Protein 3FPC (pdb70)

B-factor: mean 15.2, std 15.26, range [2.58, 498.96]

Nearest PDB structures (foldseek):
  3fpc-assembly1_C  TM=1.001E+00  e=6.455E-79  Thermoanaerobacter brockii
  7utc-assembly1_D  TM=1.000E+00  e=2.636E-70  Thermoanaerobacter pseudethanolicus
  2oui-assembly1_A  TM=9.988E-01  e=3.693E-69  Entamoeba histolytica
  1y9a-assembly1_A  TM=9.983E-01  e=8.202E-69  Entamoeba histolytica
  6sch-assembly1_B  TM=9.997E-01  e=5.661E-65  Clostridium beijerinckii

InterPro domains:
  IPR002328 Alcohol dehydrogenase, zinc-type, conserved site [PS00059] (58-72)
  IPR011032 GroES-like superfamily [SSF50129] (1-182)
  IPR013149 Alcohol dehydrogenase-like, C-terminal [PF00107] (177-308)
  IPR013154 Alcohol dehydrogenase-like, N-terminal [PF08240] (24-130)
  IPR020843 Enoylreductase domain [SM00829] (7-350)
  IPR036291 NAD(P)-binding domain superfamily [SSF51735] (140-309)

Sequence (1408 aa):
MKGFAMLSIGKVGWIEKEKPAPGPFDAIVRPLAVAPCTTSDIHTVFEGAIGERHHNMILGHEAVGEVVEVGSEVKDFKPGDRVVVPAITPDDWRTSEVQRGYHQHSSGGMLAGWKKFSNVKDGVFGEFFHVNDADMNLAHLPKEIPLEAAVMIPDMMMTTGFFHGAELANIKLLGDTVCVIGIGPVGLMSVAGANHLGAGRIFAVGSRKHCCDIALEYGATDIINYKNGDIVEQILKATDGKGVDKVVIAGGDVHTFAQAVKMIKPGSDIGNVNYLGEGDNIDDIPRSEWGVGMGHKHIHGGLCPGGRLRMERRLIDLVFYKRVDPSKLVTHVFRGFDNIEKAFMLMKDKPKDLIKPVVILAMKGFAMLSIGKVGWIEKEKPAPGPFDAIVRPLAVAPCTTSDIHTVFEGAIGERHNMILGHEAVGEVVEVGSEVKDFKPGDRVVVPAITPDDWRTSEVQRGYHQHSSGGMLAGWKKFSNVKDGVFGEFFHVNDADMNLAHLPKEIPLEAAVMIPDMMMTTGFFHGAELANIKLLGDTVCVIGIGPVGLMSVAGANHHLGAGRIFAVGSRKHCCDIALEYGATDIINYKNGDIVEQILKATDGKGVDKVVIAGGDVHTFAQAVKMIKPGSDIGNVNYLGEGDNIDDIPRSSEWGVGMGHKHIHGGLCPGGRLRMERRRLIDLVFYKRVDPSKLVTHVFRGFDNIEKAFMLMKDKPKDLIKPVVIILAMKGFAMLSIGKVGWIEKEKPAPGPFDAIVRPLAVAPCTSDIHTVFEGAIGERHNMILGHEAVGEVVEVGSEVKDFKPGDRRVVVPAITPDDWRTSEVQRGYHQHSSGGMLAGWKFSNVKDGVFGEFFHVNDADMNLAHLPKEIPLEAAVMIPDMMMTTGFFHGAELANIKLLGDTVCVIGIGPVGLMSVAGANHHLGAGRIFAVGSRKHCCDIALEYGATDIINYKNGDIVEQILKATDGKGVDKVVIAGGDVHTFAQAVKMIKPGSDIGNVNYLGEGDNIDDIPRSEWGVGMGHKHIHGGLCPGGRLRMERRLIDLVFYKRVDPSKLVTHVFRGFDNIEKAFMLMKDDKPKDLIKPVVIILAMKGFAMLSIGKVGWIEKEKPAPGPFDAIVRPLAVAPCTSDIHTVFEGAIGERHNMILGHEAVVGEVVEVGSEVKDFKPGDRVVVPAITPDDWRTSEVQRGYHQHSSGGMLAGWKFSNVKDGVFGEFFHVNDADMNNLAHLPKEIPLEAAVMIPDMMMTTGFFHGAELANIKLLGDTVCVIGIGPVGLMSVAGANHLGAGRIFAVGSRKHCCDIALEYGATDIINYKNGDIVEQILKATDGKGVDKVVIAGGDVHTFAQAVKMIKPGSDIGNVNYLGEGDNIDDIPRSSEWGVGMGHKHIHGGLCPGGRLRMERRRLIDLVFYKRVDPSKLVTHVFRGFDNIEKAFMLMKDKPKDLIKPVVILA

Organism: Thermoanaerobacter brockii (NCBI:txid29323)

Radius of gyration: 31.63 Å; Cα contacts (8 Å, |Δi|>4): 4211; chains: 4; bounding box: 84×84×81 Å

Foldseek 3Di:
DWAWFQQKAPDIDIDDDDQDDDAQQKFKWFFQKFWADLVLVLCRHLVLPHIDHGAGAGQFGWTATQDHHNNHDPDDGGFTKGFAQFQADCPAPCNVVPHRCQHVHHNVSRCDRRPHHHRLGRMGMHGRCVWGIAGADPVDDGLQSSCLRAQLQLLLQLLVQQVAAAAFEEEEEDQFSNSLSVLLNNVVRHYRAYEYEDAQPLSVVSSVVSPHDHYAYCVVDDSLVVLCVVVVNAATATYGYEDDALAVQQSNLSRHQQQGGYGYADSHSDDDHRDHDCVSCVNVPRNHYYYYDDGDGIHVSSVVVSVCVVVVSDGSSSQEQEEEEASVCNVVSNVCSVVPDSRHRIHMYGYD/DWAWFQQKAPDIDIDDDDQDDDAQQKWKWFFQKFWADLVLVLCRHLVQQHIDHGAGAGQFGWTATQDHHNNHDPHDGGFTWGFAQFQAPCPAPCNVVPHRCQGVHHNVSRCDRRPHRHRLGRMDMHGRCVWTIAGADPPDDRLQSSCLRAQLLLLLQLLVQQVADAQFEEEEEDQFSNSLSVLLNNVVRHYRAYEYEDDQVLSVVSSVVSPHPHYQYCVVHNSLVVLCVVVVNQATATYGYADDALAVQCSVLSRHQQQGEYGYADSHSDDDHRDHDCVSNVNVPRNHYYYYDDGDGIHVSSVVVSCCVVVVSDRSSSQEQEEAEASVCNVVSNVCSVVPDSRHRIHMYGYD/DKAWFQQKAPDIDIDDDDQDDDAQQKFKWFFQKFWADLVLVLCRHLVQQHIDHGAGAGQFGWTFTQDHHNNHDPDDGGFIKGFAQFQFPCPAPCVVVPHRCQHVHHNVSRCDRRPHRHRRGRMGMHGRCVWGIAGADPPQDRLQSSCLRAQLLLLLQLLVQQVADAAFEEEEEDQFSNSLSVLLNVVVRHYRAYEYEDAQVLSVVSSVVSPHPYYAYCVVHDSLVVLCVVVVNQATATYGYADDALAVQCSNLSRHQQQGEYGYAYSHSDDDHRDHPCVSCVNVPRNHHYYYDDGDGIHVSSVVVSCCCVVPSDRSSSQAQEEEEDSVCPVVSNVCSVVVDSRHRIHMYGHD/DWAWFQQKAPDIDIDDDDQDDDAQQKWKWFFQKFWADLVLVLCRHLVQQHIDHGAGAGQFGWTFTQDHHNNHDPHDGGFIWGFAQFQAPCPAPCNVVPHRCQHVHHNVSRCDSRPHRHRLDRMGMHGRCNWGIAGADPPADRLQSSCLRAQLLLLLQLLVQQVAAAAFEEEEEDQFSNSLNVLLNNVVRHYDAYEYEDAQVLSQVSSVVSPHPHYAYCVVDDSLVVQCVVVVNQATATYGYADDALAVQCSRLSRHQQQGGYRYAYSHRDDDHRDHDCVSNVVVPRNHYYYYDDGDGIHVSSVVVSVCCVVVVDRSSSQEQAEAEASVCNVVSNVCSVVPDSRHRIHMYGHD

Secondary structure (DSSP, 8-state):
-EEEEEEETTEEEEEE-PPP---TT-EEEEEEEEE--HHHHHHHHS-TT---SSEE---EEEEEEEEE-TT--S--TT-EEEE-SB---SSSHHHHTT-GGGTTSTTTTB-BTTTB--SSBS-EEESSHHHH-EE--TTS-HHHHTTIIIIIHHHHHHHHHTT--TT--EEEE--SHHHHHHHHHHHTTT-SSEEEE---HHHHHHHHHHT--EEE-GGGS-HHHHHHHHTTT--EEEEEE-SS-TTHHHHHHHHEEEEEEEEE-----S-SEEEEETTTTGGGTB-EEEEEBPPP-HHHHHHHHHHHHHTTS--GGGGEEEEEESTTHHHHHHHHHHS--TT-SEEEEE--/-EEEEEEETTEEEEEE-PPP---TT-EEEEEEEEE--HHHHIIIII-TT---SSEE---EEEEEEEEE-TT--S--TT-EEEEPSB---SSSHHHHTT-GGGTTSTTTTB-BTTTB--SSBS-EEESSHHHH-EEPPTTS-HHHHTTIIIIIHHHHHHHHHTT--TT--EEEE--SHHHHHHHHHHHTTT-SSEEEE---HHHHHHHHHHT-SEEE-GGGS-HHHHHHHHTTT--EEEEEE-SS-TTHHHHHHHHEEEEEEEEE-----S-SEEEEETTTTGGGTB-EEEEEBPPP-HHHHHHHHHHHHHTTS--GGGGEEEEEESGGGHHHHHHHHHS--TT-SEEEEE--/-EEEEEEETTEEEEEE-PPP---TT-EEEEEEEEE--HHHHHHHHS-TT---SSEE---EEEEEEEEE-TT--S--TT-EEEEPSB---SSSHHHHTT-GGGTTSTTTTB-BTTTB--SSBS-EEESSHHHH-EE--TTS-HHHHTTIIIIIHHHHHHHHHTT--TT--EEEE--SHHHHHHHHHHHHTT-SSEEEE---HHHHHHHHHTT-SEEE-GGGS-HHHHHHHHTTT--EEEEEE-SS-TTHHHHHHHHEEEEEEEEE-----S-SEEEEETTTTGGGTB-EEEEEBPPP-HHHHHHHHHHHHHTTS--GGGGEEEEEESGGGHHHHHHHHHH--TT-SEEEEE--/-EEEEEEETTEEEEEE-PPP---TT-EEEEEEEEE--HHHHIIIII-TT---SSEEP--EEEEEEEEE-TT--S--TT-EEEE-SB---SSSHHHHTT-GGGTTSTTTTB-BTTTB--SSBSSEEESSHHHH-EE--TTS-HHHHTTIIIIIHHHHHHHHHTT--TT--EEEE--SHHHHHHHHHHHHTT-SSEEEE---HHHHHHHHHHT-SEEE-GGGS-HHHHHHHHTTT--EEEEEE-SS-TTHHHHHHHHEEEEEEEEE-----S-SEEEEETTTTGGGTB-EEEEEBPPP-HHHHHHHHHHHHHTTS--GGGGEEEEEESGGGHHHHHHHHHS--TT-SEEEEE--

Structure (mmCIF, N/CA/C/O backbone):
data_3FPC
#
_entry.id   3FPC
#
_cell.length_a   79.742
_cell.length_b   82.429
_cell.length_c   118.249
_cell.angle_alpha   90.000
_cell.angle_beta   99.890
_cell.angle_gamma   90.000
#
_symmetry.space_group_name_H-M   'P 1 21 1'
#
loop_
_entity.id
_entity.type
_entity.pdbx_description
1 polymer 'NADP-dependent alcohol dehydrogenase'
2 non-polymer 'ZINC ION'
3 non-polymer 'CACODYLATE ION'
4 non-polymer 'OXYGEN MOLECULE'
5 non-polymer 1,2-ETHANEDIOL
6 non-polymer 'NITRATE ION'
7 non-polymer IMIDAZOLE
8 non-polymer 'SODIUM ION'
9 water water
#
loop_
_atom_site.group_PDB
_atom_site.id
_atom_site.type_symbol
_atom_site.label_atom_id
_atom_site.label_alt_id
_atom_site.label_comp_id
_atom_site.label_asym_id
_atom_site.label_entity_id
_atom_site.label_seq_id
_atom_site.pdbx_PDB_ins_code
_atom_site.Cartn_x
_atom_site.Cartn_y
_atom_site.Cartn_z
_atom_site.occupancy
_atom_site.B_iso_or_equiv
_atom_site.auth_seq_id
_atom_site.auth_comp_id
_atom_site.auth_asym_id
_atom_site.auth_atom_id
_atom_site.pdbx_PDB_model_num
ATOM 1 N N . MET A 1 1 ? 13.151 -21.688 25.188 1.00 17.42 1 MET A N 1
ATOM 2 C CA . MET A 1 1 ? 12.831 -20.325 24.656 1.00 16.03 1 MET A CA 1
ATOM 3 C C . MET A 1 1 ? 13.258 -20.219 23.194 1.00 13.71 1 MET A C 1
ATOM 4 O O . MET A 1 1 ? 14.102 -21.002 22.726 1.00 17.83 1 MET A O 1
ATOM 9 N N . LYS A 1 2 ? 12.669 -19.269 22.477 1.00 11.87 2 LYS A N 1
ATOM 10 C CA . LYS A 1 2 ? 13.020 -19.031 21.081 1.00 13.01 2 LYS A CA 1
ATOM 11 C C . LYS A 1 2 ? 14.053 -17.894 20.956 1.00 12.87 2 LYS A C 1
ATOM 12 O O . LYS A 1 2 ? 14.047 -16.933 21.725 1.00 11.78 2 LYS A O 1
ATOM 18 N N . GLY A 1 3 ? 14.906 -18.034 19.953 1.00 12.34 3 GLY A N 1
ATOM 19 C CA . GLY A 1 3 ? 15.879 -17.003 19.599 1.00 11.77 3 GLY A CA 1
ATOM 20 C C . GLY A 1 3 ? 16.182 -17.005 18.106 1.00 11.54 3 GLY A C 1
ATOM 21 O O . GLY A 1 3 ? 16.031 -18.024 17.430 1.00 12.17 3 GLY A O 1
ATOM 22 N N . PHE A 1 4 ? 16.566 -15.853 17.574 1.00 10.31 4 PHE A N 1
ATOM 23 C CA . PHE A 1 4 ? 16.910 -15.734 16.171 1.00 8.32 4 PHE A CA 1
ATOM 24 C C . PHE A 1 4 ? 18.428 -15.830 16.054 1.00 9.03 4 PHE A C 1
ATOM 25 O O . PHE A 1 4 ? 19.136 -15.024 16.649 1.00 8.37 4 PHE A O 1
ATOM 33 N N . ALA A 1 5 ? 18.891 -16.843 15.317 1.00 10.65 5 ALA A N 1
ATOM 34 C CA . ALA A 1 5 ? 20.278 -17.292 15.365 1.00 10.83 5 ALA A CA 1
ATOM 35 C C . ALA A 1 5 ? 20.983 -17.411 14.014 1.00 9.38 5 ALA A C 1
ATOM 36 O O . ALA A 1 5 ? 20.359 -17.572 12.937 1.00 10.24 5 ALA A O 1
ATOM 38 N N . MET A 1 6 ? 22.302 -17.314 14.095 1.00 8.29 6 MET A N 1
ATOM 39 C CA . MET A 1 6 ? 23.191 -17.779 13.043 1.00 9.48 6 MET A CA 1
ATOM 40 C C . MET A 1 6 ? 23.243 -19.296 13.174 1.00 11.18 6 MET A C 1
ATOM 41 O O . MET A 1 6 ? 23.766 -19.832 14.153 1.00 11.27 6 MET A O 1
ATOM 46 N N . LEU A 1 7 ? 22.702 -19.992 12.185 1.00 12.02 7 LEU A N 1
ATOM 47 C CA . LEU A 1 7 ? 22.745 -21.449 12.209 1.00 11.13 7 LEU A CA 1
ATOM 48 C C . LEU A 1 7 ? 24.148 -21.918 11.835 1.00 12.85 7 LEU A C 1
ATOM 49 O O . LEU A 1 7 ? 24.680 -22.844 12.439 1.00 16.77 7 LEU A O 1
ATOM 54 N N . SER A 1 8 ? 24.722 -21.236 10.848 1.00 12.13 8 SER A N 1
ATOM 55 C CA . SER A 1 8 ? 26.084 -21.410 10.375 1.00 12.90 8 SER A CA 1
ATOM 56 C C . SER A 1 8 ? 26.361 -20.288 9.378 1.00 12.78 8 SER A C 1
ATOM 57 O O . SER A 1 8 ? 25.476 -19.491 9.106 1.00 12.42 8 SER A O 1
ATOM 60 N N . ILE A 1 9 ? 27.562 -20.220 8.804 1.00 13.57 9 ILE A N 1
ATOM 61 C CA . ILE A 1 9 ? 27.860 -19.147 7.836 1.00 14.41 9 ILE A CA 1
ATOM 62 C C . ILE A 1 9 ? 26.839 -19.162 6.689 1.00 14.21 9 ILE A C 1
ATOM 63 O O . ILE A 1 9 ? 26.620 -20.194 6.046 1.00 15.20 9 ILE A O 1
ATOM 68 N N . GLY A 1 10 ? 26.199 -18.017 6.467 1.00 12.85 10 GLY A N 1
ATOM 69 C CA . GLY A 1 10 ? 25.218 -17.839 5.394 1.00 12.78 10 GLY A CA 1
ATOM 70 C C . GLY A 1 10 ? 23.796 -18.233 5.700 1.00 12.01 10 GLY A C 1
ATOM 71 O O . GLY A 1 10 ? 22.934 -18.096 4.828 1.00 14.42 10 GLY A O 1
ATOM 72 N N . LYS A 1 11 ? 23.541 -18.720 6.911 1.00 11.30 11 LYS A N 1
ATOM 73 C CA . LYS A 1 11 ? 22.231 -19.269 7.291 1.00 11.80 11 LYS A CA 1
ATOM 74 C C . LYS A 1 11 ? 21.752 -18.718 8.647 1.00 10.91 11 LYS A C 1
ATOM 75 O O . LYS A 1 11 ? 22.446 -18.821 9.660 1.00 12.26 11 LYS A O 1
ATOM 81 N N . VAL A 1 12 ? 20.554 -18.151 8.631 1.00 11.20 12 VAL A N 1
ATOM 82 C CA . VAL A 1 12 ? 19.875 -17.673 9.846 1.00 10.90 12 VAL A CA 1
ATOM 83 C C . VAL A 1 12 ? 18.491 -18.329 10.007 1.00 11.09 12 VAL A C 1
ATOM 84 O O . VAL A 1 12 ? 17.866 -18.798 9.031 1.00 13.20 12 VAL A O 1
ATOM 88 N N . GLY A 1 13 ? 18.021 -18.378 11.236 1.00 11.30 13 GLY A N 1
ATOM 89 C CA . GLY A 1 13 ? 16.679 -18.831 11.500 1.00 11.54 13 GLY A CA 1
ATOM 90 C C . GLY A 1 13 ? 16.353 -18.886 12.964 1.00 10.53 13 GLY A C 1
ATOM 91 O O . GLY A 1 13 ? 17.223 -18.729 13.814 1.00 10.53 13 GLY A O 1
ATOM 92 N N . TRP A 1 14 ? 15.076 -19.077 13.244 1.00 10.81 14 TRP A N 1
ATOM 93 C CA . TRP A 1 14 ? 14.603 -19.267 14.601 1.00 11.44 14 TRP A CA 1
ATOM 94 C C . TRP A 1 14 ? 14.942 -20.649 15.142 1.00 12.59 14 TRP A C 1
ATOM 95 O O . TRP A 1 14 ? 14.731 -21.653 14.464 1.00 13.17 14 TRP A O 1
ATOM 106 N N . ILE A 1 15 ? 15.465 -20.687 16.364 1.00 12.08 15 ILE A N 1
ATOM 107 C CA . ILE A 1 15 ? 15.794 -21.924 17.057 1.00 13.46 15 ILE A CA 1
ATOM 108 C C . ILE A 1 15 ? 15.232 -21.909 18.457 1.00 13.67 15 ILE A C 1
ATOM 109 O O . ILE A 1 15 ? 14.830 -20.866 18.948 1.00 13.47 15 ILE A O 1
ATOM 114 N N . GLU A 1 16 ? 15.173 -23.094 19.073 1.00 14.61 16 GLU A N 1
ATOM 115 C CA . GLU A 1 16 ? 14.761 -23.276 20.458 1.00 16.97 16 GLU A CA 1
ATOM 116 C C . GLU A 1 16 ? 16.006 -23.551 21.288 1.00 18.43 16 GLU A C 1
ATOM 117 O O . GLU A 1 16 ? 16.837 -24.370 20.897 1.00 20.91 16 GLU A O 1
ATOM 123 N N . LYS A 1 17 ? 16.142 -22.841 22.408 1.00 19.37 17 LYS A N 1
ATOM 124 C CA . LYS A 1 17 ? 17.265 -23.002 23.333 1.00 20.88 17 LYS A CA 1
ATOM 125 C C . LYS A 1 17 ? 16.755 -23.018 24.746 1.00 19.75 17 LYS A C 1
ATOM 126 O O . LYS A 1 17 ? 15.689 -22.487 25.031 1.00 20.40 17 LYS A O 1
ATOM 132 N N . GLU A 1 18 ? 17.531 -23.619 25.638 1.00 17.86 18 GLU A N 1
ATOM 133 C CA . GLU A 1 18 ? 17.273 -23.495 27.058 1.00 20.05 18 GLU A CA 1
ATOM 134 C C . GLU A 1 18 ? 17.320 -22.027 27.496 1.00 17.39 18 GLU A C 1
ATOM 135 O O . GLU A 1 18 ? 18.212 -21.286 27.094 1.00 17.36 18 GLU A O 1
ATOM 141 N N . LYS A 1 19 ? 16.379 -21.624 28.340 1.00 16.09 19 LYS A N 1
ATOM 142 C CA . LYS A 1 19 ? 16.444 -20.308 28.976 1.00 14.87 19 LYS A CA 1
ATOM 143 C C . LYS A 1 19 ? 17.657 -20.284 29.916 1.00 14.01 19 LYS A C 1
ATOM 144 O O . LYS A 1 19 ? 17.805 -21.158 30.779 1.00 16.32 19 LYS A O 1
ATOM 150 N N . PRO A 1 20 ? 18.546 -19.293 29.767 1.00 13.76 20 PRO A N 1
ATOM 151 C CA . PRO A 1 20 ? 19.743 -19.316 30.603 1.00 14.96 20 PRO A CA 1
ATOM 152 C C . PRO A 1 20 ? 19.390 -19.026 32.059 1.00 13.70 20 PRO A C 1
ATOM 153 O O . PRO A 1 20 ? 18.346 -18.401 32.342 1.00 13.48 20 PRO A O 1
ATOM 157 N N . ALA A 1 21 ? 20.273 -19.468 32.953 1.00 14.47 21 ALA A N 1
ATOM 158 C CA . ALA A 1 21 ? 20.175 -19.222 34.389 1.00 14.20 21 ALA A CA 1
ATOM 159 C C . ALA A 1 21 ? 21.387 -18.386 34.820 1.00 13.28 21 ALA A C 1
ATOM 160 O O . ALA A 1 21 ? 22.451 -18.557 34.247 1.00 12.60 21 ALA A O 1
ATOM 162 N N . PRO A 1 22 ? 21.224 -17.491 35.813 1.00 11.86 22 PRO A N 1
ATOM 163 C CA . PRO A 1 22 ? 22.350 -16.631 36.217 1.00 11.62 22 PRO A CA 1
ATOM 164 C C . PRO A 1 22 ? 23.226 -17.278 37.298 1.00 12.58 22 PRO A C 1
ATOM 165 O O . PRO A 1 22 ? 22.709 -17.910 38.214 1.00 13.76 22 PRO A O 1
ATOM 169 N N . GLY A 1 23 ? 24.532 -17.079 37.217 1.00 10.92 23 GLY A N 1
ATOM 170 C CA . GLY A 1 23 ? 25.436 -17.298 38.339 1.00 10.64 23 GLY A CA 1
ATOM 171 C C . GLY A 1 23 ? 25.220 -16.218 39.379 1.00 10.46 23 GLY A C 1
ATOM 172 O O . GLY A 1 23 ? 24.443 -15.280 39.166 1.00 9.78 23 GLY A O 1
ATOM 173 N N . PRO A 1 24 ? 25.932 -16.299 40.506 1.00 10.08 24 PRO A N 1
ATOM 174 C CA . PRO A 1 24 ? 25.705 -15.344 41.603 1.00 9.40 24 PRO A CA 1
ATOM 175 C C . PRO A 1 24 ? 25.846 -13.861 41.242 1.00 8.63 24 PRO A C 1
ATOM 176 O O . PRO A 1 24 ? 25.217 -13.030 41.887 1.00 8.27 24 PRO A O 1
ATOM 180 N N . PHE A 1 25 ? 26.632 -13.541 40.218 1.00 7.83 25 PHE A N 1
ATOM 181 C CA . PHE A 1 25 ? 26.877 -12.141 39.836 1.00 7.69 25 PHE A CA 1
ATOM 182 C C . PHE A 1 25 ? 26.171 -11.701 38.554 1.00 7.27 25 PHE A C 1
ATOM 183 O O . PHE A 1 25 ? 26.334 -10.569 38.119 1.00 9.19 25 PHE A O 1
ATOM 191 N N . ASP A 1 26 ? 25.315 -12.562 38.019 1.00 7.90 26 ASP A N 1
ATOM 192 C CA . ASP A 1 26 ? 24.715 -12.328 36.720 1.00 7.22 26 ASP A CA 1
ATOM 193 C C . ASP A 1 26 ? 23.260 -11.914 36.799 1.00 6.28 26 ASP A C 1
ATOM 194 O O . ASP A 1 26 ? 22.641 -11.995 37.847 1.00 8.24 26 ASP A O 1
ATOM 199 N N . ALA A 1 27 ? 22.724 -11.486 35.661 1.00 6.44 27 ALA A N 1
ATOM 200 C CA . ALA A 1 27 ? 21.309 -11.175 35.504 1.00 6.99 27 ALA A CA 1
ATOM 201 C C . ALA A 1 27 ? 20.765 -11.852 34.266 1.00 8.57 27 ALA A C 1
ATOM 202 O O . ALA A 1 27 ? 21.463 -12.013 33.278 1.00 8.96 27 ALA A O 1
ATOM 204 N N . ILE A 1 28 ? 19.510 -12.269 34.358 1.00 8.15 28 ILE A N 1
ATOM 205 C CA . ILE A 1 28 ? 18.724 -12.634 33.186 1.00 7.96 28 ILE A CA 1
ATOM 206 C C . ILE A 1 28 ? 17.842 -11.455 32.852 1.00 8.56 28 ILE A C 1
ATOM 207 O O . ILE A 1 28 ? 17.227 -10.857 33.757 1.00 8.00 28 ILE A O 1
ATOM 212 N N . VAL A 1 29 ? 17.816 -11.101 31.564 1.00 8.15 29 VAL A N 1
ATOM 213 C CA . VAL A 1 29 ? 17.130 -9.906 31.080 1.00 7.10 29 VAL A CA 1
ATOM 214 C C . VAL A 1 29 ? 16.213 -10.290 29.932 1.00 8.32 29 VAL A C 1
ATOM 215 O O . VAL A 1 29 ? 16.572 -11.109 29.074 1.00 10.42 29 VAL A O 1
ATOM 219 N N . ARG A 1 30 ? 15.038 -9.686 29.899 1.00 8.81 30 ARG A N 1
ATOM 220 C CA . ARG A 1 30 ? 14.185 -9.825 28.722 1.00 9.75 30 ARG A CA 1
ATOM 221 C C . ARG A 1 30 ? 14.223 -8.527 27.923 1.00 7.73 30 ARG A C 1
ATOM 222 O O . ARG A 1 30 ? 14.123 -7.412 28.472 1.00 10.15 30 ARG A O 1
ATOM 230 N N . PRO A 1 31 ? 14.378 -8.656 26.615 1.00 7.24 31 PRO A N 1
ATOM 231 C CA . PRO A 1 31 ? 14.467 -7.449 25.800 1.00 8.69 31 PRO A CA 1
ATOM 232 C C . PRO A 1 31 ? 13.155 -6.684 25.736 1.00 9.00 31 PRO A C 1
ATOM 233 O O . PRO A 1 31 ? 12.083 -7.278 25.561 1.00 9.23 31 PRO A O 1
ATOM 237 N N . LEU A 1 32 ? 13.256 -5.366 25.865 1.00 8.08 32 LEU A N 1
ATOM 238 C CA . LEU A 1 32 ? 12.143 -4.444 25.604 1.00 8.22 32 LEU A CA 1
ATOM 239 C C . LEU A 1 32 ? 12.230 -3.776 24.235 1.00 7.45 32 LEU A C 1
ATOM 240 O O . LEU A 1 32 ? 11.211 -3.447 23.639 1.00 9.32 32 LEU A O 1
ATOM 245 N N . ALA A 1 33 ? 13.450 -3.526 23.765 1.00 6.59 33 ALA A N 1
ATOM 246 C CA . ALA A 1 33 ? 13.651 -2.964 22.450 1.00 6.83 33 ALA A CA 1
ATOM 247 C C . ALA A 1 33 ? 15.010 -3.439 22.015 1.00 7.84 33 ALA A C 1
ATOM 248 O O . ALA A 1 33 ? 15.919 -3.500 22.843 1.00 7.96 33 ALA A O 1
ATOM 250 N N . VAL A 1 34 ? 15.126 -3.802 20.738 1.00 6.33 34 VAL A N 1
ATOM 251 C CA . VAL A 1 34 ? 16.379 -4.291 20.171 1.00 6.32 34 VAL A CA 1
ATOM 252 C C . VAL A 1 34 ? 16.618 -3.677 18.802 1.00 4.96 34 VAL A C 1
ATOM 253 O O . VAL A 1 34 ? 15.687 -3.195 18.135 1.00 6.49 34 VAL A O 1
ATOM 257 N N . ALA A 1 35 ? 17.868 -3.748 18.368 1.00 6.82 35 ALA A N 1
ATOM 258 C CA . ALA A 1 35 ? 18.200 -3.343 17.023 1.00 6.10 35 ALA A CA 1
ATOM 259 C C . ALA A 1 35 ? 19.189 -4.308 16.429 1.00 7.42 35 ALA A C 1
ATOM 260 O O . ALA A 1 35 ? 19.986 -4.870 17.158 1.00 8.67 35 ALA A O 1
ATOM 262 N N . PRO A 1 36 ? 19.147 -4.500 15.099 1.00 7.94 36 PRO A N 1
ATOM 263 C CA . PRO A 1 36 ? 20.155 -5.264 14.358 1.00 7.46 36 PRO A CA 1
ATOM 264 C C . PRO A 1 36 ? 21.311 -4.386 13.922 1.00 6.80 36 PRO A C 1
ATOM 265 O O . PRO A 1 36 ? 21.142 -3.177 13.852 1.00 8.61 36 PRO A O 1
ATOM 269 N N . CYS A 1 37 ? 22.457 -5.016 13.627 1.00 7.14 37 CYS A N 1
ATOM 270 C CA . CYS A 1 37 ? 23.696 -4.342 13.343 1.00 6.17 37 CYS A CA 1
ATOM 271 C C . CYS A 1 37 ? 24.360 -4.919 12.111 1.00 6.47 37 CYS A C 1
ATOM 272 O O . CYS A 1 37 ? 24.349 -6.132 11.895 1.00 8.18 37 CYS A O 1
ATOM 275 N N . THR A 1 38 ? 24.971 -4.044 11.340 1.00 7.26 38 THR A N 1
ATOM 276 C CA A THR A 1 38 ? 25.815 -4.409 10.208 0.50 6.68 38 THR A CA 1
ATOM 277 C CA B THR A 1 38 ? 25.709 -4.523 10.194 0.50 6.95 38 THR A CA 1
ATOM 278 C C . THR A 1 38 ? 26.847 -5.466 10.594 1.00 6.72 38 THR A C 1
ATOM 279 O O . THR A 1 38 ? 27.244 -6.296 9.778 1.00 8.06 38 THR A O 1
ATOM 286 N N . SER A 1 39 ? 27.328 -5.393 11.836 1.00 6.52 39 SER A N 1
ATOM 287 C CA . SER A 1 39 ? 28.307 -6.359 12.284 1.00 6.83 39 SER A CA 1
ATOM 288 C C . SER A 1 39 ? 27.807 -7.787 12.177 1.00 6.28 39 SER A C 1
ATOM 289 O O . SER A 1 39 ? 28.566 -8.681 11.826 1.00 7.99 39 SER A O 1
ATOM 292 N N . ASP A 1 40 ? 26.546 -8.004 12.514 1.00 7.28 40 ASP A N 1
ATOM 293 C CA . ASP A 1 40 ? 26.006 -9.355 12.375 1.00 7.64 40 ASP A CA 1
ATOM 294 C C . ASP A 1 40 ? 25.915 -9.833 10.915 1.00 7.15 40 ASP A C 1
ATOM 295 O O . ASP A 1 40 ? 26.044 -11.023 10.624 1.00 8.79 40 ASP A O 1
ATOM 300 N N . ILE A 1 41 ? 25.764 -8.898 9.995 1.00 8.54 41 ILE A N 1
ATOM 301 C CA . ILE A 1 41 ? 25.784 -9.254 8.572 1.00 8.97 41 ILE A CA 1
ATOM 302 C C . ILE A 1 41 ? 27.215 -9.711 8.167 1.00 9.28 41 ILE A C 1
ATOM 303 O O . ILE A 1 41 ? 27.357 -10.725 7.493 1.00 9.85 41 ILE A O 1
ATOM 308 N N . HIS A 1 42 ? 28.259 -9.016 8.623 1.00 8.59 42 HIS A N 1
ATOM 309 C CA . HIS A 1 42 ? 29.639 -9.469 8.396 1.00 9.26 42 HIS A CA 1
ATOM 310 C C . HIS A 1 42 ? 29.870 -10.861 8.981 1.00 9.64 42 HIS A C 1
ATOM 311 O O . HIS A 1 42 ? 30.453 -11.726 8.331 1.00 10.38 42 HIS A O 1
ATOM 318 N N . THR A 1 43 ? 29.439 -11.071 10.230 1.00 7.01 43 THR A N 1
ATOM 319 C CA . THR A 1 43 ? 29.662 -12.349 10.932 1.00 7.33 43 THR A CA 1
ATOM 320 C C . THR A 1 43 ? 28.937 -13.480 10.217 1.00 7.54 43 THR A C 1
ATOM 321 O O . THR A 1 43 ? 29.530 -14.503 9.932 1.00 9.15 43 THR A O 1
ATOM 325 N N . VAL A 1 44 ? 27.659 -13.282 9.919 1.00 9.95 44 VAL A N 1
ATOM 326 C CA . VAL A 1 44 ? 26.858 -14.372 9.349 1.00 9.47 44 VAL A CA 1
ATOM 327 C C . VAL A 1 44 ? 27.222 -14.633 7.895 1.00 9.03 44 VAL A C 1
ATOM 328 O O . VAL A 1 44 ? 27.446 -15.785 7.493 1.00 10.37 44 VAL A O 1
ATOM 332 N N . PHE A 1 45 ? 27.232 -13.586 7.083 1.00 9.43 45 PHE A N 1
ATOM 333 C CA . PHE A 1 45 ? 27.304 -13.789 5.608 1.00 9.82 45 PHE A CA 1
ATOM 334 C C . PHE A 1 45 ? 28.703 -13.749 5.019 1.00 10.55 45 PHE A C 1
ATOM 335 O O . PHE A 1 45 ? 28.942 -14.339 3.956 1.00 13.93 45 PHE A O 1
ATOM 343 N N . GLU A 1 46 ? 29.623 -13.026 5.667 1.00 12.14 46 GLU A N 1
ATOM 344 C CA . GLU A 1 46 ? 31.010 -13.032 5.194 1.00 12.70 46 GLU A CA 1
ATOM 345 C C . GLU A 1 46 ? 31.900 -13.980 5.976 1.00 11.50 46 GLU A C 1
ATOM 346 O O . GLU A 1 46 ? 33.052 -14.204 5.611 1.00 15.89 46 GLU A O 1
ATOM 352 N N . GLY A 1 47 ? 31.395 -14.528 7.074 1.00 12.44 47 GLY A N 1
ATOM 353 C CA . GLY A 1 47 ? 32.172 -15.383 7.950 1.00 12.49 47 GLY A CA 1
ATOM 354 C C . GLY A 1 47 ? 33.399 -14.641 8.479 1.00 13.50 47 GLY A C 1
ATOM 355 O O . GLY A 1 47 ? 34.460 -15.244 8.659 1.00 15.98 47 GLY A O 1
ATOM 356 N N . ALA A 1 48 ? 33.227 -13.342 8.741 1.00 12.24 48 ALA A N 1
ATOM 357 C CA . ALA A 1 48 ? 34.336 -12.414 8.996 1.00 12.18 48 ALA A CA 1
ATOM 358 C C . ALA A 1 48 ? 35.130 -12.780 10.239 1.00 12.26 48 ALA A C 1
ATOM 359 O O . ALA A 1 48 ? 36.302 -12.384 10.352 1.00 14.69 48 ALA A O 1
ATOM 361 N N . ILE A 1 49 ? 34.484 -13.482 11.185 1.00 12.08 49 ILE A N 1
ATOM 362 C CA . ILE A 1 49 ? 35.113 -13.921 12.452 1.00 13.50 49 ILE A CA 1
ATOM 363 C C . ILE A 1 49 ? 34.974 -15.423 12.730 1.00 15.20 49 ILE A C 1
ATOM 364 O O . ILE A 1 49 ? 35.082 -15.872 13.877 1.00 16.19 49 ILE A O 1
ATOM 369 N N . GLY A 1 50 ? 34.731 -16.175 11.666 1.00 15.16 50 GLY A N 1
ATOM 370 C CA . GLY A 1 50 ? 34.766 -17.641 11.707 1.00 15.87 50 GLY A CA 1
ATOM 371 C C . GLY A 1 50 ? 33.378 -18.265 11.786 1.00 14.88 50 GLY A C 1
ATOM 372 O O . GLY A 1 50 ? 32.365 -17.585 11.960 1.00 14.53 50 GLY A O 1
ATOM 373 N N . GLU A 1 51 ? 33.345 -19.580 11.690 1.00 14.66 51 GLU A N 1
ATOM 374 C CA . GLU A 1 51 ? 32.109 -20.338 11.771 1.00 14.49 51 GLU A CA 1
ATOM 375 C C . GLU A 1 51 ? 31.475 -20.222 13.149 1.00 13.94 51 GLU A C 1
ATOM 376 O O . GLU A 1 51 ? 32.168 -20.051 14.154 1.00 14.49 51 GLU A O 1
ATOM 382 N N . ARG A 1 52 ? 30.146 -20.318 13.185 1.00 14.89 52 ARG A N 1
ATOM 383 C CA . ARG A 1 52 ? 29.392 -20.422 14.423 1.00 15.14 52 ARG A CA 1
ATOM 384 C C . ARG A 1 52 ? 28.288 -21.421 14.212 1.00 15.10 52 ARG A C 1
ATOM 385 O O . ARG A 1 52 ? 27.894 -21.671 13.069 1.00 17.61 52 ARG A O 1
ATOM 393 N N . HIS A 1 53 ? 27.768 -21.966 15.302 1.00 14.37 53 HIS A N 1
ATOM 394 C CA A HIS A 1 53 ? 26.686 -22.957 15.255 0.50 15.22 53 HIS A CA 1
ATOM 395 C CA B HIS A 1 53 ? 26.654 -22.900 15.196 0.50 15.90 53 HIS A CA 1
ATOM 396 C C . HIS A 1 53 ? 25.572 -22.603 16.232 1.00 13.84 53 HIS A C 1
ATOM 397 O O . HIS A 1 53 ? 25.795 -22.625 17.444 1.00 14.86 53 HIS A O 1
ATOM 410 N N . ASN A 1 54 ? 24.398 -22.262 15.711 1.00 12.16 54 ASN A N 1
ATOM 411 C CA . ASN A 1 54 ? 23.234 -21.971 16.530 1.00 12.35 54 ASN A CA 1
ATOM 412 C C . ASN A 1 54 ? 23.511 -20.879 17.573 1.00 12.30 54 ASN A C 1
ATOM 413 O O . ASN A 1 54 ? 23.175 -21.033 18.742 1.00 13.59 54 ASN A O 1
ATOM 418 N N . MET A 1 55 ? 24.115 -19.773 17.116 1.00 10.99 55 MET A N 1
ATOM 419 C CA . MET A 1 55 ? 24.418 -18.657 17.971 1.00 8.87 55 MET A CA 1
ATOM 420 C C . MET A 1 55 ? 23.332 -17.608 17.835 1.00 6.76 55 MET A C 1
ATOM 421 O O . MET A 1 55 ? 23.148 -17.053 16.774 1.00 8.08 55 MET A O 1
ATOM 426 N N . ILE A 1 56 ? 22.631 -17.317 18.931 1.00 7.45 56 ILE A N 1
ATOM 427 C CA . ILE A 1 56 ? 21.617 -16.259 18.913 1.00 7.64 56 ILE A CA 1
ATOM 428 C C . ILE A 1 56 ? 22.286 -14.918 18.604 1.00 7.46 56 ILE A C 1
ATOM 429 O O . ILE A 1 56 ? 23.364 -14.608 19.103 1.00 8.33 56 ILE A O 1
ATOM 434 N N . LEU A 1 57 ? 21.681 -14.176 17.676 1.00 6.88 57 LEU A N 1
ATOM 435 C CA . LEU A 1 57 ? 22.250 -12.934 17.173 1.00 6.75 57 LEU A CA 1
ATOM 436 C C . LEU A 1 57 ? 21.789 -11.737 18.003 1.00 7.35 57 LEU A C 1
ATOM 437 O O . LEU A 1 57 ? 20.967 -11.865 18.934 1.00 7.35 57 LEU A O 1
ATOM 442 N N . GLY A 1 58 ? 22.346 -10.573 17.670 1.00 6.74 58 GLY A N 1
ATOM 443 C CA . GLY A 1 58 ? 21.948 -9.301 18.281 1.00 7.96 58 GLY A CA 1
ATOM 444 C C . GLY A 1 58 ? 22.790 -8.935 19.483 1.00 5.39 58 GLY A C 1
ATOM 445 O O . GLY A 1 58 ? 23.127 -9.786 20.294 1.00 6.92 58 GLY A O 1
ATOM 446 N N . HIS A 1 59 ? 23.128 -7.657 19.596 1.00 6.01 59 HIS A N 1
ATOM 447 C CA . HIS A 1 59 ? 23.897 -7.179 20.763 1.00 6.44 59 HIS A CA 1
ATOM 448 C C . HIS A 1 59 ? 23.516 -5.748 21.164 1.00 6.89 59 HIS A C 1
ATOM 449 O O . HIS A 1 59 ? 24.272 -5.070 21.860 1.00 7.64 59 HIS A O 1
ATOM 456 N N . GLU A 1 60 ? 22.330 -5.304 20.738 1.00 5.60 60 GLU A N 1
ATOM 457 C CA . GLU A 1 60 ? 21.804 -3.962 21.067 1.00 4.61 60 GLU A CA 1
ATOM 458 C C . GLU A 1 60 ? 20.420 -4.118 21.651 1.00 6.94 60 GLU A C 1
ATOM 459 O O . GLU A 1 60 ? 19.462 -4.374 20.919 1.00 6.66 60 GLU A O 1
ATOM 465 N N . ALA A 1 61 ? 20.332 -3.950 22.976 1.00 7.03 61 ALA A N 1
ATOM 466 C CA . ALA A 1 61 ? 19.065 -4.076 23.697 1.00 7.68 61 ALA A CA 1
ATOM 467 C C . ALA A 1 61 ? 18.946 -3.113 24.860 1.00 6.71 61 ALA A C 1
ATOM 468 O O . ALA A 1 61 ? 19.916 -2.811 25.565 1.00 6.84 61 ALA A O 1
ATOM 470 N N . VAL A 1 62 ? 17.716 -2.655 25.059 1.00 6.41 62 VAL A N 1
ATOM 471 C CA . VAL A 1 62 ? 17.239 -2.172 26.320 1.00 8.08 62 VAL A CA 1
ATOM 472 C C . VAL A 1 62 ? 16.352 -3.271 26.880 1.00 6.28 62 VAL A C 1
ATOM 473 O O . VAL A 1 62 ? 15.598 -3.921 26.167 1.00 7.50 62 VAL A O 1
ATOM 477 N N . GLY A 1 63 ? 16.452 -3.477 28.168 1.00 8.11 63 GLY A N 1
ATOM 478 C CA . GLY A 1 63 ? 15.805 -4.626 28.788 1.00 9.58 63 GLY A CA 1
ATOM 479 C C . GLY A 1 63 ? 15.160 -4.406 30.131 1.00 7.55 63 GLY A C 1
ATOM 480 O O . GLY A 1 63 ? 15.329 -3.367 30.761 1.00 8.24 63 GLY A O 1
ATOM 481 N N . GLU A 1 64 ? 14.447 -5.431 30.560 1.00 8.91 64 GLU A N 1
ATOM 482 C CA . GLU A 1 64 ? 13.932 -5.512 31.886 1.00 8.73 64 GLU A CA 1
ATOM 483 C C . GLU A 1 64 ? 14.626 -6.674 32.592 1.00 7.81 64 GLU A C 1
ATOM 484 O O . GLU A 1 64 ? 14.573 -7.810 32.115 1.00 8.50 64 GLU A O 1
ATOM 490 N N . VAL A 1 65 ? 15.264 -6.383 33.724 1.00 8.13 65 VAL A N 1
ATOM 491 C CA . VAL A 1 65 ? 15.827 -7.440 34.553 1.00 9.58 65 VAL A CA 1
ATOM 492 C C . VAL A 1 65 ? 14.701 -8.332 35.060 1.00 10.28 65 VAL A C 1
ATOM 493 O O . VAL A 1 65 ? 13.719 -7.840 35.582 1.00 9.89 65 VAL A O 1
ATOM 497 N N . VAL A 1 66 ? 14.838 -9.640 34.873 1.00 8.53 66 VAL A N 1
ATOM 498 C CA . VAL A 1 66 ? 13.852 -10.595 35.401 1.00 8.59 66 VAL A CA 1
ATOM 499 C C . VAL A 1 66 ? 14.370 -11.540 36.491 1.00 9.06 66 VAL A C 1
ATOM 500 O O . VAL A 1 66 ? 13.566 -12.079 37.246 1.00 11.46 66 VAL A O 1
ATOM 504 N N . GLU A 1 67 ? 15.683 -11.706 36.599 1.00 7.18 67 GLU A N 1
ATOM 505 C CA . GLU A 1 67 ? 16.275 -12.529 37.633 1.00 9.45 67 GLU A CA 1
ATOM 506 C C . GLU A 1 67 ? 17.699 -12.072 37.873 1.00 9.30 67 GLU A C 1
ATOM 507 O O . GLU A 1 67 ? 18.378 -11.724 36.923 1.00 9.83 67 GLU A O 1
ATOM 513 N N . VAL A 1 68 ? 18.151 -12.099 39.134 1.00 8.23 68 VAL A N 1
ATOM 514 C CA . VAL A 1 68 ? 19.512 -11.759 39.499 1.00 7.71 68 VAL A CA 1
ATOM 515 C C . VAL A 1 68 ? 20.090 -12.833 40.402 1.00 8.45 68 VAL A C 1
ATOM 516 O O . VAL A 1 68 ? 19.363 -13.475 41.174 1.00 10.76 68 VAL A O 1
ATOM 520 N N . GLY A 1 69 ? 21.384 -13.070 40.286 1.00 8.41 69 GLY A N 1
ATOM 521 C CA . GLY A 1 69 ? 22.050 -13.943 41.224 1.00 9.19 69 GLY A CA 1
ATOM 522 C C . GLY A 1 69 ? 22.176 -13.344 42.606 1.00 9.37 69 GLY A C 1
ATOM 523 O O . GLY A 1 69 ? 21.977 -12.159 42.807 1.00 8.69 69 GLY A O 1
ATOM 524 N N . SER A 1 70 ? 22.591 -14.185 43.546 1.00 9.47 70 SER A N 1
ATOM 525 C CA . SER A 1 70 ? 22.602 -13.839 44.954 1.00 10.40 70 SER A CA 1
ATOM 526 C C . SER A 1 70 ? 23.566 -12.742 45.376 1.00 11.34 70 SER A C 1
ATOM 527 O O . SER A 1 70 ? 23.425 -12.184 46.466 1.00 12.27 70 SER A O 1
ATOM 530 N N . GLU A 1 71 ? 24.560 -12.448 44.528 1.00 10.30 71 GLU A N 1
ATOM 531 C CA . GLU A 1 71 ? 25.571 -11.439 44.838 1.00 10.75 71 GLU A CA 1
ATOM 532 C C . GLU A 1 71 ? 25.371 -10.127 44.082 1.00 9.17 71 GLU A C 1
ATOM 533 O O . GLU A 1 71 ? 26.161 -9.191 44.250 1.00 9.87 71 GLU A O 1
ATOM 539 N N . VAL A 1 72 ? 24.271 -10.018 43.330 1.00 8.98 72 VAL A N 1
ATOM 540 C CA . VAL A 1 72 ? 23.946 -8.769 42.629 1.00 8.29 72 VAL A CA 1
ATOM 541 C C . VAL A 1 72 ? 23.339 -7.756 43.608 1.00 9.60 72 VAL A C 1
ATOM 542 O O . VAL A 1 72 ? 22.335 -8.045 44.267 1.00 12.46 72 VAL A O 1
ATOM 546 N N . LYS A 1 73 ? 23.931 -6.572 43.679 1.00 10.01 73 LYS A N 1
ATOM 547 C CA . LYS A 1 73 ? 23.540 -5.553 44.646 1.00 9.70 73 LYS A CA 1
ATOM 548 C C . LYS A 1 73 ? 22.741 -4.385 44.087 1.00 10.31 73 LYS A C 1
ATOM 549 O O . LYS A 1 73 ? 21.958 -3.795 44.810 1.00 12.66 73 LYS A O 1
ATOM 555 N N . ASP A 1 74 ? 22.964 -4.013 42.824 1.00 9.56 74 ASP A N 1
ATOM 556 C CA . ASP A 1 74 ? 22.454 -2.748 42.327 1.00 9.67 74 ASP A CA 1
ATOM 557 C C . ASP A 1 74 ? 21.281 -2.869 41.356 1.00 10.40 74 ASP A C 1
ATOM 558 O O . ASP A 1 74 ? 20.715 -1.850 40.954 1.00 11.97 74 ASP A O 1
ATOM 563 N N . PHE A 1 75 ? 20.940 -4.097 40.987 1.00 9.65 75 PHE A N 1
ATOM 564 C CA . PHE A 1 75 ? 19.851 -4.385 40.041 1.00 9.01 75 PHE A CA 1
ATOM 565 C C . PHE A 1 75 ? 18.931 -5.437 40.634 1.00 10.18 75 PHE A C 1
ATOM 566 O O . PHE A 1 75 ? 19.388 -6.337 41.368 1.00 12.11 75 PHE A O 1
ATOM 574 N N . LYS A 1 76 ? 17.656 -5.320 40.295 1.00 10.51 76 LYS A N 1
ATOM 575 C CA . LYS A 1 76 ? 16.634 -6.238 40.802 1.00 11.26 76 LYS A CA 1
ATOM 576 C C . LYS A 1 76 ? 15.592 -6.489 39.713 1.00 9.65 76 LYS A C 1
ATOM 577 O O . LYS A 1 76 ? 15.453 -5.680 38.792 1.00 8.66 76 LYS A O 1
ATOM 583 N N . PRO A 1 77 ? 14.830 -7.582 39.822 1.00 10.20 77 PRO A N 1
ATOM 584 C CA . PRO A 1 77 ? 13.760 -7.823 38.861 1.00 10.59 77 PRO A CA 1
ATOM 585 C C . PRO A 1 77 ? 12.814 -6.625 38.723 1.00 9.67 77 PRO A C 1
ATOM 586 O O . PRO A 1 77 ? 12.403 -6.024 39.728 1.00 10.88 77 PRO A O 1
ATOM 590 N N . GLY A 1 78 ? 12.496 -6.285 37.480 1.00 9.76 78 GLY A N 1
ATOM 591 C CA . GLY A 1 78 ? 11.681 -5.117 37.171 1.00 10.50 78 GLY A CA 1
ATOM 592 C C . GLY A 1 78 ? 12.464 -3.901 36.694 1.00 11.36 78 GLY A C 1
ATOM 593 O O . GLY A 1 78 ? 11.893 -3.003 36.069 1.00 12.37 78 GLY A O 1
ATOM 594 N N . ASP A 1 79 ? 13.760 -3.857 36.974 1.00 10.15 79 ASP A N 1
ATOM 595 C CA . ASP A 1 79 ? 14.560 -2.686 36.610 1.00 9.48 79 ASP A CA 1
ATOM 596 C C . ASP A 1 79 ? 14.733 -2.652 35.100 1.00 8.71 79 ASP A C 1
ATOM 597 O O . ASP A 1 79 ? 15.102 -3.674 34.481 1.00 10.26 79 ASP A O 1
ATOM 602 N N . ARG A 1 80 ? 14.513 -1.464 34.512 1.00 9.51 80 ARG A N 1
ATOM 603 C CA . ARG A 1 80 ? 14.775 -1.197 33.096 1.00 8.29 80 ARG A CA 1
ATOM 604 C C . ARG A 1 80 ? 16.224 -0.761 32.941 1.00 7.02 80 ARG A C 1
ATOM 605 O O . ARG A 1 80 ? 16.700 0.143 33.645 1.00 7.97 80 ARG A O 1
ATOM 613 N N . VAL A 1 81 ? 16.923 -1.417 32.018 1.00 7.40 81 VAL A N 1
ATOM 614 C CA . VAL A 1 81 ? 18.360 -1.267 31.896 1.00 6.28 81 VAL A CA 1
ATOM 615 C C . VAL A 1 81 ? 18.793 -1.094 30.451 1.00 7.11 81 VAL A C 1
ATOM 616 O O . VAL A 1 81 ? 18.179 -1.647 29.523 1.00 8.24 81 VAL A O 1
ATOM 620 N N . VAL A 1 82 ? 19.871 -0.341 30.281 1.00 6.28 82 VAL A N 1
ATOM 621 C CA . VAL A 1 82 ? 20.610 -0.284 29.048 1.00 7.07 82 VAL A CA 1
ATOM 622 C C . VAL A 1 82 ? 21.724 -1.313 29.160 1.00 6.44 82 VAL A C 1
ATOM 623 O O . VAL A 1 82 ? 22.481 -1.302 30.131 1.00 7.98 82 VAL A O 1
ATOM 627 N N . VAL A 1 83 ? 21.780 -2.219 28.183 1.00 5.70 83 VAL A N 1
ATOM 628 C CA . VAL A 1 83 ? 22.755 -3.295 28.160 1.00 6.58 83 VAL A CA 1
ATOM 629 C C . VAL A 1 83 ? 23.836 -2.957 27.139 1.00 5.37 83 VAL A C 1
ATOM 630 O O . VAL A 1 83 ? 23.542 -2.848 25.949 1.00 6.93 83 VAL A O 1
ATOM 634 N N . PRO A 1 84 ? 25.087 -2.783 27.580 1.00 5.19 84 PRO A N 1
ATOM 635 C CA . PRO A 1 84 ? 26.118 -2.450 26.611 1.00 5.09 84 PRO A CA 1
ATOM 636 C C . PRO A 1 84 ? 26.365 -3.659 25.695 1.00 5.63 84 PRO A C 1
ATOM 637 O O . PRO A 1 84 ? 26.254 -4.795 26.111 1.00 6.45 84 PRO A O 1
ATOM 641 N N . ALA A 1 85 ? 26.736 -3.410 24.437 1.00 5.82 85 ALA A N 1
ATOM 642 C CA . ALA A 1 85 ? 27.143 -4.507 23.559 1.00 6.25 85 ALA A CA 1
ATOM 643 C C . ALA A 1 85 ? 28.381 -5.227 24.075 1.00 5.67 85 ALA A C 1
ATOM 644 O O . ALA A 1 85 ? 28.538 -6.416 23.821 1.00 6.12 85 ALA A O 1
ATOM 646 N N . ILE A 1 86 ? 29.276 -4.482 24.729 1.00 5.95 86 ILE A N 1
ATOM 647 C CA . ILE A 1 86 ? 30.496 -5.026 25.338 1.00 4.79 86 ILE A CA 1
ATOM 648 C C . ILE A 1 86 ? 30.236 -5.178 26.841 1.00 4.47 86 ILE A C 1
ATOM 649 O O . ILE A 1 86 ? 29.929 -4.192 27.546 1.00 5.52 86 ILE A O 1
ATOM 654 N N . THR A 1 87 ? 30.319 -6.441 27.301 1.00 5.27 87 THR A N 1
ATOM 655 C CA . THR A 1 87 ? 30.089 -6.825 28.673 1.00 4.69 87 THR A CA 1
ATOM 656 C C . THR A 1 87 ? 31.268 -7.680 29.151 1.00 6.29 87 THR A C 1
ATOM 657 O O . THR A 1 87 ? 31.211 -8.933 29.156 1.00 6.54 87 THR A O 1
ATOM 661 N N . PRO A 1 88 ? 32.371 -7.012 29.508 1.00 7.31 88 PRO A N 1
ATOM 662 C CA . PRO A 1 88 ? 33.563 -7.759 29.824 1.00 7.56 88 PRO A CA 1
ATOM 663 C C . PRO A 1 88 ? 33.511 -8.605 31.055 1.00 6.39 88 PRO A C 1
ATOM 664 O O . PRO A 1 88 ? 32.706 -8.376 31.951 1.00 6.89 88 PRO A O 1
ATOM 668 N N . ASP A 1 89 ? 34.444 -9.546 31.104 1.00 8.75 89 ASP A N 1
ATOM 669 C CA A ASP A 1 89 ? 34.832 -10.125 32.376 0.50 7.55 89 ASP A CA 1
ATOM 670 C CA B ASP A 1 89 ? 34.889 -10.151 32.355 0.50 6.38 89 ASP A CA 1
ATOM 671 C C . ASP A 1 89 ? 35.834 -9.129 32.992 1.00 6.89 89 ASP A C 1
ATOM 672 O O . ASP A 1 89 ? 36.899 -8.872 32.464 1.00 10.10 89 ASP A O 1
ATOM 681 N N . TRP A 1 90 ? 35.459 -8.554 34.112 1.00 6.65 90 TRP A N 1
ATOM 682 C CA . TRP A 1 90 ? 36.231 -7.496 34.700 1.00 6.65 90 TRP A CA 1
ATOM 683 C C . TRP A 1 90 ? 37.446 -7.940 35.466 1.00 7.12 90 TRP A C 1
ATOM 684 O O . TRP A 1 90 ? 38.313 -7.129 35.764 1.00 11.91 90 TRP A O 1
ATOM 695 N N . ARG A 1 91 ? 37.531 -9.227 35.785 1.00 5.63 91 ARG A N 1
ATOM 696 C CA . ARG A 1 91 ? 38.641 -9.750 36.566 1.00 4.55 91 ARG A CA 1
ATOM 697 C C . ARG A 1 91 ? 39.639 -10.500 35.690 1.00 5.89 91 ARG A C 1
ATOM 698 O O . ARG A 1 91 ? 39.794 -11.695 35.763 1.00 7.31 91 ARG A O 1
ATOM 706 N N . THR A 1 92 ? 40.323 -9.727 34.842 1.00 7.84 92 THR A N 1
ATOM 707 C CA . THR A 1 92 ? 41.347 -10.246 33.935 1.00 8.39 92 THR A CA 1
ATOM 708 C C . THR A 1 92 ? 42.552 -9.305 33.849 1.00 9.26 92 THR A C 1
ATOM 709 O O . THR A 1 92 ? 42.470 -8.128 34.234 1.00 8.47 92 THR A O 1
ATOM 713 N N . SER A 1 93 ? 43.651 -9.829 33.310 1.00 10.09 93 SER A N 1
ATOM 714 C CA . SER A 1 93 ? 44.876 -9.059 33.096 1.00 9.75 93 SER A CA 1
ATOM 715 C C . SER A 1 93 ? 44.647 -7.918 32.133 1.00 9.77 93 SER A C 1
ATOM 716 O O . SER A 1 93 ? 45.201 -6.837 32.306 1.00 11.60 93 SER A O 1
ATOM 719 N N . GLU A 1 94 ? 43.812 -8.131 31.118 1.00 9.78 94 GLU A N 1
ATOM 720 C CA . GLU A 1 94 ? 43.583 -7.048 30.142 1.00 9.81 94 GLU A CA 1
ATOM 721 C C . GLU A 1 94 ? 42.907 -5.851 30.780 1.00 10.17 94 GLU A C 1
ATOM 722 O O . GLU A 1 94 ? 43.204 -4.705 30.431 1.00 10.53 94 GLU A O 1
ATOM 728 N N . VAL A 1 95 ? 42.020 -6.089 31.738 1.00 9.61 95 VAL A N 1
ATOM 729 C CA . VAL A 1 95 ? 41.432 -4.994 32.494 1.00 10.53 95 VAL A CA 1
ATOM 730 C C . VAL A 1 95 ? 42.500 -4.268 33.323 1.00 10.08 95 VAL A C 1
ATOM 731 O O . VAL A 1 95 ? 42.509 -3.055 33.328 1.00 11.82 95 VAL A O 1
ATOM 735 N N . GLN A 1 96 ? 43.421 -4.992 33.971 1.00 9.33 96 GLN A N 1
ATOM 736 C CA . GLN A 1 96 ? 44.479 -4.333 34.743 1.00 8.94 96 GLN A CA 1
ATOM 737 C C . GLN A 1 96 ? 45.414 -3.486 33.868 1.00 12.76 96 GLN A C 1
ATOM 738 O O . GLN A 1 96 ? 46.077 -2.590 34.412 1.00 16.89 96 GLN A O 1
ATOM 744 N N . ARG A 1 97 ? 45.487 -3.787 32.558 1.00 12.05 97 ARG A N 1
ATOM 745 C CA . ARG A 1 97 ? 46.325 -3.081 31.529 1.00 14.65 97 ARG A CA 1
ATOM 746 C C . ARG A 1 97 ? 45.538 -1.968 30.813 1.00 13.16 97 ARG A C 1
ATOM 747 O O . ARG A 1 97 ? 46.080 -1.319 29.878 1.00 13.81 97 ARG A O 1
ATOM 755 N N . GLY A 1 98 ? 44.264 -1.789 31.146 1.00 10.02 98 GLY A N 1
ATOM 756 C CA . GLY A 1 98 ? 43.457 -0.712 30.554 1.00 11.24 98 GLY A CA 1
ATOM 757 C C . GLY A 1 98 ? 42.664 -1.000 29.297 1.00 10.35 98 GLY A C 1
ATOM 758 O O . GLY A 1 98 ? 42.236 -0.075 28.626 1.00 11.99 98 GLY A O 1
ATOM 759 N N . TYR A 1 99 ? 42.436 -2.269 28.998 1.00 9.28 99 TYR A N 1
ATOM 760 C CA . TYR A 1 99 ? 41.729 -2.668 27.774 1.00 7.40 99 TYR A CA 1
ATOM 761 C C . TYR A 1 99 ? 40.645 -3.686 28.045 1.00 7.07 99 TYR A C 1
ATOM 762 O O . TYR A 1 99 ? 40.737 -4.860 27.659 1.00 6.75 99 TYR A O 1
ATOM 771 N N . HIS A 1 100 ? 39.581 -3.236 28.682 1.00 7.11 100 HIS A N 1
ATOM 772 C CA . HIS A 1 100 ? 38.473 -4.158 29.002 1.00 7.52 100 HIS A CA 1
ATOM 773 C C . HIS A 1 100 ? 37.828 -4.785 27.767 1.00 6.12 100 HIS A C 1
ATOM 774 O O . HIS A 1 100 ? 37.258 -5.866 27.845 1.00 8.84 100 HIS A O 1
ATOM 781 N N . GLN A 1 101 ? 37.949 -4.128 26.611 1.00 6.74 101 GLN A N 1
ATOM 782 C CA . GLN A 1 101 ? 37.406 -4.656 25.355 1.00 7.67 101 GLN A CA 1
ATOM 783 C C . GLN A 1 101 ? 37.987 -5.998 24.974 1.00 6.66 101 GLN A C 1
ATOM 784 O O . GLN A 1 101 ? 37.350 -6.765 24.270 1.00 7.64 101 GLN A O 1
ATOM 790 N N . HIS A 1 102 ? 39.195 -6.253 25.459 1.00 7.40 102 HIS A N 1
ATOM 791 C CA . HIS A 1 102 ? 39.959 -7.440 25.108 1.00 6.70 102 HIS A CA 1
ATOM 792 C C . HIS A 1 102 ? 40.155 -8.328 26.318 1.00 6.90 102 HIS A C 1
ATOM 793 O O . HIS A 1 102 ? 41.086 -9.139 26.382 1.00 8.64 102 HIS A O 1
ATOM 800 N N . SER A 1 103 ? 39.219 -8.213 27.261 1.00 7.35 103 SER A N 1
ATOM 801 C CA A SER A 1 103 ? 39.275 -9.033 28.456 0.50 7.98 103 SER A CA 1
ATOM 802 C CA B SER A 1 103 ? 39.193 -9.037 28.475 0.50 8.59 103 SER A CA 1
ATOM 803 C C . SER A 1 103 ? 39.061 -10.519 28.141 1.00 8.29 103 SER A C 1
ATOM 804 O O . SER A 1 103 ? 38.009 -10.934 27.698 1.00 9.39 103 SER A O 1
ATOM 809 N N . GLY A 1 104 ? 40.111 -11.303 28.359 1.00 8.64 104 GLY A N 1
ATOM 810 C CA . GLY A 1 104 ? 40.125 -12.692 28.006 1.00 9.27 104 GLY A CA 1
ATOM 811 C C . GLY A 1 104 ? 40.557 -13.029 26.589 1.00 9.55 104 GLY A C 1
ATOM 812 O O . GLY A 1 104 ? 40.466 -14.188 26.158 1.00 13.88 104 GLY A O 1
ATOM 813 N N . GLY A 1 105 ? 40.994 -12.026 25.871 1.00 8.11 105 GLY A N 1
ATOM 814 C CA . GLY A 1 105 ? 41.431 -12.219 24.508 1.00 9.08 105 GLY A CA 1
ATOM 815 C C . GLY A 1 105 ? 40.938 -11.139 23.565 1.00 6.90 105 GLY A C 1
ATOM 816 O O . GLY A 1 105 ? 40.028 -10.369 23.904 1.00 8.11 105 GLY A O 1
ATOM 817 N N . MET A 1 106 ? 41.562 -11.058 22.390 1.00 8.13 106 MET A N 1
ATOM 818 C CA . MET A 1 106 ? 41.183 -10.023 21.429 1.00 6.89 106 MET A CA 1
ATOM 819 C C . MET A 1 106 ? 39.692 -10.116 21.087 1.00 6.35 106 MET A C 1
ATOM 820 O O . MET A 1 106 ? 39.172 -11.188 20.743 1.00 9.11 106 MET A O 1
ATOM 825 N N . LEU A 1 107 ? 39.026 -8.978 21.290 1.00 6.38 107 LEU A N 1
ATOM 826 C CA . LEU A 1 107 ? 37.584 -8.779 21.061 1.00 5.79 107 LEU A CA 1
ATOM 827 C C . LEU A 1 107 ? 36.687 -9.462 22.082 1.00 6.51 107 LEU A C 1
ATOM 828 O O . LEU A 1 107 ? 35.461 -9.371 21.976 1.00 7.65 107 LEU A O 1
ATOM 833 N N . ALA A 1 108 ? 37.252 -10.108 23.095 1.00 6.25 108 ALA A N 1
ATOM 834 C CA . ALA A 1 108 ? 36.468 -10.998 23.952 1.00 6.73 108 ALA A CA 1
ATOM 835 C C . ALA A 1 108 ? 35.552 -10.265 24.954 1.00 6.50 108 ALA A C 1
ATOM 836 O O . ALA A 1 108 ? 34.684 -10.880 25.600 1.00 8.18 108 ALA A O 1
ATOM 838 N N . GLY A 1 109 ? 35.724 -8.950 25.105 1.00 6.67 109 GLY A N 1
ATOM 839 C CA . GLY A 1 109 ? 34.750 -8.162 25.861 1.00 5.88 109 GLY A CA 1
ATOM 840 C C . GLY A 1 109 ? 33.414 -8.054 25.162 1.00 6.49 109 GLY A C 1
ATOM 841 O O . GLY A 1 109 ? 32.385 -7.785 25.791 1.00 7.17 109 GLY A O 1
ATOM 842 N N . TRP A 1 110 ? 33.442 -8.222 23.838 1.00 6.87 110 TRP A N 1
ATOM 843 C CA . TRP A 1 110 ? 32.245 -8.274 23.014 1.00 8.01 110 TRP A CA 1
ATOM 844 C C . TRP A 1 110 ? 31.786 -9.705 23.000 1.00 8.07 110 TRP A C 1
ATOM 845 O O . TRP A 1 110 ? 32.338 -10.533 22.298 1.00 7.80 110 TRP A O 1
ATOM 856 N N . LYS A 1 111 ? 30.802 -10.010 23.818 1.00 7.08 111 LYS A N 1
ATOM 857 C CA A LYS A 1 111 ? 30.329 -11.377 23.953 0.50 6.84 111 LYS A CA 1
ATOM 858 C CA B LYS A 1 111 ? 30.318 -11.381 23.971 0.50 7.01 111 LYS A CA 1
ATOM 859 C C . LYS A 1 111 ? 29.109 -11.644 23.081 1.00 7.16 111 LYS A C 1
ATOM 860 O O . LYS A 1 111 ? 29.143 -12.544 22.199 1.00 6.49 111 LYS A O 1
ATOM 871 N N . PHE A 1 112 ? 28.024 -10.874 23.300 1.00 6.56 112 PHE A N 1
ATOM 872 C CA . PHE A 1 112 ? 26.791 -11.079 22.542 1.00 6.58 112 PHE A CA 1
ATOM 873 C C . PHE A 1 112 ? 27.010 -11.084 21.023 1.00 7.53 112 PHE A C 1
ATOM 874 O O . PHE A 1 112 ? 27.473 -10.074 20.433 1.00 8.86 112 PHE A O 1
ATOM 882 N N . SER A 1 113 ? 26.641 -12.208 20.394 1.00 8.26 113 SER A N 1
ATOM 883 C CA . SER A 1 113 ? 26.741 -12.414 18.936 1.00 8.14 113 SER A CA 1
ATOM 884 C C . SER A 1 113 ? 28.168 -12.501 18.410 1.00 7.54 113 SER A C 1
ATOM 885 O O . SER A 1 113 ? 28.403 -12.442 17.221 1.00 8.31 113 SER A O 1
ATOM 888 N N . ASN A 1 114 ? 29.132 -12.637 19.322 1.00 9.29 114 ASN A N 1
ATOM 889 C CA . ASN A 1 114 ? 30.514 -13.017 18.978 1.00 8.67 114 ASN A CA 1
ATOM 890 C C . ASN A 1 114 ? 30.821 -14.404 19.552 1.00 10.03 114 ASN A C 1
ATOM 891 O O . ASN A 1 114 ? 30.997 -15.377 18.814 1.00 13.40 114 ASN A O 1
ATOM 896 N N . VAL A 1 115 ? 30.864 -14.493 20.876 1.00 10.28 115 VAL A N 1
ATOM 897 C CA . VAL A 1 115 ? 31.217 -15.730 21.588 1.00 12.85 115 VAL A CA 1
ATOM 898 C C . VAL A 1 115 ? 30.117 -16.135 22.608 1.00 12.53 115 VAL A C 1
ATOM 899 O O . VAL A 1 115 ? 30.340 -17.015 23.431 1.00 15.68 115 VAL A O 1
ATOM 903 N N . LYS A 1 116 ? 28.922 -15.553 22.490 1.00 10.02 116 LYS A N 1
ATOM 904 C CA . LYS A 1 116 ? 27.816 -15.803 23.427 1.00 8.23 116 LYS A CA 1
ATOM 905 C C . LYS A 1 116 ? 26.498 -15.520 22.713 1.00 8.53 116 LYS A C 1
ATOM 906 O O . LYS A 1 116 ? 26.415 -14.625 21.848 1.00 9.17 116 LYS A O 1
ATOM 912 N N . ASP A 1 117 ? 25.460 -16.259 23.080 1.00 8.61 117 ASP A N 1
ATOM 913 C CA . ASP A 1 117 ? 24.133 -15.987 22.579 1.00 7.74 117 ASP A CA 1
ATOM 914 C C . ASP A 1 117 ? 23.737 -14.552 22.873 1.00 8.77 117 ASP A C 1
ATOM 915 O O . ASP A 1 117 ? 23.897 -14.064 23.985 1.00 9.09 117 ASP A O 1
ATOM 920 N N . GLY A 1 118 ? 23.238 -13.895 21.835 1.00 8.56 118 GLY A N 1
ATOM 921 C CA . GLY A 1 118 ? 22.875 -12.503 21.866 1.00 8.06 118 GLY A CA 1
ATOM 922 C C . GLY A 1 118 ? 21.482 -12.189 22.373 1.00 8.94 118 GLY A C 1
ATOM 923 O O . GLY A 1 118 ? 20.829 -12.991 23.067 1.00 8.34 118 GLY A O 1
ATOM 924 N N . VAL A 1 119 ? 21.013 -11.000 22.013 1.00 6.44 119 VAL A N 1
ATOM 925 C CA . VAL A 1 119 ? 19.814 -10.416 22.641 1.00 6.25 119 VAL A CA 1
ATOM 926 C C . VAL A 1 119 ? 18.519 -10.699 21.899 1.00 8.00 119 VAL A C 1
ATOM 927 O O . VAL A 1 119 ? 17.453 -10.388 22.412 1.00 8.79 119 VAL A O 1
ATOM 931 N N . PHE A 1 120 ? 18.611 -11.322 20.736 1.00 7.18 120 PHE A N 1
ATOM 932 C CA . PHE A 1 120 ? 17.422 -11.650 19.956 1.00 7.58 120 PHE A CA 1
ATOM 933 C C . PHE A 1 120 ? 16.766 -12.963 20.444 1.00 8.73 120 PHE A C 1
ATOM 934 O O . PHE A 1 120 ? 16.533 -13.889 19.681 1.00 9.66 120 PHE A O 1
ATOM 942 N N . GLY A 1 121 ? 16.466 -13.010 21.730 1.00 9.98 121 GLY A N 1
ATOM 943 C CA . GLY A 1 121 ? 15.844 -14.171 22.332 1.00 10.56 121 GLY A CA 1
ATOM 944 C C . GLY A 1 121 ? 14.829 -13.706 23.321 1.00 9.87 121 GLY A C 1
ATOM 945 O O . GLY A 1 121 ? 14.832 -12.560 23.708 1.00 10.95 121 GLY A O 1
ATOM 946 N N . GLU A 1 122 ? 13.954 -14.612 23.756 1.00 10.02 122 GLU A N 1
ATOM 947 C CA . GLU A 1 122 ? 12.973 -14.246 24.759 1.00 11.01 122 GLU A CA 1
ATOM 948 C C . GLU A 1 122 ? 13.664 -13.716 26.027 1.00 9.63 122 GLU A C 1
ATOM 949 O O . GLU A 1 122 ? 13.121 -12.859 26.712 1.00 11.30 122 GLU A O 1
ATOM 955 N N . PHE A 1 123 ? 14.859 -14.252 26.310 1.00 8.74 123 PHE A N 1
ATOM 956 C CA . PHE A 1 123 ? 15.684 -13.844 27.441 1.00 7.94 123 PHE A CA 1
ATOM 957 C C . PHE A 1 123 ? 17.105 -13.876 26.987 1.00 8.76 123 PHE A C 1
ATOM 958 O O . PHE A 1 123 ? 17.443 -14.547 26.021 1.00 9.41 123 PHE A O 1
ATOM 966 N N . PHE A 1 124 ? 17.956 -13.165 27.719 1.00 8.89 124 PHE A N 1
ATOM 967 C CA . PHE A 1 124 ? 19.376 -13.321 27.536 1.00 8.10 124 PHE A CA 1
ATOM 968 C C . PHE A 1 124 ? 20.087 -13.145 28.863 1.00 7.42 124 PHE A C 1
ATOM 969 O O . PHE A 1 124 ? 19.503 -12.678 29.827 1.00 7.33 124 PHE A O 1
ATOM 977 N N . HIS A 1 125 ? 21.356 -13.519 28.863 1.00 7.59 125 HIS A N 1
ATOM 978 C CA . HIS A 1 125 ? 22.194 -13.510 30.052 1.00 6.75 125 HIS A CA 1
ATOM 979 C C . HIS A 1 125 ? 23.201 -12.386 30.023 1.00 8.08 125 HIS A C 1
ATOM 980 O O . HIS A 1 125 ? 23.882 -12.209 29.033 1.00 7.93 125 HIS A O 1
ATOM 987 N N . VAL A 1 126 ? 23.280 -11.628 31.109 1.00 7.91 126 VAL A N 1
ATOM 988 C CA . VAL A 1 126 ? 24.315 -10.620 31.274 1.00 5.16 126 VAL A CA 1
ATOM 989 C C . VAL A 1 126 ? 25.245 -11.031 32.404 1.00 5.91 126 VAL A C 1
ATOM 990 O O . VAL A 1 126 ? 24.802 -11.206 33.569 1.00 7.11 126 VAL A O 1
ATOM 994 N N . ASN A 1 127 ? 26.515 -11.192 32.061 1.00 6.81 127 ASN A N 1
ATOM 995 C CA . ASN A 1 127 ? 27.536 -11.526 33.048 1.00 5.95 127 ASN A CA 1
ATOM 996 C C . ASN A 1 127 ? 27.849 -10.265 33.837 1.00 7.96 127 ASN A C 1
ATOM 997 O O . ASN A 1 127 ? 27.980 -9.178 33.257 1.00 7.79 127 ASN A O 1
ATOM 1002 N N . ASP A 1 128 ? 27.984 -10.440 35.153 1.00 7.58 128 ASP A N 1
ATOM 1003 C CA . ASP A 1 128 ? 28.360 -9.352 36.074 1.00 6.22 128 ASP A CA 1
ATOM 1004 C C . ASP A 1 128 ? 27.454 -8.132 35.940 1.00 7.24 128 ASP A C 1
ATOM 1005 O O . ASP A 1 128 ? 27.856 -7.060 35.489 1.00 8.04 128 ASP A O 1
ATOM 1010 N N . ALA A 1 129 ? 26.220 -8.302 36.378 1.00 7.32 129 ALA A N 1
ATOM 1011 C CA . ALA A 1 129 ? 25.213 -7.265 36.308 1.00 7.78 129 ALA A CA 1
ATOM 1012 C C . ALA A 1 129 ? 25.685 -5.936 36.880 1.00 6.94 129 ALA A C 1
ATOM 1013 O O . ALA A 1 129 ? 25.480 -4.881 36.271 1.00 8.04 129 ALA A O 1
ATOM 1015 N N . ASP A 1 130 ? 26.294 -5.968 38.066 1.00 5.98 130 ASP A N 1
ATOM 1016 C CA . ASP A 1 130 ? 26.638 -4.706 38.724 1.00 7.29 130 ASP A CA 1
ATOM 1017 C C . ASP A 1 130 ? 27.693 -3.926 37.971 1.00 6.96 130 ASP A C 1
ATOM 1018 O O . ASP A 1 130 ? 27.741 -2.700 38.078 1.00 8.33 130 ASP A O 1
ATOM 1023 N N . MET A 1 131 ? 28.542 -4.619 37.221 1.00 6.41 131 MET A N 1
ATOM 1024 C CA . MET A 1 131 ? 29.568 -3.972 36.425 1.00 5.40 131 MET A CA 1
ATOM 1025 C C . MET A 1 131 ? 29.156 -3.667 35.002 1.00 5.87 131 MET A C 1
ATOM 1026 O O . MET A 1 131 ? 29.841 -2.857 34.343 1.00 6.87 131 MET A O 1
ATOM 1031 N N . ASN A 1 132 ? 28.106 -4.342 34.504 1.00 5.65 132 ASN A N 1
ATOM 1032 C CA . ASN A 1 132 ? 27.798 -4.346 33.061 1.00 6.57 132 ASN A CA 1
ATOM 1033 C C . ASN A 1 132 ? 26.385 -3.950 32.670 1.00 9.24 132 ASN A C 1
ATOM 1034 O O . ASN A 1 132 ? 25.983 -4.189 31.524 1.00 16.03 132 ASN A O 1
ATOM 1039 N N . LEU A 1 133 ? 25.575 -3.473 33.598 1.00 6.25 133 LEU A N 1
ATOM 1040 C CA . LEU A 1 133 ? 24.276 -2.881 33.284 1.00 6.70 133 LEU A CA 1
ATOM 1041 C C . LEU A 1 133 ? 24.237 -1.444 33.769 1.00 6.64 133 LEU A C 1
ATOM 1042 O O . LEU A 1 133 ? 24.922 -1.076 34.732 1.00 7.05 133 LEU A O 1
ATOM 1047 N N . ALA A 1 134 ? 23.394 -0.623 33.122 1.00 5.47 134 ALA A N 1
ATOM 1048 C CA . ALA A 1 134 ? 23.105 0.713 33.592 1.00 5.48 134 ALA A CA 1
ATOM 1049 C C . ALA A 1 134 ? 21.578 0.899 33.686 1.00 6.72 134 ALA A C 1
ATOM 1050 O O . ALA A 1 134 ? 20.832 0.461 32.847 1.00 8.61 134 ALA A O 1
ATOM 1052 N N . HIS A 1 135 ? 21.146 1.631 34.698 1.00 7.65 135 HIS A N 1
ATOM 1053 C CA . HIS A 1 135 ? 19.736 1.962 34.832 1.00 7.91 135 HIS A CA 1
ATOM 1054 C C . HIS A 1 135 ? 19.324 2.934 33.732 1.00 9.59 135 HIS A C 1
ATOM 1055 O O . HIS A 1 135 ? 20.024 3.885 33.445 1.00 8.44 135 HIS A O 1
ATOM 1062 N N . LEU A 1 136 ? 18.164 2.704 33.147 1.00 7.85 136 LEU A N 1
ATOM 1063 C CA . LEU A 1 136 ? 17.597 3.587 32.131 1.00 9.41 136 LEU A CA 1
ATOM 1064 C C . LEU A 1 136 ? 16.675 4.636 32.754 1.00 8.44 136 LEU A C 1
ATOM 1065 O O . LEU A 1 136 ? 15.636 4.278 33.328 1.00 9.05 136 LEU A O 1
ATOM 1070 N N . PRO A 1 137 ? 17.058 5.932 32.644 1.00 8.78 137 PRO A N 1
ATOM 1071 C CA . PRO A 1 137 ? 16.140 6.950 33.124 1.00 9.85 137 PRO A CA 1
ATOM 1072 C C . PRO A 1 137 ? 14.824 6.932 32.371 1.00 9.64 137 PRO A C 1
ATOM 1073 O O . PRO A 1 137 ? 14.826 6.720 31.164 1.00 9.20 137 PRO A O 1
ATOM 1077 N N . LYS A 1 138 ? 13.721 7.164 33.085 1.00 10.32 138 LYS A N 1
ATOM 1078 C CA . LYS A 1 138 ? 12.387 7.154 32.468 1.00 11.11 138 LYS A CA 1
ATOM 1079 C C . LYS A 1 138 ? 12.235 8.205 31.370 1.00 11.46 138 LYS A C 1
ATOM 1080 O O . LYS A 1 138 ? 11.401 8.061 30.476 1.00 13.88 138 LYS A O 1
ATOM 1086 N N . GLU A 1 139 ? 13.077 9.233 31.405 1.00 11.44 139 GLU A N 1
ATOM 1087 C CA . GLU A 1 139 ? 12.986 10.357 30.483 1.00 11.76 139 GLU A CA 1
ATOM 1088 C C . GLU A 1 139 ? 13.563 10.029 29.092 1.00 11.51 139 GLU A C 1
ATOM 1089 O O . GLU A 1 139 ? 13.384 10.796 28.130 1.00 14.05 139 GLU A O 1
ATOM 1095 N N . ILE A 1 140 ? 14.244 8.895 28.964 1.00 9.85 140 ILE A N 1
ATOM 1096 C CA . ILE A 1 140 ? 14.846 8.525 27.675 1.00 8.94 140 ILE A CA 1
ATOM 1097 C C . ILE A 1 140 ? 14.019 7.430 27.024 1.00 9.23 140 ILE A C 1
ATOM 1098 O O . ILE A 1 140 ? 13.872 6.346 27.593 1.00 11.08 140 ILE A O 1
ATOM 1103 N N . PRO A 1 141 ? 13.422 7.732 25.859 1.00 9.67 141 PRO A N 1
ATOM 1104 C CA . PRO A 1 141 ? 12.589 6.738 25.194 1.00 10.62 141 PRO A CA 1
ATOM 1105 C C . PRO A 1 141 ? 13.369 5.556 24.687 1.00 8.77 141 PRO A C 1
ATOM 1106 O O . PRO A 1 141 ? 14.572 5.643 24.423 1.00 9.20 141 PRO A O 1
ATOM 1110 N N . LEU A 1 142 ? 12.672 4.446 24.533 1.00 9.33 142 LEU A N 1
ATOM 1111 C CA . LEU A 1 142 ? 13.302 3.194 24.171 1.00 10.26 142 LEU A CA 1
ATOM 1112 C C . LEU A 1 142 ? 14.097 3.291 22.877 1.00 9.71 142 LEU A C 1
ATOM 1113 O O . LEU A 1 142 ? 15.184 2.727 22.779 1.00 10.15 142 LEU A O 1
ATOM 1118 N N . GLU A 1 143 ? 13.552 3.953 21.868 1.00 8.95 143 GLU A N 1
ATOM 1119 C CA . GLU A 1 143 ? 14.217 4.019 20.563 1.00 10.22 143 GLU A CA 1
ATOM 1120 C C . GLU A 1 143 ? 15.538 4.707 20.639 1.00 10.76 143 GLU A C 1
ATOM 1121 O O . GLU A 1 143 ? 16.495 4.283 19.980 1.00 12.61 143 GLU A O 1
ATOM 1127 N N . ALA A 1 144 ? 15.586 5.795 21.398 1.00 9.23 144 ALA A N 1
ATOM 1128 C CA . ALA A 1 144 ? 16.825 6.508 21.627 1.00 9.58 144 ALA A CA 1
ATOM 1129 C C . ALA A 1 144 ? 17.791 5.676 22.462 1.00 9.18 144 ALA A C 1
ATOM 1130 O O . ALA A 1 144 ? 18.982 5.590 22.168 1.00 8.86 144 ALA A O 1
ATOM 1132 N N . ALA A 1 145 ? 17.268 5.033 23.497 1.00 7.22 145 ALA A N 1
ATOM 1133 C CA . ALA A 1 145 ? 18.095 4.262 24.426 1.00 8.53 145 ALA A CA 1
ATOM 1134 C C . ALA A 1 145 ? 18.812 3.104 23.758 1.00 6.94 145 ALA A C 1
ATOM 1135 O O . ALA A 1 145 ? 19.958 2.781 24.082 1.00 9.18 145 ALA A O 1
ATOM 1137 N N . VAL A 1 146 ? 18.175 2.504 22.764 1.00 6.93 146 VAL A N 1
ATOM 1138 C CA . VAL A 1 146 ? 18.770 1.342 22.137 1.00 7.73 146 VAL A CA 1
ATOM 1139 C C . VAL A 1 146 ? 19.906 1.714 21.186 1.00 7.23 146 VAL A C 1
ATOM 1140 O O . VAL A 1 146 ? 20.635 0.848 20.719 1.00 7.11 146 VAL A O 1
ATOM 1144 N N . MET A 1 147 ? 20.092 3.005 20.938 1.00 6.40 147 MET A N 1
ATOM 1145 C CA . MET A 1 147 ? 21.273 3.480 20.185 1.00 6.14 147 MET A CA 1
ATOM 1146 C C . MET A 1 147 ? 22.524 3.621 21.068 1.00 5.87 147 MET A C 1
ATOM 1147 O O . MET A 1 147 ? 23.617 3.895 20.556 1.00 7.68 147 MET A O 1
ATOM 1152 N N . ILE A 1 148 ? 22.353 3.495 22.382 1.00 5.51 148 ILE A N 1
ATOM 1153 C CA . ILE A 1 148 ? 23.468 3.704 23.306 1.00 5.65 148 ILE A CA 1
ATOM 1154 C C . ILE A 1 148 ? 24.434 2.510 23.400 1.00 6.92 148 ILE A C 1
ATOM 1155 O O . ILE A 1 148 ? 25.637 2.723 23.451 1.00 6.74 148 ILE A O 1
ATOM 1160 N N . PRO A 1 149 ? 23.924 1.271 23.446 1.00 5.60 149 PRO A N 1
ATOM 1161 C CA . PRO A 1 149 ? 24.810 0.098 23.605 1.00 6.18 149 PRO A CA 1
ATOM 1162 C C . PRO A 1 149 ? 25.936 -0.099 22.625 1.00 5.66 149 PRO A C 1
ATOM 1163 O O . PRO A 1 149 ? 26.945 -0.694 22.984 1.00 6.33 149 PRO A O 1
ATOM 1167 N N . ASP A 1 150 ? 25.770 0.398 21.407 1.00 6.23 150 ASP A N 1
ATOM 1168 C CA . ASP A 1 150 ? 26.712 0.153 20.313 1.00 6.34 150 ASP A CA 1
ATOM 1169 C C . ASP A 1 150 ? 26.889 1.383 19.447 1.00 6.83 150 ASP A C 1
ATOM 1170 O O . ASP A 1 150 ? 28.008 1.827 19.243 1.00 7.59 150 ASP A O 1
ATOM 1175 N N . MET A 1 151 ? 25.807 1.935 18.900 1.00 6.06 151 MET A N 1
ATOM 1176 C CA . MET A 1 151 ? 26.006 3.029 17.916 1.00 6.13 151 MET A CA 1
ATOM 1177 C C . MET A 1 151 ? 26.720 4.241 18.501 1.00 5.64 151 MET A C 1
ATOM 1178 O O . MET A 1 151 ? 27.700 4.760 17.964 1.00 6.78 151 MET A O 1
ATOM 1183 N N . MET A 1 152 ? 26.251 4.693 19.653 1.00 5.89 152 MET A N 1
ATOM 1184 C CA A MET A 1 152 ? 26.853 5.857 20.259 0.50 6.70 152 MET A CA 1
ATOM 1185 C CA B MET A 1 152 ? 26.858 5.873 20.315 0.50 6.41 152 MET A CA 1
ATOM 1186 C C . MET A 1 152 ? 28.254 5.551 20.811 1.00 6.46 152 MET A C 1
ATOM 1187 O O . MET A 1 152 ? 29.198 6.316 20.591 1.00 6.63 152 MET A O 1
ATOM 1196 N N . THR A 1 153 ? 28.401 4.448 21.530 1.00 5.30 153 THR A N 1
ATOM 1197 C CA . THR A 1 153 ? 29.718 4.130 22.076 1.00 5.33 153 THR A CA 1
ATOM 1198 C C . THR A 1 153 ? 30.745 3.907 20.966 1.00 5.81 153 THR A C 1
ATOM 1199 O O . THR A 1 153 ? 31.886 4.377 21.097 1.00 6.32 153 THR A O 1
ATOM 1203 N N . THR A 1 154 ? 30.366 3.235 19.889 1.00 5.57 154 THR A N 1
ATOM 1204 C CA . THR A 1 154 ? 31.296 2.961 18.816 1.00 5.11 154 THR A CA 1
ATOM 1205 C C . THR A 1 154 ? 31.615 4.256 18.026 1.00 5.15 154 THR A C 1
ATOM 1206 O O . THR A 1 154 ? 32.769 4.583 17.776 1.00 6.40 154 THR A O 1
ATOM 1210 N N . GLY A 1 155 ? 30.574 5.003 17.638 1.00 6.27 155 GLY A N 1
ATOM 1211 C CA . GLY A 1 155 ? 30.847 6.245 16.885 1.00 6.76 155 GLY A CA 1
ATOM 1212 C C . GLY A 1 155 ? 31.702 7.207 17.679 1.00 7.02 155 GLY A C 1
ATOM 1213 O O . GLY A 1 155 ? 32.663 7.819 17.154 1.00 7.61 155 GLY A O 1
ATOM 1214 N N . PHE A 1 156 ? 31.383 7.388 18.961 1.00 5.62 156 PHE A N 1
ATOM 1215 C CA A PHE A 1 156 ? 32.198 8.254 19.819 0.50 5.81 156 PHE A CA 1
ATOM 1216 C CA B PHE A 1 156 ? 32.181 8.283 19.784 0.50 5.46 156 PHE A CA 1
ATOM 1217 C C . PHE A 1 156 ? 33.605 7.730 19.962 1.00 6.09 156 PHE A C 1
ATOM 1218 O O . PHE A 1 156 ? 34.564 8.504 20.018 1.00 7.35 156 PHE A O 1
ATOM 1233 N N . HIS A 1 157 ? 33.759 6.407 20.044 1.00 5.94 157 HIS A N 1
ATOM 1234 C CA . HIS A 1 157 ? 35.120 5.845 20.141 1.00 5.96 157 HIS A CA 1
ATOM 1235 C C . HIS A 1 157 ? 35.932 6.145 18.898 1.00 6.21 157 HIS A C 1
ATOM 1236 O O . HIS A 1 157 ? 37.134 6.289 18.977 1.00 6.74 157 HIS A O 1
ATOM 1243 N N . GLY A 1 158 ? 35.292 6.224 17.745 1.00 6.10 158 GLY A N 1
ATOM 1244 C CA . GLY A 1 158 ? 36.026 6.580 16.523 1.00 6.96 158 GLY A CA 1
ATOM 1245 C C . GLY A 1 158 ? 36.634 7.949 16.698 1.00 5.85 158 GLY A C 1
ATOM 1246 O O . GLY A 1 158 ? 37.785 8.190 16.349 1.00 7.51 158 GLY A O 1
ATOM 1247 N N . ALA A 1 159 ? 35.835 8.877 17.207 1.00 7.50 159 ALA A N 1
ATOM 1248 C CA . ALA A 1 159 ? 36.322 10.214 17.468 1.00 5.65 159 ALA A CA 1
ATOM 1249 C C . ALA A 1 159 ? 37.428 10.247 18.545 1.00 6.24 159 ALA A C 1
ATOM 1250 O O . ALA A 1 159 ? 38.398 10.994 18.430 1.00 8.55 159 ALA A O 1
ATOM 1252 N N . GLU A 1 160 ? 37.249 9.469 19.605 1.00 7.03 160 GLU A N 1
ATOM 1253 C CA . GLU A 1 160 ? 38.266 9.327 20.643 1.00 7.22 160 GLU A CA 1
ATOM 1254 C C . GLU A 1 160 ? 39.589 8.816 20.092 1.00 7.06 160 GLU A C 1
ATOM 1255 O O . GLU A 1 160 ? 40.668 9.375 20.366 1.00 8.15 160 GLU A O 1
ATOM 1261 N N . LEU A 1 161 ? 39.527 7.739 19.301 1.00 6.01 161 LEU A N 1
ATOM 1262 C CA . LEU A 1 161 ? 40.723 7.151 18.703 1.00 6.78 161 LEU A CA 1
ATOM 1263 C C . LEU A 1 161 ? 41.408 8.093 17.722 1.00 8.07 161 LEU A C 1
ATOM 1264 O O . LEU A 1 161 ? 42.619 8.019 17.541 1.00 8.60 161 LEU A O 1
ATOM 1269 N N . ALA A 1 162 ? 40.631 8.939 17.061 1.00 7.89 162 ALA A N 1
ATOM 1270 C CA . ALA A 1 162 ? 41.176 9.920 16.129 1.00 7.55 162 ALA A CA 1
ATOM 1271 C C . ALA A 1 162 ? 41.836 11.120 16.847 1.00 7.40 162 ALA A C 1
ATOM 1272 O O . ALA A 1 162 ? 42.349 12.031 16.203 1.00 8.52 162 ALA A O 1
ATOM 1274 N N . ASN A 1 163 ? 41.857 11.123 18.181 1.00 6.89 163 ASN A N 1
ATOM 1275 C CA . ASN A 1 163 ? 42.647 12.071 18.947 1.00 7.30 163 ASN A CA 1
ATOM 1276 C C . ASN A 1 163 ? 42.310 13.515 18.586 1.00 9.15 163 ASN A C 1
ATOM 1277 O O . ASN A 1 163 ? 43.181 14.344 18.407 1.00 9.50 163 ASN A O 1
ATOM 1282 N N . ILE A 1 164 ? 41.023 13.803 18.490 1.00 10.17 164 ILE A N 1
ATOM 1283 C CA . ILE A 1 164 ? 40.558 15.127 18.055 1.00 9.66 164 ILE A CA 1
ATOM 1284 C C . ILE A 1 164 ? 40.828 16.176 19.110 1.00 11.32 164 ILE A C 1
ATOM 1285 O O . ILE A 1 164 ? 40.608 15.921 20.310 1.00 12.91 164 ILE A O 1
ATOM 1290 N N . LYS A 1 165 ? 41.426 17.278 18.679 1.00 10.84 165 LYS A N 1
ATOM 1291 C CA . LYS A 1 165 ? 41.730 18.426 19.518 1.00 11.51 165 LYS A CA 1
ATOM 1292 C C . LYS A 1 165 ? 40.908 19.649 19.107 1.00 11.03 165 LYS A C 1
ATOM 1293 O O . LYS A 1 165 ? 40.359 19.700 18.025 1.00 9.49 165 LYS A O 1
ATOM 1299 N N A LEU A 1 166 ? 40.737 20.604 20.025 0.50 10.36 166 LEU A N 1
ATOM 1300 N N B LEU A 1 166 ? 40.929 20.667 19.956 0.50 10.54 166 LEU A N 1
ATOM 1301 C CA A LEU A 1 166 ? 39.857 21.729 19.751 0.50 7.94 166 LEU A CA 1
ATOM 1302 C CA B LEU A 1 166 ? 40.087 21.829 19.789 0.50 8.37 166 LEU A CA 1
ATOM 1303 C C A LEU A 1 166 ? 40.273 22.412 18.453 0.50 7.20 166 LEU A C 1
ATOM 1304 C C B LEU A 1 166 ? 40.310 22.574 18.462 0.50 7.79 166 LEU A C 1
ATOM 1305 O O A LEU A 1 166 ? 41.467 22.681 18.193 0.50 8.49 166 LEU A O 1
ATOM 1306 O O B LEU A 1 166 ? 41.416 23.115 18.211 0.50 8.51 166 LEU A O 1
ATOM 1315 N N . GLY A 1 167 ? 39.263 22.657 17.628 1.00 7.88 167 GLY A N 1
ATOM 1316 C CA . GLY A 1 167 ? 39.403 23.285 16.325 1.00 6.11 167 GLY A CA 1
ATOM 1317 C C . GLY A 1 167 ? 39.926 22.465 15.178 1.00 5.02 167 GLY A C 1
ATOM 1318 O O . GLY A 1 167 ? 40.039 22.965 14.064 1.00 6.87 167 GLY A O 1
ATOM 1319 N N . ASP A 1 168 ? 40.242 21.208 15.441 1.00 5.54 168 ASP A N 1
ATOM 1320 C CA . ASP A 1 168 ? 40.774 20.350 14.388 1.00 5.89 168 ASP A CA 1
ATOM 1321 C C . ASP A 1 168 ? 39.787 20.246 13.229 1.00 4.31 168 ASP A C 1
ATOM 1322 O O . ASP A 1 168 ? 38.553 20.197 13.435 1.00 5.43 168 ASP A O 1
ATOM 1327 N N . THR A 1 169 ? 40.349 20.170 12.014 1.00 4.99 169 THR A N 1
ATOM 1328 C CA . THR A 1 169 ? 39.590 19.811 10.834 1.00 4.90 169 THR A CA 1
ATOM 1329 C C . THR A 1 169 ? 39.576 18.287 10.741 1.00 5.20 169 THR A C 1
ATOM 1330 O O . THR A 1 169 ? 40.637 17.644 10.742 1.00 6.93 169 THR A O 1
ATOM 1334 N N . VAL A 1 170 ? 38.383 17.700 10.670 1.00 5.86 170 VAL A N 1
ATOM 1335 C CA . VAL A 1 170 ? 38.160 16.238 10.802 1.00 5.56 170 VAL A CA 1
ATOM 1336 C C . VAL A 1 170 ? 37.458 15.778 9.539 1.00 4.85 170 VAL A C 1
ATOM 1337 O O . VAL A 1 170 ? 36.590 16.504 9.020 1.00 6.81 170 VAL A O 1
ATOM 1341 N N . CYS A 1 171 ? 37.815 14.585 9.053 1.00 4.87 171 CYS A N 1
ATOM 1342 C CA . CYS A 1 171 ? 37.000 13.895 8.065 1.00 4.18 171 CYS A CA 1
ATOM 1343 C C . CYS A 1 171 ? 36.493 12.587 8.652 1.00 5.14 171 CYS A C 1
ATOM 1344 O O . CYS A 1 171 ? 37.269 11.838 9.202 1.00 6.81 171 CYS A O 1
ATOM 1347 N N . VAL A 1 172 ? 35.188 12.352 8.565 1.00 6.06 172 VAL A N 1
ATOM 1348 C CA . VAL A 1 172 ? 34.562 11.067 8.888 1.00 5.26 172 VAL A CA 1
ATOM 1349 C C . VAL A 1 172 ? 34.226 10.372 7.564 1.00 5.72 172 VAL A C 1
ATOM 1350 O O . VAL A 1 172 ? 33.477 10.890 6.726 1.00 6.47 172 VAL A O 1
ATOM 1354 N N . ILE A 1 173 ? 34.810 9.204 7.383 1.00 6.33 173 ILE A N 1
ATOM 1355 C CA . ILE A 1 173 ? 34.584 8.428 6.168 1.00 6.11 173 ILE A CA 1
ATOM 1356 C C . ILE A 1 173 ? 33.591 7.312 6.553 1.00 7.18 173 ILE A C 1
ATOM 1357 O O . ILE A 1 173 ? 33.921 6.419 7.327 1.00 8.10 173 ILE A O 1
ATOM 1362 N N . GLY A 1 174 ? 32.400 7.389 5.988 1.00 8.02 174 GLY A N 1
ATOM 1363 C CA . GLY A 1 174 ? 31.334 6.440 6.289 1.00 9.64 174 GLY A CA 1
ATOM 1364 C C . GLY A 1 174 ? 30.347 7.111 7.208 1.00 11.91 174 GLY A C 1
ATOM 1365 O O . GLY A 1 174 ? 30.720 7.503 8.334 1.00 14.59 174 GLY A O 1
ATOM 1366 N N . ILE A 1 175 ? 29.113 7.298 6.727 1.00 11.11 175 ILE A N 1
ATOM 1367 C CA . ILE A 1 175 ? 28.088 7.913 7.541 1.00 12.39 175 ILE A CA 1
ATOM 1368 C C . ILE A 1 175 ? 26.812 7.093 7.613 1.00 10.88 175 ILE A C 1
ATOM 1369 O O . ILE A 1 175 ? 25.722 7.596 7.481 1.00 11.91 175 ILE A O 1
ATOM 1374 N N . GLY A 1 176 ? 26.995 5.802 7.881 1.00 8.93 176 GLY A N 1
ATOM 1375 C CA . GLY A 1 176 ? 25.921 5.020 8.459 1.00 8.84 176 GLY A CA 1
ATOM 1376 C C . GLY A 1 176 ? 25.795 5.423 9.914 1.00 9.54 176 GLY A C 1
ATOM 1377 O O . GLY A 1 176 ? 26.365 6.449 10.333 1.00 9.33 176 GLY A O 1
ATOM 1378 N N . PRO A 1 177 ? 25.013 4.648 10.713 1.00 7.88 177 PRO A N 1
ATOM 1379 C CA . PRO A 1 177 ? 24.721 5.086 12.088 1.00 7.42 177 PRO A CA 1
ATOM 1380 C C . PRO A 1 177 ? 25.977 5.299 12.931 1.00 6.08 177 PRO A C 1
ATOM 1381 O O . PRO A 1 177 ? 26.036 6.252 13.717 1.00 7.91 177 PRO A O 1
ATOM 1385 N N . VAL A 1 178 ? 26.979 4.431 12.771 1.00 6.96 178 VAL A N 1
ATOM 1386 C CA . VAL A 1 178 ? 28.230 4.629 13.536 1.00 6.61 178 VAL A CA 1
ATOM 1387 C C . VAL A 1 178 ? 28.905 5.928 13.120 1.00 7.16 178 VAL A C 1
ATOM 1388 O O . VAL A 1 178 ? 29.290 6.737 13.970 1.00 7.53 178 VAL A O 1
ATOM 1392 N N . GLY A 1 179 ? 29.047 6.137 11.814 1.00 6.85 179 GLY A N 1
ATOM 1393 C CA . GLY A 1 179 ? 29.690 7.357 11.371 1.00 6.30 179 GLY A CA 1
ATOM 1394 C C . GLY A 1 179 ? 28.958 8.632 11.705 1.00 5.79 179 GLY A C 1
ATOM 1395 O O . GLY A 1 179 ? 29.578 9.676 11.921 1.00 7.22 179 GLY A O 1
ATOM 1396 N N . LEU A 1 180 ? 27.626 8.570 11.738 1.00 6.61 180 LEU A N 1
ATOM 1397 C CA . LEU A 1 180 ? 26.851 9.721 12.193 1.00 5.58 180 LEU A CA 1
ATOM 1398 C C . LEU A 1 180 ? 27.163 10.030 13.669 1.00 5.14 180 LEU A C 1
ATOM 1399 O O . LEU A 1 180 ? 27.269 11.205 14.054 1.00 7.16 180 LEU A O 1
ATOM 1404 N N . MET A 1 181 ? 27.289 8.975 14.480 1.00 5.92 181 MET A N 1
ATOM 1405 C CA . MET A 1 181 ? 27.719 9.155 15.847 1.00 6.59 181 MET A CA 1
ATOM 1406 C C . MET A 1 181 ? 29.195 9.609 15.936 1.00 5.92 181 MET A C 1
ATOM 1407 O O . MET A 1 181 ? 29.557 10.321 16.875 1.00 7.54 181 MET A O 1
ATOM 1412 N N . SER A 1 182 ? 30.043 9.254 14.970 1.00 6.16 182 SER A N 1
ATOM 1413 C CA . SER A 1 182 ? 31.402 9.814 14.926 1.00 5.75 182 SER A CA 1
ATOM 1414 C C . SER A 1 182 ? 31.403 11.318 14.555 1.00 5.97 182 SER A C 1
ATOM 1415 O O . SER A 1 182 ? 32.239 12.075 15.061 1.00 7.36 182 SER A O 1
ATOM 1418 N N . VAL A 1 183 ? 30.498 11.754 13.663 1.00 5.57 183 VAL A N 1
ATOM 1419 C CA . VAL A 1 183 ? 30.311 13.176 13.409 1.00 5.77 183 VAL A CA 1
ATOM 1420 C C . VAL A 1 183 ? 29.900 13.879 14.718 1.00 6.25 183 VAL A C 1
ATOM 1421 O O . VAL A 1 183 ? 30.531 14.901 15.111 1.00 7.44 183 VAL A O 1
ATOM 1425 N N . ALA A 1 184 ? 28.876 13.340 15.404 1.00 7.03 184 ALA A N 1
ATOM 1426 C CA . ALA A 1 184 ? 28.434 13.909 16.691 1.00 6.86 184 ALA A CA 1
ATOM 1427 C C . ALA A 1 184 ? 29.577 13.911 17.719 1.00 7.10 184 ALA A C 1
ATOM 1428 O O . ALA A 1 184 ? 29.787 14.905 18.443 1.00 8.69 184 ALA A O 1
ATOM 1430 N N . GLY A 1 185 ? 30.321 12.811 17.767 1.00 7.30 185 GLY A N 1
ATOM 1431 C CA . GLY A 1 185 ? 31.457 12.683 18.668 1.00 7.29 185 GLY A CA 1
ATOM 1432 C C . GLY A 1 185 ? 32.536 13.690 18.385 1.00 7.43 185 GLY A C 1
ATOM 1433 O O . GLY A 1 185 ? 33.039 14.299 19.308 1.00 8.19 185 GLY A O 1
ATOM 1434 N N . ALA A 1 186 ? 32.894 13.878 17.111 1.00 6.57 186 ALA A N 1
ATOM 1435 C CA . ALA A 1 186 ? 33.899 14.880 16.736 1.00 8.28 186 ALA A CA 1
ATOM 1436 C C . ALA A 1 186 ? 33.439 16.260 17.180 1.00 7.90 186 ALA A C 1
ATOM 1437 O O . ALA A 1 186 ? 34.238 17.063 17.683 1.00 9.20 186 ALA A O 1
ATOM 1439 N N . ASN A 1 187 ? 32.152 16.545 16.991 1.00 8.21 187 ASN A N 1
ATOM 1440 C CA . ASN A 1 187 ? 31.580 17.824 17.393 1.00 8.15 187 ASN A CA 1
ATOM 1441 C C . ASN A 1 187 ? 31.709 18.006 18.897 1.00 10.24 187 ASN A C 1
ATOM 1442 O O . ASN A 1 187 ? 32.054 19.102 19.356 1.00 15.71 187 ASN A O 1
ATOM 1447 N N . HIS A 1 188 ? 31.524 16.937 19.661 1.00 8.58 188 HIS A N 1
ATOM 1448 C CA . HIS A 1 188 ? 31.666 16.921 21.144 1.00 10.27 188 HIS A CA 1
ATOM 1449 C C . HIS A 1 188 ? 33.066 16.714 21.703 1.00 12.20 188 HIS A C 1
ATOM 1450 O O . HIS A 1 188 ? 33.261 16.545 22.921 1.00 16.07 188 HIS A O 1
ATOM 1457 N N . LEU A 1 189 ? 34.052 16.679 20.833 1.00 9.66 189 LEU A N 1
ATOM 1458 C CA . LEU A 1 189 ? 35.438 16.725 21.231 1.00 9.76 189 LEU A CA 1
ATOM 1459 C C . LEU A 1 189 ? 36.089 17.999 20.699 1.00 9.68 189 LEU A C 1
ATOM 1460 O O . LEU A 1 189 ? 37.298 18.145 20.714 1.00 12.83 189 LEU A O 1
ATOM 1465 N N . GLY A 1 190 ? 35.274 18.923 20.205 1.00 10.87 190 GLY A N 1
ATOM 1466 C CA . GLY A 1 190 ? 35.758 20.260 19.874 1.00 11.18 190 GLY A CA 1
ATOM 1467 C C . GLY A 1 190 ? 36.207 20.468 18.426 1.00 9.05 190 GLY A C 1
ATOM 1468 O O . GLY A 1 190 ? 36.871 21.461 18.144 1.00 8.46 190 GLY A O 1
ATOM 1469 N N . ALA A 1 191 ? 35.832 19.592 17.502 1.00 7.94 191 ALA A N 1
ATOM 1470 C CA . ALA A 1 191 ? 36.199 19.781 16.105 1.00 6.28 191 ALA A CA 1
ATOM 1471 C C . ALA A 1 191 ? 35.697 21.106 15.547 1.00 7.37 191 ALA A C 1
ATOM 1472 O O . ALA A 1 191 ? 34.620 21.607 15.907 1.00 8.66 191 ALA A O 1
ATOM 1474 N N . GLY A 1 192 ? 36.458 21.646 14.592 1.00 6.51 192 GLY A N 1
ATOM 1475 C CA . GLY A 1 192 ? 36.016 22.812 13.844 1.00 6.85 192 GLY A CA 1
ATOM 1476 C C . GLY A 1 192 ? 35.294 22.350 12.621 1.00 6.99 192 GLY A C 1
ATOM 1477 O O . GLY A 1 192 ? 34.157 21.903 12.705 1.00 10.72 192 GLY A O 1
ATOM 1478 N N . ARG A 1 193 ? 35.968 22.382 11.484 1.00 5.91 193 ARG A N 1
ATOM 1479 C CA . ARG A 1 193 ? 35.394 21.919 10.238 1.00 4.63 193 ARG A CA 1
ATOM 1480 C C . ARG A 1 193 ? 35.291 20.408 10.267 1.00 4.72 193 ARG A C 1
ATOM 1481 O O . ARG A 1 193 ? 36.240 19.737 10.680 1.00 6.14 193 ARG A O 1
ATOM 1489 N N . ILE A 1 194 ? 34.167 19.861 9.798 1.00 5.26 194 ILE A N 1
ATOM 1490 C CA . ILE A 1 194 ? 33.969 18.394 9.733 1.00 4.72 194 ILE A CA 1
ATOM 1491 C C . ILE A 1 194 ? 33.481 18.037 8.332 1.00 5.34 194 ILE A C 1
ATOM 1492 O O . ILE A 1 194 ? 32.384 18.432 7.915 1.00 5.75 194 ILE A O 1
ATOM 1497 N N . PHE A 1 195 ? 34.322 17.314 7.602 1.00 5.90 195 PHE A N 1
ATOM 1498 C CA . PHE A 1 195 ? 33.940 16.713 6.325 1.00 4.65 195 PHE A CA 1
ATOM 1499 C C . PHE A 1 195 ? 33.301 15.367 6.599 1.00 5.88 195 PHE A C 1
ATOM 1500 O O . PHE A 1 195 ? 33.786 14.610 7.466 1.00 8.72 195 PHE A O 1
ATOM 1508 N N . ALA A 1 196 ? 32.223 15.055 5.900 1.00 5.98 196 ALA A N 1
ATOM 1509 C CA . ALA A 1 196 ? 31.621 13.725 6.006 1.00 6.80 196 ALA A CA 1
ATOM 1510 C C . ALA A 1 196 ? 31.531 13.146 4.605 1.00 6.70 196 ALA A C 1
ATOM 1511 O O . ALA A 1 196 ? 30.995 13.807 3.704 1.00 8.77 196 ALA A O 1
ATOM 1513 N N . VAL A 1 197 ? 32.083 11.943 4.420 1.00 7.99 197 VAL A N 1
ATOM 1514 C CA . VAL A 1 197 ? 32.102 11.274 3.124 1.00 8.16 197 VAL A CA 1
ATOM 1515 C C . VAL A 1 197 ? 31.035 10.193 3.114 1.00 11.21 197 VAL A C 1
ATOM 1516 O O . VAL A 1 197 ? 31.077 9.272 3.928 1.00 12.08 197 VAL A O 1
ATOM 1520 N N . GLY A 1 198 ? 30.089 10.348 2.196 1.00 13.53 198 GLY A N 1
ATOM 1521 C CA . GLY A 1 198 ? 28.953 9.451 2.078 1.00 16.98 198 GLY A CA 1
ATOM 1522 C C . GLY A 1 198 ? 28.270 9.662 0.746 1.00 18.13 198 GLY A C 1
ATOM 1523 O O . GLY A 1 198 ? 28.638 10.558 -0.029 1.00 19.98 198 GLY A O 1
ATOM 1524 N N . SER A 1 199 ? 27.265 8.838 0.475 1.00 19.73 199 SER A N 1
ATOM 1525 C CA . SER A 1 199 ? 26.585 8.897 -0.815 1.00 20.48 199 SER A CA 1
ATOM 1526 C C . SER A 1 199 ? 25.062 8.934 -0.714 1.00 23.98 199 SER A C 1
ATOM 1527 O O . SER A 1 199 ? 24.407 9.471 -1.620 1.00 28.33 199 SER A O 1
ATOM 1530 N N . ARG A 1 200 ? 24.486 8.359 0.345 1.00 22.02 200 ARG A N 1
ATOM 1531 C CA . ARG A 1 200 ? 23.011 8.339 0.502 1.00 21.89 200 ARG A CA 1
ATOM 1532 C C . ARG A 1 200 ? 22.498 9.667 1.047 1.00 20.19 200 ARG A C 1
ATOM 1533 O O . ARG A 1 200 ? 22.980 10.152 2.060 1.00 18.22 200 ARG A O 1
ATOM 1541 N N . LYS A 1 201 ? 21.504 10.237 0.383 1.00 19.44 201 LYS A N 1
ATOM 1542 C CA . LYS A 1 201 ? 21.016 11.562 0.697 1.00 17.99 201 LYS A CA 1
ATOM 1543 C C . LYS A 1 201 ? 20.576 11.681 2.142 1.00 17.86 201 LYS A C 1
ATOM 1544 O O . LYS A 1 201 ? 20.914 12.651 2.809 1.00 15.80 201 LYS A O 1
ATOM 1550 N N . HIS A 1 202 ? 19.840 10.697 2.658 1.00 17.17 202 HIS A N 1
ATOM 1551 C CA . HIS A 1 202 ? 19.299 10.878 3.992 1.00 15.30 202 HIS A CA 1
ATOM 1552 C C . HIS A 1 202 ? 20.420 10.882 5.006 1.00 16.22 202 HIS A C 1
ATOM 1553 O O . HIS A 1 202 ? 20.369 11.639 5.987 1.00 14.08 202 HIS A O 1
ATOM 1560 N N . CYS A 1 203 ? 21.434 10.052 4.788 1.00 16.45 203 CYS A N 1
ATOM 1561 C CA . CYS A 1 203 ? 22.557 10.019 5.725 1.00 15.62 203 CYS A CA 1
ATOM 1562 C C . CYS A 1 203 ? 23.311 11.314 5.669 1.00 14.43 203 CYS A C 1
ATOM 1563 O O . CYS A 1 203 ? 23.720 11.820 6.694 1.00 13.60 203 CYS A O 1
ATOM 1566 N N . CYS A 1 204 ? 23.506 11.867 4.480 1.00 14.15 204 CYS A N 1
ATOM 1567 C CA . CYS A 1 204 ? 24.175 13.178 4.383 1.00 14.36 204 CYS A CA 1
ATOM 1568 C C . CYS A 1 204 ? 23.402 14.295 5.108 1.00 13.10 204 CYS A C 1
ATOM 1569 O O . CYS A 1 204 ? 23.994 15.125 5.813 1.00 11.70 204 CYS A O 1
ATOM 1572 N N . ASP A 1 205 ? 22.079 14.306 4.979 1.00 14.31 205 ASP A N 1
ATOM 1573 C CA . ASP A 1 205 ? 21.268 15.297 5.668 1.00 14.19 205 ASP A CA 1
ATOM 1574 C C . ASP A 1 205 ? 21.430 15.170 7.190 1.00 12.08 205 ASP A C 1
ATOM 1575 O O . ASP A 1 205 ? 21.535 16.162 7.905 1.00 12.58 205 ASP A O 1
ATOM 1580 N N . ILE A 1 206 ? 21.426 13.951 7.702 1.00 10.68 206 ILE A N 1
ATOM 1581 C CA . ILE A 1 206 ? 21.529 13.763 9.148 1.00 10.92 206 ILE A CA 1
ATOM 1582 C C . ILE A 1 206 ? 22.943 14.097 9.606 1.00 9.77 206 ILE A C 1
ATOM 1583 O O . ILE A 1 206 ? 23.133 14.600 10.704 1.00 9.21 206 ILE A O 1
ATOM 1588 N N . ALA A 1 207 ? 23.933 13.845 8.766 1.00 8.85 207 ALA A N 1
ATOM 1589 C CA . ALA A 1 207 ? 25.301 14.238 9.111 1.00 7.83 207 ALA A CA 1
ATOM 1590 C C . ALA A 1 207 ? 25.402 15.747 9.360 1.00 8.85 207 ALA A C 1
ATOM 1591 O O . ALA A 1 207 ? 26.030 16.176 10.303 1.00 7.20 207 ALA A O 1
ATOM 1593 N N . LEU A 1 208 ? 24.761 16.536 8.512 1.00 7.78 208 LEU A N 1
ATOM 1594 C CA . LEU A 1 208 ? 24.712 17.977 8.726 1.00 9.03 208 LEU A CA 1
ATOM 1595 C C . LEU A 1 208 ? 24.037 18.295 10.070 1.00 9.74 208 LEU A C 1
ATOM 1596 O O . LEU A 1 208 ? 24.526 19.153 10.857 1.00 11.55 208 LEU A O 1
ATOM 1601 N N . GLU A 1 209 ? 22.944 17.596 10.385 1.00 10.27 209 GLU A N 1
ATOM 1602 C CA . GLU A 1 209 ? 22.241 17.807 11.645 1.00 11.82 209 GLU A CA 1
ATOM 1603 C C . GLU A 1 209 ? 23.124 17.527 12.870 1.00 10.38 209 GLU A C 1
ATOM 1604 O O . GLU A 1 209 ? 22.996 18.209 13.911 1.00 13.09 209 GLU A O 1
ATOM 1610 N N . TYR A 1 210 ? 24.031 16.558 12.750 1.00 7.00 210 TYR A N 1
ATOM 1611 C CA . TYR A 1 210 ? 24.932 16.228 13.841 1.00 7.54 210 TYR A CA 1
ATOM 1612 C C . TYR A 1 210 ? 26.215 17.052 13.880 1.00 8.99 210 TYR A C 1
ATOM 1613 O O . TYR A 1 210 ? 27.021 16.886 14.803 1.00 11.10 210 TYR A O 1
ATOM 1622 N N . GLY A 1 211 ? 26.410 17.920 12.899 1.00 9.34 211 GLY A N 1
ATOM 1623 C CA . GLY A 1 211 ? 27.533 18.864 12.934 1.00 10.84 211 GLY A CA 1
ATOM 1624 C C . GLY A 1 211 ? 28.478 18.847 11.750 1.00 9.65 211 GLY A C 1
ATOM 1625 O O . GLY A 1 211 ? 29.434 19.646 11.737 1.00 10.01 211 GLY A O 1
ATOM 1626 N N . ALA A 1 212 ? 28.262 17.996 10.743 1.00 6.68 212 ALA A N 1
ATOM 1627 C CA . ALA A 1 212 ? 29.107 18.083 9.568 1.00 7.35 212 ALA A CA 1
ATOM 1628 C C . ALA A 1 212 ? 28.952 19.431 8.920 1.00 8.40 212 ALA A C 1
ATOM 1629 O O . ALA A 1 212 ? 27.863 19.9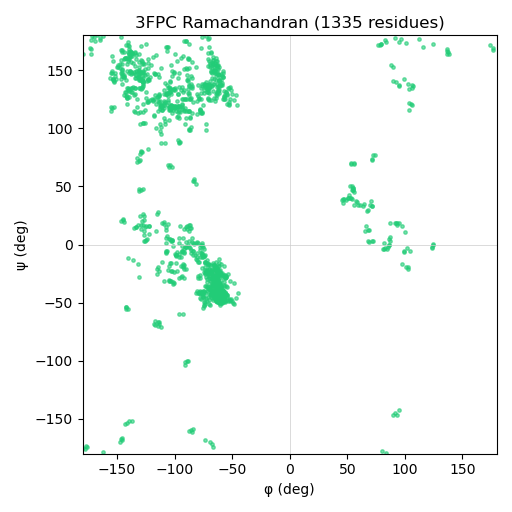62 8.850 1.00 9.36 212 ALA A O 1
ATOM 1631 N N . THR A 1 213 ? 30.056 19.977 8.436 1.00 6.02 213 THR A N 1
ATOM 1632 C CA . THR A 1 213 ? 30.034 21.247 7.741 1.00 6.38 213 THR A CA 1
ATOM 1633 C C . THR A 1 213 ? 30.128 21.118 6.239 1.00 6.34 213 THR A C 1
ATOM 1634 O O . THR A 1 213 ? 29.694 22.014 5.517 1.00 10.29 213 THR A O 1
ATOM 1638 N N . ASP A 1 214 ? 30.673 19.992 5.760 1.00 7.09 214 ASP A N 1
ATOM 1639 C CA . ASP A 1 214 ? 30.957 19.770 4.342 1.00 8.57 214 ASP A CA 1
ATOM 1640 C C . ASP A 1 214 ? 30.636 18.324 3.997 1.00 7.10 214 ASP A C 1
ATOM 1641 O O . ASP A 1 214 ? 31.200 17.400 4.599 1.00 11.43 214 ASP A O 1
ATOM 1646 N N . ILE A 1 215 ? 29.728 18.117 3.065 1.00 6.96 215 ILE A N 1
ATOM 1647 C CA . ILE A 1 215 ? 29.463 16.760 2.580 1.00 7.41 215 ILE A CA 1
ATOM 1648 C C . ILE A 1 215 ? 30.257 16.551 1.312 1.00 7.85 215 ILE A C 1
ATOM 1649 O O . ILE A 1 215 ? 30.183 17.349 0.384 1.00 10.77 215 ILE A O 1
ATOM 1654 N N . ILE A 1 216 ? 30.992 15.448 1.277 1.00 7.52 216 ILE A N 1
ATOM 1655 C CA . ILE A 1 216 ? 31.841 15.125 0.154 1.00 9.06 216 ILE A CA 1
ATOM 1656 C C . ILE A 1 216 ? 31.272 13.868 -0.480 1.00 10.86 216 ILE A C 1
ATOM 1657 O O . ILE A 1 216 ? 31.195 12.817 0.176 1.00 13.93 216 ILE A O 1
ATOM 1662 N N . ASN A 1 217 ? 30.798 14.033 -1.705 1.00 12.09 217 ASN A N 1
ATOM 1663 C CA . ASN A 1 217 ? 30.203 12.926 -2.496 1.00 13.65 217 ASN A CA 1
ATOM 1664 C C . ASN A 1 217 ? 31.065 12.616 -3.705 1.00 12.83 217 ASN A C 1
ATOM 1665 O O . ASN A 1 217 ? 31.648 13.492 -4.359 1.00 13.56 217 ASN A O 1
ATOM 1670 N N . TYR A 1 218 ? 31.115 11.329 -4.032 1.00 13.92 218 TYR A N 1
ATOM 1671 C CA . TYR A 1 218 ? 31.967 10.828 -5.108 1.00 12.48 218 TYR A CA 1
ATOM 1672 C C . TYR A 1 218 ? 31.661 11.381 -6.508 1.00 11.83 218 TYR A C 1
ATOM 1673 O O . TYR A 1 218 ? 32.546 11.387 -7.355 1.00 11.83 218 TYR A O 1
ATOM 1682 N N . LYS A 1 219 ? 30.447 11.870 -6.749 1.00 13.82 219 LYS A N 1
ATOM 1683 C CA . LYS A 1 219 ? 30.091 12.434 -8.065 1.00 15.95 219 LYS A CA 1
ATOM 1684 C C . LYS A 1 219 ? 30.937 13.656 -8.414 1.00 16.83 219 LYS A C 1
ATOM 1685 O O . LYS A 1 219 ? 31.124 13.971 -9.595 1.00 18.27 219 LYS A O 1
ATOM 1691 N N . ASN A 1 220 ? 31.483 14.336 -7.398 1.00 13.93 220 ASN A N 1
ATOM 1692 C CA . ASN A 1 220 ? 32.307 15.504 -7.655 1.00 16.20 220 ASN A CA 1
ATOM 1693 C C . ASN A 1 220 ? 33.805 15.233 -7.788 1.00 15.91 220 ASN A C 1
ATOM 1694 O O . ASN A 1 220 ? 34.629 16.157 -7.805 1.00 19.56 220 ASN A O 1
ATOM 1699 N N . GLY A 1 221 ? 34.167 13.954 -7.934 1.00 13.07 221 GLY A N 1
ATOM 1700 C CA . GLY A 1 221 ? 35.529 13.573 -8.199 1.00 12.27 221 GLY A CA 1
ATOM 1701 C C . GLY A 1 221 ? 36.139 12.824 -7.039 1.00 11.62 221 GLY A C 1
ATOM 1702 O O . GLY A 1 221 ? 35.476 12.604 -6.005 1.00 11.31 221 GLY A O 1
ATOM 1703 N N . ASP A 1 222 ? 37.384 12.386 -7.235 1.00 13.06 222 ASP A N 1
ATOM 1704 C CA . ASP A 1 222 ? 38.093 11.657 -6.209 1.00 10.01 222 ASP A CA 1
ATOM 1705 C C . ASP A 1 222 ? 37.931 12.381 -4.861 1.00 10.41 222 ASP A C 1
ATOM 1706 O O . ASP A 1 222 ? 38.172 13.578 -4.754 1.00 10.40 222 ASP A O 1
ATOM 1711 N N . ILE A 1 223 ? 37.517 11.661 -3.840 1.00 8.85 223 ILE A N 1
ATOM 1712 C CA . ILE A 1 223 ? 37.208 12.326 -2.563 1.00 9.15 223 ILE A CA 1
ATOM 1713 C C . ILE A 1 223 ? 38.463 12.869 -1.887 1.00 8.74 223 ILE A C 1
ATOM 1714 O O . ILE A 1 223 ? 38.399 13.933 -1.229 1.00 9.31 223 ILE A O 1
ATOM 1719 N N . VAL A 1 224 ? 39.611 12.213 -2.081 1.00 9.24 224 VAL A N 1
ATOM 1720 C CA . VAL A 1 224 ? 40.852 12.728 -1.513 1.00 8.69 224 VAL A CA 1
ATOM 1721 C C . VAL A 1 224 ? 41.186 14.061 -2.185 1.00 8.14 224 VAL A C 1
ATOM 1722 O O . VAL A 1 224 ? 41.511 15.045 -1.512 1.00 9.74 224 VAL A O 1
ATOM 1726 N N . GLU A 1 225 ? 41.085 14.112 -3.513 1.00 8.64 225 GLU A N 1
ATOM 1727 C CA . GLU A 1 225 ? 41.369 15.343 -4.228 1.00 8.98 225 GLU A CA 1
ATOM 1728 C C . GLU A 1 225 ? 40.418 16.464 -3.848 1.00 7.68 225 GLU A C 1
ATOM 1729 O O . GLU A 1 225 ? 40.827 17.631 -3.693 1.00 10.29 225 GLU A O 1
ATOM 1735 N N . GLN A 1 226 ? 39.148 16.140 -3.642 1.00 7.65 226 GLN A N 1
ATOM 1736 C CA . GLN A 1 226 ? 38.173 17.159 -3.211 1.00 8.45 226 GLN A CA 1
ATOM 1737 C C . GLN A 1 226 ? 38.570 17.741 -1.858 1.00 9.16 226 GLN A C 1
ATOM 1738 O O . GLN A 1 226 ? 38.490 18.933 -1.667 1.00 9.01 226 GLN A O 1
ATOM 1744 N N . ILE A 1 227 ? 38.987 16.885 -0.940 1.00 7.87 227 ILE A N 1
ATOM 1745 C CA . ILE A 1 227 ? 39.326 17.322 0.418 1.00 6.71 227 ILE A CA 1
ATOM 1746 C C . ILE A 1 227 ? 40.629 18.110 0.406 1.00 8.14 227 ILE A C 1
ATOM 1747 O O . ILE A 1 227 ? 40.742 19.127 1.086 1.00 9.31 227 ILE A O 1
ATOM 1752 N N . LEU A 1 228 ? 41.607 17.676 -0.386 1.00 8.12 228 LEU A N 1
ATOM 1753 C CA . LEU A 1 228 ? 42.808 18.469 -0.567 1.00 9.69 228 LEU A CA 1
ATOM 1754 C C . LEU A 1 228 ? 42.510 19.837 -1.151 1.00 10.29 228 LEU A C 1
ATOM 1755 O O . LEU A 1 228 ? 43.050 20.857 -0.664 1.00 12.24 228 LEU A O 1
ATOM 1760 N N . LYS A 1 229 ? 41.684 19.903 -2.189 1.00 9.08 229 LYS A N 1
ATOM 1761 C CA . LYS A 1 229 ? 41.338 21.212 -2.777 1.00 9.90 229 LYS A CA 1
ATOM 1762 C C . LYS A 1 229 ? 40.656 22.100 -1.720 1.00 10.40 229 LYS A C 1
ATOM 1763 O O . LYS A 1 229 ? 40.949 23.321 -1.585 1.00 12.35 229 LYS A O 1
ATOM 1769 N N . ALA A 1 230 ? 39.761 21.493 -0.944 1.00 10.48 230 ALA A N 1
ATOM 1770 C CA . ALA A 1 230 ? 38.966 22.229 0.064 1.00 9.23 230 ALA A CA 1
ATOM 1771 C C . ALA A 1 230 ? 39.805 22.753 1.218 1.00 10.93 230 ALA A C 1
ATOM 1772 O O . ALA A 1 230 ? 39.380 23.701 1.883 1.00 12.11 230 ALA A O 1
ATOM 1774 N N . THR A 1 231 ? 40.964 22.145 1.446 1.00 9.64 231 THR A N 1
ATOM 1775 C CA . THR A 1 231 ? 41.875 22.497 2.510 1.00 11.60 231 THR A CA 1
ATOM 1776 C C . THR A 1 231 ? 43.132 23.173 1.971 1.00 13.02 231 THR A C 1
ATOM 1777 O O . THR A 1 231 ? 44.141 23.187 2.646 1.00 14.60 231 THR A O 1
ATOM 1781 N N . ASP A 1 232 ? 43.059 23.690 0.745 1.00 14.19 232 ASP A N 1
ATOM 1782 C CA . ASP A 1 232 ? 44.187 24.383 0.101 1.00 15.84 232 ASP A CA 1
ATOM 1783 C C . ASP A 1 232 ? 45.489 23.572 0.133 1.00 13.19 232 ASP A C 1
ATOM 1784 O O . ASP A 1 232 ? 46.591 24.099 0.329 1.00 16.45 232 ASP A O 1
ATOM 1789 N N . GLY A 1 233 ? 45.335 22.275 -0.140 1.00 11.78 233 GLY A N 1
ATOM 1790 C CA . GLY A 1 233 ? 46.425 21.337 -0.225 1.00 10.07 233 GLY A CA 1
ATOM 1791 C C . GLY A 1 233 ? 46.939 20.814 1.092 1.00 12.03 233 GLY A C 1
ATOM 1792 O O . GLY A 1 233 ? 47.783 19.926 1.076 1.00 15.04 233 GLY A O 1
ATOM 1793 N N . LYS A 1 234 ? 46.402 21.316 2.214 1.00 12.17 234 LYS A N 1
ATOM 1794 C CA . LYS A 1 234 ? 46.922 20.992 3.540 1.00 13.96 234 LYS A CA 1
ATOM 1795 C C . LYS A 1 234 ? 46.494 19.599 4.056 1.00 13.11 234 LYS A C 1
ATOM 1796 O O . LYS A 1 234 ? 47.244 18.961 4.791 1.00 18.23 234 LYS A O 1
ATOM 1802 N N . GLY A 1 235 ? 45.333 19.116 3.631 1.00 9.36 235 GLY A N 1
ATOM 1803 C CA . GLY A 1 235 ? 44.766 17.911 4.222 1.00 8.96 235 GLY A CA 1
ATOM 1804 C C . GLY A 1 235 ? 44.007 18.227 5.506 1.00 7.83 235 GLY A C 1
ATOM 1805 O O . GLY A 1 235 ? 43.971 19.375 5.972 1.00 10.41 235 GLY A O 1
ATOM 1806 N N . VAL A 1 236 ? 43.385 17.197 6.072 1.00 5.55 236 VAL A N 1
ATOM 1807 C CA . VAL A 1 236 ? 42.694 17.323 7.348 1.00 5.18 236 VAL A CA 1
ATOM 1808 C C . VAL A 1 236 ? 43.638 16.947 8.492 1.00 5.05 236 VAL A C 1
ATOM 1809 O O . VAL A 1 236 ? 44.668 16.297 8.294 1.00 6.33 236 VAL A O 1
ATOM 1813 N N . ASP A 1 237 ? 43.274 17.354 9.696 1.00 4.92 237 ASP A N 1
ATOM 1814 C CA . ASP A 1 237 ? 44.077 17.079 10.875 1.00 4.49 237 ASP A CA 1
ATOM 1815 C C . ASP A 1 237 ? 43.887 15.617 11.356 1.00 4.68 237 ASP A C 1
ATOM 1816 O O . ASP A 1 237 ? 44.838 14.982 11.805 1.00 5.69 237 ASP A O 1
ATOM 1821 N N . LYS A 1 238 ? 42.643 15.122 11.314 1.00 4.72 238 LYS A N 1
ATOM 1822 C CA . LYS A 1 238 ? 42.248 13.849 11.926 1.00 4.75 238 LYS A CA 1
ATOM 1823 C C . LYS A 1 238 ? 41.195 13.205 11.063 1.00 3.90 238 LYS A C 1
ATOM 1824 O O . LYS A 1 238 ? 40.383 13.910 10.469 1.00 5.04 238 LYS A O 1
ATOM 1830 N N . VAL A 1 239 ? 41.210 11.876 10.989 1.00 4.78 239 VAL A N 1
ATOM 1831 C CA . VAL A 1 239 ? 40.241 11.111 10.211 1.00 5.53 239 VAL A CA 1
ATOM 1832 C C . VAL A 1 239 ? 39.635 10.023 11.106 1.00 5.87 239 VAL A C 1
ATOM 1833 O O . VAL A 1 239 ? 40.361 9.333 11.843 1.00 5.71 239 VAL A O 1
ATOM 1837 N N . VAL A 1 240 ? 38.318 9.884 11.036 1.00 4.52 240 VAL A N 1
ATOM 1838 C CA . VAL A 1 240 ? 37.614 8.763 11.580 1.00 5.18 240 VAL A CA 1
ATOM 1839 C C . VAL A 1 240 ? 37.152 7.868 10.429 1.00 5.03 240 VAL A C 1
ATOM 1840 O O . VAL A 1 240 ? 36.507 8.355 9.498 1.00 6.77 240 VAL A O 1
ATOM 1844 N N . ILE A 1 241 ? 37.450 6.559 10.517 1.00 4.75 241 ILE A N 1
ATOM 1845 C CA . ILE A 1 241 ? 36.932 5.603 9.561 1.00 6.06 241 ILE A CA 1
ATOM 1846 C C . ILE A 1 241 ? 35.792 4.851 10.261 1.00 6.03 241 ILE A C 1
ATOM 1847 O O . ILE A 1 241 ? 35.987 4.173 11.279 1.00 7.20 241 ILE A O 1
ATOM 1852 N N . ALA A 1 242 ? 34.579 5.003 9.721 1.00 7.42 242 ALA A N 1
ATOM 1853 C CA . ALA A 1 242 ? 33.369 4.415 10.291 1.00 7.82 242 ALA A CA 1
ATOM 1854 C C . ALA A 1 242 ? 32.616 3.577 9.250 1.00 8.85 242 ALA A C 1
ATOM 1855 O O . ALA A 1 242 ? 31.461 3.248 9.455 1.00 12.14 242 ALA A O 1
ATOM 1857 N N . GLY A 1 243 ? 33.265 3.243 8.149 1.00 7.52 243 GLY A N 1
ATOM 1858 C CA . GLY A 1 243 ? 32.657 2.509 7.064 1.00 8.96 243 GLY A CA 1
ATOM 1859 C C . GLY A 1 243 ? 33.681 2.252 5.984 1.00 9.04 243 GLY A C 1
ATOM 1860 O O . GLY A 1 243 ? 34.865 2.576 6.146 1.00 9.57 243 GLY A O 1
ATOM 1861 N N . GLY A 1 244 ? 33.225 1.665 4.888 1.00 9.88 244 GLY A N 1
ATOM 1862 C CA . GLY A 1 244 ? 34.097 1.386 3.787 1.00 9.18 244 GLY A CA 1
ATOM 1863 C C . GLY A 1 244 ? 34.625 -0.036 3.856 1.00 10.28 244 GLY A C 1
ATOM 1864 O O . GLY A 1 244 ? 33.935 -0.973 4.257 1.00 15.17 244 GLY A O 1
ATOM 1865 N N . ASP A 1 245 ? 35.881 -0.208 3.473 1.00 10.71 245 ASP A N 1
ATOM 1866 C CA . ASP A 1 245 ? 36.455 -1.534 3.354 1.00 8.98 245 ASP A CA 1
ATOM 1867 C C . ASP A 1 245 ? 37.939 -1.483 3.707 1.00 8.48 245 ASP A C 1
ATOM 1868 O O . ASP A 1 245 ? 38.410 -0.461 4.227 1.00 7.99 245 ASP A O 1
ATOM 1873 N N . VAL A 1 246 ? 38.666 -2.566 3.448 1.00 8.41 246 VAL A N 1
ATOM 1874 C CA . VAL A 1 246 ? 40.096 -2.590 3.779 1.00 7.76 246 VAL A CA 1
ATOM 1875 C C . VAL A 1 246 ? 40.911 -1.573 2.997 1.00 9.35 246 VAL A C 1
ATOM 1876 O O . VAL A 1 246 ? 42.056 -1.297 3.385 1.00 12.46 246 VAL A O 1
ATOM 1880 N N . HIS A 1 247 ? 40.344 -1.014 1.916 1.00 8.14 247 HIS A N 1
ATOM 1881 C CA . HIS A 1 247 ? 41.033 0.001 1.112 1.00 9.10 247 HIS A CA 1
ATOM 1882 C C . HIS A 1 247 ? 40.793 1.437 1.545 1.00 10.09 247 HIS A C 1
ATOM 1883 O O . HIS A 1 247 ? 41.407 2.372 1.035 1.00 10.80 247 HIS A O 1
ATOM 1890 N N . THR A 1 248 ? 39.956 1.614 2.563 1.00 9.42 248 THR A N 1
ATOM 1891 C CA . THR A 1 248 ? 39.631 2.968 3.036 1.00 7.91 248 THR A CA 1
ATOM 1892 C C . THR A 1 248 ? 40.809 3.610 3.762 1.00 7.83 248 THR A C 1
ATOM 1893 O O . THR A 1 248 ? 40.944 4.829 3.788 1.00 8.16 248 THR A O 1
ATOM 1897 N N . PHE A 1 249 ? 41.646 2.791 4.401 1.00 8.13 249 PHE A N 1
ATOM 1898 C CA . PHE A 1 249 ? 42.766 3.318 5.149 1.00 8.31 249 PHE A CA 1
ATOM 1899 C C . PHE A 1 249 ? 43.709 4.094 4.222 1.00 6.51 249 PHE A C 1
ATOM 1900 O O . PHE A 1 249 ? 44.262 5.139 4.596 1.00 7.68 249 PHE A O 1
ATOM 1908 N N . ALA A 1 250 ? 43.882 3.600 2.996 1.00 6.95 250 ALA A N 1
ATOM 1909 C CA . ALA A 1 250 ? 44.747 4.273 2.022 1.00 6.55 250 ALA A CA 1
ATOM 1910 C C . ALA A 1 250 ? 44.219 5.673 1.720 1.00 6.14 250 ALA A C 1
ATOM 1911 O O . ALA A 1 250 ? 44.965 6.641 1.607 1.00 6.69 250 ALA A O 1
ATOM 1913 N N . GLN A 1 251 ? 42.902 5.795 1.608 1.00 6.62 251 GLN A N 1
ATOM 1914 C CA . GLN A 1 251 ? 42.275 7.113 1.387 1.00 7.81 251 GLN A CA 1
ATOM 1915 C C . GLN A 1 251 ? 42.508 8.052 2.562 1.00 6.06 251 GLN A C 1
ATOM 1916 O O . GLN A 1 251 ? 42.853 9.216 2.402 1.00 7.25 251 GLN A O 1
ATOM 1922 N N . ALA A 1 252 ? 42.338 7.537 3.763 1.00 6.30 252 ALA A N 1
ATOM 1923 C CA . ALA A 1 252 ? 42.599 8.325 4.961 1.00 5.59 252 ALA A CA 1
ATOM 1924 C C . ALA A 1 252 ? 44.038 8.825 5.004 1.00 5.72 252 ALA A C 1
ATOM 1925 O O . ALA A 1 252 ? 44.288 9.986 5.304 1.00 6.31 252 ALA A O 1
ATOM 1927 N N . VAL A 1 253 ? 44.989 7.956 4.706 1.00 5.99 253 VAL A N 1
ATOM 1928 C CA . VAL A 1 253 ? 46.390 8.365 4.702 1.00 6.39 253 VAL A CA 1
ATOM 1929 C C . VAL A 1 253 ? 46.663 9.472 3.704 1.00 4.85 253 VAL A C 1
ATOM 1930 O O . VAL A 1 253 ? 47.433 10.406 3.969 1.00 6.31 253 VAL A O 1
ATOM 1934 N N . LYS A 1 254 ? 46.049 9.368 2.525 1.00 5.68 254 LYS A N 1
ATOM 1935 C CA . LYS A 1 254 ? 46.284 10.340 1.460 1.00 6.60 254 LYS A CA 1
ATOM 1936 C C . LYS A 1 254 ? 45.670 11.710 1.720 1.00 5.84 254 LYS A C 1
ATOM 1937 O O . LYS A 1 254 ? 46.145 12.690 1.143 1.00 9.17 254 LYS A O 1
ATOM 1943 N N . MET A 1 255 ? 44.621 11.784 2.547 1.00 6.26 255 MET A N 1
ATOM 1944 C CA . MET A 1 255 ? 43.956 13.059 2.835 1.00 6.53 255 MET A CA 1
ATOM 1945 C C . MET A 1 255 ? 44.422 13.736 4.122 1.00 5.29 255 MET A C 1
ATOM 1946 O O . MET A 1 255 ? 44.053 14.887 4.359 1.00 7.72 255 MET A O 1
ATOM 1951 N N . ILE A 1 256 ? 45.240 13.054 4.929 1.00 4.85 256 ILE A N 1
ATOM 1952 C CA . ILE A 1 256 ? 45.578 13.520 6.269 1.00 4.83 256 ILE A CA 1
ATOM 1953 C C . ILE A 1 256 ? 46.977 14.152 6.284 1.00 4.79 256 ILE A C 1
ATOM 1954 O O . ILE A 1 256 ? 47.873 13.770 5.507 1.00 5.87 256 ILE A O 1
ATOM 1959 N N . LYS A 1 257 ? 47.152 15.178 7.100 1.00 4.85 257 LYS A N 1
ATOM 1960 C CA . LYS A 1 257 ? 48.453 15.825 7.279 1.00 5.54 257 LYS A CA 1
ATOM 1961 C C . LYS A 1 257 ? 49.455 14.867 7.912 1.00 5.35 257 LYS A C 1
ATOM 1962 O O . LYS A 1 257 ? 49.064 13.982 8.641 1.00 6.01 257 LYS A O 1
ATOM 1968 N N . PRO A 1 258 ? 50.759 15.088 7.707 1.00 5.06 258 PRO A N 1
ATOM 1969 C CA . PRO A 1 258 ? 51.744 14.370 8.542 1.00 4.75 258 PRO A CA 1
ATOM 1970 C C . PRO A 1 258 ? 51.603 14.785 9.975 1.00 5.01 258 PRO A C 1
ATOM 1971 O O . PRO A 1 258 ? 51.269 15.944 10.271 1.00 6.76 258 PRO A O 1
ATOM 1975 N N . GLY A 1 259 ? 51.824 13.869 10.891 1.00 5.76 259 GLY A N 1
ATOM 1976 C CA . GLY A 1 259 ? 51.618 14.181 12.296 1.00 5.54 259 GLY A CA 1
ATOM 1977 C C . GLY A 1 259 ? 50.141 14.256 12.633 1.00 5.62 259 GLY A C 1
ATOM 1978 O O . GLY A 1 259 ? 49.580 15.340 12.743 1.00 6.94 259 GLY A O 1
ATOM 1979 N N . SER A 1 260 ? 49.510 13.105 12.754 1.00 4.77 260 SER A N 1
ATOM 1980 C CA . SER A 1 260 ? 48.057 13.037 12.745 1.00 5.45 260 SER A CA 1
ATOM 1981 C C . SER A 1 260 ? 47.592 11.686 13.204 1.00 5.99 260 SER A C 1
ATOM 1982 O O . SER A 1 260 ? 48.400 10.815 13.536 1.00 6.29 260 SER A O 1
ATOM 1985 N N . ASP A 1 261 ? 46.276 11.499 13.242 1.00 5.77 261 ASP A N 1
ATOM 1986 C CA . ASP A 1 261 ? 45.668 10.296 13.759 1.00 5.19 261 ASP A CA 1
ATOM 1987 C C . ASP A 1 261 ? 44.473 9.877 12.917 1.00 4.53 261 ASP A C 1
ATOM 1988 O O . ASP A 1 261 ? 43.620 10.695 12.587 1.00 6.22 261 ASP A O 1
ATOM 1993 N N . ILE A 1 262 ? 44.451 8.580 12.592 1.00 5.63 262 ILE A N 1
ATOM 1994 C CA . ILE A 1 262 ? 43.324 7.927 11.933 1.00 4.81 262 ILE A CA 1
ATOM 1995 C C . ILE A 1 262 ? 42.718 6.965 12.935 1.00 5.85 262 ILE A C 1
ATOM 1996 O O . ILE A 1 262 ? 43.381 6.057 13.414 1.00 7.96 262 ILE A O 1
ATOM 2001 N N . GLY A 1 263 ? 41.454 7.166 13.252 1.00 5.77 263 GLY A N 1
ATOM 2002 C CA . GLY A 1 263 ? 40.749 6.327 14.198 1.00 4.92 263 GLY A CA 1
ATOM 2003 C C . GLY A 1 263 ? 39.724 5.471 13.490 1.00 6.04 263 GLY A C 1
ATOM 2004 O O . GLY A 1 263 ? 38.711 6.003 13.030 1.00 8.47 263 GLY A O 1
ATOM 2005 N N . ASN A 1 264 ? 39.965 4.169 13.399 1.00 6.19 264 ASN A N 1
ATOM 2006 C CA . ASN A 1 264 ? 39.022 3.254 12.798 1.00 5.72 264 ASN A CA 1
ATOM 2007 C C . ASN A 1 264 ? 38.145 2.575 13.857 1.00 6.43 264 ASN A C 1
ATOM 2008 O O . ASN A 1 264 ? 38.629 2.044 14.846 1.00 5.88 264 ASN A O 1
ATOM 2013 N N . VAL A 1 265 ? 36.852 2.517 13.561 1.00 5.80 265 VAL A N 1
ATOM 2014 C CA . VAL A 1 265 ? 35.909 1.699 14.295 1.00 5.54 265 VAL A CA 1
ATOM 2015 C C . VAL A 1 265 ? 35.132 0.769 13.385 1.00 6.83 265 VAL A C 1
ATOM 2016 O O . VAL A 1 265 ? 34.278 0.033 13.866 1.00 8.90 265 VAL A O 1
ATOM 2020 N N . ASN A 1 266 ? 35.426 0.754 12.084 1.00 6.80 266 ASN A N 1
ATOM 2021 C CA . ASN A 1 266 ? 34.759 -0.184 11.168 1.00 6.69 266 ASN A CA 1
ATOM 2022 C C . ASN A 1 266 ? 35.212 -1.616 11.362 1.00 7.56 266 ASN A C 1
ATOM 2023 O O . ASN A 1 266 ? 36.406 -1.915 11.402 1.00 6.87 266 ASN A O 1
ATOM 2028 N N . TYR A 1 267 ? 34.244 -2.518 11.466 1.00 7.06 267 TYR A N 1
ATOM 2029 C CA . TYR A 1 267 ? 34.477 -3.959 11.449 1.00 6.26 267 TYR A CA 1
ATOM 2030 C C . TYR A 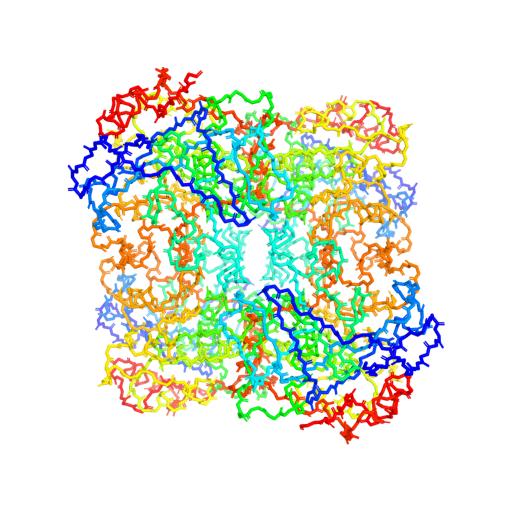1 267 ? 34.709 -4.365 9.999 1.00 7.39 267 TYR A C 1
ATOM 2031 O O . TYR A 1 267 ? 33.837 -4.276 9.168 1.00 8.95 267 TYR A O 1
ATOM 2040 N N . LEU A 1 268 ? 35.917 -4.852 9.735 1.00 7.65 268 LEU A N 1
ATOM 2041 C CA . LEU A 1 268 ? 36.368 -5.191 8.393 1.00 7.26 268 LEU A CA 1
ATOM 2042 C C . LEU A 1 268 ? 36.012 -6.640 8.153 1.00 8.38 268 LEU A C 1
ATOM 2043 O O . LEU A 1 268 ? 36.549 -7.517 8.783 1.00 9.25 268 LEU A O 1
ATOM 2048 N N . GLY A 1 269 ? 35.119 -6.872 7.198 1.00 10.17 269 GLY A N 1
ATOM 2049 C CA . GLY A 1 269 ? 34.498 -8.189 7.023 1.00 11.36 269 GLY A CA 1
ATOM 2050 C C . GLY A 1 269 ? 35.166 -9.091 6.024 1.00 11.85 269 GLY A C 1
ATOM 2051 O O . GLY A 1 269 ? 34.895 -10.278 6.008 1.00 13.52 269 GLY A O 1
ATOM 2052 N N . GLU A 1 270 ? 35.974 -8.526 5.150 1.00 10.12 270 GLU A N 1
ATOM 2053 C CA . GLU A 1 270 ? 36.604 -9.285 4.088 1.00 11.44 270 GLU A CA 1
ATOM 2054 C C . GLU A 1 270 ? 37.898 -8.655 3.644 1.00 9.23 270 GLU A C 1
ATOM 2055 O O . GLU A 1 270 ? 38.120 -7.457 3.812 1.00 11.20 270 GLU A O 1
ATOM 2061 N N . GLY A 1 271 ? 38.721 -9.490 3.037 1.00 10.15 271 GLY A N 1
ATOM 2062 C CA . GLY A 1 271 ? 40.029 -9.097 2.571 1.00 9.98 271 GLY A CA 1
ATOM 2063 C C . GLY A 1 271 ? 41.145 -9.559 3.481 1.00 10.41 271 GLY A C 1
ATOM 2064 O O . GLY A 1 271 ? 41.047 -9.409 4.685 1.00 13.44 271 GLY A O 1
ATOM 2065 N N . ASP A 1 272 ? 42.247 -10.047 2.926 1.00 10.55 272 ASP A N 1
ATOM 2066 C CA . ASP A 1 272 ? 43.318 -10.570 3.780 1.00 10.72 272 ASP A CA 1
ATOM 2067 C C . ASP A 1 272 ? 44.063 -9.445 4.506 1.00 8.91 272 ASP A C 1
ATOM 2068 O O . ASP A 1 272 ? 44.437 -9.611 5.664 1.00 8.25 272 ASP A O 1
ATOM 2073 N N . ASN A 1 273 ? 44.243 -8.315 3.817 1.00 8.66 273 ASN A N 1
ATOM 2074 C CA . ASN A 1 273 ? 45.117 -7.241 4.288 1.00 7.75 273 ASN A CA 1
ATOM 2075 C C . ASN A 1 273 ? 44.490 -5.855 4.158 1.00 6.97 273 ASN A C 1
ATOM 2076 O O . ASN A 1 273 ? 43.755 -5.597 3.205 1.00 8.36 273 ASN A O 1
ATOM 2081 N N . ILE A 1 274 ? 44.836 -4.977 5.098 1.00 7.27 274 ILE A N 1
ATOM 2082 C CA . ILE A 1 274 ? 44.635 -3.538 5.001 1.00 6.69 274 ILE A CA 1
ATOM 2083 C C . ILE A 1 274 ? 45.917 -2.965 4.450 1.00 7.78 274 ILE A C 1
ATOM 2084 O O . ILE A 1 274 ? 46.986 -3.122 5.057 1.00 10.54 274 ILE A O 1
ATOM 2089 N N . ASP A 1 275 ? 45.835 -2.304 3.300 1.00 6.71 275 ASP A N 1
ATOM 2090 C CA A ASP A 1 275 ? 47.005 -1.726 2.588 0.50 5.81 275 ASP A CA 1
ATOM 2091 C CA B ASP A 1 275 ? 47.061 -1.813 2.698 0.50 7.29 275 ASP A CA 1
ATOM 2092 C C . ASP A 1 275 ? 47.257 -0.304 3.017 1.00 7.20 275 ASP A C 1
ATOM 2093 O O . ASP A 1 275 ? 46.363 0.546 2.892 1.00 9.30 275 ASP A O 1
ATOM 2102 N N . ILE A 1 276 ? 48.464 -0.011 3.502 1.00 5.41 276 ILE A N 1
ATOM 2103 C CA . ILE A 1 276 ? 48.876 1.375 3.819 1.00 6.58 276 ILE A CA 1
ATOM 2104 C C . ILE A 1 276 ? 49.906 1.783 2.759 1.00 7.21 276 ILE A C 1
ATOM 2105 O O . ILE A 1 276 ? 50.929 1.114 2.615 1.00 7.40 276 ILE A O 1
ATOM 2110 N N . PRO A 1 277 ? 49.638 2.870 2.020 1.00 6.62 277 PRO A N 1
ATOM 2111 C CA . PRO A 1 277 ? 50.530 3.235 0.922 1.00 5.50 277 PRO A CA 1
ATOM 2112 C C . PRO A 1 277 ? 51.873 3.760 1.439 1.00 6.62 277 PRO A C 1
ATOM 2113 O O . PRO A 1 277 ? 51.923 4.709 2.209 1.00 7.41 277 PRO A O 1
ATOM 2117 N N . ARG A 1 278 ? 52.967 3.164 0.968 1.00 6.50 278 ARG A N 1
ATOM 2118 C CA . ARG A 1 278 ? 54.286 3.465 1.507 1.00 4.56 278 ARG A CA 1
ATOM 2119 C C . ARG A 1 278 ? 54.666 4.914 1.350 1.00 6.05 278 ARG A C 1
ATOM 2120 O O . ARG A 1 278 ? 55.052 5.543 2.337 1.00 6.10 278 ARG A O 1
ATOM 2128 N N . SER A 1 279 ? 54.567 5.468 0.149 1.00 6.42 279 SER A N 1
ATOM 2129 C CA . SER A 1 279 ? 55.013 6.856 -0.070 1.00 6.78 279 SER A CA 1
ATOM 2130 C C . SER A 1 279 ? 54.184 7.863 0.733 1.00 7.22 279 SER A C 1
ATOM 2131 O O . SER A 1 279 ? 54.745 8.719 1.420 1.00 7.05 279 SER A O 1
ATOM 2134 N N . GLU A 1 280 ? 52.861 7.732 0.693 1.00 6.35 280 GLU A N 1
ATOM 2135 C CA . GLU A 1 280 ? 51.986 8.688 1.379 1.00 6.35 280 GLU A CA 1
ATOM 2136 C C . GLU A 1 280 ? 51.977 8.520 2.894 1.00 6.11 280 GLU A C 1
ATOM 2137 O O . GLU A 1 280 ? 51.570 9.437 3.599 1.00 6.26 280 GLU A O 1
ATOM 2143 N N . TRP A 1 281 ? 52.464 7.374 3.383 1.00 5.75 281 TRP A N 1
ATOM 2144 C CA . TRP A 1 281 ? 52.708 7.184 4.796 1.00 4.88 281 TRP A CA 1
ATOM 2145 C C . TRP A 1 281 ? 54.093 7.649 5.182 1.00 5.84 281 TRP A C 1
ATOM 2146 O O . TRP A 1 281 ? 54.620 7.302 6.257 1.00 8.73 281 TRP A O 1
ATOM 2157 N N . GLY A 1 282 ? 54.711 8.440 4.325 1.00 4.52 282 GLY A N 1
ATOM 2158 C CA . GLY A 1 282 ? 56.018 9.033 4.672 1.00 5.32 282 GLY A CA 1
ATOM 2159 C C . GLY A 1 282 ? 57.129 8.019 4.686 1.00 4.57 282 GLY A C 1
ATOM 2160 O O . GLY A 1 282 ? 58.080 8.157 5.448 1.00 5.31 282 GLY A O 1
ATOM 2161 N N . VAL A 1 283 ? 57.017 7.029 3.810 1.00 5.23 283 VAL A N 1
ATOM 2162 C CA . VAL A 1 283 ? 57.990 5.924 3.721 1.00 4.15 283 VAL A CA 1
ATOM 2163 C C . VAL A 1 283 ? 58.319 5.353 5.115 1.00 4.68 283 VAL A C 1
ATOM 2164 O O . VAL A 1 283 ? 59.435 4.912 5.383 1.00 5.75 283 VAL A O 1
ATOM 2168 N N . GLY A 1 284 ? 57.276 5.266 5.952 1.00 4.07 284 GLY A N 1
ATOM 2169 C CA . GLY A 1 284 ? 57.375 4.712 7.295 1.00 4.99 284 GLY A CA 1
ATOM 2170 C C . GLY A 1 284 ? 57.483 5.744 8.415 1.00 4.84 284 GLY A C 1
ATOM 2171 O O . GLY A 1 284 ? 57.534 5.371 9.587 1.00 4.59 284 GLY A O 1
ATOM 2172 N N . MET A 1 285 ? 57.601 7.025 8.046 1.00 4.39 285 MET A N 1
ATOM 2173 C CA . MET A 1 285 ? 58.107 8.043 8.959 1.00 3.55 285 MET A CA 1
ATOM 2174 C C . MET A 1 285 ? 57.253 9.332 9.024 1.00 3.49 285 MET A C 1
ATOM 2175 O O . MET A 1 285 ? 57.700 10.341 9.557 1.00 4.49 285 MET A O 1
ATOM 2180 N N . GLY A 1 286 ? 56.017 9.271 8.540 1.00 3.94 286 GLY A N 1
ATOM 2181 C CA . GLY A 1 286 ? 55.176 10.495 8.449 1.00 4.00 286 GLY A CA 1
ATOM 2182 C C . GLY A 1 286 ? 54.366 10.837 9.684 1.00 3.97 286 GLY A C 1
ATOM 2183 O O . GLY A 1 286 ? 53.590 11.775 9.633 1.00 4.91 286 GLY A O 1
ATOM 2184 N N . HIS A 1 287 ? 54.502 10.074 10.774 1.00 4.26 287 HIS A N 1
ATOM 2185 C CA . HIS A 1 287 ? 53.721 10.241 11.975 1.00 3.46 287 HIS A CA 1
ATOM 2186 C C . HIS A 1 287 ? 52.202 10.299 11.688 1.00 3.52 287 HIS A C 1
ATOM 2187 O O . HIS A 1 287 ? 51.475 11.049 12.335 1.00 5.22 287 HIS A O 1
ATOM 2194 N N . LYS A 1 288 ? 51.749 9.457 10.766 1.00 5.20 288 LYS A N 1
ATOM 2195 C CA . LYS A 1 288 ? 50.331 9.269 10.521 1.00 4.52 288 LYS A CA 1
ATOM 2196 C C . LYS A 1 288 ? 49.884 8.034 11.323 1.00 4.61 288 LYS A C 1
ATOM 2197 O O . LYS A 1 288 ? 49.967 6.903 10.862 1.00 6.56 288 LYS A O 1
ATOM 2203 N N . HIS A 1 289 ? 49.493 8.275 12.565 1.00 4.91 289 HIS A N 1
ATOM 2204 C CA . HIS A 1 289 ? 49.231 7.193 13.522 1.00 5.68 289 HIS A CA 1
ATOM 2205 C C . HIS A 1 289 ? 47.922 6.520 13.138 1.00 5.46 289 HIS A C 1
ATOM 2206 O O . HIS A 1 289 ? 46.948 7.204 12.796 1.00 7.13 289 HIS A O 1
ATOM 2213 N N . ILE A 1 290 ? 47.898 5.197 13.213 1.00 4.13 290 ILE A N 1
ATOM 2214 C CA . ILE A 1 290 ? 46.756 4.390 12.791 1.00 5.83 290 ILE A CA 1
ATOM 2215 C C . ILE A 1 290 ? 46.223 3.615 13.988 1.00 6.07 290 ILE A C 1
ATOM 2216 O O . ILE A 1 290 ? 46.953 2.864 14.656 1.00 7.24 290 ILE A O 1
ATOM 2221 N N . HIS A 1 291 ? 44.938 3.805 14.241 1.00 5.73 291 HIS A N 1
ATOM 2222 C CA . HIS A 1 291 ? 44.287 3.203 15.377 1.00 6.24 291 HIS A CA 1
ATOM 2223 C C . HIS A 1 291 ? 43.038 2.462 14.880 1.00 8.21 291 HIS A C 1
ATOM 2224 O O . HIS A 1 291 ? 42.389 2.883 13.909 1.00 9.60 291 HIS A O 1
ATOM 2231 N N . GLY A 1 292 ? 42.724 1.369 15.528 1.00 6.54 292 GLY A N 1
ATOM 2232 C CA . GLY A 1 292 ? 41.498 0.666 15.224 1.00 6.34 292 GLY A CA 1
ATOM 2233 C C . GLY A 1 292 ? 41.052 -0.146 16.417 1.00 6.47 292 GLY A C 1
ATOM 2234 O O . GLY A 1 292 ? 41.778 -1.035 16.878 1.00 7.56 292 GLY A O 1
ATOM 2235 N N . GLY A 1 293 ? 39.880 0.178 16.938 1.00 6.06 293 GLY A N 1
ATOM 2236 C CA . GLY A 1 293 ? 39.447 -0.345 18.203 1.00 6.11 293 GLY A CA 1
ATOM 2237 C C . GLY A 1 293 ? 37.959 -0.649 18.353 1.00 5.49 293 GLY A C 1
ATOM 2238 O O . GLY A 1 293 ? 37.102 0.108 17.910 1.00 7.01 293 GLY A O 1
ATOM 2239 N N . LEU A 1 294 ? 37.695 -1.724 19.090 1.00 4.74 294 LEU A N 1
ATOM 2240 C CA . LEU A 1 294 ? 36.375 -2.097 19.552 1.00 5.32 294 LEU A CA 1
ATOM 2241 C C . LEU A 1 294 ? 35.831 -1.115 20.561 1.00 5.03 294 LEU A C 1
ATOM 2242 O O . LEU A 1 294 ? 36.551 -0.637 21.422 1.00 6.12 294 LEU A O 1
ATOM 2247 N N . CYS A 1 295 ? 34.531 -0.849 20.513 1.00 6.76 295 CYS A N 1
ATOM 2248 C CA . CYS A 1 295 ? 33.940 0.140 21.405 1.00 6.59 295 CYS A CA 1
ATOM 2249 C C . CYS A 1 295 ? 34.039 -0.231 22.889 1.00 5.18 295 CYS A C 1
ATOM 2250 O O . CYS A 1 295 ? 33.951 -1.401 23.257 1.00 7.98 295 CYS A O 1
ATOM 2253 N N . PRO A 1 296 ? 34.190 0.773 23.757 1.00 5.72 296 PRO A N 1
ATOM 2254 C CA . PRO A 1 296 ? 34.013 0.531 25.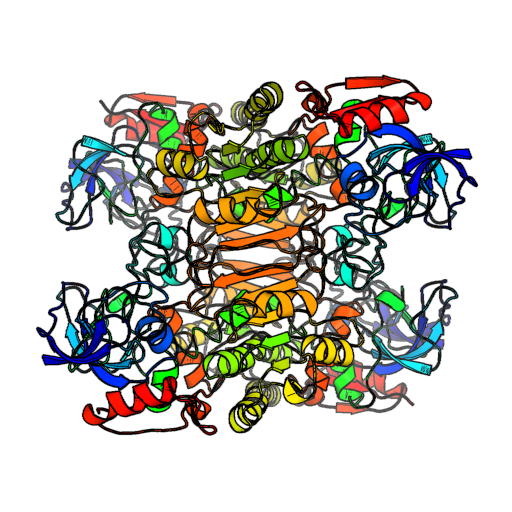169 1.00 5.49 296 PRO A CA 1
ATOM 2255 C C . PRO A 1 296 ? 32.612 0.070 25.539 1.00 7.09 296 PRO A C 1
ATOM 2256 O O . PRO A 1 296 ? 31.639 0.410 24.861 1.00 6.98 296 PRO A O 1
ATOM 2260 N N . GLY A 1 297 ? 32.543 -0.709 26.605 1.00 6.08 297 GLY A N 1
ATOM 2261 C CA . GLY A 1 297 ? 31.314 -1.102 27.198 1.00 5.97 297 GLY A CA 1
ATOM 2262 C C . GLY A 1 297 ? 31.360 -1.026 28.689 1.00 5.95 297 GLY A C 1
ATOM 2263 O O . GLY A 1 297 ? 32.114 -0.234 29.264 1.00 6.88 297 GLY A O 1
ATOM 2264 N N . GLY A 1 298 ? 30.562 -1.868 29.315 1.00 5.93 298 GLY A N 1
ATOM 2265 C CA . GLY A 1 298 ? 30.374 -1.823 30.758 1.00 7.21 298 GLY A CA 1
ATOM 2266 C C . GLY A 1 298 ? 29.465 -0.702 31.245 1.00 6.45 298 GLY A C 1
ATOM 2267 O O . GLY A 1 298 ? 29.062 0.199 30.484 1.00 6.06 298 GLY A O 1
ATOM 2268 N N . ARG A 1 299 ? 29.157 -0.766 32.534 1.00 5.37 299 ARG A N 1
ATOM 2269 C CA . ARG A 1 299 ? 28.255 0.175 33.167 1.00 5.64 299 ARG A CA 1
ATOM 2270 C C . ARG A 1 299 ? 28.667 1.625 33.040 1.00 5.18 299 ARG A C 1
ATOM 2271 O O . ARG A 1 299 ? 27.838 2.504 32.732 1.00 5.70 299 ARG A O 1
ATOM 2279 N N . LEU A 1 300 ? 29.923 1.911 33.341 1.00 6.10 300 LEU A N 1
ATOM 2280 C CA . LEU A 1 300 ? 30.319 3.314 33.427 1.00 6.61 300 LEU A CA 1
ATOM 2281 C C . LEU A 1 300 ? 30.218 3.978 32.054 1.00 5.84 300 LEU A C 1
ATOM 2282 O O . LEU A 1 300 ? 29.708 5.109 31.942 1.00 6.49 300 LEU A O 1
ATOM 2287 N N . ARG A 1 301 ? 30.689 3.311 31.008 1.00 6.45 301 ARG A N 1
ATOM 2288 C CA . ARG A 1 301 ? 30.567 3.877 29.656 1.00 5.26 301 ARG A CA 1
ATOM 2289 C C . ARG A 1 301 ? 29.075 4.151 29.350 1.00 6.18 301 ARG A C 1
ATOM 2290 O O . ARG A 1 301 ? 28.717 5.210 28.812 1.00 6.23 301 ARG A O 1
ATOM 2298 N N . MET A 1 302 ? 28.206 3.195 29.659 1.00 6.05 302 MET A N 1
ATOM 2299 C CA . MET A 1 302 ? 26.786 3.447 29.446 1.00 6.00 302 MET A CA 1
ATOM 2300 C C . MET A 1 302 ? 26.258 4.648 30.225 1.00 6.04 302 MET A C 1
ATOM 2301 O O . MET A 1 302 ? 25.492 5.420 29.680 1.00 6.67 302 MET A O 1
ATOM 2306 N N . GLU A 1 303 ? 26.632 4.773 31.500 1.00 5.10 303 GLU A N 1
ATOM 2307 C CA . GLU A 1 303 ? 26.172 5.871 32.346 1.00 5.69 303 GLU A CA 1
ATOM 2308 C C . GLU A 1 303 ? 26.628 7.200 31.767 1.00 6.40 303 GLU A C 1
ATOM 2309 O O . GLU A 1 303 ? 25.881 8.177 31.760 1.00 6.83 303 GLU A O 1
ATOM 2315 N N . ARG A 1 304 ? 27.859 7.246 31.293 1.00 6.89 304 ARG A N 1
ATOM 2316 C CA A ARG A 1 304 ? 28.388 8.460 30.654 0.50 5.70 304 ARG A CA 1
ATOM 2317 C CA B ARG A 1 304 ? 28.394 8.461 30.667 0.50 6.09 304 ARG A CA 1
ATOM 2318 C C . ARG A 1 304 ? 27.561 8.857 29.444 1.00 6.86 304 ARG A C 1
ATOM 2319 O O . ARG A 1 304 ? 27.203 10.018 29.273 1.00 6.63 304 ARG A O 1
ATOM 2334 N N . LEU A 1 305 ? 27.255 7.889 28.589 1.00 5.65 305 LEU A N 1
ATOM 2335 C CA . LEU A 1 305 ? 26.487 8.171 27.378 1.00 7.31 305 LEU A CA 1
ATOM 2336 C C . LEU A 1 305 ? 25.027 8.509 27.699 1.00 6.65 305 LEU A C 1
ATOM 2337 O O . LEU A 1 305 ? 24.412 9.358 27.061 1.00 6.81 305 LEU A O 1
ATOM 2342 N N . ILE A 1 306 ? 24.464 7.823 28.679 1.00 6.02 306 ILE A N 1
ATOM 2343 C CA . ILE A 1 306 ? 23.149 8.149 29.202 1.00 6.80 306 ILE A CA 1
ATOM 2344 C C . ILE A 1 306 ? 23.089 9.617 29.648 1.00 6.64 306 ILE A C 1
ATOM 2345 O O . ILE A 1 306 ? 22.135 10.335 29.335 1.00 7.63 306 ILE A O 1
ATOM 2350 N N . ASP A 1 307 ? 24.122 10.075 30.337 1.00 6.45 307 ASP A N 1
ATOM 2351 C CA . ASP A 1 307 ? 24.180 11.488 30.740 1.00 7.66 307 ASP A CA 1
ATOM 2352 C C . ASP A 1 307 ? 24.196 12.428 29.544 1.00 8.43 307 ASP A C 1
ATOM 2353 O O . ASP A 1 307 ? 23.558 13.471 29.562 1.00 8.67 307 ASP A O 1
ATOM 2358 N N . LEU A 1 308 ? 24.956 12.082 28.513 1.00 7.35 308 LEU A N 1
ATOM 2359 C CA . LEU A 1 308 ? 24.984 12.896 27.299 1.00 8.05 308 LEU A CA 1
ATOM 2360 C C . LEU A 1 308 ? 23.599 13.007 26.653 1.00 8.40 308 LEU A C 1
ATOM 2361 O O . LEU A 1 308 ? 23.225 14.081 26.140 1.00 10.41 308 LEU A O 1
ATOM 2366 N N . VAL A 1 309 ? 22.848 11.911 26.667 1.00 7.05 309 VAL A N 1
ATOM 2367 C CA . VAL A 1 309 ? 21.468 11.947 26.163 1.00 6.58 309 VAL A CA 1
ATOM 2368 C C . VAL A 1 309 ? 20.504 12.699 27.114 1.00 7.38 309 VAL A C 1
ATOM 2369 O O . VAL A 1 309 ? 19.710 13.553 26.700 1.00 9.02 309 VAL A O 1
ATOM 2373 N N . PHE A 1 310 ? 20.611 12.392 28.396 1.00 7.26 310 PHE A N 1
ATOM 2374 C CA . PHE A 1 310 ? 19.755 12.995 29.393 1.00 7.36 310 PHE A CA 1
ATOM 2375 C C . PHE A 1 310 ? 19.876 14.510 29.434 1.00 8.90 310 PHE A C 1
ATOM 2376 O O . PHE A 1 310 ? 18.868 15.199 29.556 1.00 10.28 310 PHE A O 1
ATOM 2384 N N . TYR A 1 311 ? 21.106 15.009 29.409 1.00 8.10 311 TYR A N 1
ATOM 2385 C CA . TYR A 1 311 ? 21.388 16.459 29.448 1.00 9.94 311 TYR A CA 1
ATOM 2386 C C . TYR A 1 311 ? 21.380 17.106 28.073 1.00 11.63 311 TYR A C 1
ATOM 2387 O O . TYR A 1 311 ? 21.871 18.244 27.890 1.00 13.69 311 TYR A O 1
ATOM 2396 N N . LYS A 1 312 ? 20.840 16.384 27.095 1.00 10.72 312 LYS A N 1
ATOM 2397 C CA . LYS A 1 312 ? 20.548 16.937 25.763 1.00 11.31 312 LYS A CA 1
ATOM 2398 C C . LYS A 1 312 ? 21.797 17.385 24.995 1.00 11.16 312 LYS A C 1
ATOM 2399 O O . LYS A 1 312 ? 21.733 18.285 24.163 1.00 15.23 312 LYS A O 1
ATOM 2405 N N . ARG A 1 313 ? 22.907 16.691 25.208 1.00 9.10 313 ARG A N 1
ATOM 2406 C CA . ARG A 1 313 ? 24.122 16.949 24.454 1.00 10.52 313 ARG A CA 1
ATOM 2407 C C . ARG A 1 313 ? 24.015 16.292 23.079 1.00 10.91 313 ARG A C 1
ATOM 2408 O O . ARG A 1 313 ? 24.436 16.875 22.074 1.00 12.01 313 ARG A O 1
ATOM 2416 N N . VAL A 1 314 ? 23.469 15.073 23.060 1.00 12.46 314 VAL A N 1
ATOM 2417 C CA . VAL A 1 314 ? 23.336 14.287 21.834 1.00 12.90 314 VAL A CA 1
ATOM 2418 C C . VAL A 1 314 ? 21.945 13.668 21.812 1.00 11.78 314 VAL A C 1
ATOM 2419 O O . VAL A 1 314 ? 21.485 13.144 22.804 1.00 14.44 314 VAL A O 1
ATOM 2423 N N . ASP A 1 315 ? 21.284 13.720 20.665 1.00 10.32 315 ASP A N 1
ATOM 2424 C CA . ASP A 1 315 ? 19.991 13.028 20.487 1.00 10.64 315 ASP A CA 1
ATOM 2425 C C . ASP A 1 315 ? 20.160 11.945 19.419 1.00 9.59 315 ASP A C 1
ATOM 2426 O O . ASP A 1 315 ? 20.161 12.243 18.223 1.00 10.96 315 ASP A O 1
ATOM 2431 N N . PRO A 1 316 ? 20.326 10.695 19.832 1.00 8.45 316 PRO A N 1
ATOM 2432 C CA . PRO A 1 316 ? 20.549 9.620 18.855 1.00 9.14 316 PRO A CA 1
ATOM 2433 C C . PRO A 1 316 ? 19.272 9.133 18.170 1.00 8.65 316 PRO A C 1
ATOM 2434 O O . PRO A 1 316 ? 19.335 8.227 17.347 1.00 9.30 316 PRO A O 1
ATOM 2438 N N . SER A 1 317 ? 18.124 9.733 18.493 1.00 10.42 317 SER A N 1
ATOM 2439 C CA . SER A 1 317 ? 16.841 9.281 17.918 1.00 10.87 317 SER A CA 1
ATOM 2440 C C . SER A 1 317 ? 16.800 9.429 16.393 1.00 10.77 317 SER A C 1
ATOM 2441 O O . SER A 1 317 ? 16.115 8.660 15.711 1.00 11.59 317 SER A O 1
ATOM 2444 N N . LYS A 1 318 ? 17.575 10.384 15.868 1.00 10.10 318 LYS A N 1
ATOM 2445 C CA . LYS A 1 318 ? 17.633 10.647 14.433 1.00 11.09 318 LYS A CA 1
ATOM 2446 C C . LYS A 1 318 ? 18.249 9.474 13.660 1.00 9.77 318 LYS A C 1
ATOM 2447 O O . LYS A 1 318 ? 18.059 9.356 12.448 1.00 12.05 318 LYS A O 1
ATOM 2453 N N . LEU A 1 319 ? 18.958 8.583 14.355 1.00 7.72 319 LEU A N 1
ATOM 2454 C CA . LEU A 1 319 ? 19.482 7.395 13.715 1.00 8.49 319 LEU A CA 1
ATOM 2455 C C . LEU A 1 319 ? 18.401 6.390 13.354 1.00 8.69 319 LEU A C 1
ATOM 2456 O O . LEU A 1 319 ? 18.598 5.532 12.513 1.00 9.06 319 LEU A O 1
ATOM 2461 N N . VAL A 1 320 ? 17.275 6.441 14.056 1.00 7.06 320 VAL A N 1
ATOM 2462 C CA . VAL A 1 320 ? 16.263 5.396 13.984 1.00 7.21 320 VAL A CA 1
ATOM 2463 C C . VAL A 1 320 ? 15.306 5.779 12.868 1.00 7.24 320 VAL A C 1
ATOM 2464 O O . VAL A 1 320 ? 14.521 6.737 12.993 1.00 10.06 320 VAL A O 1
ATOM 2468 N N . THR A 1 321 ? 15.385 5.040 11.771 1.00 7.57 321 THR A N 1
ATOM 2469 C CA . THR A 1 321 ? 14.594 5.350 10.588 1.00 7.69 321 THR A CA 1
ATOM 2470 C C . THR A 1 321 ? 13.389 4.441 10.382 1.00 6.36 321 THR A C 1
ATOM 2471 O O . THR A 1 321 ? 12.501 4.780 9.595 1.00 6.83 321 THR A O 1
ATOM 2475 N N . HIS A 1 322 ? 13.373 3.310 11.073 1.00 6.17 322 HIS A N 1
ATOM 2476 C CA . HIS A 1 322 ? 12.313 2.284 10.951 1.00 7.46 322 HIS A CA 1
ATOM 2477 C C . HIS A 1 322 ? 12.049 1.720 12.329 1.00 7.32 322 HIS A C 1
ATOM 2478 O O . HIS A 1 322 ? 12.972 1.369 13.053 1.00 7.71 322 HIS A O 1
ATOM 2485 N N . VAL A 1 323 ? 10.785 1.641 12.705 1.00 4.77 323 VAL A N 1
ATOM 2486 C CA . VAL A 1 323 ? 10.414 1.004 13.958 1.00 5.98 323 VAL A CA 1
ATOM 2487 C C . VAL A 1 323 ? 9.322 -0.011 13.664 1.00 4.04 323 VAL A C 1
ATOM 2488 O O . VAL A 1 323 ? 8.337 0.285 12.965 1.00 5.56 323 VAL A O 1
ATOM 2492 N N . PHE A 1 324 ? 9.492 -1.202 14.238 1.00 4.59 324 PHE A N 1
ATOM 2493 C CA . PHE A 1 324 ? 8.526 -2.278 14.157 1.00 6.51 324 PHE A CA 1
ATOM 2494 C C . PHE A 1 324 ? 8.248 -2.805 15.553 1.00 7.40 324 PHE A C 1
ATOM 2495 O O . PHE A 1 324 ? 8.916 -2.439 16.503 1.00 7.49 324 PHE A O 1
ATOM 2503 N N . ARG A 1 325 ? 7.238 -3.669 15.646 1.00 10.41 325 ARG A N 1
ATOM 2504 C CA . ARG A 1 325 ? 6.814 -4.270 16.897 1.00 12.25 325 ARG A CA 1
ATOM 2505 C C . ARG A 1 325 ? 6.859 -5.796 16.792 1.00 15.76 325 ARG A C 1
ATOM 2506 O O . ARG A 1 325 ? 6.537 -6.412 15.739 1.00 17.23 325 ARG A O 1
ATOM 2514 N N . GLY A 1 326 ? 7.266 -6.416 17.882 1.00 15.06 326 GLY A N 1
ATOM 2515 C CA . GLY A 1 326 ? 7.036 -7.834 18.047 1.00 15.34 326 GLY A CA 1
ATOM 2516 C C . GLY A 1 326 ? 8.236 -8.657 17.722 1.00 15.07 326 GLY A C 1
ATOM 2517 O O . GLY A 1 326 ? 9.011 -8.385 16.802 1.00 15.00 326 GLY A O 1
ATOM 2518 N N . PHE A 1 327 ? 8.383 -9.694 18.518 1.00 17.86 327 PHE A N 1
ATOM 2519 C CA . PHE A 1 327 ? 9.431 -10.651 18.373 1.00 18.95 327 PHE A CA 1
ATOM 2520 C C . PHE A 1 327 ? 9.616 -11.121 16.960 1.00 18.76 327 PHE A C 1
ATOM 2521 O O . PHE A 1 327 ? 10.719 -11.177 16.472 1.00 21.11 327 PHE A O 1
ATOM 2529 N N . ASP A 1 328 ? 8.524 -11.448 16.277 1.00 18.11 328 ASP A N 1
ATOM 2530 C CA . ASP A 1 328 ? 8.617 -11.955 14.922 1.00 19.76 328 ASP A CA 1
ATOM 2531 C C . ASP A 1 328 ? 9.395 -11.003 13.996 1.00 18.87 328 ASP A C 1
ATOM 2532 O O . ASP A 1 328 ? 10.162 -11.449 13.145 1.00 21.74 328 ASP A O 1
ATOM 2537 N N . ASN A 1 329 ? 9.241 -9.698 14.206 1.00 12.58 329 ASN A N 1
ATOM 2538 C CA . ASN A 1 329 ? 9.843 -8.690 13.334 1.00 12.05 329 ASN A CA 1
ATOM 2539 C C . ASN A 1 329 ? 11.327 -8.478 13.530 1.00 9.57 329 ASN A C 1
ATOM 2540 O O . ASN A 1 329 ? 11.950 -7.699 12.787 1.00 9.66 329 ASN A O 1
ATOM 2545 N N . ILE A 1 330 ? 11.922 -9.206 14.479 1.00 11.16 330 ILE A N 1
ATOM 2546 C CA . ILE A 1 330 ? 13.386 -9.220 14.580 1.00 9.59 330 ILE A CA 1
ATOM 2547 C C . ILE A 1 330 ? 13.947 -9.713 13.252 1.00 12.27 330 ILE A C 1
ATOM 2548 O O . ILE A 1 330 ? 14.942 -9.193 12.743 1.00 11.51 330 ILE A O 1
ATOM 2553 N N . GLU A 1 331 ? 13.321 -10.747 12.692 1.00 13.09 331 GLU A N 1
ATOM 2554 C CA . GLU A 1 331 ? 13.814 -11.282 11.432 1.00 13.82 331 GLU A CA 1
ATOM 2555 C C . GLU A 1 331 ? 13.724 -10.235 10.303 1.00 13.14 331 GLU A C 1
ATOM 2556 O O . GLU A 1 331 ? 14.697 -9.995 9.599 1.00 14.60 331 GLU A O 1
ATOM 2562 N N . LYS A 1 332 ? 12.565 -9.596 10.169 1.00 14.70 332 LYS A N 1
ATOM 2563 C CA . LYS A 1 332 ? 12.369 -8.499 9.212 1.00 15.40 332 LYS A CA 1
ATOM 2564 C C . LYS A 1 332 ? 13.429 -7.405 9.338 1.00 14.14 332 LYS A C 1
ATOM 2565 O O . LYS A 1 332 ? 14.044 -7.001 8.355 1.00 15.62 332 LYS A O 1
ATOM 2571 N N . ALA A 1 333 ? 13.668 -6.954 10.563 1.00 13.59 333 ALA A N 1
ATOM 2572 C CA . ALA A 1 333 ? 14.587 -5.862 10.823 1.00 11.53 333 ALA A CA 1
ATOM 2573 C C . ALA A 1 333 ? 16.019 -6.304 10.452 1.00 10.58 333 ALA A C 1
ATOM 2574 O O . ALA A 1 333 ? 16.808 -5.553 9.885 1.00 10.21 333 ALA A O 1
ATOM 2576 N N . PHE A 1 334 ? 16.364 -7.534 10.806 1.00 11.22 334 PHE A N 1
ATOM 2577 C CA . PHE A 1 334 ? 17.692 -8.057 10.501 1.00 12.34 334 PHE A CA 1
ATOM 2578 C C . PHE A 1 334 ? 17.902 -8.084 8.977 1.00 15.24 334 PHE A C 1
ATOM 2579 O O . PHE A 1 334 ? 18.940 -7.657 8.475 1.00 15.15 334 PHE A O 1
ATOM 2587 N N . MET A 1 335 ? 16.890 -8.549 8.253 1.00 18.51 335 MET A N 1
ATOM 2588 C CA . MET A 1 335 ? 16.976 -8.629 6.782 1.00 21.54 335 MET A CA 1
ATOM 2589 C C . MET A 1 335 ? 17.082 -7.255 6.109 1.00 24.33 335 MET A C 1
ATOM 2590 O O . MET A 1 335 ? 17.679 -7.122 5.035 1.00 24.33 335 MET A O 1
ATOM 2595 N N . LEU A 1 336 ? 16.549 -6.225 6.765 1.00 24.67 336 LEU A N 1
ATOM 2596 C CA . LEU A 1 336 ? 16.744 -4.838 6.338 1.00 24.68 336 LEU A CA 1
ATOM 2597 C C . LEU A 1 336 ? 18.212 -4.404 6.375 1.00 24.83 336 LEU A C 1
ATOM 2598 O O . LEU A 1 336 ? 18.658 -3.700 5.472 1.00 25.93 336 LEU A O 1
ATOM 2603 N N . MET A 1 337 ? 18.979 -4.811 7.387 1.00 22.45 337 MET A N 1
ATOM 2604 C CA . MET A 1 337 ? 20.415 -4.504 7.443 1.00 23.16 337 MET A CA 1
ATOM 2605 C C . MET A 1 337 ? 21.196 -5.181 6.325 1.00 23.54 337 MET A C 1
ATOM 2606 O O . MET A 1 337 ? 22.271 -4.708 5.948 1.00 24.74 337 MET A O 1
ATOM 2611 N N . LYS A 1 338 ? 20.693 -6.323 5.873 1.00 23.38 338 LYS A N 1
ATOM 2612 C CA . LYS A 1 338 ? 21.333 -7.067 4.804 1.00 25.76 338 LYS A CA 1
ATOM 2613 C C . LYS A 1 338 ? 21.096 -6.358 3.463 1.00 26.67 338 LYS A C 1
ATOM 2614 O O . LYS A 1 338 ? 22.036 -6.068 2.740 1.00 27.25 338 LYS A O 1
ATOM 2620 N N . ASP A 1 339 ? 19.849 -6.057 3.140 1.00 28.59 339 ASP A N 1
ATOM 2621 C CA . ASP A 1 339 ? 19.580 -5.273 1.919 1.00 31.68 339 ASP A CA 1
ATOM 2622 C C . ASP A 1 339 ? 19.058 -3.919 2.321 1.00 32.00 339 ASP A C 1
ATOM 2623 O O . ASP A 1 339 ? 17.850 -3.733 2.471 1.00 33.58 339 ASP A O 1
ATOM 2628 N N . LYS A 1 340 ? 19.989 -2.998 2.545 1.00 31.66 340 LYS A N 1
ATOM 2629 C CA . LYS A 1 340 ? 19.680 -1.691 3.068 1.00 33.27 340 LYS A CA 1
ATOM 2630 C C . LYS A 1 340 ? 19.079 -0.784 1.997 1.00 30.82 340 LYS A C 1
ATOM 2631 O O . LYS A 1 340 ? 19.771 -0.393 1.039 1.00 30.06 340 LYS A O 1
ATOM 2637 N N . PRO A 1 341 ? 17.800 -0.405 2.180 1.00 27.69 341 PRO A N 1
ATOM 2638 C CA . PRO A 1 341 ? 17.154 0.577 1.297 1.00 26.50 341 PRO A CA 1
ATOM 2639 C C . PRO A 1 341 ? 17.721 1.976 1.525 1.00 22.69 341 PRO A C 1
ATOM 2640 O O . PRO A 1 341 ? 18.375 2.192 2.541 1.00 19.32 341 PRO A O 1
ATOM 2644 N N . LYS A 1 342 ? 17.480 2.923 0.605 1.00 20.35 342 LYS A N 1
ATOM 2645 C CA . LYS A 1 342 ? 18.265 4.158 0.613 1.00 23.60 342 LYS A CA 1
ATOM 2646 C C . LYS A 1 342 ? 17.918 5.089 1.789 1.00 21.99 342 LYS A C 1
ATOM 2647 O O . LYS A 1 342 ? 18.721 5.968 2.135 1.00 22.62 342 LYS A O 1
ATOM 2653 N N . ASP A 1 343 ? 16.774 4.832 2.432 1.00 20.22 343 ASP A N 1
ATOM 2654 C CA . ASP A 1 343 ? 16.284 5.614 3.576 1.00 19.14 343 ASP A CA 1
ATOM 2655 C C . ASP A 1 343 ? 16.684 5.032 4.944 1.00 17.29 343 ASP A C 1
ATOM 2656 O O . ASP A 1 343 ? 16.429 5.667 5.974 1.00 18.29 343 ASP A O 1
ATOM 2661 N N . LEU A 1 344 ? 17.305 3.850 4.962 1.00 14.68 344 LEU A N 1
ATOM 2662 C CA . LEU A 1 344 ? 17.682 3.170 6.202 1.00 13.63 344 LEU A CA 1
ATOM 2663 C C . LEU A 1 344 ? 18.930 3.751 6.876 1.00 14.14 344 LEU A C 1
ATOM 2664 O O . LEU A 1 344 ? 19.985 3.887 6.251 1.00 16.09 344 LEU A O 1
ATOM 2669 N N . ILE A 1 345 ? 18.826 4.020 8.183 1.00 10.95 345 ILE A N 1
ATOM 2670 C CA . ILE A 1 345 ? 20.009 4.220 9.030 1.00 11.10 345 ILE A CA 1
ATOM 2671 C C . ILE A 1 345 ? 20.028 3.061 10.040 1.00 11.77 345 ILE A C 1
ATOM 2672 O O . ILE A 1 345 ? 20.826 2.104 9.913 1.00 15.37 345 ILE A O 1
ATOM 2677 N N . LYS A 1 346 ? 19.092 3.068 10.972 1.00 11.33 346 LYS A N 1
ATOM 2678 C CA . LYS A 1 346 ? 18.992 1.969 11.898 1.00 10.75 346 LYS A CA 1
ATOM 2679 C C . LYS A 1 346 ? 17.496 1.573 12.168 1.00 8.06 346 LYS A C 1
ATOM 2680 O O . LYS A 1 346 ? 16.678 2.446 12.416 1.00 10.48 346 LYS A O 1
ATOM 2686 N N . PRO A 1 347 ? 17.130 0.271 12.107 1.00 8.59 347 PRO A N 1
ATOM 2687 C CA . PRO A 1 347 ? 15.805 -0.164 12.571 1.00 8.42 347 PRO A CA 1
ATOM 2688 C C . PRO A 1 347 ? 15.791 -0.544 14.043 1.00 7.64 347 PRO A C 1
ATOM 2689 O O . PRO A 1 347 ? 16.809 -1.024 14.574 1.00 10.82 347 PRO A O 1
ATOM 2693 N N . VAL A 1 348 ? 14.622 -0.371 14.660 1.00 6.12 348 VAL A N 1
ATOM 2694 C CA . VAL A 1 348 ? 14.386 -0.749 16.046 1.00 5.86 348 VAL A CA 1
ATOM 2695 C C . VAL A 1 348 ? 13.155 -1.593 16.104 1.00 5.69 348 VAL A C 1
ATOM 2696 O O . VAL A 1 348 ? 12.176 -1.296 15.436 1.00 6.88 348 VAL A O 1
ATOM 2700 N N . VAL A 1 349 ? 13.232 -2.686 16.862 1.00 5.53 349 VAL A N 1
ATOM 2701 C CA . VAL A 1 349 ? 12.034 -3.488 17.150 1.00 4.90 349 VAL A CA 1
ATOM 2702 C C . VAL A 1 349 ? 11.645 -3.356 18.631 1.00 6.53 349 VAL A C 1
ATOM 2703 O O . VAL A 1 349 ? 12.433 -3.661 19.518 1.00 6.90 349 VAL A O 1
ATOM 2707 N N . ILE A 1 350 ? 10.435 -2.863 18.867 1.00 7.33 350 ILE A N 1
ATOM 2708 C CA . ILE A 1 350 ? 9.895 -2.731 20.208 1.00 7.54 350 ILE A CA 1
ATOM 2709 C C . ILE A 1 350 ? 9.126 -3.994 20.558 1.00 8.58 350 ILE A C 1
ATOM 2710 O O . ILE A 1 350 ? 8.201 -4.401 19.826 1.00 10.67 350 ILE A O 1
ATOM 2715 N N . LEU A 1 351 ? 9.505 -4.586 21.684 1.00 11.92 351 LEU A N 1
ATOM 2716 C CA . LEU A 1 351 ? 8.949 -5.853 22.127 1.00 16.57 351 LEU A CA 1
ATOM 2717 C C . LEU A 1 351 ? 7.986 -5.651 23.280 1.00 23.59 351 LEU A C 1
ATOM 2718 O O . LEU A 1 351 ? 7.175 -6.504 23.529 1.00 27.67 351 LEU A O 1
ATOM 2723 N N . ALA A 1 352 ? 8.101 -4.543 24.001 1.00 27.28 352 ALA A N 1
ATOM 2724 C CA . ALA A 1 352 ? 7.239 -4.315 25.137 1.00 33.20 352 ALA A CA 1
ATOM 2725 C C . ALA A 1 352 ? 6.905 -2.846 25.149 1.00 36.68 352 ALA A C 1
ATOM 2726 O O . ALA A 1 352 ? 5.863 -2.466 24.570 1.00 38.97 352 ALA A O 1
ATOM 2729 N N . MET B 1 1 ? 45.252 -16.292 66.620 1.00 15.30 1 MET B N 1
ATOM 2730 C CA . MET B 1 1 ? 46.643 -16.045 66.098 1.00 15.02 1 MET B CA 1
ATOM 2731 C C . MET B 1 1 ? 47.220 -14.739 66.660 1.00 12.66 1 MET B C 1
ATOM 2732 O O . MET B 1 1 ? 46.486 -13.835 67.045 1.00 12.84 1 MET B O 1
ATOM 2737 N N . LYS B 1 2 ? 48.541 -14.638 66.643 1.00 12.14 2 LYS B N 1
ATOM 2738 C CA . LYS B 1 2 ? 49.255 -13.438 67.078 1.00 12.34 2 LYS B CA 1
ATOM 2739 C C . LYS B 1 2 ? 49.463 -12.463 65.940 1.00 9.49 2 LYS B C 1
ATOM 2740 O O . LYS B 1 2 ? 49.758 -12.876 64.805 1.00 9.18 2 LYS B O 1
ATOM 2746 N N . GLY B 1 3 ? 49.336 -11.167 66.251 1.00 10.38 3 GLY B N 1
ATOM 2747 C CA . GLY B 1 3 ? 49.700 -10.105 65.319 1.00 9.62 3 GLY B CA 1
ATOM 2748 C C . GLY B 1 3 ? 50.234 -8.886 66.045 1.00 8.80 3 GLY B C 1
ATOM 2749 O O . GLY B 1 3 ? 49.888 -8.634 67.192 1.00 9.91 3 GLY B O 1
ATOM 2750 N N . PHE B 1 4 ? 51.095 -8.136 65.377 1.00 8.47 4 PHE B N 1
ATOM 2751 C CA . PHE B 1 4 ? 51.667 -6.920 65.920 1.00 7.81 4 PHE B CA 1
ATOM 2752 C C . PHE B 1 4 ? 50.852 -5.745 65.409 1.00 7.50 4 PHE B C 1
ATOM 2753 O O . PHE B 1 4 ? 50.755 -5.540 64.200 1.00 7.66 4 PHE B O 1
ATOM 2761 N N . ALA B 1 5 ? 50.251 -4.992 66.328 1.00 9.07 5 ALA B N 1
ATOM 2762 C CA . ALA B 1 5 ? 49.176 -4.086 65.979 1.00 8.50 5 ALA B CA 1
ATOM 2763 C C . ALA B 1 5 ? 49.312 -2.672 66.503 1.00 8.93 5 ALA B C 1
ATOM 2764 O O . ALA B 1 5 ? 50.002 -2.403 67.508 1.00 8.83 5 ALA B O 1
ATOM 2766 N N . MET B 1 6 ? 48.629 -1.772 65.808 1.00 8.86 6 MET B N 1
ATOM 2767 C CA . MET B 1 6 ? 48.282 -0.450 66.323 1.00 8.12 6 MET B CA 1
ATOM 2768 C C . MET B 1 6 ? 47.115 -0.647 67.293 1.00 8.96 6 MET B C 1
ATOM 2769 O O . MET B 1 6 ? 46.016 -1.069 66.911 1.00 9.06 6 MET B O 1
ATOM 2774 N N . LEU B 1 7 ? 47.386 -0.396 68.563 1.00 8.50 7 LEU B N 1
ATOM 2775 C CA . LEU B 1 7 ? 46.352 -0.476 69.586 1.00 9.67 7 LEU B CA 1
ATOM 2776 C C . LEU B 1 7 ? 45.425 0.722 69.536 1.00 11.65 7 LEU B C 1
ATOM 2777 O O . LEU B 1 7 ? 44.206 0.584 69.638 1.00 15.67 7 LEU B O 1
ATOM 2782 N N . SER B 1 8 ? 46.042 1.888 69.395 1.00 11.84 8 SER B N 1
ATOM 2783 C CA . SER B 1 8 ? 45.396 3.184 69.227 1.00 11.37 8 SER B CA 1
ATOM 2784 C C . SER B 1 8 ? 46.508 4.144 68.840 1.00 11.61 8 SER B C 1
ATOM 2785 O O . SER B 1 8 ? 47.684 3.766 68.814 1.00 10.53 8 SER B O 1
ATOM 2788 N N . ILE B 1 9 ? 46.159 5.391 68.535 1.00 12.27 9 ILE B N 1
ATOM 2789 C CA . ILE B 1 9 ? 47.182 6.380 68.217 1.00 12.14 9 ILE B CA 1
ATOM 2790 C C . ILE B 1 9 ? 48.242 6.395 69.319 1.00 12.59 9 ILE B C 1
ATOM 2791 O O . ILE B 1 9 ? 47.932 6.500 70.532 1.00 12.73 9 ILE B O 1
ATOM 2796 N N . GLY B 1 10 ? 49.494 6.220 68.895 1.00 12.28 10 GLY B N 1
ATOM 2797 C CA . GLY B 1 10 ? 50.644 6.269 69.797 1.00 13.37 10 GLY B CA 1
ATOM 2798 C C . GLY B 1 10 ? 51.017 4.983 70.497 1.00 12.39 10 GLY B C 1
ATOM 2799 O O . GLY B 1 10 ? 51.962 4.961 71.283 1.00 12.79 10 GLY B O 1
ATOM 2800 N N . LYS B 1 11 ? 50.279 3.903 70.247 1.00 10.56 11 LYS B N 1
ATOM 2801 C CA . LYS B 1 11 ? 50.459 2.668 71.016 1.00 11.19 11 LYS B CA 1
ATOM 2802 C C . LYS B 1 11 ? 50.479 1.468 70.097 1.00 9.37 11 LYS B C 1
ATOM 2803 O O . LYS B 1 11 ? 49.572 1.309 69.277 1.00 9.66 11 LYS B O 1
ATOM 2809 N N . VAL B 1 12 ? 51.516 0.636 70.246 1.00 10.08 12 VAL B N 1
ATOM 2810 C CA . VAL B 1 12 ? 51.644 -0.618 69.516 1.00 8.84 12 VAL B CA 1
ATOM 2811 C C . VAL B 1 12 ? 51.882 -1.781 70.479 1.00 10.38 12 VAL B C 1
ATOM 2812 O O . VAL B 1 12 ? 52.326 -1.594 71.624 1.00 12.26 12 VAL B O 1
ATOM 2816 N N . GLY B 1 13 ? 51.517 -2.974 70.024 1.00 9.32 13 GLY B N 1
ATOM 2817 C CA . GLY B 1 13 ? 51.721 -4.170 70.796 1.00 9.61 13 GLY B CA 1
ATOM 2818 C C . GLY B 1 13 ? 51.255 -5.422 70.096 1.00 9.35 13 GLY B C 1
ATOM 2819 O O . GLY B 1 13 ? 50.463 -5.376 69.143 1.00 8.12 13 GLY B O 1
ATOM 2820 N N . TRP B 1 14 ? 51.717 -6.551 70.612 1.00 9.83 14 TRP B N 1
ATOM 2821 C CA . TRP B 1 14 ? 51.240 -7.844 70.174 1.00 8.77 14 TRP B CA 1
ATOM 2822 C C . TRP B 1 14 ? 49.859 -8.113 70.763 1.00 9.87 14 TRP B C 1
ATOM 2823 O O . TRP B 1 14 ? 49.622 -7.880 71.964 1.00 10.93 14 TRP B O 1
ATOM 2834 N N . ILE B 1 15 ? 48.968 -8.636 69.918 1.00 9.97 15 ILE B N 1
ATOM 2835 C CA . ILE B 1 15 ? 47.605 -8.993 70.303 1.00 10.82 15 ILE B CA 1
ATOM 2836 C C . ILE B 1 15 ? 47.238 -10.340 69.683 1.00 10.62 15 ILE B C 1
ATOM 2837 O O . ILE B 1 15 ? 47.942 -10.823 68.795 1.00 11.65 15 ILE B O 1
ATOM 2842 N N . GLU B 1 16 ? 46.149 -10.939 70.196 1.00 11.10 16 GLU B N 1
ATOM 2843 C CA . GLU B 1 16 ? 45.578 -12.166 69.659 1.00 11.87 16 GLU B CA 1
ATOM 2844 C C . GLU B 1 16 ? 44.341 -11.803 68.854 1.00 13.48 16 GLU B C 1
ATOM 2845 O O . GLU B 1 16 ? 43.507 -11.025 69.311 1.00 15.19 16 GLU B O 1
ATOM 2851 N N . LYS B 1 17 ? 44.255 -12.308 67.622 1.00 13.62 17 LYS B N 1
ATOM 2852 C CA . LYS B 1 17 ? 43.092 -12.078 66.763 1.00 15.41 17 LYS B CA 1
ATOM 2853 C C . LYS B 1 17 ? 42.627 -13.372 66.121 1.00 15.59 17 LYS B C 1
ATOM 2854 O O . LYS B 1 17 ? 43.383 -14.337 66.037 1.00 15.24 17 LYS B O 1
ATOM 2860 N N . GLU B 1 18 ? 41.398 -13.347 65.614 1.00 15.63 18 GLU B N 1
ATOM 2861 C CA . GLU B 1 18 ? 40.814 -14.472 64.866 1.00 17.33 18 GLU B CA 1
ATOM 2862 C C . GLU B 1 18 ? 41.664 -14.692 63.621 1.00 15.22 18 GLU B C 1
ATOM 2863 O O . GLU B 1 18 ? 41.965 -13.736 62.944 1.00 15.03 18 GLU B O 1
ATOM 2869 N N . LYS B 1 19 ? 42.049 -15.935 63.349 1.00 13.76 19 LYS B N 1
ATOM 2870 C CA . LYS B 1 19 ? 42.652 -16.297 62.078 1.00 13.50 19 LYS B CA 1
ATOM 2871 C C . LYS B 1 19 ? 41.603 -16.090 60.991 1.00 13.37 19 LYS B C 1
ATOM 2872 O O . LYS B 1 19 ? 40.504 -16.627 61.061 1.00 12.98 19 LYS B O 1
ATOM 2878 N N . PRO B 1 20 ? 41.925 -15.279 59.979 1.00 11.37 20 PRO B N 1
ATOM 2879 C CA . PRO B 1 20 ? 40.927 -15.021 58.953 1.00 10.87 20 PRO B CA 1
ATOM 2880 C C . PRO B 1 20 ? 40.641 -16.249 58.081 1.00 10.05 20 PRO B C 1
ATOM 2881 O O . PRO B 1 20 ? 41.505 -17.135 57.931 1.00 11.18 20 PRO B O 1
ATOM 2885 N N . ALA B 1 21 ? 39.432 -16.288 57.514 1.00 11.47 21 ALA B N 1
ATOM 2886 C CA . ALA B 1 21 ? 39.028 -17.332 56.573 1.00 11.52 21 ALA B CA 1
ATOM 2887 C C . ALA B 1 21 ? 38.727 -16.692 55.245 1.00 11.06 21 ALA B C 1
ATOM 2888 O O . ALA B 1 21 ? 38.299 -15.531 55.213 1.00 12.55 21 ALA B O 1
ATOM 2890 N N . PRO B 1 22 ? 38.986 -17.421 54.138 1.00 10.21 22 PRO B N 1
ATOM 2891 C CA . PRO B 1 22 ? 38.788 -16.816 52.839 1.00 9.39 22 PRO B CA 1
ATOM 2892 C C . PRO B 1 22 ? 37.365 -16.976 52.304 1.00 11.05 22 PRO B C 1
ATOM 2893 O O . PRO B 1 22 ? 36.735 -18.020 52.488 1.00 12.04 22 PRO B O 1
ATOM 2897 N N . GLY B 1 23 ? 36.863 -15.930 51.662 1.00 9.68 23 GLY B N 1
ATOM 2898 C CA . GLY B 1 23 ? 35.703 -16.053 50.778 1.00 9.91 23 GLY B CA 1
ATOM 2899 C C . GLY B 1 23 ? 36.092 -16.821 49.528 1.00 7.95 23 GLY B C 1
ATOM 2900 O O . GLY B 1 23 ? 37.269 -17.170 49.337 1.00 8.01 23 GLY B O 1
ATOM 2901 N N . PRO B 1 24 ? 35.117 -17.057 48.634 1.00 8.18 24 PRO B N 1
ATOM 2902 C CA . PRO B 1 24 ? 35.371 -17.844 47.429 1.00 7.53 24 PRO B CA 1
ATOM 2903 C C . PRO B 1 24 ? 36.512 -17.357 46.536 1.00 7.52 24 PRO B C 1
ATOM 2904 O O . PRO B 1 24 ? 37.152 -18.179 45.853 1.00 7.81 24 PRO B O 1
ATOM 2908 N N . PHE B 1 25 ? 36.807 -16.058 46.571 1.00 7.18 25 PHE B N 1
ATOM 2909 C CA . PHE B 1 25 ? 37.834 -15.494 45.671 1.00 6.70 25 PHE B CA 1
ATOM 2910 C C . PHE B 1 25 ? 39.134 -15.106 46.383 1.00 5.80 25 PHE B C 1
ATOM 2911 O O . PHE B 1 25 ? 40.040 -14.563 45.757 1.00 8.15 25 PHE B O 1
ATOM 2919 N N . ASP B 1 26 ? 39.231 -15.425 47.666 1.00 6.12 26 ASP B N 1
ATOM 2920 C CA . ASP B 1 26 ? 40.313 -14.927 48.501 1.00 6.55 26 ASP B CA 1
ATOM 2921 C C . ASP B 1 26 ? 41.331 -16.003 48.833 1.00 6.61 26 ASP B C 1
ATOM 2922 O O . ASP B 1 26 ? 41.090 -17.196 48.600 1.00 7.74 26 ASP B O 1
ATOM 2927 N N . ALA B 1 27 ? 42.482 -15.562 49.356 1.00 5.86 27 ALA B N 1
ATOM 2928 C CA . ALA B 1 27 ? 43.492 -16.487 49.874 1.00 5.93 27 ALA B CA 1
ATOM 2929 C C . ALA B 1 27 ? 43.868 -16.085 51.290 1.00 6.09 27 ALA B C 1
ATOM 2930 O O . ALA B 1 27 ? 43.825 -14.912 51.643 1.00 7.23 27 ALA B O 1
ATOM 2932 N N . ILE B 1 28 ? 44.233 -17.087 52.078 1.00 6.00 28 ILE B N 1
ATOM 2933 C CA . ILE B 1 28 ? 44.940 -16.898 53.333 1.00 5.12 28 ILE B CA 1
ATOM 2934 C C . ILE B 1 28 ? 46.401 -17.192 53.068 1.00 6.66 28 ILE B C 1
ATOM 2935 O O . ILE B 1 28 ? 46.742 -18.175 52.460 1.00 6.90 28 ILE B O 1
ATOM 2940 N N . VAL B 1 29 ? 47.247 -16.302 53.566 1.00 6.14 29 VAL B N 1
ATOM 2941 C CA . VAL B 1 29 ? 48.668 -16.320 53.301 1.00 6.28 29 VAL B CA 1
ATOM 2942 C C . VAL B 1 29 ? 49.429 -16.228 54.640 1.00 6.52 29 VAL B C 1
ATOM 2943 O O . VAL B 1 29 ? 49.032 -15.508 55.542 1.00 8.33 29 VAL B O 1
ATOM 2947 N N . ARG B 1 30 ? 50.526 -16.960 54.750 1.00 7.11 30 ARG B N 1
ATOM 2948 C CA . ARG B 1 30 ? 51.424 -16.789 55.898 1.00 6.99 30 ARG B CA 1
ATOM 2949 C C . ARG B 1 30 ? 52.668 -16.064 55.421 1.00 7.39 30 ARG B C 1
ATOM 2950 O O . ARG B 1 30 ? 53.173 -16.342 54.336 1.00 8.60 30 ARG B O 1
ATOM 2958 N N . PRO B 1 31 ? 53.147 -15.095 56.211 1.00 6.64 31 PRO B N 1
ATOM 2959 C CA . PRO B 1 31 ? 54.305 -14.357 55.769 1.00 7.22 31 PRO B CA 1
ATOM 2960 C C . PRO B 1 31 ? 55.594 -15.196 55.788 1.00 6.54 31 PRO B C 1
ATOM 2961 O O . PRO B 1 31 ? 55.842 -15.950 56.720 1.00 8.41 31 PRO B O 1
ATOM 2965 N N . LEU B 1 32 ? 56.405 -15.040 54.744 1.00 6.47 32 LEU B N 1
ATOM 2966 C CA . LEU B 1 32 ? 57.765 -15.585 54.674 1.00 7.18 32 LEU B CA 1
ATOM 2967 C C . LEU B 1 32 ? 58.835 -14.517 54.879 1.00 5.40 32 LEU B C 1
ATOM 2968 O O . LEU B 1 32 ? 59.919 -14.812 55.361 1.00 7.61 32 LEU B O 1
ATOM 2973 N N . ALA B 1 33 ? 58.534 -13.293 54.464 1.00 5.51 33 ALA B N 1
ATOM 2974 C CA . ALA B 1 33 ? 59.399 -12.159 54.722 1.00 6.57 33 ALA B CA 1
ATOM 2975 C C . ALA B 1 33 ? 58.518 -10.934 54.760 1.00 7.04 33 ALA B C 1
ATOM 2976 O O . ALA B 1 33 ? 57.606 -10.800 53.945 1.00 7.08 33 ALA B O 1
ATOM 2978 N N . VAL B 1 34 ? 58.825 -10.024 55.681 1.00 6.01 34 VAL B N 1
ATOM 2979 C CA . VAL B 1 34 ? 58.082 -8.788 55.805 1.00 5.73 34 VAL B CA 1
ATOM 2980 C C . VAL B 1 34 ? 59.054 -7.631 56.064 1.00 5.21 34 VAL B C 1
ATOM 2981 O O . VAL B 1 34 ? 60.206 -7.834 56.437 1.00 6.67 34 VAL B O 1
ATOM 2985 N N . ALA B 1 35 ? 58.540 -6.412 55.923 1.00 6.82 35 ALA B N 1
ATOM 2986 C CA . ALA B 1 35 ? 59.283 -5.226 56.244 1.00 7.91 35 ALA B CA 1
ATOM 2987 C C . ALA B 1 35 ? 58.348 -4.173 56.795 1.00 8.62 35 ALA B C 1
ATOM 2988 O O . ALA B 1 35 ? 57.166 -4.118 56.405 1.00 8.39 35 ALA B O 1
ATOM 2990 N N . PRO B 1 36 ? 58.862 -3.340 57.700 1.00 7.82 36 PRO B N 1
ATOM 2991 C CA . PRO B 1 36 ? 58.108 -2.216 58.198 1.00 8.37 36 PRO B CA 1
ATOM 2992 C C . PRO B 1 36 ? 58.295 -0.984 57.333 1.00 9.46 36 PRO B C 1
ATOM 2993 O O . PRO B 1 36 ? 59.264 -0.892 56.614 1.00 9.02 36 PRO B O 1
ATOM 2997 N N . CYS B 1 37 ? 57.375 -0.032 57.432 1.00 7.95 37 CYS B N 1
ATOM 2998 C CA . CYS B 1 37 ? 57.361 1.142 56.570 1.00 8.14 37 CYS B CA 1
ATOM 2999 C C . CYS B 1 37 ? 57.138 2.405 57.376 1.00 7.42 37 CYS B C 1
ATOM 3000 O O . CYS B 1 37 ? 56.344 2.413 58.315 1.00 8.11 37 CYS B O 1
ATOM 3003 N N . THR B 1 38 ? 57.806 3.475 56.962 1.00 8.47 38 THR B N 1
ATOM 3004 C CA A THR B 1 38 ? 57.594 4.845 57.461 0.50 7.99 38 THR B CA 1
ATOM 3005 C CA B THR B 1 38 ? 57.580 4.776 57.573 0.50 8.54 38 THR B CA 1
ATOM 3006 C C . THR B 1 38 ? 56.121 5.202 57.530 1.00 7.50 38 THR B C 1
ATOM 3007 O O . THR B 1 38 ? 55.681 5.914 58.418 1.00 8.71 38 THR B O 1
ATOM 3014 N N . SER B 1 39 ? 55.350 4.710 56.561 1.00 7.80 39 SER B N 1
ATOM 3015 C CA . SER B 1 39 ? 53.917 5.049 56.553 1.00 8.33 39 SER B CA 1
ATOM 3016 C C . SER B 1 39 ? 53.215 4.616 57.842 1.00 8.05 39 SER B C 1
ATOM 3017 O O . SER B 1 39 ? 52.341 5.329 58.344 1.00 9.39 39 SER B O 1
ATOM 3020 N N . ASP B 1 40 ? 53.567 3.425 58.357 1.00 7.34 40 ASP B N 1
ATOM 3021 C CA . ASP B 1 40 ? 52.939 2.975 59.583 1.00 7.51 40 ASP B CA 1
ATOM 3022 C C . ASP B 1 40 ? 53.363 3.827 60.765 1.00 8.38 40 ASP B C 1
ATOM 3023 O O . ASP B 1 40 ? 52.620 3.952 61.703 1.00 8.34 40 ASP B O 1
ATOM 3028 N N . ILE B 1 41 ? 54.522 4.476 60.695 1.00 9.74 41 ILE B N 1
ATOM 3029 C CA . ILE B 1 41 ? 54.903 5.425 61.742 1.00 9.51 41 ILE B CA 1
ATOM 3030 C C . ILE B 1 41 ? 53.988 6.662 61.681 1.00 10.16 41 ILE B C 1
ATOM 3031 O O . ILE B 1 41 ? 53.532 7.166 62.716 1.00 11.60 41 ILE B O 1
ATOM 3036 N N . HIS B 1 42 ? 53.695 7.167 60.484 1.00 8.56 42 HIS B N 1
ATOM 3037 C CA . HIS B 1 42 ? 52.778 8.292 60.339 1.00 9.42 42 HIS B CA 1
ATOM 3038 C C . HIS B 1 42 ? 51.402 7.902 60.866 1.00 8.90 42 HIS B C 1
ATOM 3039 O O . HIS B 1 42 ? 50.768 8.665 61.584 1.00 9.50 42 HIS B O 1
ATOM 3046 N N . THR B 1 43 ? 50.921 6.718 60.500 1.00 7.92 43 THR B N 1
ATOM 3047 C CA . THR B 1 43 ? 49.589 6.273 60.903 1.00 6.52 43 THR B CA 1
ATOM 3048 C C . THR B 1 43 ? 49.487 6.104 62.413 1.00 7.88 43 THR B C 1
ATOM 3049 O O . THR B 1 43 ? 48.565 6.638 63.045 1.00 9.46 43 THR B O 1
ATOM 3053 N N . VAL B 1 44 ? 50.464 5.440 63.005 1.00 7.50 44 VAL B N 1
ATOM 3054 C CA . VAL B 1 44 ? 50.409 5.160 64.443 1.00 6.83 44 VAL B CA 1
ATOM 3055 C C . VAL B 1 44 ? 50.696 6.381 65.303 1.00 8.46 44 VAL B C 1
ATOM 3056 O O . VAL B 1 44 ? 49.964 6.655 66.244 1.00 11.67 44 VAL B O 1
ATOM 3060 N N . PHE B 1 45 ? 51.787 7.095 65.004 1.00 8.39 45 PHE B N 1
ATOM 3061 C CA . PHE B 1 45 ? 52.289 8.115 65.935 1.00 9.84 45 PHE B CA 1
ATOM 3062 C C . PHE B 1 45 ? 51.829 9.527 65.643 1.00 10.76 45 PHE B C 1
ATOM 3063 O O . PHE B 1 45 ? 51.688 10.337 66.567 1.00 14.13 45 PHE B O 1
ATOM 3071 N N . GLU B 1 46 ? 51.569 9.828 64.386 1.00 12.13 46 GLU B N 1
ATOM 3072 C CA . GLU B 1 46 ? 50.987 11.119 64.018 1.00 13.07 46 GLU B CA 1
ATOM 3073 C C . GLU B 1 46 ? 49.468 11.089 63.859 1.00 14.07 46 GLU B C 1
ATOM 3074 O O . GLU B 1 46 ? 48.846 12.140 63.756 1.00 15.30 46 GLU B O 1
ATOM 3080 N N . GLY B 1 47 ? 48.851 9.909 63.838 1.00 12.35 47 GLY B N 1
ATOM 3081 C CA . GLY B 1 47 ? 47.403 9.794 63.617 1.00 13.93 47 GLY B CA 1
ATOM 3082 C C . GLY B 1 47 ? 47.002 10.361 62.263 1.00 14.41 47 GLY B C 1
ATOM 3083 O O . GLY B 1 47 ? 45.901 10.924 62.114 1.00 15.05 47 GLY B O 1
ATOM 3084 N N . ALA B 1 48 ? 47.891 10.198 61.283 1.00 11.50 48 ALA B N 1
ATOM 3085 C CA . ALA B 1 48 ? 47.813 10.904 60.001 1.00 13.10 48 ALA B CA 1
ATOM 3086 C C . ALA B 1 48 ? 46.563 10.584 59.198 1.00 13.16 48 ALA B C 1
ATOM 3087 O O . ALA B 1 48 ? 46.172 11.405 58.341 1.00 16.46 48 ALA B O 1
ATOM 3089 N N . ILE B 1 49 ? 45.984 9.399 59.436 1.00 13.24 49 ILE B N 1
ATOM 3090 C CA . ILE B 1 49 ? 44.782 8.935 58.740 1.00 15.01 49 ILE B CA 1
ATOM 3091 C C . ILE B 1 49 ? 43.701 8.494 59.731 1.00 14.63 49 ILE B C 1
ATOM 3092 O O . ILE B 1 49 ? 42.845 7.676 59.412 1.00 16.20 49 ILE B O 1
ATOM 3097 N N . GLY B 1 50 ? 43.757 9.058 60.926 1.00 15.72 50 GLY B N 1
ATOM 3098 C CA . GLY B 1 50 ? 42.711 8.839 61.933 1.00 14.45 50 GLY B CA 1
ATOM 3099 C C . GLY B 1 50 ? 42.977 7.733 62.938 1.00 13.82 50 GLY B C 1
ATOM 3100 O O . GLY B 1 50 ? 43.957 6.991 62.830 1.00 12.52 50 GLY B O 1
ATOM 3101 N N . GLU B 1 51 ? 42.086 7.623 63.921 1.00 13.27 51 GLU B N 1
ATOM 3102 C CA . GLU B 1 51 ? 42.175 6.586 64.953 1.00 13.63 51 GLU B CA 1
ATOM 3103 C C . GLU B 1 51 ? 41.976 5.186 64.383 1.00 12.30 51 GLU B C 1
ATOM 3104 O O . GLU B 1 51 ? 41.280 5.002 63.369 1.00 14.26 51 GLU B O 1
ATOM 3110 N N . ARG B 1 52 ? 42.626 4.206 65.009 1.00 13.24 52 ARG B N 1
ATOM 3111 C CA . ARG B 1 52 ? 42.425 2.772 64.685 1.00 13.10 52 ARG B CA 1
ATOM 3112 C C . ARG B 1 52 ? 42.465 2.047 66.000 1.00 15.09 52 ARG B C 1
ATOM 3113 O O . ARG B 1 52 ? 43.074 2.547 66.955 1.00 17.98 52 ARG B O 1
ATOM 3121 N N . HIS B 1 53 ? 41.838 0.879 66.063 1.00 13.19 53 HIS B N 1
ATOM 3122 C CA . HIS B 1 53 ? 41.842 0.065 67.260 1.00 15.30 53 HIS B CA 1
ATOM 3123 C C . HIS B 1 53 ? 42.180 -1.371 66.895 1.00 10.99 53 HIS B C 1
ATOM 3124 O O . HIS B 1 53 ? 41.467 -1.981 66.130 1.00 12.33 53 HIS B O 1
ATOM 3131 N N . ASN B 1 54 ? 43.281 -1.881 67.434 1.00 10.50 54 ASN B N 1
ATOM 3132 C CA . ASN B 1 54 ? 43.733 -3.275 67.252 1.00 10.36 54 ASN B CA 1
ATOM 3133 C C . ASN B 1 54 ? 43.871 -3.664 65.776 1.00 11.35 54 ASN B C 1
ATOM 3134 O O . ASN B 1 54 ? 43.424 -4.720 65.366 1.00 11.98 54 ASN B O 1
ATOM 3139 N N . MET B 1 55 ? 44.515 -2.805 65.000 1.00 8.53 55 MET B N 1
ATOM 3140 C CA . MET B 1 55 ? 44.746 -3.042 63.588 1.00 7.52 55 MET B CA 1
ATOM 3141 C C . MET B 1 55 ? 46.145 -3.597 63.400 1.00 7.56 55 MET B C 1
ATOM 3142 O O . MET B 1 55 ? 47.135 -2.931 63.732 1.00 7.68 55 MET B O 1
ATOM 3147 N N . ILE B 1 56 ? 46.242 -4.817 62.885 1.00 7.48 56 ILE B N 1
ATOM 3148 C CA . ILE B 1 56 ? 47.561 -5.417 62.635 1.00 7.61 56 ILE B CA 1
ATOM 3149 C C . ILE B 1 56 ? 48.267 -4.558 61.600 1.00 6.72 56 ILE B C 1
ATOM 3150 O O . ILE B 1 56 ? 47.654 -4.103 60.622 1.00 7.93 56 ILE B O 1
ATOM 3155 N N . LEU B 1 57 ? 49.544 -4.289 61.868 1.00 7.01 57 LEU B N 1
ATOM 3156 C CA . LEU B 1 57 ? 50.338 -3.404 61.032 1.00 7.01 57 LEU B CA 1
ATOM 3157 C C . LEU B 1 57 ? 51.026 -4.190 59.924 1.00 6.47 57 LEU B C 1
ATOM 3158 O O . LEU B 1 57 ? 50.953 -5.408 59.850 1.00 7.15 57 LEU B O 1
ATOM 3163 N N . GLY B 1 58 ? 51.687 -3.443 59.054 1.00 6.56 58 GLY B N 1
ATOM 3164 C CA . GLY B 1 58 ? 52.503 -3.960 57.965 1.00 7.35 58 GLY B CA 1
ATOM 3165 C C . GLY B 1 58 ? 51.757 -4.180 56.671 1.00 6.89 58 GLY B C 1
ATOM 3166 O O . GLY B 1 58 ? 50.606 -4.606 56.661 1.00 7.68 58 GLY B O 1
ATOM 3167 N N . HIS B 1 59 ? 52.424 -3.859 55.569 1.00 6.68 59 HIS B N 1
ATOM 3168 C CA . HIS B 1 59 ? 51.837 -4.029 54.250 1.00 6.32 59 HIS B CA 1
ATOM 3169 C C . HIS B 1 59 ? 52.830 -4.431 53.191 1.00 6.54 59 HIS B C 1
ATOM 3170 O O . HIS B 1 59 ? 52.536 -4.278 52.002 1.00 8.08 59 HIS B O 1
ATOM 3177 N N . GLU B 1 60 ? 53.955 -5.008 53.634 1.00 5.20 60 GLU B N 1
ATOM 3178 C CA . GLU B 1 60 ? 55.017 -5.448 52.740 1.00 6.39 60 GLU B CA 1
ATOM 3179 C C . GLU B 1 60 ? 55.402 -6.869 53.076 1.00 6.25 60 GLU B C 1
ATOM 3180 O O . GLU B 1 60 ? 56.063 -7.087 54.080 1.00 7.53 60 GLU B O 1
ATOM 3186 N N . ALA B 1 61 ? 54.952 -7.817 52.248 1.00 6.37 61 ALA B N 1
ATOM 3187 C CA . ALA B 1 61 ? 55.168 -9.235 52.463 1.00 5.12 61 ALA B CA 1
ATOM 3188 C C . ALA B 1 61 ? 55.386 -10.028 51.203 1.00 6.76 61 ALA B C 1
ATOM 3189 O O . ALA B 1 61 ? 54.736 -9.813 50.159 1.00 8.24 61 ALA B O 1
ATOM 3191 N N . VAL B 1 62 ? 56.269 -11.019 51.349 1.00 6.59 62 VAL B N 1
ATOM 3192 C CA . VAL B 1 62 ? 56.261 -12.208 50.500 1.00 6.88 62 VAL B CA 1
ATOM 3193 C C . VAL B 1 62 ? 55.659 -13.301 51.375 1.00 5.21 62 VAL B C 1
ATOM 3194 O O . VAL B 1 62 ? 55.935 -13.352 52.570 1.00 7.27 62 VAL B O 1
ATOM 3198 N N . GLY B 1 63 ? 54.816 -14.149 50.801 1.00 6.83 63 GLY B N 1
ATOM 3199 C CA . GLY B 1 63 ? 54.142 -15.161 51.588 1.00 8.49 63 GLY B CA 1
ATOM 3200 C C . GLY B 1 63 ? 54.013 -16.500 50.930 1.00 6.52 63 GLY B C 1
ATOM 3201 O O . GLY B 1 63 ? 54.395 -16.676 49.774 1.00 7.33 63 GLY B O 1
ATOM 3202 N N . GLU B 1 64 ? 53.502 -17.451 51.707 1.00 6.56 64 GLU B N 1
ATOM 3203 C CA . GLU B 1 64 ? 53.134 -18.778 51.230 1.00 8.48 64 GLU B CA 1
ATOM 3204 C C . GLU B 1 64 ? 51.626 -18.849 51.344 1.00 7.18 64 GLU B C 1
ATOM 3205 O O . GLU B 1 64 ? 51.067 -18.636 52.419 1.00 7.65 64 GLU B O 1
ATOM 3211 N N . VAL B 1 65 ? 50.963 -19.128 50.223 1.00 7.23 65 VAL B N 1
ATOM 3212 C CA . VAL B 1 65 ? 49.529 -19.363 50.247 1.00 6.58 65 VAL B CA 1
ATOM 3213 C C . VAL B 1 65 ? 49.235 -20.605 51.093 1.00 7.37 65 VAL B C 1
ATOM 3214 O O . VAL B 1 65 ? 49.851 -21.652 50.898 1.00 8.81 65 VAL B O 1
ATOM 3218 N N . VAL B 1 66 ? 48.298 -20.493 52.038 1.00 7.86 66 VAL B N 1
ATOM 3219 C CA . VAL B 1 66 ? 47.924 -21.654 52.873 1.00 7.91 66 VAL B CA 1
ATOM 3220 C C . VAL B 1 66 ? 46.490 -22.140 52.683 1.00 8.43 66 VAL B C 1
ATOM 3221 O O . VAL B 1 66 ? 46.176 -23.304 52.967 1.00 10.40 66 VAL B O 1
ATOM 3225 N N . GLU B 1 67 ? 45.631 -21.274 52.171 1.00 7.89 67 GLU B N 1
ATOM 3226 C CA . GLU B 1 67 ? 44.252 -21.644 51.887 1.00 8.13 67 GLU B CA 1
ATOM 3227 C C . GLU B 1 67 ? 43.713 -20.762 50.781 1.00 8.27 67 GLU B C 1
ATOM 3228 O O . GLU B 1 67 ? 44.044 -19.582 50.740 1.00 8.70 67 GLU B O 1
ATOM 3234 N N . VAL B 1 68 ? 42.899 -21.326 49.894 1.00 7.80 68 VAL B N 1
ATOM 3235 C CA . VAL B 1 68 ? 42.217 -20.537 48.880 1.00 7.08 68 VAL B CA 1
ATOM 3236 C C . VAL B 1 68 ? 40.745 -20.872 48.837 1.00 7.60 68 VAL B C 1
ATOM 3237 O O . VAL B 1 68 ? 40.325 -22.002 49.167 1.00 8.75 68 VAL B O 1
ATOM 3241 N N . GLY B 1 69 ? 39.945 -19.880 48.484 1.00 6.93 69 GLY B N 1
ATOM 3242 C CA . GLY B 1 69 ? 38.534 -20.095 48.241 1.00 7.60 69 GLY B CA 1
ATOM 3243 C C . GLY B 1 69 ? 38.245 -20.911 47.013 1.00 9.35 69 GLY B C 1
ATOM 3244 O O . GLY B 1 69 ? 39.104 -21.091 46.153 1.00 8.13 69 GLY B O 1
ATOM 3245 N N . SER B 1 70 ? 37.004 -21.376 46.930 1.00 10.53 70 SER B N 1
ATOM 3246 C CA . SER B 1 70 ? 36.597 -22.316 45.895 1.00 10.31 70 SER B CA 1
ATOM 3247 C C . SER B 1 70 ? 36.650 -21.779 44.445 1.00 10.72 70 SER B C 1
ATOM 3248 O O . SER B 1 70 ? 36.657 -22.572 43.483 1.00 11.50 70 SER B O 1
ATOM 3251 N N . GLU B 1 71 ? 36.683 -20.452 44.290 1.00 9.69 71 GLU B N 1
ATOM 3252 C CA . GLU B 1 71 ? 36.735 -19.824 42.970 1.00 9.09 71 GLU B CA 1
ATOM 3253 C C . GLU B 1 71 ? 38.118 -19.313 42.557 1.00 8.37 71 GLU B C 1
ATOM 3254 O O . GLU B 1 71 ? 38.281 -18.763 41.459 1.00 9.65 71 GLU B O 1
ATOM 3260 N N . VAL B 1 72 ? 39.137 -19.556 43.387 1.00 8.80 72 VAL B N 1
ATOM 3261 C CA . VAL B 1 72 ? 40.501 -19.160 43.052 1.00 7.77 72 VAL B CA 1
ATOM 3262 C C . VAL B 1 72 ? 41.099 -20.170 42.076 1.00 7.62 72 VAL B C 1
ATOM 3263 O O . VAL B 1 72 ? 41.089 -21.391 42.345 1.00 10.26 72 VAL B O 1
ATOM 3267 N N . LYS B 1 73 ? 41.593 -19.680 40.938 1.00 8.96 73 LYS B N 1
ATOM 3268 C CA . LYS B 1 73 ? 42.077 -20.539 39.850 1.00 9.97 73 LYS B CA 1
ATOM 3269 C C . LYS B 1 73 ? 43.606 -20.664 39.721 1.00 7.86 73 LYS B C 1
ATOM 3270 O O . LYS B 1 73 ? 44.108 -21.712 39.293 1.00 11.42 73 LYS B O 1
ATOM 3276 N N . ASP B 1 74 ? 44.344 -19.609 40.074 1.00 7.80 74 ASP B N 1
ATOM 3277 C CA . ASP B 1 74 ? 45.737 -19.504 39.701 1.00 7.75 74 ASP B CA 1
ATOM 3278 C C . ASP B 1 74 ? 46.715 -19.702 40.855 1.00 8.23 74 ASP B C 1
ATOM 3279 O O . ASP B 1 74 ? 47.936 -19.761 40.637 1.00 9.71 74 ASP B O 1
ATOM 3284 N N . PHE B 1 75 ? 46.193 -19.800 42.068 1.00 7.90 75 PHE B N 1
ATOM 3285 C CA . PHE B 1 75 ? 47.006 -19.951 43.271 1.00 9.02 75 PHE B CA 1
ATOM 3286 C C . PHE B 1 75 ? 46.499 -21.121 44.073 1.00 9.66 75 PHE B C 1
ATOM 3287 O O . PHE B 1 75 ? 45.281 -21.356 44.154 1.00 11.33 75 PHE B O 1
ATOM 3295 N N . LYS B 1 76 ? 47.445 -21.856 44.663 1.00 9.35 76 LYS B N 1
ATOM 3296 C CA . LYS B 1 76 ? 47.150 -23.044 45.466 1.00 10.40 76 LYS B CA 1
ATOM 3297 C C . LYS B 1 76 ? 48.029 -23.047 46.716 1.00 9.17 76 LYS B C 1
ATOM 3298 O O . LYS B 1 76 ? 49.087 -22.396 46.735 1.00 8.66 76 LYS B O 1
ATOM 3304 N N . PRO B 1 77 ? 47.595 -23.754 47.768 1.00 8.86 77 PRO B N 1
ATOM 3305 C CA . PRO B 1 77 ? 48.387 -23.873 48.979 1.00 9.30 77 PRO B CA 1
ATOM 3306 C C . PRO B 1 77 ? 49.788 -24.340 48.650 1.00 10.32 77 PRO B C 1
ATOM 3307 O O . PRO B 1 77 ? 49.981 -25.240 47.810 1.00 10.46 77 PRO B O 1
ATOM 3311 N N . GLY B 1 78 ? 50.765 -23.683 49.272 1.00 9.58 78 GLY B N 1
ATOM 3312 C CA . GLY B 1 78 ? 52.170 -23.897 48.977 1.00 9.57 78 GLY B CA 1
ATOM 3313 C C . GLY B 1 78 ? 52.843 -22.915 48.029 1.00 9.31 78 GLY B C 1
ATOM 3314 O O . GLY B 1 78 ? 54.068 -22.846 47.992 1.00 10.61 78 GLY B O 1
ATOM 3315 N N . ASP B 1 79 ? 52.060 -22.153 47.269 1.00 7.65 79 ASP B N 1
ATOM 3316 C CA . ASP B 1 79 ? 52.641 -21.238 46.310 1.00 8.45 79 ASP B CA 1
ATOM 3317 C C . ASP B 1 79 ? 53.273 -20.075 47.054 1.00 7.03 79 ASP B C 1
ATOM 3318 O O . ASP B 1 79 ? 52.647 -19.479 47.964 1.00 7.38 79 ASP B O 1
ATOM 3323 N N . ARG B 1 80 ? 54.496 -19.725 46.647 1.00 7.78 80 ARG B N 1
ATOM 3324 C CA . ARG B 1 80 ? 55.190 -18.548 47.158 1.00 7.68 80 ARG B CA 1
ATOM 3325 C C . ARG B 1 80 ? 54.802 -17.345 46.296 1.00 6.83 80 ARG B C 1
ATOM 3326 O O . ARG B 1 80 ? 54.849 -17.397 45.053 1.00 7.53 80 ARG B O 1
ATOM 3334 N N . VAL B 1 81 ? 54.409 -16.260 46.954 1.00 6.57 81 VAL B N 1
ATOM 3335 C CA . VAL B 1 81 ? 53.793 -15.120 46.277 1.00 6.88 81 VAL B CA 1
ATOM 3336 C C . VAL B 1 81 ? 54.330 -13.791 46.785 1.00 6.08 81 VAL B C 1
ATOM 3337 O O . VAL B 1 81 ? 54.675 -13.641 47.963 1.00 6.53 81 VAL B O 1
ATOM 3341 N N . VAL B 1 82 ? 54.372 -12.825 45.869 1.00 5.66 82 VAL B N 1
ATOM 3342 C CA . VAL B 1 82 ? 54.610 -11.436 46.200 1.00 7.22 82 VAL B CA 1
ATOM 3343 C C . VAL B 1 82 ? 53.230 -10.826 46.384 1.00 7.29 82 VAL B C 1
ATOM 3344 O O . VAL B 1 82 ? 52.359 -10.962 45.509 1.00 7.43 82 VAL B O 1
ATOM 3348 N N . VAL B 1 83 ? 53.011 -10.210 47.546 1.00 5.40 83 VAL B N 1
ATOM 3349 C CA . VAL B 1 83 ? 51.728 -9.600 47.890 1.00 5.35 83 VAL B CA 1
ATOM 3350 C C . VAL B 1 83 ? 51.832 -8.091 47.754 1.00 5.81 83 VAL B C 1
ATOM 3351 O O . VAL B 1 83 ? 52.638 -7.488 48.450 1.00 6.18 83 VAL B O 1
ATOM 3355 N N . PRO B 1 84 ? 51.054 -7.485 46.830 1.00 5.70 84 PRO B N 1
ATOM 3356 C CA . PRO B 1 84 ? 51.171 -6.045 46.722 1.00 5.39 84 PRO B CA 1
ATOM 3357 C C . PRO B 1 84 ? 50.634 -5.344 47.950 1.00 5.48 84 PRO B C 1
ATOM 3358 O O . PRO B 1 84 ? 49.702 -5.837 48.564 1.00 6.57 84 PRO B O 1
ATOM 3362 N N . ALA B 1 85 ? 51.195 -4.187 48.282 1.00 6.83 85 ALA B N 1
ATOM 3363 C CA . ALA B 1 85 ? 50.660 -3.378 49.392 1.00 6.50 85 ALA B CA 1
ATOM 3364 C C . ALA B 1 85 ? 49.234 -2.898 49.094 1.00 5.22 85 ALA B C 1
ATOM 3365 O O . ALA B 1 85 ? 48.415 -2.755 49.999 1.00 6.37 85 ALA B O 1
ATOM 3367 N N . ILE B 1 86 ? 48.950 -2.667 47.815 1.00 5.53 86 ILE B N 1
ATOM 3368 C CA . ILE B 1 86 ? 47.646 -2.236 47.315 1.00 5.46 86 ILE B CA 1
ATOM 3369 C C . ILE B 1 86 ? 46.960 -3.461 46.696 1.00 5.98 86 ILE B C 1
ATOM 3370 O O . ILE B 1 86 ? 47.467 -4.072 45.758 1.00 6.80 86 ILE B O 1
ATOM 3375 N N . THR B 1 87 ? 45.821 -3.844 47.282 1.00 5.62 87 THR B N 1
ATOM 3376 C CA . THR B 1 87 ? 45.057 -5.013 46.852 1.00 6.61 87 THR B CA 1
ATOM 3377 C C . THR B 1 87 ? 43.601 -4.563 46.669 1.00 6.64 87 THR B C 1
ATOM 3378 O O . THR B 1 87 ? 42.749 -4.747 47.543 1.00 7.56 87 THR B O 1
ATOM 3382 N N . PRO B 1 88 ? 43.303 -3.936 45.538 1.00 7.06 88 PRO B N 1
ATOM 3383 C CA . PRO B 1 88 ? 41.979 -3.381 45.314 1.00 8.38 88 PRO B CA 1
ATOM 3384 C C . PRO B 1 88 ? 40.840 -4.381 45.202 1.00 8.67 88 PRO B C 1
ATOM 3385 O O . PRO B 1 88 ? 41.042 -5.534 44.895 1.00 8.19 88 PRO B O 1
ATOM 3389 N N . ASP B 1 89 ? 39.630 -3.875 45.434 1.00 7.84 89 ASP B N 1
ATOM 3390 C CA A ASP B 1 89 ? 38.429 -4.539 44.981 0.50 8.02 89 ASP B CA 1
ATOM 3391 C CA B ASP B 1 89 ? 38.385 -4.477 44.962 0.50 7.24 89 ASP B CA 1
ATOM 3392 C C . ASP B 1 89 ? 38.312 -4.139 43.480 1.00 7.77 89 ASP B C 1
ATOM 3393 O O . ASP B 1 89 ? 38.196 -2.974 43.107 1.00 9.30 89 ASP B O 1
ATOM 3402 N N . TRP B 1 90 ? 38.410 -5.123 42.619 1.00 7.09 90 TRP B N 1
ATOM 3403 C CA . TRP B 1 90 ? 38.511 -4.871 41.190 1.00 6.49 90 TRP B CA 1
ATOM 3404 C C . TRP B 1 90 ? 37.141 -4.574 40.538 1.00 7.50 90 TRP B C 1
ATOM 3405 O O . TRP B 1 90 ? 37.091 -4.091 39.419 1.00 13.17 90 TRP B O 1
ATOM 3416 N N . ARG B 1 91 ? 36.046 -4.843 41.235 1.00 6.52 91 ARG B N 1
ATOM 3417 C CA . ARG B 1 91 ? 34.714 -4.660 40.633 1.00 6.22 91 ARG B CA 1
ATOM 3418 C C . ARG B 1 91 ? 34.052 -3.413 41.205 1.00 6.98 91 ARG B C 1
ATOM 3419 O O . ARG B 1 91 ? 33.071 -3.483 41.916 1.00 8.00 91 ARG B O 1
ATOM 3427 N N . THR B 1 92 ? 34.623 -2.265 40.851 1.00 7.69 92 THR B N 1
ATOM 3428 C CA . THR B 1 92 ? 34.117 -0.946 41.239 1.00 10.25 92 THR B CA 1
ATOM 3429 C C . THR B 1 92 ? 34.168 0.067 40.091 1.00 10.04 92 THR B C 1
ATOM 3430 O O . THR B 1 92 ? 34.868 -0.126 39.094 1.00 10.17 92 THR B O 1
ATOM 3434 N N . SER B 1 93 ? 33.465 1.181 40.265 1.00 10.27 93 SER B N 1
ATOM 3435 C CA . SER B 1 93 ? 33.480 2.303 39.314 1.00 9.34 93 SER B CA 1
ATOM 3436 C C . SER B 1 93 ? 34.848 2.930 39.159 1.00 9.33 93 SER B C 1
ATOM 3437 O O . SER B 1 93 ? 35.260 3.263 38.040 1.00 10.45 93 SER B O 1
ATOM 3440 N N . GLU B 1 94 ? 35.642 2.978 40.241 1.00 11.82 94 GLU B N 1
ATOM 3441 C CA . GLU B 1 94 ? 36.961 3.600 40.151 1.00 9.56 94 GLU B CA 1
ATOM 3442 C C . GLU B 1 94 ? 37.872 2.788 39.243 1.00 9.90 94 GLU B C 1
ATOM 3443 O O . GLU B 1 94 ? 38.640 3.345 38.505 1.00 11.30 94 GLU B O 1
ATOM 3449 N N . VAL B 1 95 ? 37.733 1.465 39.262 1.00 8.68 95 VAL B N 1
ATOM 3450 C CA . VAL B 1 95 ? 38.465 0.628 38.363 1.00 10.33 95 VAL B CA 1
ATOM 3451 C C . VAL B 1 95 ? 38.036 0.829 36.929 1.00 9.14 95 VAL B C 1
ATOM 3452 O O . VAL B 1 95 ? 38.901 0.905 36.045 1.00 11.22 95 VAL B O 1
ATOM 3456 N N . GLN B 1 96 ? 36.728 0.972 36.681 1.00 8.76 96 GLN B N 1
ATOM 3457 C CA . GLN B 1 96 ? 36.265 1.198 35.305 1.00 9.48 96 GLN B CA 1
ATOM 3458 C C . GLN B 1 96 ? 36.791 2.534 34.736 1.00 10.31 96 GLN B C 1
ATOM 3459 O O . GLN B 1 96 ? 36.861 2.686 33.511 1.00 15.29 96 GLN B O 1
ATOM 3465 N N . ARG B 1 97 ? 37.156 3.486 35.588 1.00 10.82 97 ARG B N 1
ATOM 3466 C CA . ARG B 1 97 ? 37.712 4.761 35.117 1.00 12.21 97 ARG B CA 1
ATOM 3467 C C . ARG B 1 97 ? 39.217 4.924 35.356 1.00 12.16 97 ARG B C 1
ATOM 3468 O O . ARG B 1 97 ? 39.758 6.025 35.257 1.00 14.47 97 ARG B O 1
ATOM 3476 N N . GLY B 1 98 ? 39.873 3.830 35.652 1.00 10.28 98 GLY B N 1
ATOM 3477 C CA . GLY B 1 98 ? 41.343 3.771 35.580 1.00 12.13 98 GLY B CA 1
ATOM 3478 C C . GLY B 1 98 ? 42.122 4.085 36.836 1.00 12.50 98 GLY B C 1
ATOM 3479 O O . GLY B 1 98 ? 43.302 4.376 36.743 1.00 14.06 98 GLY B O 1
ATOM 3480 N N . TYR B 1 99 ? 41.476 4.033 37.991 1.00 10.52 99 TYR B N 1
ATOM 3481 C CA . TYR B 1 99 ? 42.139 4.357 39.276 1.00 8.93 99 TYR B CA 1
ATOM 3482 C C . TYR B 1 99 ? 41.889 3.282 40.319 1.00 8.42 99 TYR B C 1
ATOM 3483 O O . TYR B 1 99 ? 41.199 3.505 41.317 1.00 8.34 99 TYR B O 1
ATOM 3492 N N . HIS B 1 100 ? 42.523 2.127 40.140 1.00 8.11 100 HIS B N 1
ATOM 3493 C CA . HIS B 1 100 ? 42.304 1.023 41.094 1.00 7.77 100 HIS B CA 1
ATOM 3494 C C . HIS B 1 100 ? 42.741 1.369 42.527 1.00 7.63 100 HIS B C 1
ATOM 3495 O O . HIS B 1 100 ? 42.217 0.792 43.488 1.00 8.88 100 HIS B O 1
ATOM 3502 N N . GLN B 1 101 ? 43.682 2.313 42.664 1.00 7.14 101 GLN B N 1
ATOM 3503 C CA . GLN B 1 101 ? 44.177 2.724 43.976 1.00 7.20 101 GLN B CA 1
ATOM 3504 C C . GLN B 1 101 ? 43.067 3.272 44.854 1.00 6.43 101 GLN B C 1
ATOM 3505 O O . GLN B 1 101 ? 43.182 3.242 46.080 1.00 8.38 101 GLN B O 1
ATOM 3511 N N . HIS B 1 102 ? 42.026 3.794 44.217 1.00 6.66 102 HIS B N 1
ATOM 3512 C CA . HIS B 1 102 ? 40.910 4.441 44.920 1.00 6.38 102 HIS B CA 1
ATOM 3513 C C . HIS B 1 102 ? 39.616 3.684 44.753 1.00 7.15 102 HIS B C 1
ATOM 3514 O O . HIS B 1 102 ? 38.528 4.258 44.818 1.00 8.81 102 HIS B O 1
ATOM 3521 N N . SER B 1 103 ? 39.749 2.377 44.552 1.00 8.49 103 SER B N 1
ATOM 3522 C CA A SER B 1 103 ? 38.590 1.535 44.410 0.50 8.65 103 SER B CA 1
ATOM 3523 C CA B SER B 1 103 ? 38.626 1.443 44.437 0.50 9.52 103 SER B CA 1
ATOM 3524 C C . SER B 1 103 ? 37.831 1.445 45.719 1.00 8.14 103 SER B C 1
ATOM 3525 O O . SER B 1 103 ? 38.333 0.948 46.709 1.00 10.80 103 SER B O 1
ATOM 3530 N N . GLY B 1 104 ? 36.598 1.953 45.689 1.00 9.05 104 GLY B N 1
ATOM 3531 C CA . GLY B 1 104 ? 35.787 2.053 46.892 1.00 9.68 104 GLY B CA 1
ATOM 3532 C C . GLY B 1 104 ? 35.980 3.305 47.734 1.00 10.99 104 GLY B C 1
ATOM 3533 O O . GLY B 1 104 ? 35.411 3.415 48.825 1.00 13.49 104 GLY B O 1
ATOM 3534 N N . GLY B 1 105 ? 36.797 4.229 47.248 1.00 8.21 105 GLY B N 1
ATOM 3535 C CA . GLY B 1 105 ? 37.048 5.493 47.930 1.00 10.47 105 GLY B CA 1
ATOM 3536 C C . GLY B 1 105 ? 38.498 5.882 47.905 1.00 8.88 105 GLY B C 1
ATOM 3537 O O . GLY B 1 105 ? 39.356 5.063 47.605 1.00 7.45 105 GLY B O 1
ATOM 3538 N N . MET B 1 106 ? 38.784 7.137 48.227 1.00 7.92 106 MET B N 1
ATOM 3539 C CA . MET B 1 106 ? 40.159 7.614 48.204 1.00 6.90 106 MET B CA 1
ATOM 3540 C C . MET B 1 106 ? 41.041 6.759 49.134 1.00 7.97 106 MET B C 1
ATOM 3541 O O . MET B 1 106 ? 40.722 6.561 50.310 1.00 8.85 106 MET B O 1
ATOM 3546 N N . LEU B 1 107 ? 42.140 6.268 48.545 1.00 6.53 107 LEU B N 1
ATOM 3547 C CA . LEU B 1 107 ? 43.135 5.391 49.152 1.00 6.10 107 LEU B CA 1
ATOM 3548 C C . LEU B 1 107 ? 42.662 3.978 49.451 1.00 6.04 107 LEU B C 1
ATOM 3549 O O . LEU B 1 107 ? 43.428 3.197 50.011 1.00 7.57 107 LEU B O 1
ATOM 3554 N N . ALA B 1 108 ? 41.416 3.643 49.106 1.00 7.01 108 ALA B N 1
ATOM 3555 C CA . ALA B 1 108 ? 40.806 2.379 49.575 1.00 6.77 108 ALA B CA 1
ATOM 3556 C C . ALA B 1 108 ? 41.367 1.132 48.933 1.00 6.13 108 ALA B C 1
ATOM 3557 O O . ALA B 1 108 ? 41.093 0.021 49.427 1.00 8.66 108 ALA B O 1
ATOM 3559 N N . GLY B 1 109 ? 42.134 1.277 47.853 1.00 6.60 109 GLY B N 1
ATOM 3560 C CA . GLY B 1 109 ? 42.885 0.140 47.342 1.00 7.06 109 GLY B CA 1
ATOM 3561 C C . GLY B 1 109 ? 44.038 -0.298 48.211 1.00 6.71 109 GLY B C 1
ATOM 3562 O O . GLY B 1 109 ? 44.484 -1.441 48.124 1.00 8.16 109 GLY B O 1
ATOM 3563 N N . TRP B 1 110 ? 44.511 0.604 49.065 1.00 6.00 110 TRP B N 1
ATOM 3564 C CA . TRP B 1 110 ? 45.501 0.287 50.077 1.00 6.08 110 TRP B CA 1
ATOM 3565 C C . TRP B 1 110 ? 44.736 -0.205 51.291 1.00 6.09 110 TRP B C 1
ATOM 3566 O O . TRP B 1 110 ? 44.178 0.590 52.042 1.00 7.45 110 TRP B O 1
ATOM 3577 N N . LYS B 1 111 ? 44.655 -1.513 51.456 1.00 6.46 111 LYS B N 1
ATOM 3578 C CA A LYS B 1 111 ? 43.895 -2.081 52.551 0.50 6.66 111 LYS B CA 1
ATOM 3579 C CA B LYS B 1 111 ? 43.893 -2.102 52.547 0.50 6.42 111 LYS B CA 1
ATOM 3580 C C . LYS B 1 111 ? 44.763 -2.393 53.766 1.00 6.76 111 LYS B C 1
ATOM 3581 O O . LYS B 1 111 ? 44.504 -1.897 54.854 1.00 8.24 111 LYS B O 1
ATOM 3592 N N . PHE B 1 112 ? 45.782 -3.220 53.599 1.00 6.28 112 PHE B N 1
ATOM 3593 C CA . PHE B 1 112 ? 46.653 -3.597 54.706 1.00 5.77 112 PHE B CA 1
ATOM 3594 C C . PHE B 1 112 ? 47.213 -2.402 55.457 1.00 6.34 112 PHE B C 1
ATOM 3595 O O . PHE B 1 112 ? 47.930 -1.588 54.895 1.00 7.69 112 PHE B O 1
ATOM 3603 N N . SER B 1 113 ? 46.942 -2.365 56.752 1.00 6.45 113 SER B N 1
ATOM 3604 C CA . SER B 1 113 ? 47.404 -1.309 57.653 1.00 7.34 113 SER B CA 1
ATOM 3605 C C . SER B 1 113 ? 46.833 0.077 57.389 1.00 8.22 113 SER B C 1
ATOM 3606 O O . SER B 1 113 ? 47.289 1.058 57.969 1.00 9.26 113 SER B O 1
ATOM 3609 N N . ASN B 1 114 ? 45.812 0.141 56.532 1.00 7.72 114 ASN B N 1
ATOM 3610 C CA . ASN B 1 114 ? 44.970 1.313 56.376 1.00 7.91 114 ASN B CA 1
ATOM 3611 C C . ASN B 1 114 ? 43.566 0.957 56.871 1.00 8.13 114 ASN B C 1
ATOM 3612 O O . ASN B 1 114 ? 43.102 1.474 57.899 1.00 13.08 114 ASN B O 1
ATOM 3617 N N . VAL B 1 115 ? 42.865 0.089 56.149 1.00 10.62 115 VAL B N 1
ATOM 3618 C CA . VAL B 1 115 ? 41.475 -0.285 56.485 1.00 12.74 115 VAL B CA 1
ATOM 3619 C C . VAL B 1 115 ? 41.295 -1.795 56.711 1.00 13.12 115 VAL B C 1
ATOM 3620 O O . VAL B 1 115 ? 40.151 -2.300 56.756 1.00 15.08 115 VAL B O 1
ATOM 3624 N N . LYS B 1 116 ? 42.408 -2.513 56.907 1.00 9.05 116 LYS B N 1
ATOM 3625 C CA . LYS B 1 116 ? 42.381 -3.960 57.054 1.00 8.99 116 LYS B CA 1
ATOM 3626 C C . LYS B 1 116 ? 43.593 -4.396 57.869 1.00 7.83 116 LYS B C 1
ATOM 3627 O O . LYS B 1 116 ? 44.661 -3.773 57.755 1.00 9.20 116 LYS B O 1
ATOM 3633 N N . ASP B 1 117 ? 43.464 -5.482 58.627 1.00 7.45 117 ASP B N 1
ATOM 3634 C CA . ASP B 1 117 ? 44.609 -6.048 59.323 1.00 7.44 117 ASP B CA 1
ATOM 3635 C C . ASP B 1 117 ? 45.718 -6.393 58.293 1.00 7.82 117 ASP B C 1
ATOM 3636 O O . ASP B 1 117 ? 45.455 -6.979 57.261 1.00 7.26 117 ASP B O 1
ATOM 3641 N N . GLY B 1 118 ? 46.947 -5.966 58.605 1.00 7.39 118 GLY B N 1
ATOM 3642 C CA . GLY B 1 118 ? 48.118 -6.115 57.773 1.00 7.29 118 GLY B CA 1
ATOM 3643 C C . GLY B 1 118 ? 48.821 -7.432 57.911 1.00 7.61 118 GLY B C 1
ATOM 3644 O O . GLY B 1 118 ? 48.252 -8.438 58.366 1.00 8.37 118 GLY B O 1
ATOM 3645 N N . VAL B 1 119 ? 50.067 -7.430 57.468 1.00 6.98 119 VAL B N 1
ATOM 3646 C CA . VAL B 1 119 ? 50.810 -8.642 57.241 1.00 5.85 119 VAL B CA 1
ATOM 3647 C C . VAL B 1 119 ? 51.639 -9.118 58.438 1.00 7.61 119 VAL B C 1
ATOM 3648 O O . VAL B 1 119 ? 52.240 -10.185 58.374 1.00 7.66 119 VAL B O 1
ATOM 3652 N N . PHE B 1 120 ? 51.711 -8.333 59.504 1.00 6.92 120 PHE B N 1
ATOM 3653 C CA . PHE B 1 120 ? 52.513 -8.687 60.683 1.00 7.29 120 PHE B CA 1
ATOM 3654 C C . PHE B 1 120 ? 51.720 -9.599 61.612 1.00 8.82 120 PHE B C 1
ATOM 3655 O O . PHE B 1 120 ? 51.546 -9.310 62.792 1.00 7.68 120 PHE B O 1
ATOM 3663 N N . GLY B 1 121 ? 51.242 -10.695 61.052 1.00 9.85 121 GLY B N 1
ATOM 3664 C CA . GLY B 1 121 ? 50.490 -11.695 61.774 1.00 9.20 121 GLY B CA 1
ATOM 3665 C C . GLY B 1 121 ? 50.893 -13.066 61.344 1.00 6.71 121 GLY B C 1
ATOM 3666 O O . GLY B 1 121 ? 51.560 -13.230 60.324 1.00 8.65 121 GLY B O 1
ATOM 3667 N N . GLU B 1 122 ? 50.458 -14.080 62.091 1.00 8.20 122 GLU B N 1
ATOM 3668 C CA . GLU B 1 122 ? 50.791 -15.426 61.713 1.00 9.59 122 GLU B CA 1
ATOM 3669 C C . GLU B 1 122 ? 50.209 -15.758 60.318 1.00 8.07 122 GLU B C 1
ATOM 3670 O O . GLU B 1 122 ? 50.793 -16.525 59.563 1.00 8.30 122 GLU B O 1
ATOM 3676 N N . PHE B 1 123 ? 49.040 -15.169 60.033 1.00 7.75 123 PHE B N 1
ATOM 3677 C CA . PHE B 1 123 ? 48.359 -15.250 58.760 1.00 6.80 123 PHE B CA 1
ATOM 3678 C C . PHE B 1 123 ? 47.770 -13.908 58.447 1.00 6.74 123 PHE B C 1
ATOM 3679 O O . PHE B 1 123 ? 47.548 -13.096 59.323 1.00 7.99 123 PHE B O 1
ATOM 3687 N N . PHE B 1 124 ? 47.498 -13.707 57.177 1.00 5.90 124 PHE B N 1
ATOM 3688 C CA . PHE B 1 124 ? 46.734 -12.571 56.731 1.00 6.39 124 PHE B CA 1
ATOM 3689 C C . PHE B 1 124 ? 45.848 -12.963 55.543 1.00 7.25 124 PHE B C 1
ATOM 3690 O O . PHE B 1 124 ? 46.017 -14.025 54.927 1.00 7.30 124 PHE B O 1
ATOM 3698 N N . HIS B 1 125 ? 44.888 -12.086 55.256 1.00 6.96 125 HIS B N 1
ATOM 3699 C CA . HIS B 1 125 ? 43.877 -12.288 54.202 1.00 5.50 125 HIS B CA 1
ATOM 3700 C C . HIS B 1 125 ? 44.213 -11.428 52.970 1.00 5.79 125 HIS B C 1
ATOM 3701 O O . HIS B 1 125 ? 44.451 -10.233 53.099 1.00 7.86 125 HIS B O 1
ATOM 3708 N N . VAL B 1 126 ? 44.195 -12.056 51.797 1.00 6.47 126 VAL B N 1
ATOM 3709 C CA . VAL B 1 126 ? 44.301 -11.355 50.526 1.00 5.01 126 VAL B CA 1
ATOM 3710 C C . VAL B 1 126 ? 42.960 -11.495 49.790 1.00 6.06 126 VAL B C 1
ATOM 3711 O O . VAL B 1 126 ? 42.514 -12.579 49.465 1.00 7.05 126 VAL B O 1
ATOM 3715 N N . ASN B 1 127 ? 42.316 -10.363 49.572 1.00 5.97 127 ASN B N 1
ATOM 3716 C CA . ASN B 1 127 ? 41.078 -10.336 48.773 1.00 5.47 127 ASN B CA 1
ATOM 3717 C C . ASN B 1 127 ? 41.416 -10.528 47.295 1.00 6.91 127 ASN B C 1
ATOM 3718 O O . ASN B 1 127 ? 42.384 -9.951 46.782 1.00 7.57 127 ASN B O 1
ATOM 3723 N N . ASP B 1 128 ? 40.622 -11.360 46.625 1.00 7.04 128 ASP B N 1
ATOM 3724 C CA . ASP B 1 128 ? 40.775 -11.604 45.171 1.00 7.37 128 ASP B CA 1
ATOM 3725 C C . ASP B 1 128 ? 42.200 -12.018 44.795 1.00 6.69 128 ASP B C 1
ATOM 3726 O O . ASP B 1 128 ? 42.952 -11.315 44.119 1.00 7.47 128 ASP B O 1
ATOM 3731 N N . ALA B 1 129 ? 42.527 -13.218 45.224 1.00 7.08 129 ALA B N 1
ATOM 3732 C CA . ALA B 1 129 ? 43.824 -13.815 44.989 1.00 6.48 129 ALA B CA 1
ATOM 3733 C C . ALA B 1 129 ? 44.256 -13.727 43.535 1.00 6.50 129 ALA B C 1
ATOM 3734 O O . ALA B 1 129 ? 45.392 -13.360 43.257 1.00 6.85 129 ALA B O 1
ATOM 3736 N N . ASP B 1 130 ? 43.383 -14.131 42.618 1.00 6.05 130 ASP B N 1
ATOM 3737 C CA . ASP B 1 130 ? 43.793 -14.218 41.240 1.00 6.32 130 ASP B CA 1
ATOM 3738 C C . ASP B 1 130 ? 44.128 -12.838 40.659 1.00 6.52 130 ASP B C 1
ATOM 3739 O O . ASP B 1 130 ? 44.885 -12.748 39.702 1.00 7.79 130 ASP B O 1
ATOM 3744 N N . MET B 1 131 ? 43.515 -11.775 41.176 1.00 6.65 131 MET B N 1
ATOM 3745 C CA . MET B 1 131 ? 43.786 -10.412 40.692 1.00 5.15 131 MET B CA 1
ATOM 3746 C C . MET B 1 131 ? 44.884 -9.703 41.492 1.00 5.11 131 MET B C 1
ATOM 3747 O O . MET B 1 131 ? 45.407 -8.694 41.025 1.00 6.42 131 MET B O 1
ATOM 3752 N N . ASN B 1 132 ? 45.194 -10.195 42.709 1.00 5.61 132 ASN B N 1
ATOM 3753 C CA . ASN B 1 132 ? 46.031 -9.463 43.646 1.00 5.99 132 ASN B CA 1
ATOM 3754 C C . ASN B 1 132 ? 47.230 -10.168 44.223 1.00 8.31 132 ASN B C 1
ATOM 3755 O O . ASN B 1 132 ? 47.778 -9.692 45.219 1.00 12.45 132 ASN B O 1
ATOM 3760 N N . LEU B 1 133 ? 47.610 -11.325 43.688 1.00 6.75 133 LEU B N 1
ATOM 3761 C CA . LEU B 1 133 ? 48.831 -12.011 44.039 1.00 6.10 133 LEU B CA 1
ATOM 3762 C C . LEU B 1 133 ? 49.645 -12.227 42.773 1.00 5.74 133 LEU B C 1
ATOM 3763 O O . LEU B 1 133 ? 49.079 -12.332 41.693 1.00 7.60 133 LEU B O 1
ATOM 3768 N N . ALA B 1 134 ? 50.969 -12.293 42.923 1.00 6.20 134 ALA B N 1
ATOM 3769 C CA . ALA B 1 134 ? 51.884 -12.678 41.825 1.00 5.53 134 ALA B CA 1
ATOM 3770 C C . ALA B 1 134 ? 52.788 -13.807 42.329 1.00 5.68 134 ALA B C 1
ATOM 3771 O O . ALA B 1 134 ? 53.212 -13.818 43.491 1.00 7.41 134 ALA B O 1
ATOM 3773 N N . HIS B 1 135 ? 53.048 -14.787 41.474 1.00 5.63 135 HIS B N 1
ATOM 3774 C CA . HIS B 1 135 ? 53.996 -15.842 41.783 1.00 6.29 135 HIS B CA 1
ATOM 3775 C C . HIS B 1 135 ? 55.415 -15.281 41.901 1.00 7.11 135 HIS B C 1
ATOM 3776 O O . HIS B 1 135 ? 55.833 -14.467 41.080 1.00 8.28 135 HIS B O 1
ATOM 3783 N N . LEU B 1 136 ? 56.150 -15.763 42.898 1.00 7.30 136 LEU B N 1
ATOM 3784 C CA . LEU B 1 136 ? 57.541 -15.393 43.099 1.00 8.14 136 LEU B CA 1
ATOM 3785 C C . LEU B 1 136 ? 58.495 -16.378 42.439 1.00 8.43 136 LEU B C 1
ATOM 3786 O O . LEU B 1 136 ? 58.520 -17.546 42.812 1.00 8.73 136 LEU B O 1
ATOM 3791 N N . PRO B 1 137 ? 59.267 -15.918 41.447 1.00 8.63 137 PRO B N 1
ATOM 3792 C CA . PRO B 1 137 ? 60.274 -16.804 40.908 1.00 9.53 137 PRO B CA 1
ATOM 3793 C C . PRO B 1 137 ? 61.307 -17.210 41.964 1.00 10.64 137 PRO B C 1
ATOM 3794 O O . PRO B 1 137 ? 61.743 -16.367 42.756 1.00 9.47 137 PRO B O 1
ATOM 3798 N N . LYS B 1 138 ? 61.738 -18.470 41.920 1.00 11.25 138 LYS B N 1
ATOM 3799 C CA . LYS B 1 138 ? 62.677 -18.957 42.913 1.00 11.76 138 LYS B CA 1
ATOM 3800 C C . LYS B 1 138 ? 64.041 -18.253 42.891 1.00 12.65 138 LYS B C 1
ATOM 3801 O O . LYS B 1 138 ? 64.773 -18.246 43.906 1.00 14.46 138 LYS B O 1
ATOM 3807 N N . GLU B 1 139 ? 64.369 -17.638 41.754 1.00 11.51 139 GLU B N 1
ATOM 3808 C CA . GLU B 1 139 ? 65.640 -16.982 41.560 1.00 13.24 139 GLU B CA 1
ATOM 3809 C C . GLU B 1 139 ? 65.765 -15.640 42.243 1.00 13.53 139 GLU B C 1
ATOM 3810 O O . GLU B 1 139 ? 66.874 -15.085 42.286 1.00 14.65 139 GLU B O 1
ATOM 3816 N N . ILE B 1 140 ? 64.649 -15.103 42.757 1.00 10.98 140 ILE B N 1
ATOM 3817 C CA . ILE B 1 140 ? 64.678 -13.798 43.450 1.00 10.18 140 ILE B CA 1
ATOM 3818 C C . ILE B 1 140 ? 64.717 -14.052 44.949 1.00 12.17 140 ILE B C 1
ATOM 3819 O O . ILE B 1 140 ? 63.785 -14.672 45.489 1.00 12.88 140 ILE B O 1
ATOM 3824 N N . PRO B 1 141 ? 65.802 -13.603 45.622 1.00 12.03 141 PRO B N 1
ATOM 3825 C CA . PRO B 1 141 ? 65.866 -13.794 47.065 1.00 13.59 141 PRO B CA 1
ATOM 3826 C C . PRO B 1 141 ? 64.760 -13.038 47.812 1.00 11.38 141 PRO B C 1
ATOM 3827 O O . PRO B 1 141 ? 64.282 -12.012 47.327 1.00 11.31 141 PRO B O 1
ATOM 3831 N N . LEU B 1 142 ? 64.390 -13.545 48.982 1.00 12.26 142 LEU B N 1
ATOM 3832 C CA . LEU B 1 142 ? 63.307 -12.964 49.742 1.00 10.53 142 LEU B CA 1
ATOM 3833 C C . LEU B 1 142 ? 63.517 -11.521 50.098 1.00 11.10 142 LEU B C 1
ATOM 3834 O O . LEU B 1 142 ? 62.571 -10.719 50.009 1.00 12.38 142 LEU B O 1
ATOM 3839 N N . GLU B 1 143 ? 64.749 -11.163 50.455 1.00 12.37 143 GLU B N 1
ATOM 3840 C CA . GLU B 1 143 ? 65.072 -9.805 50.865 1.00 11.70 143 GLU B CA 1
ATOM 3841 C C . GLU B 1 143 ? 64.844 -8.825 49.755 1.00 12.92 143 GLU B C 1
ATOM 3842 O O . GLU B 1 143 ? 64.389 -7.721 49.993 1.00 15.42 143 GLU B O 1
ATOM 3848 N N . ALA B 1 144 ? 65.174 -9.206 48.519 1.00 9.77 144 ALA B N 1
ATOM 3849 C CA . ALA B 1 144 ? 64.897 -8.372 47.355 1.00 9.60 144 ALA B CA 1
ATOM 3850 C C . ALA B 1 144 ? 63.401 -8.328 47.048 1.00 8.99 144 ALA B C 1
ATOM 3851 O O . ALA B 1 144 ? 62.824 -7.267 46.751 1.00 9.64 144 ALA B O 1
ATOM 3853 N N . ALA B 1 145 ? 62.771 -9.494 47.082 1.00 7.96 145 ALA B N 1
ATOM 3854 C CA . ALA B 1 145 ? 61.370 -9.608 46.711 1.00 7.07 145 ALA B CA 1
ATOM 3855 C C . ALA B 1 145 ? 60.446 -8.749 47.609 1.00 6.70 145 ALA B C 1
ATOM 3856 O O . ALA B 1 145 ? 59.435 -8.212 47.147 1.00 7.76 145 ALA B O 1
ATOM 3858 N N . VAL B 1 146 ? 60.789 -8.610 48.880 1.00 7.78 146 VAL B N 1
ATOM 3859 C CA . VAL B 1 146 ? 59.916 -7.885 49.794 1.00 7.33 146 VAL B CA 1
ATOM 3860 C C . VAL B 1 146 ? 60.035 -6.360 49.590 1.00 6.15 146 VAL B C 1
ATOM 3861 O O . VAL B 1 146 ? 59.223 -5.615 50.143 1.00 7.72 146 VAL B O 1
ATOM 3865 N N . MET B 1 147 ? 60.982 -5.920 48.752 1.00 7.62 147 MET B N 1
ATOM 3866 C CA . MET B 1 147 ? 61.021 -4.525 48.299 1.00 6.07 147 MET B CA 1
ATOM 3867 C C . MET B 1 147 ? 60.061 -4.213 47.162 1.00 7.45 147 MET B C 1
ATOM 3868 O O . MET B 1 147 ? 59.889 -3.054 46.824 1.00 8.20 147 MET B O 1
ATOM 3873 N N . ILE B 1 148 ? 59.407 -5.223 46.595 1.00 6.71 148 ILE B N 1
ATOM 3874 C CA . ILE B 1 148 ? 58.546 -5.030 45.443 1.00 7.16 148 ILE B CA 1
ATOM 3875 C C . ILE B 1 148 ? 57.147 -4.511 45.812 1.00 7.41 148 ILE B C 1
ATOM 3876 O O . ILE B 1 148 ? 56.618 -3.641 45.109 1.00 8.90 148 ILE B O 1
ATOM 3881 N N . PRO B 1 149 ? 56.529 -5.043 46.887 1.00 6.90 149 PRO B N 1
ATOM 3882 C CA . PRO B 1 149 ? 55.150 -4.656 47.213 1.00 6.84 149 PRO B CA 1
ATOM 3883 C C . PRO B 1 149 ? 54.851 -3.185 47.390 1.00 6.09 149 PRO B C 1
ATOM 3884 O O . PRO B 1 149 ? 53.694 -2.769 47.197 1.00 7.24 149 PRO B O 1
ATOM 3888 N N . ASP B 1 150 ? 55.856 -2.415 47.814 1.00 6.60 150 ASP B N 1
ATOM 3889 C CA . ASP B 1 150 ? 55.657 -1.015 48.193 1.00 7.77 150 ASP B CA 1
ATOM 3890 C C . ASP B 1 150 ? 56.840 -0.151 47.764 1.00 6.63 150 ASP B C 1
ATOM 3891 O O . ASP B 1 150 ? 56.664 0.849 47.122 1.00 7.32 150 ASP B O 1
ATOM 3896 N N . MET B 1 151 ? 58.066 -0.509 48.134 1.00 6.26 151 MET B N 1
ATOM 3897 C CA . MET B 1 151 ? 59.184 0.409 47.856 1.00 7.20 151 MET B CA 1
ATOM 3898 C C . MET B 1 151 ? 59.377 0.649 46.344 1.00 6.70 151 MET B C 1
ATOM 3899 O O . MET B 1 151 ? 59.455 1.791 45.884 1.00 7.52 151 MET B O 1
ATOM 3904 N N . MET B 1 152 ? 59.430 -0.424 45.578 1.00 7.25 152 MET B N 1
ATOM 3905 C CA A MET B 1 152 ? 59.633 -0.290 44.162 0.50 7.69 152 MET B CA 1
ATOM 3906 C CA B MET B 1 152 ? 59.632 -0.301 44.134 0.50 7.13 152 MET B CA 1
ATOM 3907 C C . MET B 1 152 ? 58.413 0.298 43.484 1.00 6.51 152 MET B C 1
ATOM 3908 O O . MET B 1 152 ? 58.520 1.247 42.727 1.00 7.62 152 MET B O 1
ATOM 3917 N N . THR B 1 153 ? 57.217 -0.223 43.793 1.00 6.16 153 THR B N 1
ATOM 3918 C CA . THR B 1 153 ? 56.041 0.330 43.133 1.00 4.50 153 THR B CA 1
ATOM 3919 C C . THR B 1 153 ? 55.848 1.814 43.441 1.00 5.91 153 THR B C 1
ATOM 3920 O O . THR B 1 153 ? 55.492 2.582 42.547 1.00 6.24 153 THR B O 1
ATOM 3924 N N . THR B 1 154 ? 56.059 2.206 44.694 1.00 5.95 154 THR B N 1
ATOM 3925 C CA . THR B 1 154 ? 55.886 3.606 45.092 1.00 5.85 154 THR B CA 1
ATOM 3926 C C . THR B 1 154 ? 56.970 4.471 44.503 1.00 5.72 154 THR B C 1
ATOM 3927 O O . THR B 1 154 ? 56.682 5.518 43.905 1.00 6.75 154 THR B O 1
ATOM 3931 N N . GLY B 1 155 ? 58.228 4.085 44.684 1.00 6.22 155 GLY B N 1
ATOM 3932 C CA . GLY B 1 155 ? 59.308 4.929 44.138 1.00 5.46 155 GLY B CA 1
ATOM 3933 C C . GLY B 1 155 ? 59.202 5.078 42.629 1.00 5.21 155 GLY B C 1
ATOM 3934 O O . GLY B 1 155 ? 59.361 6.196 42.063 1.00 6.67 155 GLY B O 1
ATOM 3935 N N . PHE B 1 156 ? 58.890 3.985 41.946 1.00 6.43 156 PHE B N 1
ATOM 3936 C CA A PHE B 1 156 ? 58.704 4.066 40.499 0.50 5.87 156 PHE B CA 1
ATOM 3937 C CA B PHE B 1 156 ? 58.757 4.077 40.498 0.50 5.46 156 PHE B CA 1
ATOM 3938 C C . PHE B 1 156 ? 57.502 4.919 40.129 1.00 6.38 156 PHE B C 1
ATOM 3939 O O . PHE B 1 156 ? 57.527 5.633 39.123 1.00 6.96 156 PHE B O 1
ATOM 3954 N N . HIS B 1 157 ? 56.441 4.866 40.933 1.00 5.80 157 HIS B N 1
ATOM 3955 C CA . HIS B 1 157 ? 55.276 5.687 40.644 1.00 6.86 157 HIS B CA 1
ATOM 3956 C C . HIS B 1 157 ? 55.599 7.149 40.749 1.00 7.16 157 HIS B C 1
ATOM 3957 O O . HIS B 1 157 ? 55.025 7.948 40.007 1.00 7.64 157 HIS B O 1
ATOM 3964 N N . GLY B 1 158 ? 56.506 7.516 41.655 1.00 7.28 158 GLY B N 1
ATOM 3965 C CA . GLY B 1 158 ? 56.916 8.908 41.723 1.00 7.50 158 GLY B CA 1
ATOM 3966 C C . GLY B 1 158 ? 57.526 9.358 40.410 1.00 7.45 158 GLY B C 1
ATOM 3967 O O . GLY B 1 158 ? 57.203 10.466 39.918 1.00 7.74 158 GLY B O 1
ATOM 3968 N N . ALA B 1 159 ? 58.406 8.535 39.854 1.00 7.36 159 ALA B N 1
ATOM 3969 C CA . ALA B 1 159 ? 58.983 8.815 38.546 1.00 6.95 159 ALA B CA 1
ATOM 3970 C C . ALA B 1 159 ? 57.958 8.861 37.433 1.00 6.62 159 ALA B C 1
ATOM 3971 O O . ALA B 1 159 ? 58.072 9.702 36.534 1.00 8.89 159 ALA B O 1
ATOM 3973 N N . GLU B 1 160 ? 56.968 7.968 37.487 1.00 7.04 160 GLU B N 1
ATOM 3974 C CA . GLU B 1 160 ? 55.908 7.946 36.503 1.00 7.09 160 GLU B CA 1
ATOM 3975 C C . GLU B 1 160 ? 55.091 9.244 36.566 1.00 7.26 160 GLU B C 1
ATOM 3976 O O . GLU B 1 160 ? 54.787 9.857 35.537 1.00 8.31 160 GLU B O 1
ATOM 3982 N N . LEU B 1 161 ? 54.698 9.620 37.779 1.00 6.46 161 LEU B N 1
ATOM 3983 C CA . LEU B 1 161 ? 53.902 10.828 37.957 1.00 7.41 161 LEU B CA 1
ATOM 3984 C C . LEU B 1 161 ? 54.651 12.067 37.507 1.00 8.43 161 LEU B C 1
ATOM 3985 O O . LEU B 1 161 ? 54.036 13.073 37.122 1.00 9.35 161 LEU B O 1
ATOM 3990 N N . ALA B 1 162 ? 55.979 12.019 37.613 1.00 8.12 162 ALA B N 1
ATOM 3991 C CA . ALA B 1 162 ? 56.844 13.151 37.216 1.00 8.06 162 ALA B CA 1
ATOM 3992 C C . ALA B 1 162 ? 57.004 13.276 35.686 1.00 9.59 162 ALA B C 1
ATOM 3993 O O . ALA B 1 162 ? 57.632 14.218 35.201 1.00 9.01 162 ALA B O 1
ATOM 3995 N N . ASN B 1 163 ? 56.382 12.378 34.922 1.00 8.32 163 ASN B N 1
ATOM 3996 C CA . ASN B 1 163 ? 56.295 12.532 33.476 1.00 8.78 163 ASN B CA 1
ATOM 3997 C C . ASN B 1 163 ? 57.648 12.732 32.817 1.00 9.44 163 ASN B C 1
ATOM 3998 O O . ASN B 1 163 ? 57.847 13.632 32.010 1.00 10.16 163 ASN B O 1
ATOM 4003 N N . ILE B 1 164 ? 58.585 11.899 33.198 1.00 10.89 164 ILE B N 1
ATOM 4004 C CA . ILE B 1 164 ? 59.968 12.038 32.727 1.00 11.27 164 ILE B CA 1
ATOM 4005 C C . ILE B 1 164 ? 60.094 11.686 31.229 1.00 13.26 164 ILE B C 1
ATOM 4006 O O . ILE B 1 164 ? 59.489 10.722 30.745 1.00 15.41 164 ILE B O 1
ATOM 4011 N N . LYS B 1 165 ? 60.829 12.512 30.511 1.00 12.71 165 LYS B N 1
ATOM 4012 C CA . LYS B 1 165 ? 61.064 12.364 29.085 1.00 13.47 165 LYS B CA 1
ATOM 4013 C C . LYS B 1 165 ? 62.573 12.141 28.913 1.00 12.86 165 LYS B C 1
ATOM 4014 O O . LYS B 1 165 ? 63.369 12.514 29.763 1.00 12.45 165 LYS B O 1
ATOM 4020 N N A LEU B 1 166 ? 62.965 11.421 27.852 0.50 11.29 166 LEU B N 1
ATOM 4021 N N B LEU B 1 166 ? 62.933 11.642 27.752 0.50 12.23 166 LEU B N 1
ATOM 4022 C CA A LEU B 1 166 ? 64.384 11.058 27.643 0.50 8.48 166 LEU B CA 1
ATOM 4023 C CA B LEU B 1 166 ? 64.291 11.272 27.456 0.50 10.34 166 LEU B CA 1
ATOM 4024 C C A LEU B 1 166 ? 65.248 12.317 27.708 0.50 9.21 166 LEU B C 1
ATOM 4025 C C B LEU B 1 166 ? 65.301 12.412 27.636 0.50 9.97 166 LEU B C 1
ATOM 4026 O O A LEU B 1 166 ? 64.955 13.340 27.072 0.50 11.18 166 LEU B O 1
ATOM 4027 O O B LEU B 1 166 ? 65.195 13.457 26.951 0.50 10.22 166 LEU B O 1
ATOM 4036 N N . GLY B 1 167 ? 66.306 12.203 28.499 1.00 8.17 167 GLY B N 1
ATOM 4037 C CA . GLY B 1 167 ? 67.293 13.241 28.736 1.00 7.07 167 GLY B CA 1
ATOM 4038 C C . GLY B 1 167 ? 66.920 14.310 29.729 1.00 6.27 167 GLY B C 1
ATOM 4039 O O . GLY B 1 167 ? 67.718 15.224 29.986 1.00 7.86 167 GLY B O 1
ATOM 4040 N N . ASP B 1 168 ? 65.714 14.234 30.301 1.00 6.02 168 ASP B N 1
ATOM 4041 C CA . ASP B 1 168 ? 65.269 15.255 31.282 1.00 7.18 168 ASP B CA 1
ATOM 4042 C C . ASP B 1 168 ? 66.240 15.308 32.458 1.00 6.49 168 ASP B C 1
ATOM 4043 O O . ASP B 1 168 ? 66.763 14.287 32.903 1.00 7.85 168 ASP B O 1
ATOM 4048 N N . THR B 1 169 ? 66.434 16.523 32.973 1.00 5.85 169 THR B N 1
ATOM 4049 C CA . THR B 1 169 ? 67.104 16.714 34.242 1.00 6.01 169 THR B CA 1
ATOM 4050 C C . THR B 1 169 ? 66.056 16.612 35.330 1.00 5.46 169 THR B C 1
ATOM 4051 O O . THR B 1 169 ? 65.040 17.283 35.274 1.00 6.75 169 THR B O 1
ATOM 4055 N N . VAL B 1 170 ? 66.286 15.712 36.293 1.00 5.77 170 VAL B N 1
ATOM 4056 C CA . VAL B 1 170 ? 65.305 15.379 37.298 1.00 5.01 170 VAL B CA 1
ATOM 4057 C C . VAL B 1 170 ? 65.894 15.625 38.673 1.00 6.84 170 VAL B C 1
ATOM 4058 O O . VAL B 1 170 ? 67.076 15.373 38.896 1.00 7.91 170 VAL B O 1
ATOM 4062 N N . CYS B 1 171 ? 65.082 16.128 39.598 1.00 6.33 171 CYS B N 1
ATOM 4063 C CA . CYS B 1 171 ? 65.447 16.144 41.008 1.00 6.11 171 CYS B CA 1
ATOM 4064 C C . CYS B 1 171 ? 64.536 15.238 41.779 1.00 5.68 171 CYS B C 1
ATOM 4065 O O . CYS B 1 171 ? 63.333 15.371 41.657 1.00 6.99 171 CYS B O 1
ATOM 4068 N N . VAL B 1 172 ? 65.111 14.341 42.570 1.00 5.67 172 VAL B N 1
ATOM 4069 C CA . VAL B 1 172 ? 64.377 13.531 43.528 1.00 5.36 172 VAL B CA 1
ATOM 4070 C C . VAL B 1 172 ? 64.652 14.084 44.918 1.00 5.31 172 VAL B C 1
ATOM 4071 O O . VAL B 1 172 ? 65.809 14.146 45.362 1.00 6.61 172 VAL B O 1
ATOM 4075 N N . ILE B 1 173 ? 63.589 14.553 45.567 1.00 5.47 173 ILE B N 1
ATOM 4076 C CA . ILE B 1 173 ? 63.666 15.145 46.920 1.00 6.30 173 ILE B CA 1
ATOM 4077 C C . ILE B 1 173 ? 63.311 14.061 47.921 1.00 8.56 173 ILE B C 1
ATOM 4078 O O . ILE B 1 173 ? 62.153 13.641 48.028 1.00 8.90 173 ILE B O 1
ATOM 4083 N N . GLY B 1 174 ? 64.320 13.601 48.664 1.00 8.56 174 GLY B N 1
ATOM 4084 C CA . GLY B 1 174 ? 64.143 12.566 49.652 1.00 9.58 174 GLY B CA 1
ATOM 4085 C C . GLY B 1 174 ? 64.700 11.275 49.154 1.00 10.62 174 GLY B C 1
ATOM 4086 O O . GLY B 1 174 ? 64.303 10.819 48.067 1.00 13.43 174 GLY B O 1
ATOM 4087 N N . ILE B 1 175 ? 65.667 10.712 49.879 1.00 9.95 175 ILE B N 1
ATOM 4088 C CA . ILE B 1 175 ? 66.302 9.452 49.473 1.00 10.54 175 ILE B CA 1
ATOM 4089 C C . ILE B 1 175 ? 66.361 8.427 50.605 1.00 11.01 175 ILE B C 1
ATOM 4090 O O . ILE B 1 175 ? 67.350 7.732 50.798 1.00 11.27 175 ILE B O 1
ATOM 4095 N N . GLY B 1 176 ? 65.228 8.291 51.283 1.00 10.75 176 GLY B N 1
ATOM 4096 C CA . GLY B 1 176 ? 64.914 7.052 51.953 1.00 9.37 176 GLY B CA 1
ATOM 4097 C C . GLY B 1 176 ? 64.666 5.975 50.914 1.00 9.11 176 GLY B C 1
ATOM 4098 O O . GLY B 1 176 ? 64.890 6.187 49.719 1.00 8.74 176 GLY B O 1
ATOM 4099 N N . PRO B 1 177 ? 64.200 4.807 51.348 1.00 8.57 177 PRO B N 1
ATOM 4100 C CA . PRO B 1 177 ? 64.045 3.725 50.401 1.00 8.05 177 PRO B CA 1
ATOM 4101 C C . PRO B 1 177 ? 63.133 4.049 49.220 1.00 8.08 177 PRO B C 1
ATOM 4102 O O . PRO B 1 177 ? 63.425 3.659 48.117 1.00 8.96 177 PRO B O 1
ATOM 4106 N N . VAL B 1 178 ? 62.020 4.747 49.443 1.00 6.64 178 VAL B N 1
ATOM 4107 C CA . VAL B 1 178 ? 61.129 5.134 48.331 1.00 6.61 178 VAL B CA 1
ATOM 4108 C C . VAL B 1 178 ? 61.857 6.049 47.351 1.00 7.59 178 VAL B C 1
ATOM 4109 O O . VAL B 1 178 ? 61.852 5.805 46.137 1.00 7.78 178 VAL B O 1
ATOM 4113 N N . GLY B 1 179 ? 62.512 7.079 47.881 1.00 8.22 179 GLY B N 1
ATOM 4114 C CA . GLY B 1 179 ? 63.262 7.997 47.036 1.00 6.51 179 GLY B CA 1
ATOM 4115 C C . GLY B 1 179 ? 64.402 7.341 46.276 1.00 6.41 179 GLY B C 1
ATOM 4116 O O . GLY B 1 179 ? 64.737 7.738 45.151 1.00 7.78 179 GLY B O 1
ATOM 4117 N N . LEU B 1 180 ? 65.061 6.367 46.898 1.00 6.66 180 LEU B N 1
ATOM 4118 C CA . LEU B 1 180 ? 66.105 5.630 46.182 1.00 5.90 180 LEU B CA 1
ATOM 4119 C C . LEU B 1 180 ? 65.496 4.880 44.994 1.00 5.59 180 LEU B C 1
ATOM 4120 O O . LEU B 1 180 ? 66.110 4.794 43.927 1.00 7.64 180 LEU B O 1
ATOM 4125 N N . MET B 1 181 ? 64.319 4.279 45.188 1.00 6.68 181 MET B N 1
ATOM 4126 C CA . MET B 1 181 ? 63.591 3.706 44.063 1.00 5.85 181 MET B CA 1
ATOM 4127 C C . MET B 1 181 ? 63.114 4.743 43.066 1.00 5.59 181 MET B C 1
ATOM 4128 O O . MET B 1 181 ? 63.014 4.433 41.896 1.00 7.07 181 MET B O 1
ATOM 4133 N N . SER B 1 182 ? 62.820 5.977 43.505 1.00 7.44 182 SER B N 1
ATOM 4134 C CA . SER B 1 182 ? 62.532 7.038 42.539 1.00 5.93 182 SER B CA 1
ATOM 4135 C C . SER B 1 182 ? 63.746 7.431 41.726 1.00 6.33 182 SER B C 1
ATOM 4136 O O . SER B 1 182 ? 63.613 7.746 40.533 1.00 6.86 182 SER B O 1
ATOM 4139 N N . VAL B 1 183 ? 64.936 7.412 42.346 1.00 6.18 183 VAL B N 1
ATOM 4140 C CA . VAL B 1 183 ? 66.165 7.632 41.573 1.00 5.95 183 VAL B CA 1
ATOM 4141 C C . VAL B 1 183 ? 66.326 6.523 40.524 1.00 6.66 183 VAL B C 1
ATOM 4142 O O . VAL B 1 183 ? 66.548 6.789 39.339 1.00 7.17 183 VAL B O 1
ATOM 4146 N N . ALA B 1 184 ? 66.173 5.264 40.957 1.00 6.26 184 ALA B N 1
ATOM 4147 C CA . ALA B 1 184 ? 66.223 4.142 40.035 1.00 6.43 184 ALA B CA 1
ATOM 4148 C C . ALA B 1 184 ? 65.168 4.251 38.957 1.00 7.28 184 ALA B C 1
ATOM 4149 O O . ALA B 1 184 ? 65.436 3.999 37.774 1.00 8.80 184 ALA B O 1
ATOM 4151 N N . GLY B 1 185 ? 63.971 4.636 39.341 1.00 8.30 185 GLY B N 1
ATOM 4152 C CA . GLY B 1 185 ? 62.869 4.844 38.396 1.00 7.44 185 GLY B CA 1
ATOM 4153 C C . GLY B 1 185 ? 63.150 5.896 37.363 1.00 7.18 185 GLY B C 1
ATOM 4154 O O . GLY B 1 185 ? 62.907 5.702 36.174 1.00 8.45 185 GLY B O 1
ATOM 4155 N N . ALA B 1 186 ? 63.637 7.031 37.820 1.00 7.44 186 ALA B N 1
ATOM 4156 C CA . ALA B 1 186 ? 64.027 8.107 36.903 1.00 7.17 186 ALA B CA 1
ATOM 4157 C C . ALA B 1 186 ? 65.069 7.634 35.887 1.00 6.84 186 ALA B C 1
ATOM 4158 O O . ALA B 1 186 ? 64.994 7.953 34.698 1.00 9.24 186 ALA B O 1
ATOM 4160 N N . ASN B 1 187 ? 66.050 6.881 36.371 1.00 6.34 187 ASN B N 1
ATOM 4161 C CA . ASN B 1 187 ? 67.086 6.310 35.520 1.00 7.15 187 ASN B CA 1
ATOM 4162 C C . ASN B 1 187 ? 66.453 5.391 34.470 1.00 9.51 187 ASN B C 1
ATOM 4163 O O . ASN B 1 187 ? 66.791 5.473 33.290 1.00 12.18 187 ASN B O 1
ATOM 4168 N N A HIS B 1 188 ? 65.459 4.574 34.841 0.50 8.84 188 HIS B N 1
ATOM 4169 N N B HIS B 1 188 ? 65.550 4.561 34.931 0.50 9.16 188 HIS B N 1
ATOM 4170 C CA A HIS B 1 188 ? 64.698 3.662 33.896 0.50 8.64 188 HIS B CA 1
ATOM 4171 C CA B HIS B 1 188 ? 64.863 3.648 34.070 0.50 9.19 188 HIS B CA 1
ATOM 4172 C C A HIS B 1 188 ? 63.460 4.248 33.235 0.50 7.92 188 HIS B C 1
ATOM 4173 C C B HIS B 1 188 ? 63.907 4.283 33.084 0.50 8.08 188 HIS B C 1
ATOM 4174 O O A HIS B 1 188 ? 62.538 3.588 32.646 0.50 6.18 188 HIS B O 1
ATOM 4175 O O B HIS B 1 188 ? 63.712 3.621 32.056 0.50 6.25 188 HIS B O 1
ATOM 4188 N N . LEU B 1 189 ? 63.411 5.542 33.320 1.00 9.19 189 LEU B N 1
ATOM 4189 C CA . LEU B 1 189 ? 62.481 6.257 32.462 1.00 9.95 189 LEU B CA 1
ATOM 4190 C C . LEU B 1 189 ? 63.172 7.283 31.607 1.00 10.42 189 LEU B C 1
ATOM 4191 O O . LEU B 1 189 ? 62.532 8.104 30.982 1.00 14.94 189 LEU B O 1
ATOM 4196 N N . GLY B 1 190 ? 64.493 7.220 31.567 1.00 10.93 190 GLY B N 1
ATOM 4197 C CA . GLY B 1 190 ? 65.259 7.973 30.582 1.00 11.54 190 GLY B CA 1
ATOM 4198 C C . GLY B 1 190 ? 65.891 9.266 31.032 1.00 9.83 190 GLY B C 1
ATOM 4199 O O . GLY B 1 190 ? 66.362 10.020 30.178 1.00 9.34 190 GLY B O 1
ATOM 4200 N N . ALA B 1 191 ? 65.914 9.538 32.329 1.00 8.15 191 ALA B N 1
ATOM 4201 C CA . ALA B 1 191 ? 66.532 10.770 32.810 1.00 8.20 191 ALA B CA 1
ATOM 4202 C C . ALA B 1 191 ? 67.998 10.891 32.407 1.00 7.43 191 ALA B C 1
ATOM 4203 O O . ALA B 1 191 ? 68.749 9.906 32.323 1.00 10.43 191 ALA B O 1
ATOM 4205 N N . GLY B 1 192 ? 68.425 12.125 32.184 1.00 7.85 192 GLY B N 1
ATOM 4206 C CA . GLY B 1 192 ? 69.843 12.410 32.016 1.00 8.18 192 GLY B CA 1
ATOM 4207 C C . GLY B 1 192 ? 70.445 12.696 33.370 1.00 8.37 192 GLY B C 1
ATOM 4208 O O . GLY B 1 192 ? 70.695 11.789 34.148 1.00 12.81 192 GLY B O 1
ATOM 4209 N N . ARG B 1 193 ? 70.634 13.969 33.690 1.00 6.70 193 ARG B N 1
ATOM 4210 C CA . ARG B 1 193 ? 71.162 14.350 34.998 1.00 6.00 193 ARG B CA 1
ATOM 4211 C C . ARG B 1 193 ? 70.113 14.112 36.106 1.00 6.81 193 ARG B C 1
ATOM 4212 O O . ARG B 1 193 ? 68.938 14.433 35.921 1.00 7.09 193 ARG B O 1
ATOM 4220 N N . ILE B 1 194 ? 70.522 13.526 37.239 1.00 6.18 194 ILE B N 1
ATOM 4221 C CA . ILE B 1 194 ? 69.609 13.278 38.371 1.00 6.00 194 ILE B CA 1
ATOM 4222 C C . ILE B 1 194 ? 70.220 13.854 39.628 1.00 5.80 194 ILE B C 1
ATOM 4223 O O . ILE B 1 194 ? 71.270 13.388 40.121 1.00 7.02 194 ILE B O 1
ATOM 4228 N N . PHE B 1 195 ? 69.563 14.877 40.167 1.00 6.95 195 PHE B N 1
ATOM 4229 C CA . PHE B 1 195 ? 69.896 15.428 41.481 1.00 6.64 195 PHE B CA 1
ATOM 4230 C C . PHE B 1 195 ? 69.116 14.631 42.496 1.00 8.43 195 PHE B C 1
ATOM 4231 O O . PHE B 1 195 ? 67.936 14.327 42.293 1.00 9.99 195 PHE B O 1
ATOM 4239 N N . ALA B 1 196 ? 69.768 14.279 43.592 1.00 6.87 196 ALA B N 1
ATOM 4240 C CA . ALA B 1 196 ? 69.136 13.596 44.711 1.00 7.43 196 ALA B CA 1
ATOM 4241 C C . ALA B 1 196 ? 69.375 14.443 45.955 1.00 7.62 196 ALA B C 1
ATOM 4242 O O . ALA B 1 196 ? 70.517 14.726 46.311 1.00 7.58 196 ALA B O 1
ATOM 4244 N N . VAL B 1 197 ? 68.282 14.829 46.609 1.00 6.95 197 VAL B N 1
ATOM 4245 C CA . VAL B 1 197 ? 68.354 15.683 47.791 1.00 7.50 197 VAL B CA 1
ATOM 4246 C C . VAL B 1 197 ? 68.328 14.809 49.032 1.00 8.35 197 VAL B C 1
ATOM 4247 O O . VAL B 1 197 ? 67.335 14.131 49.307 1.00 10.16 197 VAL B O 1
ATOM 4251 N N . GLY B 1 198 ? 69.439 14.807 49.769 1.00 8.81 198 GLY B N 1
ATOM 4252 C CA . GLY B 1 198 ? 69.618 14.017 50.977 1.00 11.70 198 GLY B CA 1
ATOM 4253 C C . GLY B 1 198 ? 70.935 14.397 51.628 1.00 12.57 198 GLY B C 1
ATOM 4254 O O . GLY B 1 198 ? 71.769 15.097 51.043 1.00 11.90 198 GLY B O 1
ATOM 4255 N N . SER B 1 199 ? 71.126 13.924 52.848 1.00 14.63 199 SER B N 1
ATOM 4256 C CA . SER B 1 199 ? 72.284 14.311 53.654 1.00 15.73 199 SER B CA 1
ATOM 4257 C C . SER B 1 199 ? 72.897 13.184 54.468 1.00 18.03 199 SER B C 1
ATOM 4258 O O . SER B 1 199 ? 73.991 13.364 55.012 1.00 22.28 199 SER B O 1
ATOM 4261 N N . ARG B 1 200 ? 72.215 12.051 54.566 1.00 17.97 200 ARG B N 1
ATOM 4262 C CA . ARG B 1 200 ? 72.742 10.876 55.275 1.00 18.13 200 ARG B CA 1
ATOM 4263 C C . ARG B 1 200 ? 73.635 10.093 54.328 1.00 15.08 200 ARG B C 1
ATOM 4264 O O . ARG B 1 200 ? 73.190 9.666 53.258 1.00 16.15 200 ARG B O 1
ATOM 4272 N N . LYS B 1 201 ? 74.883 9.902 54.731 1.00 16.59 201 LYS B N 1
ATOM 4273 C CA . LYS B 1 201 ? 75.943 9.374 53.882 1.00 16.33 201 LYS B CA 1
ATOM 4274 C C . LYS B 1 201 ? 75.589 8.055 53.210 1.00 15.15 201 LYS B C 1
ATOM 4275 O O . LYS B 1 201 ? 75.769 7.919 51.992 1.00 16.36 201 LYS B O 1
ATOM 4281 N N . HIS B 1 202 ? 75.079 7.070 53.955 1.00 15.22 202 HIS B N 1
ATOM 4282 C CA . HIS B 1 202 ? 74.823 5.764 53.304 1.00 14.06 202 HIS B CA 1
ATOM 4283 C C . HIS B 1 202 ? 73.735 5.856 52.249 1.00 14.59 202 HIS B C 1
ATOM 4284 O O . HIS B 1 202 ? 73.844 5.256 51.184 1.00 13.68 202 HIS B O 1
ATOM 4291 N N . CYS B 1 203 ? 72.692 6.623 52.532 1.00 14.73 203 CYS B N 1
ATOM 4292 C CA . CYS B 1 203 ? 71.630 6.822 51.552 1.00 14.26 203 CYS B CA 1
ATOM 4293 C C . CYS B 1 203 ? 72.146 7.551 50.346 1.00 12.35 203 CYS B C 1
ATOM 4294 O O . CYS B 1 203 ? 71.777 7.233 49.227 1.00 12.89 203 CYS B O 1
ATOM 4297 N N . CYS B 1 204 ? 72.990 8.555 50.556 1.00 12.13 204 CYS B N 1
ATOM 4298 C CA . CYS B 1 204 ? 73.565 9.297 49.423 1.00 12.13 204 CYS B CA 1
ATOM 4299 C C . CYS B 1 204 ? 74.428 8.374 48.563 1.00 11.22 204 CYS B C 1
ATOM 4300 O O . CYS B 1 204 ? 74.397 8.439 47.328 1.00 13.21 204 CYS B O 1
ATOM 4303 N N . ASP B 1 205 ? 75.209 7.503 49.199 1.00 11.23 205 ASP B N 1
ATOM 4304 C CA . ASP B 1 205 ? 76.053 6.523 48.456 1.00 12.26 205 ASP B CA 1
ATOM 4305 C C . ASP B 1 205 ? 75.206 5.542 47.609 1.00 10.39 205 ASP B C 1
ATOM 4306 O O . ASP B 1 205 ? 75.540 5.223 46.470 1.00 13.44 205 ASP B O 1
ATOM 4311 N N . ILE B 1 206 ? 74.112 5.060 48.178 1.00 10.39 206 ILE B N 1
ATOM 4312 C CA . ILE B 1 206 ? 73.211 4.158 47.452 1.00 9.35 206 ILE B CA 1
ATOM 4313 C C . ILE B 1 206 ? 72.501 4.916 46.324 1.00 9.99 206 ILE B C 1
ATOM 4314 O O . ILE B 1 206 ? 72.297 4.368 45.238 1.00 9.92 206 ILE B O 1
ATOM 4319 N N . ALA B 1 207 ? 72.194 6.188 46.554 1.00 9.94 207 ALA B N 1
ATOM 4320 C CA . ALA B 1 207 ? 71.588 6.995 45.497 1.00 9.11 207 ALA B CA 1
ATOM 4321 C C . ALA B 1 207 ? 72.507 7.062 44.263 1.00 8.34 207 ALA B C 1
ATOM 4322 O O . ALA B 1 207 ? 72.058 6.970 43.131 1.00 7.31 207 ALA B O 1
ATOM 4324 N N . LEU B 1 208 ? 73.803 7.227 44.499 1.00 8.61 208 LEU B N 1
ATOM 4325 C CA . LEU B 1 208 ? 74.754 7.229 43.403 1.00 7.55 208 LEU B CA 1
ATOM 4326 C C . LEU B 1 208 ? 74.743 5.879 42.687 1.00 7.73 208 LEU B C 1
ATOM 4327 O O . LEU B 1 208 ? 74.786 5.812 41.457 1.00 11.46 208 LEU B O 1
ATOM 4332 N N . GLU B 1 209 ? 74.626 4.791 43.449 1.00 9.27 209 GLU B N 1
ATOM 4333 C CA . GLU B 1 209 ? 74.596 3.461 42.842 1.00 10.62 209 GLU B CA 1
ATOM 4334 C C . GLU B 1 209 ? 73.363 3.234 41.954 1.00 10.02 209 GLU B C 1
ATOM 4335 O O . GLU B 1 209 ? 73.432 2.476 40.982 1.00 13.64 209 GLU B O 1
ATOM 4341 N N . TYR B 1 210 ? 72.252 3.898 42.270 1.00 8.04 210 TYR B N 1
ATOM 4342 C CA . TYR B 1 210 ? 71.039 3.766 41.479 1.00 7.52 210 TYR B CA 1
ATOM 4343 C C . TYR B 1 210 ? 70.944 4.788 40.332 1.00 9.25 210 TYR B C 1
ATOM 4344 O O . TYR B 1 210 ? 69.995 4.769 39.548 1.00 11.33 210 TYR B O 1
ATOM 4353 N N . GLY B 1 211 ? 71.922 5.676 40.220 1.00 8.50 211 GLY B N 1
ATOM 4354 C CA . GLY B 1 211 ? 71.972 6.546 39.059 1.00 9.94 211 GLY B CA 1
ATOM 4355 C C . GLY B 1 211 ? 71.984 8.036 39.355 1.00 8.23 211 GLY B C 1
ATOM 4356 O O . GLY B 1 211 ? 72.108 8.802 38.411 1.00 9.04 211 GLY B O 1
ATOM 4357 N N . ALA B 1 212 ? 71.914 8.463 40.620 1.00 7.79 212 ALA B N 1
ATOM 4358 C CA . ALA B 1 212 ? 72.063 9.892 40.913 1.00 7.55 212 ALA B CA 1
ATOM 4359 C C . ALA B 1 212 ? 73.409 10.385 40.417 1.00 7.96 212 ALA B C 1
ATOM 4360 O O . ALA B 1 212 ? 74.425 9.684 40.548 1.00 9.54 212 ALA B O 1
ATOM 4362 N N . THR B 1 213 ? 73.423 11.580 39.826 1.00 7.48 213 THR B N 1
ATOM 4363 C CA . THR B 1 213 ? 74.673 12.176 39.357 1.00 7.30 213 THR B CA 1
ATOM 4364 C C . THR B 1 213 ? 75.183 13.269 40.296 1.00 7.19 213 THR B C 1
ATOM 4365 O O . THR B 1 213 ? 76.385 13.607 40.273 1.00 10.13 213 THR B O 1
ATOM 4369 N N . ASP B 1 214 ? 74.269 13.856 41.095 1.00 7.26 214 ASP B N 1
ATOM 4370 C CA . ASP B 1 214 ? 74.584 14.988 41.935 1.00 8.36 214 ASP B CA 1
ATOM 4371 C C . ASP B 1 214 ? 73.825 14.791 43.257 1.00 7.62 214 ASP B C 1
ATOM 4372 O O . ASP B 1 214 ? 72.602 14.625 43.242 1.00 11.63 214 ASP B O 1
ATOM 4377 N N . ILE B 1 215 ? 74.520 14.828 44.385 1.00 7.15 215 ILE B N 1
ATOM 4378 C CA . ILE B 1 215 ? 73.885 14.814 45.680 1.00 7.26 215 ILE B CA 1
ATOM 4379 C C . ILE B 1 215 ? 73.779 16.249 46.180 1.00 9.30 215 ILE B C 1
ATOM 4380 O O . ILE B 1 215 ? 74.785 16.981 46.170 1.00 11.99 215 ILE B O 1
ATOM 4385 N N . ILE B 1 216 ? 72.571 16.627 46.614 1.00 7.50 216 ILE B N 1
ATOM 4386 C CA . ILE B 1 216 ? 72.282 17.985 47.098 1.00 8.41 216 ILE B CA 1
ATOM 4387 C C . ILE B 1 216 ? 71.988 17.916 48.593 1.00 9.23 216 ILE B C 1
ATOM 4388 O O . ILE B 1 216 ? 70.936 17.417 49.013 1.00 8.72 216 ILE B O 1
ATOM 4393 N N . ASN B 1 217 ? 72.980 18.337 49.376 1.00 7.45 217 ASN B N 1
ATOM 4394 C CA . ASN B 1 217 ? 72.937 18.283 50.833 1.00 8.52 217 ASN B CA 1
ATOM 4395 C C . ASN B 1 217 ? 72.657 19.699 51.361 1.00 7.28 217 ASN B C 1
ATOM 4396 O O . ASN B 1 217 ? 73.409 20.618 51.069 1.00 7.55 217 ASN B O 1
ATOM 4401 N N . TYR B 1 218 ? 71.549 19.852 52.091 1.00 8.60 218 TYR B N 1
ATOM 4402 C CA . TYR B 1 218 ? 71.120 21.142 52.606 1.00 8.96 218 TYR B CA 1
ATOM 4403 C C . TYR B 1 218 ? 72.206 21.857 53.421 1.00 7.00 218 TYR B C 1
ATOM 4404 O O . TYR B 1 218 ? 72.209 23.080 53.542 1.00 7.46 218 TYR B O 1
ATOM 4413 N N . LYS B 1 219 ? 73.135 21.106 53.988 1.00 7.94 219 LYS B N 1
ATOM 4414 C CA . LYS B 1 219 ? 74.206 21.741 54.773 1.00 7.80 219 LYS B CA 1
ATOM 4415 C C . LYS B 1 219 ? 75.145 22.593 53.906 1.00 7.58 219 LYS B C 1
ATOM 4416 O O . LYS B 1 219 ? 75.880 23.432 54.440 1.00 9.38 219 LYS B O 1
ATOM 4422 N N . ASN B 1 220 ? 75.096 22.398 52.578 1.00 7.67 220 ASN B N 1
ATOM 4423 C CA . ASN B 1 220 ? 75.902 23.170 51.668 1.00 8.44 220 ASN B CA 1
ATOM 4424 C C . ASN B 1 220 ? 75.183 24.376 51.059 1.00 6.84 220 ASN B C 1
ATOM 4425 O O . ASN B 1 220 ? 75.740 25.067 50.198 1.00 9.47 220 ASN B O 1
ATOM 4430 N N . GLY B 1 221 ? 73.953 24.651 51.512 1.00 7.19 221 GLY B N 1
ATOM 4431 C CA . GLY B 1 221 ? 73.201 25.766 51.012 1.00 7.71 221 GLY B CA 1
ATOM 4432 C C . GLY B 1 221 ? 71.749 25.418 50.783 1.00 6.74 221 GLY B C 1
ATOM 4433 O O . GLY B 1 221 ? 71.391 24.248 50.736 1.00 7.94 221 GLY B O 1
ATOM 4434 N N . ASP B 1 222 ? 70.922 26.454 50.638 1.00 6.55 222 ASP B N 1
ATOM 4435 C CA . ASP B 1 222 ? 69.508 26.271 50.314 1.00 7.27 222 ASP B CA 1
ATOM 4436 C C . ASP B 1 222 ? 69.423 25.331 49.114 1.00 6.61 222 ASP B C 1
ATOM 4437 O O . ASP B 1 222 ? 70.105 25.563 48.106 1.00 7.66 222 ASP B O 1
ATOM 4442 N N . ILE B 1 223 ? 68.604 24.287 49.216 1.00 8.41 223 ILE B N 1
ATOM 4443 C CA . ILE B 1 223 ? 68.650 23.250 48.182 1.00 7.53 223 ILE B CA 1
ATOM 4444 C C . ILE B 1 223 ? 68.181 23.800 46.852 1.00 8.21 223 ILE B C 1
ATOM 4445 O O . ILE B 1 223 ? 68.683 23.386 45.819 1.00 8.89 223 ILE B O 1
ATOM 4450 N N . VAL B 1 224 ? 67.238 24.745 46.864 1.00 7.05 224 VAL B N 1
ATOM 4451 C CA . VAL B 1 224 ? 66.745 25.326 45.606 1.00 8.01 224 VAL B CA 1
ATOM 4452 C C . VAL B 1 224 ? 67.857 26.160 44.976 1.00 8.25 224 VAL B C 1
ATOM 4453 O O . VAL B 1 224 ? 68.112 26.088 43.788 1.00 8.89 224 VAL B O 1
ATOM 4457 N N . GLU B 1 225 ? 68.520 26.970 45.794 1.00 8.17 225 GLU B N 1
ATOM 4458 C CA . GLU B 1 225 ? 69.606 27.776 45.279 1.00 7.55 225 GLU B CA 1
ATOM 4459 C C . GLU B 1 225 ? 70.750 26.905 44.752 1.00 6.76 225 GLU B C 1
ATOM 4460 O O . GLU B 1 225 ? 71.385 27.248 43.755 1.00 7.95 225 GLU B O 1
ATOM 4466 N N . GLN B 1 226 ? 71.035 25.785 45.391 1.00 7.99 226 GLN B N 1
ATOM 4467 C CA . GLN B 1 226 ? 72.077 24.902 44.886 1.00 7.51 226 GLN B CA 1
ATOM 4468 C C . GLN B 1 226 ? 71.728 24.356 43.498 1.00 6.92 226 GLN B C 1
ATOM 4469 O O . GLN B 1 226 ? 72.593 24.277 42.600 1.00 8.42 226 GLN B O 1
ATOM 4475 N N . ILE B 1 227 ? 70.473 23.938 43.338 1.00 6.33 227 ILE B N 1
ATOM 4476 C CA . ILE B 1 227 ? 70.034 23.354 42.083 1.00 8.86 227 ILE B CA 1
ATOM 4477 C C . ILE B 1 227 ? 69.992 24.417 40.974 1.00 7.85 227 ILE B C 1
ATOM 4478 O O . ILE B 1 227 ? 70.378 24.137 39.815 1.00 9.29 227 ILE B O 1
ATOM 4483 N N . LEU B 1 228 ? 69.567 25.629 41.323 1.00 8.99 228 LEU B N 1
ATOM 4484 C CA . LEU B 1 228 ? 69.588 26.738 40.358 1.00 9.79 228 LEU B CA 1
ATOM 4485 C C . LEU B 1 228 ? 71.018 27.064 39.940 1.00 8.44 228 LEU B C 1
ATOM 4486 O O . LEU B 1 228 ? 71.306 27.273 38.741 1.00 11.69 228 LEU B O 1
ATOM 4491 N N . LYS B 1 229 ? 71.939 27.107 40.883 1.00 8.62 229 LYS B N 1
ATOM 4492 C CA . LYS B 1 229 ? 73.347 27.341 40.536 1.00 10.06 229 LYS B CA 1
ATOM 4493 C C . LYS B 1 229 ? 73.896 26.252 39.593 1.00 9.64 229 LYS B C 1
ATOM 4494 O O . LYS B 1 229 ? 74.589 26.538 38.599 1.00 10.91 229 LYS B O 1
ATOM 4500 N N . ALA B 1 230 ? 73.567 25.010 39.908 1.00 9.59 230 ALA B N 1
ATOM 4501 C CA . ALA B 1 230 ? 74.070 23.865 39.176 1.00 8.89 230 ALA B CA 1
ATOM 4502 C C . ALA B 1 230 ? 73.518 23.770 37.757 1.00 9.49 230 ALA B C 1
ATOM 4503 O O . ALA B 1 230 ? 74.142 23.110 36.881 1.00 11.53 230 ALA B O 1
ATOM 4505 N N . THR B 1 231 ? 72.361 24.404 37.533 1.00 10.69 231 THR B N 1
ATOM 4506 C CA . THR B 1 231 ? 71.680 24.396 36.245 1.00 10.79 231 THR B CA 1
ATOM 4507 C C . THR B 1 231 ? 71.747 25.753 35.547 1.00 12.49 231 THR B C 1
ATOM 4508 O O . THR B 1 231 ? 70.974 26.018 34.623 1.00 14.65 231 THR B O 1
ATOM 4512 N N . ASP B 1 232 ? 72.683 26.589 35.995 1.00 13.33 232 ASP B N 1
ATOM 4513 C CA . ASP B 1 232 ? 72.916 27.926 35.427 1.00 15.35 232 ASP B CA 1
ATOM 4514 C C . ASP B 1 232 ? 71.626 28.744 35.382 1.00 14.35 232 ASP B C 1
ATOM 4515 O O . ASP B 1 232 ? 71.322 29.431 34.392 1.00 16.02 232 ASP B O 1
ATOM 4520 N N . GLY B 1 233 ? 70.834 28.610 36.440 1.00 11.00 233 GLY B N 1
ATOM 4521 C CA . GLY B 1 233 ? 69.604 29.356 36.610 1.00 9.84 233 GLY B CA 1
ATOM 4522 C C . GLY B 1 233 ? 68.380 28.779 35.928 1.00 11.29 233 GLY B C 1
ATOM 4523 O O . GLY B 1 233 ? 67.279 29.293 36.119 1.00 15.00 233 GLY B O 1
ATOM 4524 N N . LYS B 1 234 ? 68.556 27.698 35.180 1.00 12.19 234 LYS B N 1
ATOM 4525 C CA . LYS B 1 234 ? 67.473 27.149 34.362 1.00 13.33 234 LYS B CA 1
ATOM 4526 C C . LYS B 1 234 ? 66.479 26.303 35.155 1.00 12.53 234 LYS B C 1
ATOM 4527 O O . LYS B 1 234 ? 65.293 26.213 34.797 1.00 16.63 234 LYS B O 1
ATOM 4533 N N . GLY B 1 235 ? 66.951 25.688 36.227 1.00 10.66 235 GLY B N 1
ATOM 4534 C CA . GLY B 1 235 ? 66.114 24.760 36.981 1.00 9.64 235 GLY B CA 1
ATOM 4535 C C . GLY B 1 235 ? 66.124 23.384 36.361 1.00 7.88 235 GLY B C 1
ATOM 4536 O O . GLY B 1 235 ? 66.805 23.131 35.353 1.00 10.72 235 GLY B O 1
ATOM 4537 N N . VAL B 1 236 ? 65.371 22.495 36.997 1.00 5.70 236 VAL B N 1
ATOM 4538 C CA . VAL B 1 236 ? 65.231 21.141 36.535 1.00 5.81 236 VAL B CA 1
ATOM 4539 C C . VAL B 1 236 ? 63.951 20.963 35.732 1.00 5.53 236 VAL B C 1
ATOM 4540 O O . VAL B 1 236 ? 63.044 21.759 35.801 1.00 6.14 236 VAL B O 1
ATOM 4544 N N . ASP B 1 237 ? 63.913 19.930 34.890 1.00 6.43 237 ASP B N 1
ATOM 4545 C CA . ASP B 1 237 ? 62.748 19.663 34.076 1.00 6.44 237 ASP B CA 1
ATOM 4546 C C . ASP B 1 237 ? 61.595 19.046 34.870 1.00 4.63 237 ASP B C 1
ATOM 4547 O O . ASP B 1 237 ? 60.437 19.362 34.592 1.00 7.08 237 ASP B O 1
ATOM 4552 N N . LYS B 1 238 ? 61.894 18.124 35.791 1.00 5.08 238 LYS B N 1
ATOM 4553 C CA . LYS B 1 238 ? 60.885 17.341 36.506 1.00 4.91 238 LYS B CA 1
ATOM 4554 C C . LYS B 1 238 ? 61.392 17.092 37.900 1.00 5.43 238 LYS B C 1
ATOM 4555 O O . LYS B 1 238 ? 62.606 16.989 38.126 1.00 5.82 238 LYS B O 1
ATOM 4561 N N . VAL B 1 239 ? 60.453 16.954 38.834 1.00 5.27 239 VAL B N 1
ATOM 4562 C CA . VAL B 1 239 ? 60.747 16.721 40.258 1.00 4.20 239 VAL B CA 1
ATOM 4563 C C . VAL B 1 239 ? 59.915 15.559 40.766 1.00 4.72 239 VAL B C 1
ATOM 4564 O O . VAL B 1 239 ? 58.711 15.495 40.474 1.00 6.10 239 VAL B O 1
ATOM 4568 N N . VAL B 1 240 ? 60.555 14.645 41.517 1.00 4.83 240 VAL B N 1
ATOM 4569 C CA . VAL B 1 240 ? 59.835 13.632 42.289 1.00 4.82 240 VAL B CA 1
ATOM 4570 C C . VAL B 1 240 ? 59.993 13.997 43.746 1.00 6.08 240 VAL B C 1
ATOM 4571 O O . VAL B 1 240 ? 61.103 14.267 44.212 1.00 6.73 240 VAL B O 1
ATOM 4575 N N . ILE B 1 241 ? 58.875 14.042 44.467 1.00 6.54 241 ILE B N 1
ATOM 4576 C CA . ILE B 1 241 ? 58.930 14.234 45.907 1.00 6.92 241 ILE B CA 1
ATOM 4577 C C . ILE B 1 241 ? 58.702 12.881 46.566 1.00 5.84 241 ILE B C 1
ATOM 4578 O O . ILE B 1 241 ? 57.620 12.268 46.407 1.00 7.85 241 ILE B O 1
ATOM 4583 N N . ALA B 1 242 ? 59.704 12.441 47.332 1.00 6.02 242 ALA B N 1
ATOM 4584 C CA . ALA B 1 242 ? 59.703 11.118 47.995 1.00 7.54 242 ALA B CA 1
ATOM 4585 C C . ALA B 1 242 ? 60.032 11.199 49.482 1.00 10.17 242 ALA B C 1
ATOM 4586 O O . ALA B 1 242 ? 60.329 10.181 50.139 1.00 13.45 242 ALA B O 1
ATOM 4588 N N . GLY B 1 243 ? 59.932 12.394 50.018 1.00 9.26 243 GLY B N 1
ATOM 4589 C CA . GLY B 1 243 ? 60.198 12.656 51.420 1.00 9.91 243 GLY B CA 1
ATOM 4590 C C . GLY B 1 243 ? 59.932 14.104 51.750 1.00 10.12 243 GLY B C 1
ATOM 4591 O O . GLY B 1 243 ? 59.419 14.852 50.904 1.00 10.46 243 GLY B O 1
ATOM 4592 N N . GLY B 1 244 ? 60.268 14.503 52.976 1.00 11.36 244 GLY B N 1
ATOM 4593 C CA . GLY B 1 244 ? 60.064 15.867 53.409 1.00 10.64 244 GLY B CA 1
ATOM 4594 C C . GLY B 1 244 ? 58.727 16.014 54.096 1.00 10.82 244 GLY B C 1
ATOM 4595 O O . GLY B 1 244 ? 58.267 15.123 54.798 1.00 11.65 244 GLY B O 1
ATOM 4596 N N . ASP B 1 245 ? 58.116 17.171 53.936 1.00 11.36 245 ASP B N 1
ATOM 4597 C CA . ASP B 1 245 ? 56.892 17.480 54.634 1.00 10.25 245 ASP B CA 1
ATOM 4598 C C . ASP B 1 245 ? 55.997 18.361 53.729 1.00 10.27 245 ASP B C 1
ATOM 4599 O O . ASP B 1 245 ? 56.250 18.437 52.520 1.00 9.45 245 ASP B O 1
ATOM 4604 N N . VAL B 1 246 ? 54.955 18.950 54.258 1.00 8.92 246 VAL B N 1
ATOM 4605 C CA . VAL B 1 246 ? 54.051 19.769 53.462 1.00 7.78 246 VAL B CA 1
ATOM 4606 C C . VAL B 1 246 ? 54.724 20.985 52.826 1.00 8.96 246 VAL B C 1
ATOM 4607 O O . VAL B 1 246 ? 54.181 21.556 51.939 1.00 12.68 246 VAL B O 1
ATOM 4611 N N . HIS B 1 247 ? 55.888 21.348 53.299 1.00 8.50 247 HIS B N 1
ATOM 4612 C CA . HIS B 1 247 ? 56.583 22.500 52.768 1.00 9.51 247 HIS B CA 1
ATOM 4613 C C . HIS B 1 247 ? 57.545 22.187 51.627 1.00 10.59 247 HIS B C 1
ATOM 4614 O O . HIS B 1 247 ? 58.135 23.073 51.018 1.00 9.64 247 HIS B O 1
ATOM 4621 N N . THR B 1 248 ? 57.690 20.905 51.323 1.00 8.19 248 THR B N 1
ATOM 4622 C CA . THR B 1 248 ? 58.591 20.489 50.263 1.00 7.67 248 THR B CA 1
ATOM 4623 C C . THR B 1 248 ? 58.064 20.849 48.881 1.00 8.24 248 THR B C 1
ATOM 4624 O O . THR B 1 248 ? 58.846 21.099 47.956 1.00 7.47 248 THR B O 1
ATOM 4628 N N . PHE B 1 249 ? 56.748 20.990 48.747 1.00 8.07 249 PHE B N 1
ATOM 4629 C CA . PHE B 1 249 ? 56.182 21.296 47.434 1.00 8.12 249 PHE B CA 1
ATOM 4630 C C . PHE B 1 249 ? 56.623 22.687 46.981 1.00 6.53 249 PHE B C 1
ATOM 4631 O O . PHE B 1 249 ? 56.887 22.910 45.792 1.00 7.39 249 PHE B O 1
ATOM 4639 N N . ALA B 1 250 ? 56.743 23.610 47.921 1.00 7.24 250 ALA B N 1
ATOM 4640 C CA . ALA B 1 250 ? 57.211 24.959 47.573 1.00 7.60 250 ALA B CA 1
ATOM 4641 C C . ALA B 1 250 ? 58.630 24.932 47.020 1.00 7.16 250 ALA B C 1
ATOM 4642 O O . ALA B 1 250 ? 58.961 25.657 46.080 1.00 7.66 250 ALA B O 1
ATOM 4644 N N . GLN B 1 251 ? 59.472 24.062 47.583 1.00 7.62 251 GLN B N 1
ATOM 4645 C CA . GLN B 1 251 ? 60.831 23.897 47.092 1.00 6.53 251 GLN B CA 1
ATOM 4646 C C . GLN B 1 251 ? 60.823 23.328 45.680 1.00 8.03 251 GLN B C 1
ATOM 4647 O O . GLN B 1 251 ? 61.542 23.799 44.807 1.00 7.86 251 GLN B O 1
ATOM 4653 N N . ALA B 1 252 ? 59.983 22.328 45.443 1.00 6.41 252 ALA B N 1
ATOM 4654 C CA . ALA B 1 252 ? 59.861 21.757 44.096 1.00 6.25 252 ALA B CA 1
ATOM 4655 C C . ALA B 1 252 ? 59.444 22.806 43.077 1.00 5.81 252 ALA B C 1
ATOM 4656 O O . ALA B 1 252 ? 59.981 22.867 41.979 1.00 7.28 252 ALA B O 1
ATOM 4658 N N . VAL B 1 253 ? 58.461 23.624 43.424 1.00 5.52 253 VAL B N 1
ATOM 4659 C CA . VAL B 1 253 ? 57.962 24.655 42.499 1.00 6.06 253 VAL B CA 1
ATOM 4660 C C . VAL B 1 253 ? 59.051 25.666 42.194 1.00 6.15 253 VAL B C 1
ATOM 4661 O O . VAL B 1 253 ? 59.217 26.104 41.042 1.00 6.58 253 VAL B O 1
ATOM 4665 N N . LYS B 1 254 ? 59.845 26.001 43.198 1.00 5.97 254 LYS B N 1
ATOM 4666 C CA . LYS B 1 254 ? 60.888 27.003 43.011 1.00 6.23 254 LYS B CA 1
ATOM 4667 C C . LYS B 1 254 ? 62.080 26.530 42.199 1.00 7.84 254 LYS B C 1
ATOM 4668 O O . LYS B 1 254 ? 62.795 27.374 41.650 1.00 8.78 254 LYS B O 1
ATOM 4674 N N . MET B 1 255 ? 62.333 25.224 42.176 1.00 6.35 255 MET B N 1
ATOM 4675 C CA . MET B 1 255 ? 63.476 24.687 41.421 1.00 6.31 255 MET B CA 1
ATOM 4676 C C . MET B 1 255 ? 63.155 24.223 40.000 1.00 5.38 255 MET B C 1
ATOM 4677 O O . MET B 1 255 ? 64.070 23.913 39.231 1.00 7.29 255 MET B O 1
ATOM 4682 N N . ILE B 1 256 ? 61.867 24.135 39.650 1.00 5.16 256 ILE B N 1
ATOM 4683 C CA . ILE B 1 256 ? 61.440 23.504 38.411 1.00 5.02 256 ILE B CA 1
ATOM 4684 C C . ILE B 1 256 ? 61.123 24.581 37.359 1.00 4.85 256 ILE B C 1
ATOM 4685 O O . ILE B 1 256 ? 60.666 25.701 37.670 1.00 6.90 256 ILE B O 1
ATOM 4690 N N . LYS B 1 257 ? 61.375 24.225 36.105 1.00 5.14 257 LYS B N 1
ATOM 4691 C CA . LYS B 1 257 ? 61.066 25.075 34.946 1.00 5.88 257 LYS B CA 1
ATOM 4692 C C . LYS B 1 257 ? 59.549 25.246 34.828 1.00 5.82 257 LYS B C 1
ATOM 4693 O O . LYS B 1 257 ? 58.777 24.354 35.196 1.00 5.40 257 LYS B O 1
ATOM 4699 N N . PRO B 1 258 ? 59.109 26.343 34.205 1.00 5.35 258 PRO B N 1
ATOM 4700 C CA . PRO B 1 258 ? 57.709 26.376 33.796 1.00 5.70 258 PRO B CA 1
ATOM 4701 C C . PRO B 1 258 ? 57.437 25.317 32.730 1.00 6.61 258 PRO B C 1
ATOM 4702 O O . PRO B 1 258 ? 58.321 24.989 31.947 1.00 7.75 258 PRO B O 1
ATOM 4706 N N . GLY B 1 259 ? 56.247 24.758 32.722 1.00 5.64 259 GLY B N 1
ATOM 4707 C CA . GLY B 1 259 ? 55.922 23.674 31.818 1.00 5.83 259 GLY B CA 1
ATOM 4708 C C . GLY B 1 259 ? 56.629 22.414 32.254 1.00 7.45 259 GLY B C 1
ATOM 4709 O O . GLY B 1 259 ? 57.642 22.018 31.684 1.00 7.68 259 GLY B O 1
ATOM 4710 N N . SER B 1 260 ? 56.088 21.800 33.285 1.00 5.55 260 SER B N 1
ATOM 4711 C CA . SER B 1 260 ? 56.806 20.734 34.006 1.00 5.44 260 SER B CA 1
ATOM 4712 C C . SER B 1 260 ? 55.856 19.954 34.874 1.00 5.08 260 SER B C 1
ATOM 4713 O O . SER B 1 260 ? 54.651 20.266 34.941 1.00 6.65 260 SER B O 1
ATOM 4716 N N . ASP B 1 261 ? 56.389 18.936 35.543 1.00 6.18 261 ASP B N 1
ATOM 4717 C CA . ASP B 1 261 ? 55.626 18.056 36.404 1.00 6.50 261 ASP B CA 1
ATOM 4718 C C . ASP B 1 261 ? 56.376 17.751 37.666 1.00 5.54 261 ASP B C 1
ATOM 4719 O O . ASP B 1 261 ? 57.586 17.477 37.657 1.00 5.99 261 ASP B O 1
ATOM 4724 N N . ILE B 1 262 ? 55.620 17.833 38.767 1.00 5.85 262 ILE B N 1
ATOM 4725 C CA . ILE B 1 262 ? 56.066 17.419 40.112 1.00 5.55 262 ILE B CA 1
ATOM 4726 C C . ILE B 1 262 ? 55.261 16.177 40.498 1.00 5.75 262 ILE B C 1
ATOM 4727 O O . ILE B 1 262 ? 54.044 16.259 40.599 1.00 7.42 262 ILE B O 1
ATOM 4732 N N . GLY B 1 263 ? 55.937 15.064 40.730 1.00 5.75 263 GLY B N 1
ATOM 4733 C CA . GLY B 1 263 ? 55.293 13.816 41.104 1.00 6.94 263 GLY B CA 1
ATOM 4734 C C . GLY B 1 263 ? 55.565 13.491 42.561 1.00 7.17 263 GLY B C 1
ATOM 4735 O O . GLY B 1 263 ? 56.667 13.113 42.913 1.00 7.95 263 GLY B O 1
ATOM 4736 N N . ASN B 1 264 ? 54.556 13.652 43.404 1.00 6.53 264 ASN B N 1
ATOM 4737 C CA . ASN B 1 264 ? 54.669 13.308 44.803 1.00 5.07 264 ASN B CA 1
ATOM 4738 C C . ASN B 1 264 ? 54.169 11.902 45.087 1.00 6.52 264 ASN B C 1
ATOM 4739 O O . ASN B 1 264 ? 53.100 11.495 44.625 1.00 6.99 264 ASN B O 1
ATOM 4744 N N . VAL B 1 265 ? 54.973 11.166 45.850 1.00 6.34 265 VAL B N 1
ATOM 4745 C CA . VAL B 1 265 ? 54.555 9.890 46.440 1.00 6.48 265 VAL B CA 1
ATOM 4746 C C . VAL B 1 265 ? 54.727 9.867 47.954 1.00 7.62 265 VAL B C 1
ATOM 4747 O O . VAL B 1 265 ? 54.433 8.858 48.606 1.00 10.48 265 VAL B O 1
ATOM 4751 N N . ASN B 1 266 ? 55.133 10.991 48.539 1.00 6.38 266 ASN B N 1
ATOM 4752 C CA . ASN B 1 266 ? 55.281 11.045 49.986 1.00 7.01 266 ASN B CA 1
ATOM 4753 C C . ASN B 1 266 ? 53.928 11.103 50.704 1.00 8.84 266 ASN B C 1
ATOM 4754 O O . ASN B 1 266 ? 53.064 11.900 50.350 1.00 7.97 266 ASN B O 1
ATOM 4759 N N . TYR B 1 267 ? 53.760 10.236 51.699 1.00 8.00 267 TYR B N 1
ATOM 4760 C CA . TYR B 1 267 ? 52.613 10.275 52.602 1.00 6.97 267 TYR B CA 1
ATOM 4761 C C . TYR B 1 267 ? 52.857 11.390 53.603 1.00 8.11 267 TYR B C 1
ATOM 4762 O O . TYR B 1 267 ? 53.789 11.323 54.439 1.00 9.09 267 TYR B O 1
ATOM 4771 N N . LEU B 1 268 ? 51.996 12.410 53.544 1.00 7.48 268 LEU B N 1
ATOM 4772 C CA . LEU B 1 268 ? 52.129 13.600 54.379 1.00 8.15 268 LEU B CA 1
ATOM 4773 C C . LEU B 1 268 ? 51.418 13.377 55.688 1.00 8.95 268 LEU B C 1
ATOM 4774 O O . LEU B 1 268 ? 50.220 13.225 55.693 1.00 10.48 268 LEU B O 1
ATOM 4779 N N . GLY B 1 269 ? 52.168 13.353 56.792 1.00 11.21 269 GLY B N 1
ATOM 4780 C CA . GLY B 1 269 ? 51.628 12.929 58.051 1.00 10.92 269 GLY B CA 1
ATOM 4781 C C . GLY B 1 269 ? 51.060 13.987 58.973 1.00 12.95 269 GLY B C 1
ATOM 4782 O O . GLY B 1 269 ? 50.342 13.657 59.940 1.00 13.76 269 GLY B O 1
ATOM 4783 N N . GLU B 1 270 ? 51.411 15.244 58.708 1.00 11.75 270 GLU B N 1
ATOM 4784 C CA . GLU B 1 270 ? 51.082 16.371 59.561 1.00 12.66 270 GLU B CA 1
ATOM 4785 C C . GLU B 1 270 ? 50.917 17.628 58.731 1.00 10.62 270 GLU B C 1
ATOM 4786 O O . GLU B 1 270 ? 51.530 17.775 57.671 1.00 12.42 270 GLU B O 1
ATOM 4792 N N . GLY B 1 271 ? 50.135 18.546 59.261 1.00 10.82 271 GLY B N 1
ATOM 4793 C CA . GLY B 1 271 ? 49.987 19.872 58.680 1.00 10.71 271 GLY B CA 1
ATOM 4794 C C . GLY B 1 271 ? 48.658 20.043 57.996 1.00 11.30 271 GLY B C 1
ATOM 4795 O O . GLY B 1 271 ? 48.225 19.157 57.273 1.00 13.58 271 GLY B O 1
ATOM 4796 N N . ASP B 1 272 ? 48.016 21.190 58.191 1.00 10.84 272 ASP B N 1
ATOM 4797 C CA . ASP B 1 272 ? 46.718 21.429 57.583 1.00 10.78 272 ASP B CA 1
ATOM 4798 C C . ASP B 1 272 ? 46.764 21.475 56.044 1.00 9.79 272 ASP B C 1
ATOM 4799 O O . ASP B 1 272 ? 45.916 20.894 55.354 1.00 9.40 272 ASP B O 1
ATOM 4804 N N . ASN B 1 273 ? 47.735 22.219 55.538 1.00 10.18 273 ASN B N 1
ATOM 4805 C CA . ASN B 1 273 ? 47.823 22.568 54.117 1.00 11.14 273 ASN B CA 1
ATOM 4806 C C . ASN B 1 273 ? 49.204 22.370 53.534 1.00 9.79 273 ASN B C 1
ATOM 4807 O O . ASN B 1 273 ? 50.229 22.496 54.235 1.00 10.44 273 ASN B O 1
ATOM 4812 N N . ILE B 1 274 ? 49.208 22.049 52.244 1.00 9.89 274 ILE B N 1
ATOM 4813 C CA . ILE B 1 274 ? 50.378 22.102 51.406 1.00 9.06 274 ILE B CA 1
ATOM 4814 C C . ILE B 1 274 ? 50.365 23.469 50.740 1.00 9.88 274 ILE B C 1
ATOM 4815 O O . ILE B 1 274 ? 49.414 23.806 50.007 1.00 11.29 274 ILE B O 1
ATOM 4820 N N . ASP B 1 275 ? 51.394 24.273 51.001 1.00 9.93 275 ASP B N 1
ATOM 4821 C CA A ASP B 1 275 ? 51.504 25.641 50.465 0.50 9.91 275 ASP B CA 1
ATOM 4822 C CA B ASP B 1 275 ? 51.409 25.612 50.426 0.50 10.53 275 ASP B CA 1
ATOM 4823 C C . ASP B 1 275 ? 52.191 25.657 49.115 1.00 10.84 275 ASP B C 1
ATOM 4824 O O . ASP B 1 275 ? 53.292 25.149 49.010 1.00 11.38 275 ASP B O 1
ATOM 4833 N N . ILE B 1 276 ? 51.541 26.204 48.093 1.00 8.21 276 ILE B N 1
ATOM 4834 C CA . ILE B 1 276 ? 52.126 26.356 46.774 1.00 7.84 276 ILE B CA 1
ATOM 4835 C C . ILE B 1 276 ? 52.369 27.858 46.595 1.00 8.67 276 ILE B C 1
ATOM 4836 O O . ILE B 1 276 ? 51.434 28.652 46.678 1.00 9.35 276 ILE B O 1
ATOM 4841 N N . PRO B 1 277 ? 53.620 28.278 46.382 1.00 8.04 277 PRO B N 1
ATOM 4842 C CA . PRO B 1 277 ? 53.911 29.722 46.336 1.00 7.41 277 PRO B CA 1
ATOM 4843 C C . PRO B 1 277 ? 53.331 30.371 45.097 1.00 7.77 277 PRO B C 1
ATOM 4844 O O . PRO B 1 277 ? 53.623 29.954 43.994 1.00 8.47 277 PRO B O 1
ATOM 4848 N N . ARG B 1 278 ? 52.512 31.394 45.276 1.00 8.06 278 ARG B N 1
ATOM 4849 C CA . ARG B 1 278 ? 51.762 31.969 44.162 1.00 7.21 278 ARG B CA 1
ATOM 4850 C C . ARG B 1 278 ? 52.644 32.533 43.072 1.00 6.88 278 ARG B C 1
ATOM 4851 O O . ARG B 1 278 ? 52.443 32.221 41.904 1.00 6.97 278 ARG B O 1
ATOM 4859 N N . SER B 1 279 ? 53.645 33.346 43.418 1.00 8.22 279 SER B N 1
ATOM 4860 C CA A SER B 1 279 ? 54.458 33.970 42.370 0.50 7.81 279 SER B CA 1
ATOM 4861 C CA B SER B 1 279 ? 54.539 33.967 42.439 0.50 9.04 279 SER B CA 1
ATOM 4862 C C . SER B 1 279 ? 55.282 32.940 41.582 1.00 7.33 279 SER B C 1
ATOM 4863 O O . SER B 1 279 ? 55.279 32.975 40.347 1.00 8.17 279 SER B O 1
ATOM 4868 N N . GLU B 1 280 ? 55.940 32.013 42.266 1.00 7.18 280 GLU B N 1
ATOM 4869 C CA . GLU B 1 280 ? 56.791 31.031 41.618 1.00 8.04 280 GLU B CA 1
ATOM 4870 C C . GLU B 1 280 ? 55.999 29.951 40.892 1.00 7.44 280 GLU B C 1
ATOM 4871 O O . GLU B 1 280 ? 56.529 29.254 40.040 1.00 7.50 280 GLU B O 1
ATOM 4877 N N . TRP B 1 281 ? 54.712 29.842 41.166 1.00 7.36 281 TRP B N 1
ATOM 4878 C CA . TRP B 1 281 ? 53.805 28.996 40.415 1.00 6.19 281 TRP B CA 1
ATOM 4879 C C . TRP B 1 281 ? 53.196 29.777 39.219 1.00 7.54 281 TRP B C 1
ATOM 4880 O O . TRP B 1 281 ? 52.208 29.364 38.609 1.00 9.01 281 TRP B O 1
ATOM 4891 N N . GLY B 1 282 ? 53.798 30.905 38.872 1.00 6.57 282 GLY B N 1
ATOM 4892 C CA . GLY B 1 282 ? 53.408 31.668 37.685 1.00 6.97 282 GLY B CA 1
ATOM 4893 C C . GLY B 1 282 ? 52.058 32.312 37.900 1.00 5.31 282 GLY B C 1
ATOM 4894 O O . GLY B 1 282 ? 51.291 32.462 36.956 1.00 5.53 282 GLY B O 1
ATOM 4895 N N . VAL B 1 283 ? 51.811 32.767 39.125 1.00 5.94 283 VAL B N 1
ATOM 4896 C CA . VAL B 1 283 ? 50.549 33.401 39.493 1.00 5.84 283 VAL B CA 1
ATOM 4897 C C . VAL B 1 283 ? 49.317 32.640 38.996 1.00 4.79 283 VAL B C 1
ATOM 4898 O O . VAL B 1 283 ? 48.290 33.211 38.633 1.00 6.03 283 VAL B O 1
ATOM 4902 N N . GLY B 1 284 ? 49.447 31.312 39.007 1.00 5.36 284 GLY B N 1
ATOM 4903 C CA . GLY B 1 284 ? 48.353 30.427 38.621 1.00 4.76 284 GLY B CA 1
ATOM 4904 C C . GLY B 1 284 ? 48.526 29.812 37.230 1.00 5.11 284 GLY B C 1
ATOM 4905 O O . GLY B 1 284 ? 47.718 28.983 36.821 1.00 5.69 284 GLY B O 1
ATOM 4906 N N . MET B 1 285 ? 49.563 30.236 36.504 1.00 4.97 285 MET B N 1
ATOM 4907 C CA . MET B 1 285 ? 49.627 30.060 35.053 1.00 5.17 285 MET B CA 1
ATOM 4908 C C . MET B 1 285 ? 50.944 29.534 34.516 1.00 3.98 285 MET B C 1
ATOM 4909 O O . MET B 1 285 ? 51.169 29.583 33.302 1.00 5.28 285 MET B O 1
ATOM 4914 N N . GLY B 1 286 ? 51.795 29.001 35.387 1.00 4.60 286 GLY B N 1
ATOM 4915 C CA . GLY B 1 286 ? 53.136 28.553 34.975 1.00 5.33 286 GLY B CA 1
ATOM 4916 C C . GLY B 1 286 ? 53.260 27.160 34.384 1.00 4.11 286 GLY B C 1
ATOM 4917 O O . GLY B 1 286 ? 54.355 26.730 34.128 1.00 5.42 286 GLY B O 1
ATOM 4918 N N . HIS B 1 287 ? 52.145 26.439 34.247 1.00 4.23 287 HIS B N 1
ATOM 4919 C CA . HIS B 1 287 ? 52.145 25.027 33.806 1.00 3.54 287 HIS B CA 1
ATOM 4920 C C . HIS B 1 287 ? 53.110 24.166 34.598 1.00 4.36 287 HIS B C 1
ATOM 4921 O O . HIS B 1 287 ? 53.750 23.286 34.050 1.00 5.27 287 HIS B O 1
ATOM 4928 N N . LYS B 1 288 ? 53.181 24.398 35.905 1.00 4.74 288 LYS B N 1
ATOM 4929 C CA . LYS B 1 288 ? 53.911 23.558 36.812 1.00 5.64 288 LYS B CA 1
ATOM 4930 C C . LYS B 1 288 ? 52.917 22.578 37.417 1.00 5.31 288 LYS B C 1
ATOM 4931 O O . LYS B 1 288 ? 52.281 22.818 38.430 1.00 6.74 288 LYS B O 1
ATOM 4937 N N . HIS B 1 289 ? 52.712 21.468 36.739 1.00 5.17 289 HIS B N 1
ATOM 4938 C CA . HIS B 1 289 ? 51.676 20.514 37.112 1.00 5.94 289 HIS B CA 1
ATOM 4939 C C . HIS B 1 289 ? 52.062 19.751 38.366 1.00 6.52 289 HIS B C 1
ATOM 4940 O O . HIS B 1 289 ? 53.215 19.353 38.526 1.00 7.33 289 HIS B O 1
ATOM 4947 N N . ILE B 1 290 ? 51.084 19.540 39.241 1.00 6.02 290 ILE B N 1
ATOM 4948 C CA . ILE B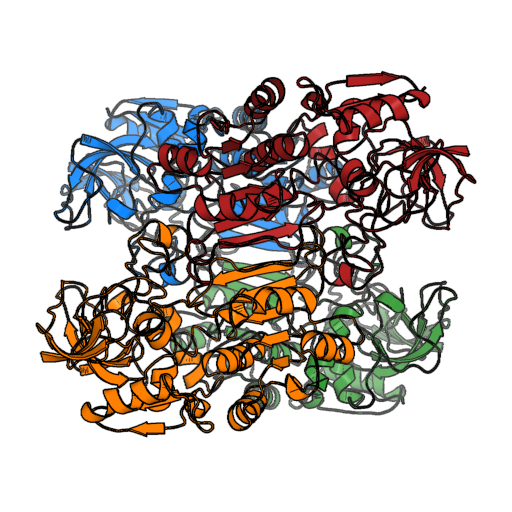 1 290 ? 51.307 18.944 40.549 1.00 5.37 290 ILE B CA 1
ATOM 4949 C C . ILE B 1 290 ? 50.505 17.655 40.662 1.00 6.05 290 ILE B C 1
ATOM 4950 O O . ILE B 1 290 ? 49.278 17.656 40.496 1.00 7.37 290 ILE B O 1
ATOM 4955 N N . HIS B 1 291 ? 51.205 16.568 40.980 1.00 6.72 291 HIS B N 1
ATOM 4956 C CA . HIS B 1 291 ? 50.592 15.263 41.071 1.00 7.42 291 HIS B CA 1
ATOM 4957 C C . HIS B 1 291 ? 50.959 14.668 42.438 1.00 6.80 291 HIS B C 1
ATOM 4958 O O . HIS B 1 291 ? 52.055 14.907 42.975 1.00 8.82 291 HIS B O 1
ATOM 4965 N N . GLY B 1 292 ? 50.071 13.868 42.993 1.00 7.19 292 GLY B N 1
ATOM 4966 C CA . GLY B 1 292 ? 50.375 13.152 44.213 1.00 7.02 292 GLY B CA 1
ATOM 4967 C C . GLY B 1 292 ? 49.518 11.906 44.271 1.00 6.28 292 GLY B C 1
ATOM 4968 O O . GLY B 1 292 ? 48.282 12.007 44.285 1.00 8.42 292 GLY B O 1
ATOM 4969 N N . GLY B 1 293 ? 50.146 10.741 44.270 1.00 6.59 293 GLY B N 1
ATOM 4970 C CA . GLY B 1 293 ? 49.396 9.508 44.088 1.00 6.72 293 GLY B CA 1
ATOM 4971 C C . GLY B 1 293 ? 49.937 8.311 44.844 1.00 6.62 293 GLY B C 1
ATOM 4972 O O . GLY B 1 293 ? 51.123 8.106 44.984 1.00 7.21 293 GLY B O 1
ATOM 4973 N N . LEU B 1 294 ? 48.979 7.513 45.327 1.00 5.94 294 LEU B N 1
ATOM 4974 C CA . LEU B 1 294 ? 49.182 6.210 45.930 1.00 5.31 294 LEU B CA 1
ATOM 4975 C C . LEU B 1 294 ? 49.742 5.236 44.905 1.00 6.31 294 LEU B C 1
ATOM 4976 O O . LEU B 1 294 ? 49.308 5.225 43.752 1.00 6.84 294 LEU B O 1
ATOM 4981 N N . CYS B 1 295 ? 50.663 4.373 45.325 1.00 5.54 295 CYS B N 1
ATOM 4982 C CA . CYS B 1 295 ? 51.267 3.421 44.406 1.00 5.68 295 CYS B CA 1
ATOM 4983 C C . CYS B 1 295 ? 50.284 2.456 43.780 1.00 5.73 295 CYS B C 1
ATOM 4984 O O . CYS B 1 295 ? 49.324 2.053 44.432 1.00 6.25 295 CYS B O 1
ATOM 4987 N N . PRO B 1 296 ? 50.532 2.075 42.511 1.00 5.51 296 PRO B N 1
ATOM 4988 C CA . PRO B 1 296 ? 49.792 0.940 41.965 1.00 6.11 296 PRO B CA 1
ATOM 4989 C C . PRO B 1 296 ? 50.038 -0.351 42.728 1.00 4.89 296 PRO B C 1
ATOM 4990 O O . PRO B 1 296 ? 51.109 -0.561 43.332 1.00 7.58 296 PRO B O 1
ATOM 4994 N N . GLY B 1 297 ? 49.029 -1.208 42.657 1.00 6.04 297 GLY B N 1
ATOM 4995 C CA . GLY B 1 297 ? 49.139 -2.569 43.149 1.00 6.89 297 GLY B CA 1
ATOM 4996 C C . GLY B 1 297 ? 48.462 -3.534 42.215 1.00 5.97 297 GLY B C 1
ATOM 4997 O O . GLY B 1 297 ? 48.389 -3.309 41.017 1.00 6.97 297 GLY B O 1
ATOM 4998 N N . GLY B 1 298 ? 48.004 -4.619 42.780 1.00 6.61 298 GLY B N 1
ATOM 4999 C CA . GLY B 1 298 ? 47.473 -5.720 42.033 1.00 6.73 298 GLY B CA 1
ATOM 5000 C C . GLY B 1 298 ? 48.547 -6.622 41.435 1.00 4.65 298 GLY B C 1
ATOM 5001 O O . GLY B 1 298 ? 49.753 -6.313 41.390 1.00 5.17 298 GLY B O 1
ATOM 5002 N N . ARG B 1 299 ? 48.083 -7.730 40.882 1.00 5.28 299 ARG B N 1
ATOM 5003 C CA . ARG B 1 299 ? 48.949 -8.720 40.270 1.00 4.81 299 ARG B CA 1
ATOM 5004 C C . ARG B 1 299 ? 49.808 -8.214 39.140 1.00 5.69 299 ARG B C 1
ATOM 5005 O O . ARG B 1 299 ? 50.999 -8.546 39.071 1.00 6.02 299 ARG B O 1
ATOM 5013 N N . LEU B 1 300 ? 49.221 -7.465 38.208 1.00 5.80 300 LEU B N 1
ATOM 5014 C CA . LEU B 1 300 ? 49.956 -7.100 37.019 1.00 6.23 300 LEU B CA 1
ATOM 5015 C C . LEU B 1 300 ? 51.116 -6.184 37.383 1.00 6.11 300 LEU B C 1
ATOM 5016 O O . LEU B 1 300 ? 52.232 -6.363 36.905 1.00 6.73 300 LEU B O 1
ATOM 5021 N N . ARG B 1 301 ? 50.872 -5.214 38.235 1.00 5.86 301 ARG B N 1
ATOM 5022 C CA . ARG B 1 301 ? 51.968 -4.333 38.681 1.00 6.42 301 ARG B CA 1
ATOM 5023 C C . ARG B 1 301 ? 53.101 -5.129 39.311 1.00 6.04 301 ARG B C 1
ATOM 5024 O O . ARG B 1 301 ? 54.289 -4.871 39.063 1.00 7.63 301 ARG B O 1
ATOM 5032 N N . MET B 1 302 ? 52.729 -6.099 40.161 1.00 5.28 302 MET B N 1
ATOM 5033 C CA . MET B 1 302 ? 53.741 -6.950 40.774 1.00 5.95 302 MET B CA 1
ATOM 5034 C C . MET B 1 302 ? 54.505 -7.739 39.715 1.00 6.34 302 MET B C 1
ATOM 5035 O O . MET B 1 302 ? 55.725 -7.851 39.787 1.00 6.54 302 MET B O 1
ATOM 5040 N N . GLU B 1 303 ? 53.818 -8.327 38.745 1.00 5.97 303 GLU B N 1
ATOM 5041 C CA . GLU B 1 303 ? 54.503 -9.082 37.689 1.00 6.39 303 GLU B CA 1
ATOM 5042 C C . GLU B 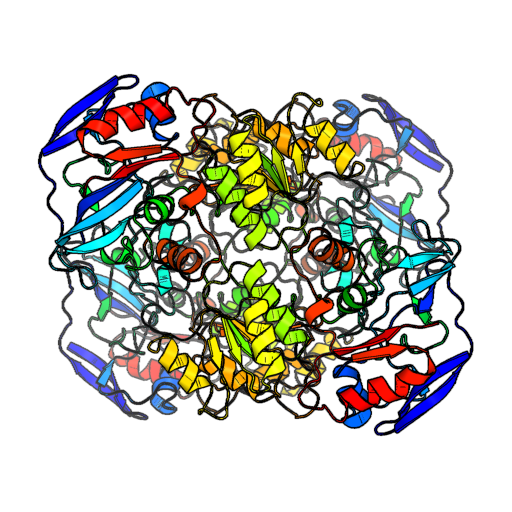1 303 ? 55.469 -8.225 36.888 1.00 5.32 303 GLU B C 1
ATOM 5043 O O . GLU B 1 303 ? 56.548 -8.680 36.550 1.00 7.18 303 GLU B O 1
ATOM 5049 N N . ARG B 1 304 ? 55.056 -7.001 36.580 1.00 7.39 304 ARG B N 1
ATOM 5050 C CA A ARG B 1 304 ? 55.915 -6.063 35.856 0.25 6.96 304 ARG B CA 1
ATOM 5051 C CA B ARG B 1 304 ? 55.906 -6.040 35.865 0.25 6.81 304 ARG B CA 1
ATOM 5052 C CA C ARG B 1 304 ? 55.930 -6.064 35.866 0.50 7.20 304 ARG B CA 1
ATOM 5053 C C . ARG B 1 304 ? 57.199 -5.779 36.639 1.00 7.83 304 ARG B C 1
ATOM 5054 O O . ARG B 1 304 ? 58.302 -5.789 36.085 1.00 8.10 304 ARG B O 1
ATOM 5076 N N . LEU B 1 305 ? 57.061 -5.535 37.929 1.00 6.85 305 LEU B N 1
ATOM 5077 C CA . LEU B 1 305 ? 58.231 -5.212 38.758 1.00 6.86 305 LEU B CA 1
ATOM 5078 C C . LEU B 1 305 ? 59.096 -6.445 39.036 1.00 7.00 305 LEU B C 1
ATOM 5079 O O . LEU B 1 305 ? 60.327 -6.362 39.060 1.00 7.30 305 LEU B O 1
ATOM 5084 N N . ILE B 1 306 ? 58.451 -7.595 39.196 1.00 6.28 306 ILE B N 1
ATOM 5085 C CA . ILE B 1 306 ? 59.162 -8.871 39.250 1.00 6.95 306 ILE B CA 1
ATOM 5086 C C . ILE B 1 306 ? 60.036 -9.020 38.027 1.00 7.14 306 ILE B C 1
ATOM 5087 O O . ILE B 1 306 ? 61.164 -9.475 38.134 1.00 7.34 306 ILE B O 1
ATOM 5092 N N . ASP B 1 307 ? 59.511 -8.674 36.846 1.00 7.35 307 ASP B N 1
ATOM 5093 C CA . ASP B 1 307 ? 60.324 -8.783 35.631 1.00 7.76 307 ASP B CA 1
ATOM 5094 C C . ASP B 1 307 ? 61.529 -7.861 35.683 1.00 7.14 307 ASP B C 1
ATOM 5095 O O . ASP B 1 307 ? 62.616 -8.231 35.246 1.00 8.69 307 ASP B O 1
ATOM 5100 N N . LEU B 1 308 ? 61.345 -6.659 36.181 1.00 6.75 308 LEU B N 1
ATOM 5101 C CA . LEU B 1 308 ? 62.471 -5.741 36.322 1.00 7.89 308 LEU B CA 1
ATOM 5102 C C . LEU B 1 308 ? 63.569 -6.345 37.209 1.00 8.03 308 LEU B C 1
ATOM 5103 O O . LEU B 1 308 ? 64.743 -6.108 36.989 1.00 10.09 308 LEU B O 1
ATOM 5108 N N . VAL B 1 309 ? 63.188 -7.024 38.273 1.00 7.13 309 VAL B N 1
ATOM 5109 C CA . VAL B 1 309 ? 64.177 -7.638 39.162 1.00 7.24 309 VAL B CA 1
ATOM 5110 C C . VAL B 1 309 ? 64.775 -8.882 38.508 1.00 7.48 309 VAL B C 1
ATOM 5111 O O . VAL B 1 309 ? 66.003 -9.061 38.510 1.00 9.54 309 VAL B O 1
ATOM 5115 N N . PHE B 1 310 ? 63.918 -9.730 37.929 1.00 7.13 310 PHE B N 1
ATOM 5116 C CA . PHE B 1 310 ? 64.362 -10.982 37.339 1.00 8.78 310 PHE B CA 1
ATOM 5117 C C . PHE B 1 310 ? 65.361 -10.766 36.207 1.00 8.80 310 PHE B C 1
ATOM 5118 O O . PHE B 1 310 ? 66.393 -11.492 36.102 1.00 11.01 310 PHE B O 1
ATOM 5126 N N . TYR B 1 311 ? 65.061 -9.794 35.343 1.00 9.43 311 TYR B N 1
ATOM 5127 C CA . TYR B 1 311 ? 65.919 -9.464 34.185 1.00 11.12 311 TYR B CA 1
ATOM 5128 C C . TYR B 1 311 ? 67.012 -8.460 34.530 1.00 12.77 311 TYR B C 1
ATOM 5129 O O . TYR B 1 311 ? 67.651 -7.893 33.646 1.00 14.62 311 TYR B O 1
ATOM 5138 N N . LYS B 1 312 ? 67.190 -8.215 35.831 1.00 10.75 312 LYS B N 1
ATOM 5139 C CA . LYS B 1 312 ? 68.359 -7.480 36.328 1.00 11.65 312 LYS B CA 1
ATOM 5140 C C . LYS B 1 312 ? 68.384 -6.001 35.913 1.00 10.93 312 LYS B C 1
ATOM 5141 O O . LYS B 1 312 ? 69.455 -5.383 35.830 1.00 14.73 312 LYS B O 1
ATOM 5147 N N . ARG B 1 313 ? 67.214 -5.413 35.723 1.00 9.24 313 ARG B N 1
ATOM 5148 C CA . ARG B 1 313 ? 67.103 -3.993 35.467 1.00 10.79 313 ARG B CA 1
ATOM 5149 C C . ARG B 1 313 ? 67.334 -3.199 36.745 1.00 11.53 313 ARG B C 1
ATOM 5150 O O . ARG B 1 313 ? 67.981 -2.153 36.705 1.00 11.69 313 ARG B O 1
ATOM 5158 N N . VAL B 1 314 ? 66.789 -3.691 37.866 1.00 11.38 314 VAL B N 1
ATOM 5159 C CA . VAL B 1 314 ? 66.871 -3.030 39.156 1.00 12.18 314 VAL B CA 1
ATOM 5160 C C . VAL B 1 314 ? 67.190 -4.105 40.212 1.00 12.37 314 VAL B C 1
ATOM 5161 O O . VAL B 1 314 ? 66.596 -5.220 40.230 1.00 14.19 314 VAL B O 1
ATOM 5165 N N . ASP B 1 315 ? 68.132 -3.781 41.080 1.00 10.98 315 ASP B N 1
ATOM 5166 C CA . ASP B 1 315 ? 68.467 -4.635 42.210 1.00 10.75 315 ASP B CA 1
ATOM 5167 C C . ASP B 1 315 ? 68.047 -3.939 43.493 1.00 8.72 315 ASP B C 1
ATOM 5168 O O . ASP B 1 315 ? 68.781 -3.102 44.014 1.00 9.94 315 ASP B O 1
ATOM 5173 N N . PRO B 1 316 ? 66.836 -4.251 44.002 1.00 8.87 316 PRO B N 1
ATOM 5174 C CA . PRO B 1 316 ? 66.365 -3.549 45.207 1.00 9.06 316 PRO B CA 1
ATOM 5175 C C . PRO B 1 316 ? 67.000 -4.020 46.529 1.00 10.44 316 PRO B C 1
ATOM 5176 O O . PRO B 1 316 ? 66.699 -3.478 47.588 1.00 10.86 316 PRO B O 1
ATOM 5180 N N . SER B 1 317 ? 67.887 -5.008 46.448 1.00 10.76 317 SER B N 1
ATOM 5181 C CA . SER B 1 317 ? 68.550 -5.525 47.633 1.00 10.78 317 SER B CA 1
ATOM 5182 C C . SER B 1 317 ? 69.425 -4.509 48.329 1.00 12.04 317 SER B C 1
ATOM 5183 O O . SER B 1 317 ? 69.681 -4.621 49.518 1.00 12.63 317 SER B O 1
ATOM 5186 N N . LYS B 1 318 ? 69.859 -3.492 47.597 1.00 11.43 318 LYS B N 1
ATOM 5187 C CA . LYS B 1 318 ? 70.691 -2.415 48.143 1.00 12.14 318 LYS B CA 1
ATOM 5188 C C . LYS B 1 318 ? 69.939 -1.605 49.195 1.00 9.92 318 LYS B C 1
ATOM 5189 O O . LYS B 1 318 ? 70.567 -0.896 50.000 1.00 12.55 318 LYS B O 1
ATOM 5195 N N . LEU B 1 319 ? 68.596 -1.670 49.182 1.00 8.60 319 LEU B N 1
ATOM 5196 C CA . LEU B 1 319 ? 67.801 -0.947 50.183 1.00 8.22 319 LEU B CA 1
ATOM 5197 C C . LEU B 1 319 ? 67.855 -1.613 51.542 1.00 9.84 319 LEU B C 1
ATOM 5198 O O . LEU B 1 319 ? 67.557 -1.002 52.543 1.00 11.21 319 LEU B O 1
ATOM 5203 N N . VAL B 1 320 ? 68.145 -2.897 51.548 1.00 9.42 320 VAL B N 1
ATOM 5204 C CA . VAL B 1 320 ? 68.018 -3.695 52.747 1.00 10.21 320 VAL B CA 1
ATOM 5205 C C . VAL B 1 320 ? 69.298 -3.618 53.569 1.00 10.79 320 VAL B C 1
ATOM 5206 O O . VAL B 1 320 ? 70.346 -4.163 53.209 1.00 15.61 320 VAL B O 1
ATOM 5210 N N . THR B 1 321 ? 69.196 -2.943 54.692 1.00 12.35 321 THR B N 1
ATOM 5211 C CA . THR B 1 321 ? 70.378 -2.727 55.545 1.00 12.38 321 THR B CA 1
ATOM 5212 C C . THR B 1 321 ? 70.427 -3.593 56.785 1.00 12.07 321 THR B C 1
ATOM 5213 O O . THR B 1 321 ? 71.476 -3.660 57.413 1.00 14.20 321 THR B O 1
ATOM 5217 N N . HIS B 1 322 ? 69.301 -4.201 57.156 1.00 10.53 322 HIS B N 1
ATOM 5218 C CA . HIS B 1 322 ? 69.226 -5.034 58.351 1.00 11.89 322 HIS B CA 1
ATOM 5219 C C . HIS B 1 322 ? 68.365 -6.223 57.993 1.00 10.88 322 HIS B C 1
ATOM 5220 O O . HIS B 1 322 ? 67.302 -6.028 57.391 1.00 10.87 322 HIS B O 1
ATOM 5227 N N . VAL B 1 323 ? 68.802 -7.424 58.363 1.00 10.03 323 VAL B N 1
ATOM 5228 C CA . VAL B 1 323 ? 68.009 -8.635 58.140 1.00 9.21 323 VAL B CA 1
ATOM 5229 C C . VAL B 1 323 ? 67.909 -9.369 59.486 1.00 9.10 323 VAL B C 1
ATOM 5230 O O . VAL B 1 323 ? 68.901 -9.740 60.091 1.00 11.84 323 VAL B O 1
ATOM 5234 N N . PHE B 1 324 ? 66.692 -9.554 59.916 1.00 7.64 324 PHE B N 1
ATOM 5235 C CA . PHE B 1 324 ? 66.381 -10.266 61.136 1.00 7.73 324 PHE B CA 1
ATOM 5236 C C . PHE B 1 324 ? 65.597 -11.522 60.791 1.00 7.34 324 PHE B C 1
ATOM 5237 O O . PHE B 1 324 ? 65.060 -11.640 59.692 1.00 7.44 324 PHE B O 1
ATOM 5245 N N . ARG B 1 325 ? 65.541 -12.450 61.738 1.00 6.46 325 ARG B N 1
ATOM 5246 C CA . ARG B 1 325 ? 64.751 -13.651 61.609 1.00 6.90 325 ARG B CA 1
ATOM 5247 C C . ARG B 1 325 ? 63.730 -13.782 62.715 1.00 6.00 325 ARG B C 1
ATOM 5248 O O . ARG B 1 325 ? 63.998 -13.436 63.870 1.00 8.19 325 ARG B O 1
ATOM 5256 N N . GLY B 1 326 ? 62.567 -14.314 62.359 1.00 6.61 326 GLY B N 1
ATOM 5257 C CA . GLY B 1 326 ? 61.558 -14.671 63.359 1.00 8.09 326 GLY B CA 1
ATOM 5258 C C . GLY B 1 326 ? 60.558 -13.581 63.712 1.00 8.39 326 GLY B C 1
ATOM 5259 O O . GLY B 1 326 ? 60.851 -12.411 63.641 1.00 8.65 326 GLY B O 1
ATOM 5260 N N . PHE B 1 327 ? 59.366 -13.996 64.141 1.00 11.81 327 PHE B N 1
ATOM 5261 C CA . PHE B 1 327 ? 58.296 -13.056 64.575 1.00 12.92 327 PHE B CA 1
ATOM 5262 C C . PHE B 1 327 ? 58.695 -12.113 65.699 1.00 14.50 327 PHE B C 1
ATOM 5263 O O . PHE B 1 327 ? 58.314 -10.941 65.701 1.00 15.84 327 PHE B O 1
ATOM 5271 N N . ASP B 1 328 ? 59.508 -12.605 66.619 1.00 14.79 328 ASP B N 1
ATOM 5272 C CA . ASP B 1 328 ? 59.997 -11.796 67.736 1.00 19.07 328 ASP B CA 1
ATOM 5273 C C . ASP B 1 328 ? 60.733 -10.534 67.300 1.00 19.46 328 ASP B C 1
ATOM 5274 O O . ASP B 1 328 ? 60.940 -9.638 68.123 1.00 25.23 328 ASP B O 1
ATOM 5279 N N . ASN B 1 329 ? 61.191 -10.476 66.055 1.00 11.79 329 ASN B N 1
ATOM 5280 C CA . ASN B 1 329 ? 61.951 -9.334 65.588 1.00 11.19 329 ASN B CA 1
ATOM 5281 C C . ASN B 1 329 ? 61.126 -8.368 64.751 1.00 10.85 329 ASN B C 1
ATOM 5282 O O . ASN B 1 329 ? 61.628 -7.338 64.325 1.00 9.97 329 ASN B O 1
ATOM 5287 N N . ILE B 1 330 ? 59.857 -8.676 64.530 1.00 12.16 330 ILE B N 1
ATOM 5288 C CA . ILE B 1 330 ? 58.992 -7.710 63.839 1.00 11.71 330 ILE B CA 1
ATOM 5289 C C . ILE B 1 330 ? 58.922 -6.387 64.623 1.00 11.06 330 ILE B C 1
ATOM 5290 O O . ILE B 1 330 ? 59.024 -5.284 64.076 1.00 10.53 330 ILE B O 1
ATOM 5295 N N . GLU B 1 331 ? 58.760 -6.512 65.932 1.00 12.19 331 GLU B N 1
ATOM 5296 C CA . GLU B 1 331 ? 58.678 -5.356 66.791 1.00 11.89 331 GLU B CA 1
ATOM 5297 C C . GLU B 1 331 ? 59.972 -4.564 66.771 1.00 11.81 331 GLU B C 1
ATOM 5298 O O . GLU B 1 331 ? 59.953 -3.340 66.617 1.00 13.36 331 GLU B O 1
ATOM 5304 N N . LYS B 1 332 ? 61.112 -5.267 66.867 1.00 11.61 332 LYS B N 1
ATOM 5305 C CA . LYS B 1 332 ? 62.418 -4.609 66.769 1.00 14.56 332 LYS B CA 1
ATOM 5306 C C . LYS B 1 332 ? 62.571 -3.849 65.463 1.00 13.03 332 LYS B C 1
ATOM 5307 O O . LYS B 1 332 ? 62.965 -2.682 65.440 1.00 13.53 332 LYS B O 1
ATOM 5313 N N . ALA B 1 333 ? 62.225 -4.499 64.356 1.00 11.37 333 ALA B N 1
ATOM 5314 C CA . ALA B 1 333 ? 62.384 -3.889 63.046 1.00 10.79 333 ALA B CA 1
ATOM 5315 C C . ALA B 1 333 ? 61.474 -2.641 62.917 1.00 10.16 333 ALA B C 1
ATOM 5316 O O . ALA B 1 333 ? 61.874 -1.594 62.397 1.00 11.96 333 ALA B O 1
ATOM 5318 N N . PHE B 1 334 ? 60.250 -2.765 63.411 1.00 10.63 334 PHE B N 1
ATOM 5319 C CA . PHE B 1 334 ? 59.306 -1.662 63.384 1.00 10.25 334 PHE B CA 1
ATOM 5320 C C . PHE B 1 334 ? 59.840 -0.435 64.160 1.00 13.41 334 PHE B C 1
ATOM 5321 O O . PHE B 1 334 ? 59.781 0.699 63.672 1.00 15.20 334 PHE B O 1
ATOM 5329 N N . MET B 1 335 ? 60.366 -0.670 65.354 1.00 14.88 335 MET B N 1
ATOM 5330 C CA . MET B 1 335 ? 60.873 0.434 66.171 1.00 19.81 335 MET B CA 1
ATOM 5331 C C . MET B 1 335 ? 62.112 1.101 65.552 1.00 21.15 335 MET B C 1
ATOM 5332 O O . MET B 1 335 ? 62.361 2.279 65.793 1.00 22.05 335 MET B O 1
ATOM 5337 N N . LEU B 1 336 ? 62.874 0.386 64.724 1.00 21.55 336 LEU B N 1
ATOM 5338 C CA . LEU B 1 336 ? 63.946 1.035 63.941 1.00 23.08 336 LEU B CA 1
ATOM 5339 C C . LEU B 1 336 ? 63.464 2.092 62.952 1.00 24.02 336 LEU B C 1
ATOM 5340 O O . LEU B 1 336 ? 64.201 3.019 62.627 1.00 24.58 336 LEU B O 1
ATOM 5345 N N . MET B 1 337 ? 62.255 1.946 62.424 1.00 23.69 337 MET B N 1
ATOM 5346 C CA . MET B 1 337 ? 61.698 2.956 61.536 1.00 24.75 337 MET B CA 1
ATOM 5347 C C . MET B 1 337 ? 61.224 4.167 62.311 1.00 27.32 337 MET B C 1
ATOM 5348 O O . MET B 1 337 ? 61.019 5.231 61.727 1.00 28.00 337 MET B O 1
ATOM 5353 N N . LYS B 1 338 ? 60.983 3.986 63.601 1.00 28.67 338 LYS B N 1
ATOM 5354 C CA . LYS B 1 338 ? 60.524 5.063 64.458 1.00 31.73 338 LYS B CA 1
ATOM 5355 C C . LYS B 1 338 ? 61.750 5.901 64.819 1.00 33.99 338 LYS B C 1
ATOM 5356 O O . LYS B 1 338 ? 61.702 7.128 64.782 1.00 34.33 338 LYS B O 1
ATOM 5362 N N . ASP B 1 339 ? 62.858 5.225 65.114 1.00 35.47 339 ASP B N 1
ATOM 5363 C CA . ASP B 1 339 ? 64.076 5.886 65.590 1.00 37.64 339 ASP B CA 1
ATOM 5364 C C . ASP B 1 339 ? 65.229 5.549 64.664 1.00 38.98 339 ASP B C 1
ATOM 5365 O O . ASP B 1 339 ? 66.027 4.663 64.962 1.00 40.66 339 ASP B O 1
ATOM 5370 N N . LYS B 1 340 ? 65.310 6.276 63.552 1.00 39.53 340 LYS B N 1
ATOM 5371 C CA . LYS B 1 340 ? 66.100 5.883 62.385 1.00 40.24 340 LYS B CA 1
ATOM 5372 C C . LYS B 1 340 ? 67.608 6.026 62.606 1.00 39.76 340 LYS B C 1
ATOM 5373 O O . LYS B 1 340 ? 68.143 7.122 62.443 1.00 40.43 340 LYS B O 1
ATOM 5379 N N . PRO B 1 341 ? 68.310 4.928 62.942 1.00 37.82 341 PRO B N 1
ATOM 5380 C CA . PRO B 1 341 ? 69.764 5.093 63.066 1.00 36.91 341 PRO B CA 1
ATOM 5381 C C . PRO B 1 341 ? 70.395 5.398 61.708 1.00 36.02 341 PRO B C 1
ATOM 5382 O O . PRO B 1 341 ? 69.796 5.110 60.670 1.00 33.25 341 PRO B O 1
ATOM 5386 N N . LYS B 1 342 ? 71.590 5.979 61.716 1.00 36.51 342 LYS B N 1
ATOM 5387 C CA . LYS B 1 342 ? 72.163 6.567 60.491 1.00 37.48 342 LYS B CA 1
ATOM 5388 C C . LYS B 1 342 ? 72.522 5.549 59.384 1.00 35.31 342 LYS B C 1
ATOM 5389 O O . LYS B 1 342 ? 72.605 5.911 58.202 1.00 36.35 342 LYS B O 1
ATOM 5395 N N . ASP B 1 343 ? 72.706 4.287 59.763 1.00 32.47 343 ASP B N 1
ATOM 5396 C CA . ASP B 1 343 ? 73.029 3.211 58.808 1.00 32.06 343 ASP B CA 1
ATOM 5397 C C . ASP B 1 343 ? 71.794 2.561 58.133 1.00 28.79 343 ASP B C 1
ATOM 5398 O O . ASP B 1 343 ? 71.941 1.744 57.234 1.00 30.85 343 ASP B O 1
ATOM 5403 N N . LEU B 1 344 ? 70.596 2.927 58.574 1.00 24.65 344 LEU B N 1
ATOM 5404 C CA . LEU B 1 344 ? 69.351 2.237 58.173 1.00 21.82 344 LEU B CA 1
ATOM 5405 C C . LEU B 1 344 ? 68.799 2.778 56.866 1.00 19.88 344 LEU B C 1
ATOM 5406 O O . LEU B 1 344 ? 68.718 3.988 56.663 1.00 19.77 344 LEU B O 1
ATOM 5411 N N . ILE B 1 345 ? 68.392 1.868 55.990 1.00 16.22 345 ILE B N 1
ATOM 5412 C CA . ILE B 1 345 ? 67.518 2.231 54.869 1.00 15.06 345 ILE B CA 1
ATOM 5413 C C . ILE B 1 345 ? 66.205 1.467 55.072 1.00 16.43 345 ILE B C 1
ATOM 5414 O O . ILE B 1 345 ? 65.168 2.057 55.448 1.00 17.67 345 ILE B O 1
ATOM 5419 N N . LYS B 1 346 ? 66.263 0.148 54.918 1.00 15.09 346 LYS B N 1
ATOM 5420 C CA . LYS B 1 346 ? 65.073 -0.684 55.156 1.00 13.97 346 LYS B CA 1
ATOM 5421 C C . LYS B 1 346 ? 65.432 -2.013 55.888 1.00 10.85 346 LYS B C 1
ATOM 5422 O O . LYS B 1 346 ? 66.314 -2.684 55.443 1.00 12.23 346 LYS B O 1
ATOM 5428 N N . PRO B 1 347 ? 64.773 -2.356 57.020 1.00 9.27 347 PRO B N 1
ATOM 5429 C CA . PRO B 1 347 ? 64.958 -3.695 57.590 1.00 9.72 347 PRO B CA 1
ATOM 5430 C C . PRO B 1 347 ? 63.985 -4.715 56.997 1.00 9.19 347 PRO B C 1
ATOM 5431 O O . PRO B 1 347 ? 62.885 -4.378 56.567 1.00 11.60 347 PRO B O 1
ATOM 5435 N N . VAL B 1 348 ? 64.411 -5.960 56.986 1.00 6.52 348 VAL B N 1
ATOM 5436 C CA . VAL B 1 348 ? 63.568 -7.082 56.575 1.00 6.51 348 VAL B CA 1
ATOM 5437 C C . VAL B 1 348 ? 63.621 -8.135 57.671 1.00 7.70 348 VAL B C 1
ATOM 5438 O O . VAL B 1 348 ? 64.659 -8.375 58.282 1.00 9.31 348 VAL B O 1
ATOM 5442 N N . VAL B 1 349 ? 62.477 -8.753 57.892 1.00 6.69 349 VAL B N 1
ATOM 5443 C CA . VAL B 1 349 ? 62.364 -9.897 58.807 1.00 7.19 349 VAL B CA 1
ATOM 5444 C C . VAL B 1 349 ? 61.954 -11.136 58.006 1.00 6.12 349 VAL B C 1
ATOM 5445 O O . VAL B 1 349 ? 60.895 -11.154 57.363 1.00 7.44 349 VAL B O 1
ATOM 5449 N N . ILE B 1 350 ? 62.800 -12.166 58.062 1.00 6.50 350 ILE B N 1
ATOM 5450 C CA A ILE B 1 350 ? 62.569 -13.424 57.376 0.50 6.89 350 ILE B CA 1
ATOM 5451 C CA B ILE B 1 350 ? 62.570 -13.424 57.369 0.50 7.10 350 ILE B CA 1
ATOM 5452 C C . ILE B 1 350 ? 61.976 -14.409 58.370 1.00 8.13 350 ILE B C 1
ATOM 5453 O O . ILE B 1 350 ? 62.523 -14.610 59.439 1.00 7.71 350 ILE B O 1
ATOM 5462 N N . LEU B 1 351 ? 60.854 -15.004 58.007 1.00 8.11 351 LEU B N 1
ATOM 5463 C CA . LEU B 1 351 ? 60.121 -15.867 58.919 1.00 10.44 351 LEU B CA 1
ATOM 5464 C C . LEU B 1 351 ? 60.364 -17.323 58.549 1.00 17.54 351 LEU B C 1
ATOM 5465 O O . LEU B 1 351 ? 60.777 -17.633 57.443 1.00 20.87 351 LEU B O 1
ATOM 5470 N N . ALA B 1 352 ? 60.228 -18.192 59.538 1.00 21.51 352 ALA B N 1
ATOM 5471 C CA . ALA B 1 352 ? 60.531 -19.622 59.383 1.00 24.68 352 ALA B CA 1
ATOM 5472 C C . ALA B 1 352 ? 59.644 -20.304 58.344 1.00 28.84 352 ALA B C 1
ATOM 5473 O O . ALA B 1 352 ? 60.123 -21.216 57.641 1.00 32.66 352 ALA B O 1
ATOM 5475 N N . MET C 1 1 ? 84.049 23.718 -3.841 1.00 12.93 1 MET C N 1
ATOM 5476 C CA . MET C 1 1 ? 84.407 22.653 -2.854 1.00 13.54 1 MET C CA 1
ATOM 5477 C C . MET C 1 1 ? 83.998 21.294 -3.415 1.00 11.81 1 MET C C 1
ATOM 5478 O O . MET C 1 1 ? 83.180 21.210 -4.324 1.00 13.83 1 MET C O 1
ATOM 5483 N N . LYS C 1 2 ? 84.551 20.244 -2.837 1.00 10.73 2 LYS C N 1
ATOM 5484 C CA . LYS C 1 2 ? 84.249 18.887 -3.213 1.00 11.30 2 LYS C CA 1
ATOM 5485 C C . LYS C 1 2 ? 83.204 18.299 -2.287 1.00 9.80 2 LYS C C 1
ATOM 5486 O O . LYS C 1 2 ? 83.202 18.568 -1.094 1.00 9.77 2 LYS C O 1
ATOM 5492 N N . GLY C 1 3 ? 82.321 17.487 -2.867 1.00 9.17 3 GLY C N 1
ATOM 5493 C CA . GLY C 1 3 ? 81.391 16.675 -2.087 1.00 9.39 3 GLY C CA 1
ATOM 5494 C C . GLY C 1 3 ? 81.058 15.351 -2.731 1.00 9.52 3 GLY C C 1
ATOM 5495 O O . GLY C 1 3 ? 81.147 15.215 -3.948 1.00 9.64 3 GLY C O 1
ATOM 5496 N N . PHE C 1 4 ? 80.666 14.368 -1.907 1.00 8.52 4 PHE C N 1
ATOM 5497 C CA . PHE C 1 4 ? 80.314 13.036 -2.397 1.00 7.20 4 PHE C CA 1
ATOM 5498 C C . PHE C 1 4 ? 78.809 12.986 -2.537 1.00 7.20 4 PHE C C 1
ATOM 5499 O O . PHE C 1 4 ? 78.090 13.170 -1.566 1.00 7.62 4 PHE C O 1
ATOM 5507 N N . ALA C 1 5 ? 78.338 12.760 -3.760 1.00 7.64 5 ALA C N 1
ATOM 5508 C CA . ALA C 1 5 ? 76.952 12.988 -4.131 1.00 6.76 5 ALA C CA 1
ATOM 5509 C C . ALA C 1 5 ? 76.244 11.829 -4.788 1.00 6.99 5 ALA C C 1
ATOM 5510 O O . ALA C 1 5 ? 76.866 10.944 -5.384 1.00 8.75 5 ALA C O 1
ATOM 5512 N N . MET C 1 6 ? 74.926 11.857 -4.666 1.00 6.94 6 MET C N 1
ATOM 5513 C CA . MET C 1 6 ? 74.047 11.119 -5.536 1.00 6.55 6 MET C CA 1
ATOM 5514 C C . MET C 1 6 ? 73.951 11.890 -6.839 1.00 7.88 6 MET C C 1
ATOM 5515 O O . MET C 1 6 ? 73.431 13.016 -6.880 1.00 9.38 6 MET C O 1
ATOM 5520 N N . LEU C 1 7 ? 74.460 11.287 -7.891 1.00 7.20 7 LEU C N 1
ATOM 5521 C CA . LEU C 1 7 ? 74.422 11.906 -9.207 1.00 9.32 7 LEU C CA 1
ATOM 5522 C C . LEU C 1 7 ? 73.025 11.770 -9.792 1.00 10.80 7 LEU C C 1
ATOM 5523 O O . LEU C 1 7 ? 72.509 12.727 -10.373 1.00 12.84 7 LEU C O 1
ATOM 5528 N N . SER C 1 8 ? 72.432 10.588 -9.598 1.00 10.59 8 SER C N 1
ATOM 5529 C CA . SER C 1 8 ? 71.066 10.238 -10.003 1.00 10.17 8 SER C CA 1
ATOM 5530 C C . SER C 1 8 ? 70.815 8.866 -9.394 1.00 10.55 8 SER C C 1
ATOM 5531 O O . SER C 1 8 ? 71.737 8.289 -8.782 1.00 8.96 8 SER C O 1
ATOM 5534 N N . ILE C 1 9 ? 69.601 8.328 -9.532 1.00 11.83 9 ILE C N 1
ATOM 5535 C CA . ILE C 1 9 ? 69.307 6.996 -8.979 1.00 10.55 9 ILE C CA 1
ATOM 5536 C C . ILE C 1 9 ? 70.329 5.965 -9.505 1.00 10.47 9 ILE C C 1
ATOM 5537 O O . ILE C 1 9 ? 70.595 5.882 -10.715 1.00 13.33 9 ILE C O 1
ATOM 5542 N N . GLY C 1 10 ? 70.922 5.233 -8.569 1.00 11.78 10 GLY C N 1
ATOM 5543 C CA . GLY C 1 10 ? 71.915 4.204 -8.844 1.00 11.74 10 GLY C CA 1
ATOM 5544 C C . GLY C 1 10 ? 73.345 4.666 -9.063 1.00 10.35 10 GLY C C 1
ATOM 5545 O O . GLY C 1 10 ? 74.230 3.834 -9.356 1.00 12.51 10 GLY C O 1
ATOM 5546 N N . LYS C 1 11 ? 73.601 5.969 -8.960 1.00 10.17 11 LYS C N 1
ATOM 5547 C CA . LYS C 1 11 ? 74.916 6.503 -9.321 1.00 11.30 11 LYS C CA 1
ATOM 5548 C C . LYS C 1 11 ? 75.426 7.495 -8.273 1.00 9.91 11 LYS C C 1
ATOM 5549 O O . LYS C 1 11 ? 74.710 8.421 -7.872 1.00 10.70 11 LYS C O 1
ATOM 5555 N N . VAL C 1 12 ? 76.660 7.290 -7.818 1.00 10.02 12 VAL C N 1
ATOM 5556 C CA . VAL C 1 12 ? 77.293 8.196 -6.866 1.00 10.08 12 VAL C CA 1
ATOM 5557 C C . VAL C 1 12 ? 78.673 8.589 -7.375 1.00 9.44 12 VAL C C 1
ATOM 5558 O O . VAL C 1 12 ? 79.294 7.894 -8.217 1.00 11.28 12 VAL C O 1
ATOM 5562 N N . GLY C 1 13 ? 79.173 9.712 -6.875 1.00 8.30 13 GLY C N 1
ATOM 5563 C CA . GLY C 1 13 ? 80.509 10.166 -7.240 1.00 8.47 13 GLY C CA 1
ATOM 5564 C C . GLY C 1 13 ? 80.832 11.502 -6.620 1.00 8.66 13 GLY C C 1
ATOM 5565 O O . GLY C 1 13 ? 79.963 12.184 -6.080 1.00 9.03 13 GLY C O 1
ATOM 5566 N N . TRP C 1 14 ? 82.099 11.859 -6.675 1.00 8.46 14 TRP C N 1
ATOM 5567 C CA . TRP C 1 14 ? 82.549 13.139 -6.189 1.00 8.81 14 TRP C CA 1
ATOM 5568 C C . TRP C 1 14 ? 82.258 14.193 -7.239 1.00 9.22 14 TRP C C 1
ATOM 5569 O O . TRP C 1 14 ? 82.461 13.963 -8.442 1.00 11.01 14 TRP C O 1
ATOM 5580 N N . ILE C 1 15 ? 81.768 15.329 -6.766 1.00 8.01 15 ILE C N 1
ATOM 5581 C CA . ILE C 1 15 ? 81.434 16.488 -7.600 1.00 8.90 15 ILE C CA 1
ATOM 5582 C C . ILE C 1 15 ? 81.975 17.770 -6.970 1.00 11.61 15 ILE C C 1
ATOM 5583 O O . ILE C 1 15 ? 82.379 17.774 -5.797 1.00 11.33 15 ILE C O 1
ATOM 5588 N N . GLU C 1 16 ? 81.994 18.842 -7.769 1.00 13.17 16 GLU C N 1
ATOM 5589 C CA . GLU C 1 16 ? 82.344 20.179 -7.302 1.00 15.99 16 GLU C CA 1
ATOM 5590 C C . GLU C 1 16 ? 81.059 20.952 -7.117 1.00 15.37 16 GLU C C 1
ATOM 5591 O O . GLU C 1 16 ? 80.163 20.875 -7.956 1.00 17.05 16 GLU C O 1
ATOM 5597 N N . LYS C 1 17 ? 80.947 21.642 -5.984 1.00 14.50 17 LYS C N 1
ATOM 5598 C CA . LYS C 1 17 ? 79.811 22.508 -5.681 1.00 15.82 17 LYS C CA 1
ATOM 5599 C C . LYS C 1 17 ? 80.355 23.817 -5.127 1.00 15.07 17 LYS C C 1
ATOM 5600 O O . LYS C 1 17 ? 81.395 23.842 -4.518 1.00 14.81 17 LYS C O 1
ATOM 5606 N N . GLU C 1 18 ? 79.605 24.892 -5.292 1.00 15.48 18 GLU C N 1
ATOM 5607 C CA . GLU C 1 18 ? 79.902 26.133 -4.597 1.00 16.17 18 GLU C CA 1
ATOM 5608 C C . GLU C 1 18 ? 79.885 25.939 -3.078 1.00 13.70 18 GLU C C 1
ATOM 5609 O O . GLU C 1 18 ? 78.995 25.275 -2.552 1.00 15.41 18 GLU C O 1
ATOM 5615 N N . LYS C 1 19 ? 80.855 26.528 -2.384 1.00 12.62 19 LYS C N 1
ATOM 5616 C CA . LYS C 1 19 ? 80.844 26.566 -0.922 1.00 10.86 19 LYS C CA 1
ATOM 5617 C C . LYS C 1 19 ? 79.633 27.381 -0.492 1.00 11.12 19 LYS C C 1
ATOM 5618 O O . LYS C 1 19 ? 79.437 28.518 -0.971 1.00 11.39 19 LYS C O 1
ATOM 5624 N N . PRO C 1 20 ? 78.786 26.809 0.371 1.00 11.82 20 PRO C N 1
ATOM 5625 C CA . PRO C 1 20 ? 77.590 27.552 0.767 1.00 11.64 20 PRO C CA 1
ATOM 5626 C C . PRO C 1 20 ? 77.918 28.767 1.637 1.00 11.42 20 PRO C C 1
ATOM 5627 O O . PRO C 1 20 ? 78.951 28.792 2.343 1.00 12.14 20 PRO C O 1
ATOM 5631 N N . ALA C 1 21 ? 77.033 29.758 1.570 1.00 13.11 21 ALA C N 1
ATOM 5632 C CA . ALA C 1 21 ? 77.115 30.972 2.398 1.00 13.96 21 ALA C CA 1
ATOM 5633 C C . ALA C 1 21 ? 75.928 31.008 3.347 1.00 12.31 21 ALA C C 1
ATOM 5634 O O . ALA C 1 21 ? 74.828 30.568 2.997 1.00 12.66 21 ALA C O 1
ATOM 5636 N N . PRO C 1 22 ? 76.131 31.548 4.549 1.00 9.39 22 PRO C N 1
ATOM 5637 C CA . PRO C 1 22 ? 75.027 31.557 5.502 1.00 10.23 22 PRO C CA 1
ATOM 5638 C C . PRO C 1 22 ? 74.154 32.799 5.392 1.00 9.52 22 PRO C C 1
ATOM 5639 O O . PRO C 1 22 ? 74.658 33.909 5.115 1.00 12.42 22 PRO C O 1
ATOM 5643 N N . GLY C 1 23 ? 72.859 32.615 5.628 1.00 9.52 23 GLY C N 1
ATOM 5644 C CA . GLY C 1 23 ? 71.971 33.729 5.935 1.00 10.17 23 GLY C CA 1
ATOM 5645 C C . GLY C 1 23 ? 72.236 34.246 7.329 1.00 9.14 23 GLY C C 1
ATOM 5646 O O . GLY C 1 23 ? 73.063 33.674 8.064 1.00 8.45 23 GLY C O 1
ATOM 5647 N N . PRO C 1 24 ? 71.492 35.285 7.742 1.00 8.82 24 PRO C N 1
ATOM 5648 C CA . PRO C 1 24 ? 71.705 35.877 9.049 1.00 7.69 24 PRO C CA 1
ATOM 5649 C C . PRO C 1 24 ? 71.603 34.899 10.233 1.00 6.99 24 PRO C C 1
ATOM 5650 O O . PRO C 1 24 ? 72.234 35.108 11.259 1.00 7.73 24 PRO C O 1
ATOM 5654 N N . PHE C 1 25 ? 70.800 33.841 10.092 1.00 6.31 25 PHE C N 1
ATOM 5655 C CA . PHE C 1 25 ? 70.557 32.886 11.195 1.00 8.31 25 PHE C CA 1
ATOM 5656 C C . PHE C 1 25 ? 71.302 31.578 11.063 1.00 7.07 25 PHE C C 1
ATOM 5657 O O . PHE C 1 25 ? 71.134 30.686 11.904 1.00 7.81 25 PHE C O 1
ATOM 5665 N N . ASP C 1 26 ? 72.127 31.464 10.031 1.00 7.89 26 ASP C N 1
ATOM 5666 C CA . ASP C 1 26 ? 72.696 30.172 9.678 1.00 7.20 26 ASP C CA 1
ATOM 5667 C C . ASP C 1 26 ? 74.174 30.079 10.051 1.00 6.22 26 ASP C C 1
ATOM 5668 O O . ASP C 1 26 ? 74.818 31.062 10.424 1.00 8.36 26 ASP C O 1
ATOM 5673 N N . ALA C 1 27 ? 74.693 28.865 9.955 1.00 6.21 27 ALA C N 1
ATOM 5674 C CA . ALA C 1 27 ? 76.126 28.586 10.137 1.00 6.58 27 ALA C CA 1
ATOM 5675 C C . ALA C 1 27 ? 76.618 27.744 8.985 1.00 7.38 27 ALA C C 1
ATOM 5676 O O . ALA C 1 27 ? 75.884 26.913 8.445 1.00 8.04 27 ALA C O 1
ATOM 5678 N N . ILE C 1 28 ? 77.884 27.951 8.653 1.00 6.30 28 ILE C N 1
ATOM 5679 C CA . ILE C 1 28 ? 78.639 27.058 7.793 1.00 5.47 28 ILE C CA 1
ATOM 5680 C C . ILE C 1 28 ? 79.549 26.266 8.702 1.00 6.61 28 ILE C C 1
ATOM 5681 O O . ILE C 1 28 ? 80.201 26.837 9.615 1.00 7.63 28 ILE C O 1
ATOM 5686 N N . VAL C 1 29 ? 79.577 24.956 8.457 1.00 6.52 29 VAL C N 1
ATOM 5687 C CA . VAL C 1 29 ? 80.276 24.039 9.335 1.00 6.10 29 VAL C CA 1
ATOM 5688 C C . VAL C 1 29 ? 81.187 23.155 8.510 1.00 6.25 29 VAL C C 1
ATOM 5689 O O . VAL C 1 29 ? 80.846 22.787 7.391 1.00 7.46 29 VAL C O 1
ATOM 5693 N N . ARG C 1 30 ? 82.376 22.855 9.026 1.00 7.54 30 ARG C N 1
ATOM 5694 C CA . ARG C 1 30 ? 83.201 21.861 8.376 1.00 8.51 30 ARG C CA 1
ATOM 5695 C C . ARG C 1 30 ? 83.162 20.574 9.175 1.00 8.18 30 ARG C C 1
ATOM 5696 O O . ARG C 1 30 ? 83.229 20.598 10.414 1.00 7.51 30 ARG C O 1
ATOM 5704 N N . PRO C 1 31 ? 83.004 19.440 8.488 1.00 7.71 31 PRO C N 1
ATOM 5705 C CA . PRO C 1 31 ? 82.887 18.196 9.232 1.00 7.49 31 PRO C CA 1
ATOM 5706 C C . PRO C 1 31 ? 84.206 17.794 9.900 1.00 7.61 31 PRO C C 1
ATOM 5707 O O . PRO C 1 31 ? 85.268 17.924 9.300 1.00 7.43 31 PRO C O 1
ATOM 5711 N N . LEU C 1 32 ? 84.136 17.334 11.145 1.00 7.04 32 LEU C N 1
ATOM 5712 C CA . LEU C 1 32 ? 85.241 16.706 11.876 1.00 5.63 32 LEU C CA 1
ATOM 5713 C C . LEU C 1 32 ? 85.144 15.184 11.912 1.00 6.15 32 LEU C C 1
ATOM 5714 O O . LEU C 1 32 ? 86.159 14.490 11.926 1.00 7.36 32 LEU C O 1
ATOM 5719 N N . ALA C 1 33 ? 83.919 14.671 11.930 1.00 5.08 33 ALA C N 1
ATOM 5720 C CA . ALA C 1 33 ? 83.681 13.238 11.813 1.00 6.65 33 ALA C CA 1
ATOM 5721 C C . ALA C 1 33 ? 82.322 13.060 11.166 1.00 5.87 33 ALA C C 1
ATOM 5722 O O . ALA C 1 33 ? 81.401 13.810 11.473 1.00 5.95 33 ALA C O 1
ATOM 5724 N N . VAL C 1 34 ? 82.193 12.064 10.301 1.00 5.86 34 VAL C N 1
ATOM 5725 C CA . VAL C 1 34 ? 80.921 11.771 9.650 1.00 5.63 34 VAL C CA 1
ATOM 5726 C C . VAL C 1 34 ? 80.680 10.258 9.612 1.00 5.73 34 VAL C C 1
ATOM 5727 O O . VAL C 1 34 ? 81.585 9.456 9.828 1.00 6.94 34 VAL C O 1
ATOM 5731 N N . ALA C 1 35 ? 79.440 9.870 9.342 1.00 6.05 35 ALA C N 1
ATOM 5732 C CA . ALA C 1 35 ? 79.111 8.464 9.173 1.00 6.06 35 ALA C CA 1
ATOM 5733 C C . ALA C 1 35 ? 78.097 8.353 8.060 1.00 7.24 35 ALA C C 1
ATOM 5734 O O . ALA C 1 35 ? 77.266 9.250 7.883 1.00 8.04 35 ALA C O 1
ATOM 5736 N N . PRO C 1 36 ? 78.125 7.244 7.330 1.00 7.19 36 PRO C N 1
ATOM 5737 C CA . PRO C 1 36 ? 77.115 6.921 6.360 1.00 6.92 36 PRO C CA 1
ATOM 5738 C C . PRO C 1 36 ? 75.942 6.164 6.985 1.00 7.68 36 PRO C C 1
ATOM 5739 O O . PRO C 1 36 ? 76.087 5.555 8.044 1.00 9.15 36 PRO C O 1
ATOM 5743 N N . CYS C 1 37 ? 74.816 6.199 6.281 1.00 6.54 37 CYS C N 1
ATOM 5744 C CA . CYS C 1 37 ? 73.585 5.629 6.770 1.00 6.54 37 CYS C CA 1
ATOM 5745 C C . CYS C 1 37 ? 72.913 4.762 5.728 1.00 7.34 37 CYS C C 1
ATOM 5746 O O . CYS C 1 37 ? 72.902 5.104 4.544 1.00 7.79 37 CYS C O 1
ATOM 5749 N N . THR C 1 38 ? 72.292 3.676 6.183 1.00 7.67 38 THR C N 1
ATOM 5750 C CA . THR C 1 38 ? 71.472 2.805 5.346 1.00 7.59 38 THR C CA 1
ATOM 5751 C C . THR C 1 38 ? 70.416 3.623 4.571 1.00 7.76 38 THR C C 1
ATOM 5752 O O . THR C 1 38 ? 70.024 3.282 3.453 1.00 7.54 38 THR C O 1
ATOM 5756 N N . SER C 1 39 ? 69.938 4.719 5.160 1.00 6.94 39 SER C N 1
ATOM 5757 C CA . SER C 1 39 ? 68.941 5.549 4.477 1.00 6.28 39 SER C CA 1
ATOM 5758 C C . SER C 1 39 ? 69.417 6.057 3.145 1.00 6.33 39 SER C C 1
ATOM 5759 O O . SER C 1 39 ? 68.632 6.134 2.183 1.00 7.74 39 SER C O 1
ATOM 5762 N N . ASP C 1 40 ? 70.687 6.456 3.068 1.00 6.77 40 ASP C N 1
ATOM 5763 C CA . ASP C 1 40 ? 71.224 6.923 1.786 1.00 6.73 40 ASP C CA 1
ATOM 5764 C C . ASP C 1 40 ? 71.314 5.814 0.741 1.00 6.46 40 ASP C C 1
ATOM 5765 O O . ASP C 1 40 ? 71.230 6.089 -0.455 1.00 7.28 40 ASP C O 1
ATOM 5770 N N . ILE C 1 41 ? 71.443 4.575 1.186 1.00 7.07 41 ILE C N 1
ATOM 5771 C CA . ILE C 1 41 ? 71.399 3.440 0.276 1.00 5.99 41 ILE C CA 1
ATOM 5772 C C . ILE C 1 41 ? 70.009 3.300 -0.294 1.00 5.66 41 ILE C C 1
ATOM 5773 O O . ILE C 1 41 ? 69.863 3.106 -1.509 1.00 8.07 41 ILE C O 1
ATOM 5778 N N . HIS C 1 42 ? 68.973 3.386 0.552 1.00 7.02 42 HIS C N 1
ATOM 5779 C CA . HIS C 1 42 ? 67.595 3.380 0.019 1.00 6.55 42 HIS C CA 1
ATOM 5780 C C . HIS C 1 42 ? 67.382 4.513 -1.008 1.00 6.91 42 HIS C C 1
ATOM 5781 O O . HIS C 1 42 ? 66.785 4.320 -2.079 1.00 8.70 42 HIS C O 1
ATOM 5788 N N . THR C 1 43 ? 67.793 5.729 -0.643 1.00 5.50 43 THR C N 1
ATOM 5789 C CA . THR C 1 43 ? 67.596 6.905 -1.498 1.00 6.41 43 THR C CA 1
ATOM 5790 C C . THR C 1 43 ? 68.323 6.777 -2.833 1.00 6.71 43 THR C C 1
ATOM 5791 O O . THR C 1 43 ? 67.725 6.952 -3.896 1.00 7.78 43 THR C O 1
ATOM 5795 N N . VAL C 1 44 ? 69.578 6.374 -2.785 1.00 6.81 44 VAL C N 1
ATOM 5796 C CA . VAL C 1 44 ? 70.374 6.292 -3.996 1.00 7.73 44 VAL C CA 1
ATOM 5797 C C . VAL C 1 44 ? 69.990 5.093 -4.854 1.00 7.86 44 VAL C C 1
ATOM 5798 O O . VAL C 1 44 ? 69.746 5.243 -6.066 1.00 9.85 44 VAL C O 1
ATOM 5802 N N . PHE C 1 45 ? 69.973 3.907 -4.261 1.00 8.15 45 PHE C N 1
ATOM 5803 C CA . PHE C 1 45 ? 69.884 2.669 -5.079 1.00 8.84 45 PHE C CA 1
ATOM 5804 C C . PHE C 1 45 ? 68.476 2.155 -5.330 1.00 11.24 45 PHE C C 1
ATOM 5805 O O . PHE C 1 45 ? 68.234 1.508 -6.336 1.00 14.04 45 PHE C O 1
ATOM 5813 N N . GLU C 1 46 ? 67.556 2.429 -4.402 1.00 10.37 46 GLU C N 1
ATOM 5814 C CA . GLU C 1 46 ? 66.173 2.009 -4.573 1.00 10.46 46 GLU C CA 1
ATOM 5815 C C . GLU C 1 46 ? 65.307 3.134 -5.091 1.00 11.87 46 GLU C C 1
ATOM 5816 O O . GLU C 1 46 ? 64.150 2.916 -5.436 1.00 13.76 46 GLU C O 1
ATOM 5822 N N . GLY C 1 47 ? 65.828 4.351 -5.140 1.00 10.78 47 GLY C N 1
ATOM 5823 C CA . GLY C 1 47 ? 65.012 5.507 -5.518 1.00 11.57 47 GLY C CA 1
ATOM 5824 C C . GLY C 1 47 ? 63.805 5.662 -4.614 1.00 11.97 47 GLY C C 1
ATOM 5825 O O . GLY C 1 47 ? 62.732 6.099 -5.057 1.00 13.04 47 GLY C O 1
ATOM 5826 N N . ALA C 1 48 ? 64.015 5.371 -3.334 1.00 9.76 48 ALA C N 1
ATOM 5827 C CA . ALA C 1 48 ? 62.927 5.258 -2.372 1.00 10.03 48 ALA C CA 1
ATOM 5828 C C . ALA C 1 48 ? 62.116 6.531 -2.183 1.00 10.94 48 ALA C C 1
ATOM 5829 O O . ALA C 1 48 ? 60.949 6.434 -1.766 1.00 12.57 48 ALA C O 1
ATOM 5831 N N . ILE C 1 49 ? 62.722 7.702 -2.435 1.00 9.65 49 ILE C N 1
ATOM 5832 C CA . ILE C 1 49 ? 62.067 9.013 -2.218 1.00 10.06 49 ILE C CA 1
ATOM 5833 C C . ILE C 1 49 ? 62.221 9.865 -3.478 1.00 12.09 49 ILE C C 1
ATOM 5834 O O . ILE C 1 49 ? 62.176 11.094 -3.437 1.00 13.38 49 ILE C O 1
ATOM 5839 N N . GLY C 1 50 ? 62.396 9.172 -4.592 1.00 11.82 50 GLY C N 1
ATOM 5840 C CA . GLY C 1 50 ? 62.467 9.803 -5.908 1.00 12.21 50 GLY C CA 1
ATOM 5841 C C . GLY C 1 50 ? 63.822 10.193 -6.425 1.00 11.49 50 GLY C C 1
ATOM 5842 O O . GLY C 1 50 ? 64.854 10.024 -5.771 1.00 11.73 50 GLY C O 1
ATOM 5843 N N . GLU C 1 51 ? 63.819 10.709 -7.643 1.00 12.29 51 GLU C N 1
ATOM 5844 C CA . GLU C 1 51 ? 65.038 11.112 -8.311 1.00 11.24 51 GLU C CA 1
ATOM 5845 C C . GLU C 1 51 ? 65.700 12.301 -7.617 1.00 11.20 51 GLU C C 1
ATOM 5846 O O . GLU C 1 51 ? 65.036 13.164 -7.002 1.00 11.79 51 GLU C O 1
ATOM 5852 N N . ARG C 1 52 ? 67.026 12.343 -7.714 1.00 11.94 52 ARG C N 1
ATOM 5853 C CA . ARG C 1 52 ? 67.804 13.515 -7.281 1.00 11.76 52 ARG C CA 1
ATOM 5854 C C . ARG C 1 52 ? 68.899 13.751 -8.308 1.00 13.59 52 ARG C C 1
ATOM 5855 O O . ARG C 1 52 ? 69.256 12.845 -9.060 1.00 15.14 52 ARG C O 1
ATOM 5863 N N . HIS C 1 53 ? 69.446 14.958 -8.312 1.00 11.52 53 HIS C N 1
ATOM 5864 C CA . HIS C 1 53 ? 70.510 15.332 -9.234 1.00 13.40 53 HIS C CA 1
ATOM 5865 C C . HIS C 1 53 ? 71.601 16.074 -8.474 1.00 10.91 53 HIS C C 1
ATOM 5866 O O . HIS C 1 53 ? 71.371 17.146 -7.943 1.00 11.76 53 HIS C O 1
ATOM 5873 N N . ASN C 1 54 ? 72.782 15.471 -8.398 1.00 9.94 54 ASN C N 1
ATOM 5874 C CA . ASN C 1 54 ? 73.953 16.072 -7.762 1.00 9.13 54 ASN C CA 1
ATOM 5875 C C . ASN C 1 54 ? 73.693 16.567 -6.341 1.00 8.65 54 ASN C C 1
ATOM 5876 O O . ASN C 1 54 ? 74.054 17.707 -5.978 1.00 10.55 54 ASN C O 1
ATOM 5881 N N . MET C 1 55 ? 73.108 15.688 -5.541 1.00 8.11 55 MET C N 1
ATOM 5882 C CA . MET C 1 55 ? 72.813 15.992 -4.148 1.00 7.67 55 MET C CA 1
ATOM 5883 C C . MET C 1 55 ? 73.908 15.371 -3.274 1.00 6.38 55 MET C C 1
ATOM 5884 O O . MET C 1 55 ? 74.086 14.150 -3.250 1.00 6.73 55 MET C O 1
ATOM 5889 N N . ILE C 1 56 ? 74.631 16.213 -2.548 1.00 7.38 56 ILE C N 1
ATOM 5890 C CA . ILE C 1 56 ? 75.649 15.718 -1.620 1.00 4.97 56 ILE C CA 1
ATOM 5891 C C . ILE C 1 56 ? 74.976 14.872 -0.553 1.00 6.17 56 ILE C C 1
ATOM 5892 O O . ILE C 1 56 ? 73.935 15.226 -0.025 1.00 7.43 56 ILE C O 1
ATOM 5897 N N . LEU C 1 57 ? 75.591 13.738 -0.255 1.00 5.73 57 LEU C N 1
ATOM 5898 C CA . LEU C 1 57 ? 75.025 12.758 0.650 1.00 6.27 57 LEU C CA 1
ATOM 5899 C C . LEU C 1 57 ? 75.494 12.981 2.082 1.00 6.80 57 LEU C C 1
ATOM 5900 O O . LEU C 1 57 ? 76.318 13.854 2.364 1.00 7.65 57 LEU C O 1
ATOM 5905 N N . GLY C 1 58 ? 74.945 12.200 2.993 1.00 7.55 58 GLY C N 1
ATOM 5906 C CA . GLY C 1 58 ? 75.368 12.229 4.382 1.00 5.33 58 GLY C CA 1
ATOM 5907 C C . GLY C 1 58 ? 74.515 13.129 5.255 1.00 5.22 58 GLY C C 1
ATOM 5908 O O . GLY C 1 58 ? 74.168 14.241 4.846 1.00 6.26 58 GLY C O 1
ATOM 5909 N N . HIS C 1 59 ? 74.176 12.645 6.443 1.00 5.57 59 HIS C N 1
ATOM 5910 C CA . HIS C 1 59 ? 73.431 13.479 7.376 1.00 5.58 59 HIS C CA 1
ATOM 5911 C C . HIS C 1 59 ? 73.814 13.277 8.826 1.00 7.09 59 HIS C C 1
ATOM 5912 O O . HIS C 1 59 ? 73.054 13.644 9.721 1.00 7.38 59 HIS C O 1
ATOM 5919 N N . GLU C 1 60 ? 75.003 12.706 9.054 1.00 5.42 60 GLU C N 1
ATOM 5920 C CA . GLU C 1 60 ? 75.523 12.439 10.390 1.00 4.20 60 GLU C CA 1
ATOM 5921 C C . GLU C 1 60 ? 76.911 13.029 10.526 1.00 4.69 60 GLU C C 1
ATOM 5922 O O . GLU C 1 60 ? 77.880 12.508 9.950 1.00 5.79 60 GLU C O 1
ATOM 5928 N N . ALA C 1 61 ? 76.998 14.155 11.243 1.00 6.12 61 ALA C N 1
ATOM 5929 C CA . ALA C 1 61 ? 78.238 14.864 11.415 1.00 5.09 61 ALA C CA 1
ATOM 5930 C C . ALA C 1 61 ? 78.392 15.502 12.791 1.00 5.77 61 ALA C C 1
ATOM 5931 O O . ALA C 1 61 ? 77.452 16.033 13.378 1.00 7.37 61 ALA C O 1
ATOM 5933 N N . VAL C 1 62 ? 79.647 15.502 13.233 1.00 5.98 62 VAL C N 1
ATOM 5934 C CA . VAL C 1 62 ? 80.152 16.422 14.241 1.00 5.39 62 VAL C CA 1
ATOM 5935 C C . VAL C 1 62 ? 81.034 17.364 13.484 1.00 5.24 62 VAL C C 1
ATOM 5936 O O . VAL C 1 62 ? 81.771 16.957 12.591 1.00 7.36 62 VAL C O 1
ATOM 5940 N N . GLY C 1 63 ? 80.973 18.650 13.800 1.00 6.43 63 GLY C N 1
ATOM 5941 C CA . GLY C 1 63 ? 81.655 19.653 13.007 1.00 9.26 63 GLY C CA 1
ATOM 5942 C C . GLY C 1 63 ? 82.270 20.792 13.795 1.00 7.61 63 GLY C C 1
ATOM 5943 O O . GLY C 1 63 ? 82.077 20.910 14.998 1.00 7.49 63 GLY C O 1
ATOM 5944 N N . GLU C 1 64 ? 83.038 21.600 13.079 1.00 7.58 64 GLU C N 1
ATOM 5945 C CA . GLU C 1 64 ? 83.544 22.854 13.566 1.00 6.64 64 GLU C CA 1
ATOM 5946 C C . GLU C 1 64 ? 82.820 23.978 12.831 1.00 6.20 64 GLU C C 1
ATOM 5947 O O . GLU C 1 64 ? 82.813 24.027 11.624 1.00 8.40 64 GLU C O 1
ATOM 5953 N N . VAL C 1 65 ? 82.177 24.867 13.588 1.00 7.14 65 VAL C N 1
ATOM 5954 C CA . VAL C 1 65 ? 81.594 26.072 13.004 1.00 6.09 65 VAL C CA 1
ATOM 5955 C C . VAL C 1 65 ? 82.728 26.902 12.377 1.00 6.80 65 VAL C C 1
ATOM 5956 O O . VAL C 1 65 ? 83.730 27.148 13.025 1.00 8.70 65 VAL C O 1
ATOM 5960 N N . VAL C 1 66 ? 82.559 27.320 11.126 1.00 6.93 66 VAL C N 1
ATOM 5961 C CA . VAL C 1 66 ? 83.544 28.158 10.484 1.00 8.44 66 VAL C CA 1
ATOM 5962 C C . VAL C 1 66 ? 83.042 29.578 10.170 1.00 7.79 66 VAL C C 1
ATOM 5963 O O . VAL C 1 66 ? 83.865 30.503 10.020 1.00 8.79 66 VAL C O 1
ATOM 5967 N N . GLU C 1 67 ? 81.722 29.744 10.066 1.00 7.50 67 GLU C N 1
ATOM 5968 C CA . GLU C 1 67 ? 81.120 31.046 9.776 1.00 7.79 67 GLU C CA 1
ATOM 5969 C C . GLU C 1 67 ? 79.725 31.080 10.347 1.00 7.25 67 GLU C C 1
ATOM 5970 O O . GLU C 1 67 ? 79.026 30.071 10.286 1.00 8.01 67 GLU C O 1
ATOM 5976 N N . VAL C 1 68 ? 79.315 32.225 10.874 1.00 7.68 68 VAL C N 1
ATOM 5977 C CA . VAL C 1 68 ? 77.935 32.383 11.340 1.00 7.38 68 VAL C CA 1
ATOM 5978 C C . VAL C 1 68 ? 77.354 33.662 10.772 1.00 8.24 68 VAL C C 1
ATOM 5979 O O . VAL C 1 68 ? 78.092 34.637 10.506 1.00 9.55 68 VAL C O 1
ATOM 5983 N N . GLY C 1 69 ? 76.034 33.686 10.613 1.00 7.61 69 GLY C N 1
ATOM 5984 C CA . GLY C 1 69 ? 75.369 34.878 10.140 1.00 7.28 69 GLY C CA 1
ATOM 5985 C C . GLY C 1 69 ? 75.261 35.898 11.249 1.00 8.41 69 GLY C C 1
ATOM 5986 O O . GLY C 1 69 ? 75.495 35.590 12.440 1.00 8.24 69 GLY C O 1
ATOM 5987 N N . SER C 1 70 ? 74.866 37.116 10.875 1.00 9.53 70 SER C N 1
ATOM 5988 C CA . SER C 1 70 ? 74.899 38.219 11.805 1.00 9.62 70 SER C CA 1
ATOM 5989 C C . SER C 1 70 ? 73.964 38.150 13.004 1.00 8.84 70 SER C C 1
ATOM 5990 O O . SER C 1 70 ? 74.134 38.920 13.949 1.00 12.37 70 SER C O 1
ATOM 5993 N N . GLU C 1 71 ? 72.940 37.294 12.933 1.00 7.70 71 GLU C N 1
ATOM 5994 C CA . GLU C 1 71 ? 71.940 37.134 14.005 1.00 9.56 71 GLU C CA 1
ATOM 5995 C C . GLU C 1 71 ? 72.133 35.890 14.877 1.00 9.91 71 GLU C C 1
ATOM 5996 O O . GLU C 1 71 ? 71.341 35.634 15.761 1.00 9.93 71 GLU C O 1
ATOM 6002 N N . VAL C 1 72 ? 73.191 35.134 14.622 1.00 8.10 72 VAL C N 1
ATOM 6003 C CA . VAL C 1 72 ? 73.523 33.978 15.435 1.00 6.53 72 VAL C CA 1
ATOM 6004 C C . VAL C 1 72 ? 74.160 34.440 16.741 1.00 7.77 72 VAL C C 1
ATOM 6005 O O . VAL C 1 72 ? 75.163 35.194 16.713 1.00 11.12 72 VAL C O 1
ATOM 6009 N N . LYS C 1 73 ? 73.593 33.994 17.868 1.00 8.83 73 LYS C N 1
ATOM 6010 C CA . LYS C 1 73 ? 74.016 34.424 19.211 1.00 10.88 73 LYS C CA 1
ATOM 6011 C C . LYS C 1 73 ? 74.838 33.410 20.007 1.00 10.00 73 LYS C C 1
ATOM 6012 O O . LYS C 1 73 ? 75.664 33.818 20.853 1.00 11.81 73 LYS C O 1
ATOM 6018 N N . ASP C 1 74 ? 74.596 32.109 19.803 1.00 7.70 74 ASP C N 1
ATOM 6019 C CA . ASP C 1 74 ? 75.106 31.085 20.719 1.00 8.27 74 ASP C CA 1
ATOM 6020 C C . ASP C 1 74 ? 76.272 30.268 20.175 1.00 8.82 74 ASP C C 1
ATOM 6021 O O . ASP C 1 74 ? 76.834 29.446 20.897 1.00 11.19 74 ASP C O 1
ATOM 6026 N N . PHE C 1 75 ? 76.625 30.488 18.910 1.00 8.06 75 PHE C N 1
ATOM 6027 C CA . PHE C 1 75 ? 77.700 29.749 18.232 1.00 9.40 75 PHE C CA 1
ATOM 6028 C C . PHE C 1 75 ? 78.607 30.733 17.513 1.00 8.55 75 PHE C C 1
ATOM 6029 O O . PHE C 1 75 ? 78.153 31.771 17.027 1.00 9.81 75 PHE C O 1
ATOM 6037 N N . LYS C 1 76 ? 79.882 30.370 17.417 1.00 9.35 76 LYS C N 1
ATOM 6038 C CA . LYS C 1 76 ? 80.898 31.217 16.819 1.00 9.88 76 LYS C CA 1
ATOM 6039 C C . LYS C 1 76 ? 81.910 30.326 16.123 1.00 9.90 76 LYS C C 1
ATOM 6040 O O . LYS C 1 76 ? 82.038 29.138 16.466 1.00 9.94 76 LYS C O 1
ATOM 6046 N N . PRO C 1 77 ? 82.661 30.887 15.167 1.00 10.37 77 PRO C N 1
ATOM 6047 C CA . PRO C 1 77 ? 83.699 30.113 14.515 1.00 10.17 77 PRO C CA 1
ATOM 6048 C C . PRO C 1 77 ? 84.655 29.488 15.554 1.00 10.43 77 PRO C C 1
ATOM 6049 O O . PRO C 1 77 ? 85.086 30.152 16.510 1.00 10.50 77 PRO C O 1
ATOM 6053 N N . GLY C 1 78 ? 84.952 28.218 15.341 1.00 8.87 78 GLY C N 1
ATOM 6054 C CA . GLY C 1 78 ? 85.757 27.419 16.222 1.00 8.51 78 GLY C CA 1
ATOM 6055 C C . GLY C 1 78 ? 85.010 26.473 17.100 1.00 9.57 78 GLY C C 1
ATOM 6056 O O . GLY C 1 78 ? 85.589 25.537 17.638 1.00 10.61 78 GLY C O 1
ATOM 6057 N N . ASP C 1 79 ? 83.726 26.720 17.278 1.00 9.71 79 ASP C N 1
ATOM 6058 C CA . ASP C 1 79 ? 82.952 25.890 18.167 1.00 8.54 79 ASP C CA 1
ATOM 6059 C C . ASP C 1 79 ? 82.763 24.495 17.566 1.00 9.22 79 ASP C C 1
ATOM 6060 O O . ASP C 1 79 ? 82.429 24.357 16.391 1.00 8.79 79 ASP C O 1
ATOM 6065 N N . ARG C 1 80 ? 82.967 23.466 18.409 1.00 7.53 80 ARG C N 1
ATOM 6066 C CA A ARG C 1 80 ? 82.685 22.101 18.017 0.50 7.00 80 ARG C CA 1
ATOM 6067 C CA B ARG C 1 80 ? 82.705 22.089 18.049 0.50 6.93 80 ARG C CA 1
ATOM 6068 C C . ARG C 1 80 ? 81.248 21.766 18.377 1.00 6.19 80 ARG C C 1
ATOM 6069 O O . ARG C 1 80 ? 80.795 22.014 19.512 1.00 7.37 80 ARG C O 1
ATOM 6084 N N . VAL C 1 81 ? 80.534 21.194 17.409 1.00 6.30 81 VAL C N 1
ATOM 6085 C CA . VAL C 1 81 ? 79.097 21.032 17.507 1.00 6.59 81 VAL C CA 1
ATOM 6086 C C . VAL C 1 81 ? 78.652 19.680 17.008 1.00 6.01 81 VAL C C 1
ATOM 6087 O O . VAL C 1 81 ? 79.237 19.095 16.102 1.00 6.89 81 VAL C O 1
ATOM 6091 N N . VAL C 1 82 ? 77.603 19.178 17.630 1.00 4.66 82 VAL C N 1
ATOM 6092 C CA . VAL C 1 82 ? 76.852 18.029 17.151 1.00 6.66 82 VAL C CA 1
ATOM 6093 C C . VAL C 1 82 ? 75.736 18.597 16.266 1.00 6.68 82 VAL C C 1
ATOM 6094 O O . VAL C 1 82 ? 74.985 19.479 16.709 1.00 7.23 82 VAL C O 1
ATOM 6098 N N . VAL C 1 83 ? 75.656 18.119 15.024 1.00 6.35 83 VAL C N 1
ATOM 6099 C CA . VAL C 1 83 ? 74.686 18.593 14.058 1.00 4.82 83 VAL C CA 1
ATOM 6100 C C . VAL C 1 83 ? 73.593 17.511 13.979 1.00 5.11 83 VAL C C 1
ATOM 6101 O O . VAL C 1 83 ? 73.872 16.391 13.569 1.00 6.76 83 VAL C O 1
ATOM 6105 N N . PRO C 1 84 ? 72.333 17.842 14.329 1.00 5.01 84 PRO C N 1
ATOM 6106 C CA . PRO C 1 84 ? 71.274 16.838 14.165 1.00 4.07 84 PRO C CA 1
ATOM 6107 C C . PRO C 1 84 ? 71.025 16.501 12.708 1.00 4.71 84 PRO C C 1
ATOM 6108 O O . PRO C 1 84 ? 71.154 17.373 11.851 1.00 6.42 84 PRO C O 1
ATOM 6112 N N . ALA C 1 85 ? 70.636 15.271 12.409 1.00 5.53 85 ALA C N 1
ATOM 6113 C CA . ALA C 1 85 ? 70.257 14.911 11.040 1.00 5.17 85 ALA C CA 1
ATOM 6114 C C . ALA C 1 85 ? 69.012 15.715 10.609 1.00 5.56 85 ALA C C 1
ATOM 6115 O O . ALA C 1 85 ? 68.843 16.026 9.443 1.00 6.02 85 ALA C O 1
ATOM 6117 N N . ILE C 1 86 ? 68.115 15.994 11.560 1.00 4.22 86 ILE C N 1
ATOM 6118 C CA . ILE C 1 86 ? 66.908 16.779 11.326 1.00 4.84 86 ILE C CA 1
ATOM 6119 C C . ILE C 1 86 ? 67.147 18.194 11.855 1.00 4.68 86 ILE C C 1
ATOM 6120 O O . ILE C 1 86 ? 67.439 18.395 13.059 1.00 5.00 86 ILE C O 1
ATOM 6125 N N . THR C 1 87 ? 67.063 19.160 10.934 1.00 4.38 87 THR C N 1
ATOM 6126 C CA . THR C 1 87 ? 67.320 20.571 11.194 1.00 4.61 87 THR C CA 1
ATOM 6127 C C . THR C 1 87 ? 66.119 21.391 10.665 1.00 5.29 87 THR C C 1
ATOM 6128 O O . THR C 1 87 ? 66.146 21.923 9.576 1.00 7.21 87 THR C O 1
ATOM 6132 N N . PRO C 1 88 ? 65.039 21.426 11.432 1.00 5.94 88 PRO C N 1
ATOM 6133 C CA . PRO C 1 88 ? 63.809 22.028 10.979 1.00 7.17 88 PRO C CA 1
ATOM 6134 C C . PRO C 1 88 ? 63.884 23.524 10.694 1.00 5.66 88 PRO C C 1
ATOM 6135 O O . PRO C 1 88 ? 64.704 24.231 11.287 1.00 5.91 88 PRO C O 1
ATOM 6139 N N . ASP C 1 89 ? 62.950 23.993 9.859 1.00 7.31 89 ASP C N 1
ATOM 6140 C CA A ASP C 1 89 ? 62.569 25.400 9.872 0.50 6.39 89 ASP C CA 1
ATOM 6141 C CA B ASP C 1 89 ? 62.504 25.382 9.851 0.50 5.92 89 ASP C CA 1
ATOM 6142 C C . ASP C 1 89 ? 61.576 25.521 11.050 1.00 6.72 89 ASP C C 1
ATOM 6143 O O . ASP C 1 89 ? 60.504 24.964 11.053 1.00 8.67 89 ASP C O 1
ATOM 6152 N N . TRP C 1 90 ? 61.969 26.268 12.077 1.00 6.47 90 TRP C N 1
ATOM 6153 C CA . TRP C 1 90 ? 61.227 26.278 13.318 1.00 5.94 90 TRP C CA 1
ATOM 6154 C C . TRP C 1 90 ? 59.998 27.174 13.243 1.00 6.20 90 TRP C C 1
ATOM 6155 O O . TRP C 1 90 ? 59.135 27.097 14.097 1.00 9.80 90 TRP C O 1
ATOM 6166 N N . ARG C 1 91 ? 59.917 28.027 12.246 1.00 5.89 91 ARG C N 1
ATOM 6167 C CA . ARG C 1 91 ? 58.829 28.969 12.115 1.00 5.73 91 ARG C CA 1
ATOM 6168 C C . ARG C 1 91 ? 57.809 28.505 11.072 1.00 5.27 91 ARG C C 1
ATOM 6169 O O . ARG C 1 91 ? 57.609 29.113 10.033 1.00 7.51 91 ARG C O 1
ATOM 6177 N N . THR C 1 92 ? 57.148 27.410 11.427 1.00 5.90 92 THR C N 1
ATOM 6178 C CA . THR C 1 92 ? 56.132 26.785 10.581 1.00 5.97 92 THR C CA 1
ATOM 6179 C C . THR C 1 92 ? 54.933 26.331 11.387 1.00 7.73 92 THR C C 1
ATOM 6180 O O . THR C 1 92 ? 55.019 26.128 12.604 1.00 8.33 92 THR C O 1
ATOM 6184 N N . SER C 1 93 ? 53.831 26.099 10.676 1.00 7.75 93 SER C N 1
ATOM 6185 C CA . SER C 1 93 ? 52.613 25.575 11.291 1.00 8.14 93 SER C CA 1
ATOM 6186 C C . SER C 1 93 ? 52.822 24.200 11.902 1.00 6.84 93 SER C C 1
ATOM 6187 O O . SER C 1 93 ? 52.278 23.902 12.965 1.00 8.80 93 SER C O 1
ATOM 6190 N N . GLU C 1 94 ? 53.658 23.365 11.271 1.00 8.13 94 GLU C N 1
ATOM 6191 C CA . GLU C 1 94 ? 53.884 22.030 11.817 1.00 7.79 94 GLU C CA 1
ATOM 6192 C C . GLU C 1 94 ? 54.564 22.072 13.179 1.00 8.19 94 GLU C C 1
ATOM 6193 O O . GLU C 1 94 ? 54.253 21.268 14.053 1.00 8.43 94 GLU C O 1
ATOM 6199 N N . VAL C 1 95 ? 55.465 23.030 13.373 1.00 8.09 95 VAL C N 1
ATOM 6200 C CA . VAL C 1 95 ? 56.054 23.250 14.688 1.00 8.44 95 VAL C CA 1
ATOM 6201 C C . VAL C 1 95 ? 54.985 23.649 15.711 1.00 7.94 95 VAL C C 1
ATOM 6202 O O . VAL C 1 95 ? 54.980 23.105 16.816 1.00 9.59 95 VAL C O 1
ATOM 6206 N N . GLN C 1 96 ? 54.047 24.537 15.335 1.00 6.12 96 GLN C N 1
ATOM 6207 C CA . GLN C 1 96 ? 52.980 24.939 16.253 1.00 6.93 96 GLN C CA 1
ATOM 6208 C C . GLN C 1 96 ? 52.079 23.771 16.639 1.00 10.39 96 GLN C C 1
ATOM 6209 O O . GLN C 1 96 ? 51.509 23.808 17.725 1.00 15.22 96 GLN C O 1
ATOM 6215 N N . ARG C 1 97 ? 51.975 22.779 15.749 1.00 9.53 97 ARG C N 1
ATOM 6216 C CA . ARG C 1 97 ? 51.164 21.543 15.920 1.00 10.81 97 ARG C CA 1
ATOM 6217 C C . ARG C 1 97 ? 51.971 20.422 16.615 1.00 10.37 97 ARG C C 1
ATOM 6218 O O . ARG C 1 97 ? 51.419 19.330 16.865 1.00 11.33 97 ARG C O 1
ATOM 6226 N N . GLY C 1 98 ? 53.234 20.671 16.948 1.00 9.40 98 GLY C N 1
ATOM 6227 C CA . GLY C 1 98 ? 54.047 19.713 17.675 1.00 10.02 98 GLY C CA 1
ATOM 6228 C C . GLY C 1 98 ? 54.808 18.664 16.907 1.00 8.18 98 GLY C C 1
ATOM 6229 O O . GLY C 1 98 ? 55.240 17.669 17.488 1.00 11.06 98 GLY C O 1
ATOM 6230 N N . TYR C 1 99 ? 55.006 18.900 15.611 1.00 7.39 99 TYR C N 1
ATOM 6231 C CA . TYR C 1 99 ? 55.713 17.985 14.710 1.00 6.83 99 TYR C CA 1
ATOM 6232 C C . TYR C 1 99 ? 56.783 18.698 13.899 1.00 5.85 99 TYR C C 1
ATOM 6233 O O . TYR C 1 99 ? 56.686 18.855 12.693 1.00 6.38 99 TYR C O 1
ATOM 6242 N N . HIS C 1 100 ? 57.867 19.057 14.567 1.00 6.82 100 HIS C N 1
ATOM 6243 C CA . HIS C 1 100 ? 58.960 19.728 13.889 1.00 6.82 100 HIS C CA 1
ATOM 6244 C C . HIS C 1 100 ? 59.598 18.924 12.773 1.00 6.46 100 HIS C C 1
ATOM 6245 O O . HIS C 1 100 ? 60.165 19.489 11.847 1.00 7.66 100 HIS C O 1
ATOM 6252 N N . GLN C 1 101 ? 59.494 17.601 12.867 1.00 7.40 101 GLN C N 1
ATOM 6253 C CA . GLN C 1 101 ? 60.047 16.719 11.831 1.00 7.08 101 GLN C CA 1
ATOM 6254 C C . GLN C 1 101 ? 59.460 16.972 10.443 1.00 6.90 101 GLN C C 1
ATOM 6255 O O . GLN C 1 101 ? 60.062 16.621 9.432 1.00 8.09 101 GLN C O 1
ATOM 6261 N N . HIS C 1 102 ? 58.259 17.528 10.423 1.00 6.36 102 HIS C N 1
ATOM 6262 C CA . HIS C 1 102 ? 57.486 17.729 9.198 1.00 5.61 102 HIS C CA 1
ATOM 6263 C C . HIS C 1 102 ? 57.299 19.211 8.930 1.00 5.57 102 HIS C C 1
ATOM 6264 O O . HIS C 1 102 ? 56.344 19.621 8.262 1.00 6.97 102 HIS C O 1
ATOM 6271 N N A SER C 1 103 ? 58.222 20.024 9.440 0.50 6.36 103 SER C N 1
ATOM 6272 N N B SER C 1 103 ? 58.264 20.017 9.420 0.50 5.82 103 SER C N 1
ATOM 6273 C CA A SER C 1 103 ? 58.130 21.453 9.234 0.50 7.26 103 SER C CA 1
ATOM 6274 C CA B SER C 1 103 ? 58.307 21.480 9.209 0.50 6.35 103 SER C CA 1
ATOM 6275 C C A SER C 1 103 ? 58.330 21.768 7.758 0.50 7.03 103 SER C C 1
ATOM 6276 C C B SER C 1 103 ? 58.375 21.797 7.718 0.50 6.43 103 SER C C 1
ATOM 6277 O O A SER C 1 103 ? 59.376 21.500 7.189 0.50 8.84 103 SER C O 1
ATOM 6278 O O B SER C 1 103 ? 59.392 21.563 7.085 0.50 8.39 103 SER C O 1
ATOM 6283 N N . GLY C 1 104 ? 57.297 22.359 7.163 1.00 8.26 104 GLY C N 1
ATOM 6284 C CA . GLY C 1 104 ? 57.248 22.671 5.745 1.00 9.66 104 GLY C CA 1
ATOM 6285 C C . GLY C 1 104 ? 56.821 21.530 4.851 1.00 10.38 104 GLY C C 1
ATOM 6286 O O . GLY C 1 104 ? 56.900 21.622 3.609 1.00 12.75 104 GLY C O 1
ATOM 6287 N N . GLY C 1 105 ? 56.407 20.426 5.475 1.00 7.64 105 GLY C N 1
ATOM 6288 C CA . GLY C 1 105 ? 55.880 19.288 4.732 1.00 9.17 105 GLY C CA 1
ATOM 6289 C C . GLY C 1 105 ? 56.415 17.963 5.258 1.00 6.44 105 GLY C C 1
ATOM 6290 O O . GLY C 1 105 ? 57.365 17.943 6.034 1.00 7.15 105 GLY C O 1
ATOM 6291 N N . MET C 1 106 ? 55.804 16.864 4.841 1.00 6.23 106 MET C N 1
ATOM 6292 C CA . MET C 1 106 ? 56.157 15.552 5.340 1.00 6.60 106 MET C CA 1
ATOM 6293 C C . MET C 1 106 ? 57.626 15.292 5.075 1.00 6.20 106 MET C C 1
ATOM 6294 O O . MET C 1 106 ? 58.122 15.429 3.937 1.00 6.91 106 MET C O 1
ATOM 6299 N N . LEU C 1 107 ? 58.327 14.966 6.149 1.00 6.36 107 LEU C N 1
ATOM 6300 C CA . LEU C 1 107 ? 59.757 14.668 6.208 1.00 6.64 107 LEU C CA 1
ATOM 6301 C C . LEU C 1 107 ? 60.669 15.882 6.024 1.00 5.07 107 LEU C C 1
ATOM 6302 O O . LEU C 1 107 ? 61.869 15.719 6.065 1.00 6.60 107 LEU C O 1
ATOM 6307 N N . ALA C 1 108 ? 60.089 17.070 5.886 1.00 5.63 108 ALA C N 1
ATOM 6308 C CA . ALA C 1 108 ? 60.876 18.198 5.455 1.00 5.73 108 ALA C CA 1
ATOM 6309 C C . ALA C 1 108 ? 61.815 18.772 6.525 1.00 6.28 108 ALA C C 1
ATOM 6310 O O . ALA C 1 108 ? 62.674 19.593 6.199 1.00 7.41 108 ALA C O 1
ATOM 6312 N N . GLY C 1 109 ? 61.687 18.337 7.768 1.00 5.86 109 GLY C N 1
ATOM 6313 C CA . GLY C 1 109 ? 62.665 18.654 8.778 1.00 4.98 109 GLY C CA 1
ATOM 6314 C C . GLY C 1 109 ? 63.969 17.925 8.585 1.00 5.96 109 GLY C C 1
ATOM 6315 O O . GLY C 1 109 ? 65.026 18.362 9.067 1.00 5.95 109 GLY C O 1
ATOM 6316 N N . TRP C 1 110 ? 63.894 16.798 7.894 1.00 6.22 110 TRP C N 1
ATOM 6317 C CA . TRP C 1 110 ? 65.095 16.101 7.483 1.00 6.26 110 TRP C CA 1
ATOM 6318 C C . TRP C 1 110 ? 65.557 16.705 6.171 1.00 6.27 110 TRP C C 1
ATOM 6319 O O . TRP C 1 110 ? 64.970 16.453 5.114 1.00 6.69 110 TRP C O 1
ATOM 6330 N N . LYS C 1 111 ? 66.561 17.566 6.242 1.00 5.49 111 LYS C N 1
ATOM 6331 C CA . LYS C 1 111 ? 67.029 18.307 5.043 1.00 5.58 111 LYS C CA 1
ATOM 6332 C C . LYS C 1 111 ? 68.198 17.616 4.418 1.00 5.27 111 LYS C C 1
ATOM 6333 O O . LYS C 1 111 ? 68.106 17.208 3.269 1.00 7.00 111 LYS C O 1
ATOM 6339 N N . PHE C 1 112 ? 69.268 17.464 5.175 1.00 5.82 112 PHE C N 1
ATOM 6340 C CA . PHE C 1 112 ? 70.517 16.849 4.667 1.00 5.79 112 PHE C CA 1
ATOM 6341 C C . PHE C 1 112 ? 70.271 15.484 4.020 1.00 5.56 112 PHE C C 1
ATOM 6342 O O . PHE C 1 112 ? 69.808 14.566 4.678 1.00 6.58 112 PHE C O 1
ATOM 6350 N N . SER C 1 113 ? 70.628 15.394 2.746 1.00 6.46 113 SER C N 1
ATOM 6351 C CA . SER C 1 113 ? 70.526 14.180 1.934 1.00 6.90 113 SER C CA 1
ATOM 6352 C C . SER C 1 113 ? 69.100 13.735 1.679 1.00 8.30 113 SER C C 1
ATOM 6353 O O . SER C 1 113 ? 68.875 12.625 1.192 1.00 7.59 113 SER C O 1
ATOM 6356 N N . ASN C 1 114 ? 68.141 14.635 1.915 1.00 7.77 114 ASN C N 1
ATOM 6357 C CA . ASN C 1 114 ? 66.764 14.476 1.466 1.00 7.59 114 ASN C CA 1
ATOM 6358 C C . ASN C 1 114 ? 66.468 15.643 0.492 1.00 8.25 114 ASN C C 1
ATOM 6359 O O . ASN C 1 114 ? 66.250 15.422 -0.704 1.00 12.70 114 ASN C O 1
ATOM 6364 N N . VAL C 1 115 ? 66.404 16.875 1.002 1.00 9.77 115 VAL C N 1
ATOM 6365 C C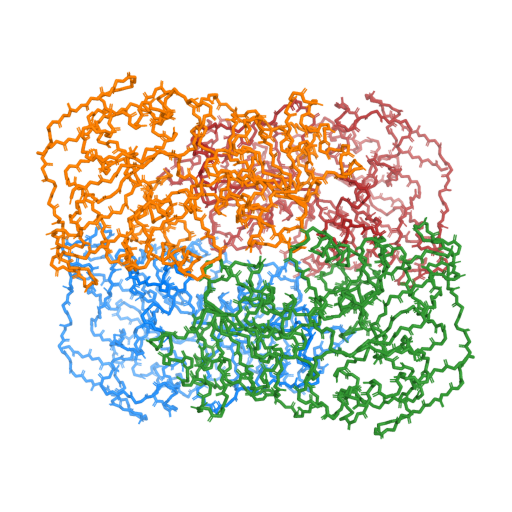A . VAL C 1 115 ? 66.079 18.059 0.186 1.00 11.17 115 VAL C CA 1
ATOM 6366 C C . VAL C 1 115 ? 67.157 19.148 0.204 1.00 11.65 115 VAL C C 1
ATOM 6367 O O . VAL C 1 115 ? 66.895 20.305 -0.175 1.00 13.79 115 VAL C O 1
ATOM 6371 N N . LYS C 1 116 ? 68.359 18.770 0.654 1.00 9.38 116 LYS C N 1
ATOM 6372 C CA . LYS C 1 116 ? 69.472 19.684 0.821 1.00 6.59 116 LYS C CA 1
ATOM 6373 C C . LYS C 1 116 ? 70.779 18.919 0.724 1.00 6.99 116 LYS C C 1
ATOM 6374 O O . LYS C 1 116 ? 70.847 17.775 1.179 1.00 7.91 116 LYS C O 1
ATOM 6380 N N . ASP C 1 117 ? 71.816 19.567 0.199 1.00 6.80 117 ASP C N 1
ATOM 6381 C CA . ASP C 1 117 ? 73.148 18.989 0.218 1.00 7.36 117 ASP C CA 1
ATOM 6382 C C . ASP C 1 117 ? 73.545 18.624 1.649 1.00 6.61 117 ASP C C 1
ATOM 6383 O O . ASP C 1 117 ? 73.412 19.423 2.570 1.00 8.48 117 ASP C O 1
ATOM 6388 N N . GLY C 1 118 ? 74.032 17.400 1.795 1.00 6.65 118 GLY C N 1
ATOM 6389 C CA . GLY C 1 118 ? 74.410 16.850 3.079 1.00 7.29 118 GLY C CA 1
ATOM 6390 C C . GLY C 1 118 ? 75.824 17.145 3.513 1.00 7.35 118 GLY C C 1
ATOM 6391 O O . GLY C 1 118 ? 76.467 18.087 3.068 1.00 7.63 118 GLY C O 1
ATOM 6392 N N . VAL C 1 119 ? 76.293 16.326 4.447 1.00 5.98 119 VAL C N 1
ATOM 6393 C CA . VAL C 1 119 ? 77.481 16.620 5.214 1.00 6.09 119 VAL C CA 1
ATOM 6394 C C . VAL C 1 119 ? 78.775 16.061 4.631 1.00 8.16 119 VAL C C 1
ATOM 6395 O O . VAL C 1 119 ? 79.848 16.397 5.151 1.00 8.20 119 VAL C O 1
ATOM 6399 N N . PHE C 1 120 ? 78.680 15.240 3.585 1.00 8.18 120 PHE C N 1
ATOM 6400 C CA . PHE C 1 120 ? 79.870 14.645 2.932 1.00 6.41 120 PHE C CA 1
ATOM 6401 C C . PHE C 1 120 ? 80.521 15.624 1.952 1.00 6.04 120 PHE C C 1
ATOM 6402 O O . PHE C 1 120 ? 80.744 15.327 0.743 1.00 8.46 120 PHE C O 1
ATOM 6410 N N . GLY C 1 121 ? 80.804 16.823 2.460 1.00 8.83 121 GLY C N 1
ATOM 6411 C CA . GLY C 1 121 ? 81.481 17.843 1.689 1.00 9.12 121 GLY C CA 1
ATOM 6412 C C . GLY C 1 121 ? 82.491 18.580 2.531 1.00 7.70 121 GLY C C 1
ATOM 6413 O O . GLY C 1 121 ? 82.512 18.440 3.763 1.00 9.18 121 GLY C O 1
ATOM 6414 N N . GLU C 1 122 ? 83.314 19.418 1.890 1.00 7.26 122 GLU C N 1
ATOM 6415 C CA . GLU C 1 122 ? 84.330 20.114 2.677 1.00 8.06 122 GLU C CA 1
ATOM 6416 C C . GLU C 1 122 ? 83.694 21.053 3.713 1.00 6.52 122 GLU C C 1
ATOM 6417 O O . GLU C 1 122 ? 84.273 21.304 4.745 1.00 8.08 122 GLU C O 1
ATOM 6423 N N . PHE C 1 123 ? 82.503 21.554 3.378 1.00 7.08 123 PHE C N 1
ATOM 6424 C CA . PHE C 1 123 ? 81.653 22.379 4.236 1.00 6.42 123 PHE C CA 1
ATOM 6425 C C . PHE C 1 123 ? 80.203 22.013 3.985 1.00 7.97 123 PHE C C 1
ATOM 6426 O O . PHE C 1 123 ? 79.873 21.466 2.923 1.00 8.55 123 PHE C O 1
ATOM 6434 N N . PHE C 1 124 ? 79.346 22.369 4.943 1.00 7.34 124 PHE C N 1
ATOM 6435 C CA . PHE C 1 124 ? 77.914 22.272 4.748 1.00 7.45 124 PHE C CA 1
ATOM 6436 C C . PHE C 1 124 ? 77.234 23.393 5.494 1.00 6.95 124 PHE C C 1
ATOM 6437 O O . PHE C 1 124 ? 77.854 24.064 6.299 1.00 7.95 124 PHE C O 1
ATOM 6445 N N . HIS C 1 125 ? 75.954 23.570 5.189 1.00 6.40 125 HIS C N 1
ATOM 6446 C CA . HIS C 1 125 ? 75.136 24.654 5.672 1.00 6.54 125 HIS C CA 1
ATOM 6447 C C . HIS C 1 125 ? 74.147 24.130 6.696 1.00 6.09 125 HIS C C 1
ATOM 6448 O O . HIS C 1 125 ? 73.480 23.145 6.439 1.00 6.59 125 HIS C O 1
ATOM 6455 N N . VAL C 1 126 ? 74.098 24.794 7.844 1.00 5.35 126 VAL C N 1
ATOM 6456 C CA . VAL C 1 126 ? 73.083 24.537 8.870 1.00 4.96 126 VAL C CA 1
ATOM 6457 C C . VAL C 1 126 ? 72.130 25.715 8.984 1.00 5.78 126 VAL C C 1
ATOM 6458 O O . VAL C 1 126 ? 72.572 26.827 9.295 1.00 6.77 126 VAL C O 1
ATOM 6462 N N . ASN C 1 127 ? 70.859 25.490 8.652 1.00 6.38 127 ASN C N 1
ATOM 6463 C CA . ASN C 1 127 ? 69.863 26.505 8.858 1.00 5.58 127 ASN C CA 1
ATOM 6464 C C . ASN C 1 127 ? 69.572 26.719 10.339 1.00 6.38 127 ASN C C 1
ATOM 6465 O O . ASN C 1 127 ? 69.444 25.761 11.082 1.00 7.07 127 ASN C O 1
ATOM 6470 N N . ASP C 1 128 ? 69.471 27.984 10.747 1.00 6.76 128 ASP C N 1
ATOM 6471 C CA . ASP C 1 128 ? 69.097 28.330 12.113 1.00 6.09 128 ASP C CA 1
ATOM 6472 C C . ASP C 1 128 ? 70.007 27.692 13.160 1.00 6.36 128 ASP C C 1
ATOM 6473 O O . ASP C 1 128 ? 69.598 26.836 13.955 1.00 7.13 128 ASP C O 1
ATOM 6478 N N . ALA C 1 129 ? 71.240 28.166 13.186 1.00 6.65 129 ALA C N 1
ATOM 6479 C CA . ALA C 1 129 ? 72.257 27.639 14.074 1.00 6.04 129 ALA C CA 1
ATOM 6480 C C . ALA C 1 129 ? 71.824 27.581 15.527 1.00 6.66 129 ALA C C 1
ATOM 6481 O O . ALA C 1 129 ? 72.039 26.576 16.198 1.00 6.25 129 ALA C O 1
ATOM 6483 N N . ASP C 1 130 ? 71.249 28.669 16.017 1.00 5.72 130 ASP C N 1
ATOM 6484 C CA . ASP C 1 130 ? 70.903 28.695 17.442 1.00 6.15 130 ASP C CA 1
ATOM 6485 C C . ASP C 1 130 ? 69.821 27.672 17.824 1.00 6.31 130 ASP C C 1
ATOM 6486 O O . ASP C 1 130 ? 69.767 27.276 18.977 1.00 7.71 130 ASP C O 1
ATOM 6491 N N . MET C 1 131 ? 68.947 27.318 16.878 1.00 5.12 131 MET C N 1
ATOM 6492 C CA . MET C 1 131 ? 67.933 26.322 17.110 1.00 4.83 131 MET C CA 1
ATOM 6493 C C . MET C 1 131 ? 68.333 24.896 16.739 1.00 5.31 131 MET C C 1
ATOM 6494 O O . MET C 1 131 ? 67.688 23.962 17.195 1.00 5.81 131 MET C O 1
ATOM 6499 N N . ASN C 1 132 ? 69.371 24.730 15.930 1.00 5.63 132 ASN C N 1
ATOM 6500 C CA . ASN C 1 132 ? 69.684 23.451 15.305 1.00 5.63 132 ASN C CA 1
ATOM 6501 C C . ASN C 1 132 ? 71.115 22.971 15.455 1.00 9.04 132 ASN C C 1
ATOM 6502 O O . ASN C 1 132 ? 71.525 22.062 14.726 1.00 13.68 132 ASN C O 1
ATOM 6507 N N . LEU C 1 133 ? 71.900 23.562 16.339 1.00 5.98 133 LEU C N 1
ATOM 6508 C CA . LEU C 1 133 ? 73.220 23.038 16.707 1.00 5.62 133 LEU C CA 1
ATOM 6509 C C . LEU C 1 133 ? 73.304 22.858 18.206 1.00 5.66 133 LEU C C 1
ATOM 6510 O O . LEU C 1 133 ? 72.581 23.537 18.960 1.00 6.81 133 LEU C O 1
ATOM 6515 N N . ALA C 1 134 ? 74.126 21.891 18.638 1.00 5.55 134 ALA C N 1
ATOM 6516 C CA . ALA C 1 134 ? 74.411 21.732 20.061 1.00 5.21 134 ALA C CA 1
ATOM 6517 C C . ALA C 1 134 ? 75.899 21.720 20.270 1.00 6.37 134 ALA C C 1
ATOM 6518 O O . ALA C 1 134 ? 76.634 21.167 19.463 1.00 7.00 134 ALA C O 1
ATOM 6520 N N . HIS C 1 135 ? 76.361 22.363 21.342 1.00 6.96 135 HIS C N 1
ATOM 6521 C CA . HIS C 1 135 ? 77.785 22.310 21.672 1.00 6.87 135 HIS C CA 1
ATOM 6522 C C . HIS C 1 135 ? 78.207 20.901 22.075 1.00 7.32 135 HIS C C 1
ATOM 6523 O O . HIS C 1 135 ? 77.503 20.244 22.846 1.00 8.07 135 HIS C O 1
ATOM 6530 N N . LEU C 1 136 ? 79.374 20.468 21.590 1.00 7.45 136 LEU C N 1
ATOM 6531 C CA . LEU C 1 136 ? 79.927 19.161 21.938 1.00 6.83 136 LEU C CA 1
ATOM 6532 C C . LEU C 1 136 ? 80.850 19.278 23.151 1.00 6.83 136 LEU C C 1
ATOM 6533 O O . LEU C 1 136 ? 81.895 19.943 23.060 1.00 8.82 136 LEU C O 1
ATOM 6538 N N . PRO C 1 137 ? 80.466 18.650 24.274 1.00 7.28 137 PRO C N 1
ATOM 6539 C CA . PRO C 1 137 ? 81.381 18.625 25.409 1.00 7.87 137 PRO C CA 1
ATOM 6540 C C . PRO C 1 137 ? 82.689 17.937 25.034 1.00 8.58 137 PRO C C 1
ATOM 6541 O O . PRO C 1 137 ? 82.692 16.907 24.359 1.00 9.94 137 PRO C O 1
ATOM 6545 N N . LYS C 1 138 ? 83.790 18.465 25.544 1.00 10.41 138 LYS C N 1
ATOM 6546 C CA . LYS C 1 138 ? 85.117 17.914 25.227 1.00 11.57 138 LYS C CA 1
ATOM 6547 C C . LYS C 1 138 ? 85.286 16.473 25.717 1.00 11.35 138 LYS C C 1
ATOM 6548 O O . LYS C 1 138 ? 86.112 15.729 25.188 1.00 14.24 138 LYS C O 1
ATOM 6554 N N . GLU C 1 139 ? 84.485 16.081 26.703 1.00 10.58 139 GLU C N 1
ATOM 6555 C CA . GLU C 1 139 ? 84.553 14.761 27.301 1.00 12.12 139 GLU C CA 1
ATOM 6556 C C . GLU C 1 139 ? 83.936 13.656 26.441 1.00 10.46 139 GLU C C 1
ATOM 6557 O O . GLU C 1 139 ? 84.100 12.481 26.751 1.00 13.49 139 GLU C O 1
ATOM 6563 N N . ILE C 1 140 ? 83.252 14.009 25.357 1.00 7.84 140 ILE C N 1
ATOM 6564 C CA . ILE C 1 140 ? 82.638 13.000 24.477 1.00 8.19 140 ILE C CA 1
ATOM 6565 C C . ILE C 1 140 ? 83.486 12.892 23.199 1.00 7.55 140 ILE C C 1
ATOM 6566 O O . ILE C 1 140 ? 83.641 13.870 22.472 1.00 9.88 140 ILE C O 1
ATOM 6571 N N . PRO C 1 141 ? 84.062 11.711 22.929 1.00 9.37 141 PRO C N 1
ATOM 6572 C CA . PRO C 1 141 ? 84.888 11.630 21.720 1.00 10.13 141 PRO C CA 1
ATOM 6573 C C . PRO C 1 141 ? 84.105 11.673 20.424 1.00 8.58 141 PRO C C 1
ATOM 6574 O O . PRO C 1 141 ? 82.889 11.403 20.400 1.00 9.29 141 PRO C O 1
ATOM 6578 N N . LEU C 1 142 ? 84.811 12.023 19.349 1.00 9.58 142 LEU C N 1
ATOM 6579 C CA . LEU C 1 142 ? 84.161 12.221 18.063 1.00 7.62 142 LEU C CA 1
ATOM 6580 C C . LEU C 1 142 ? 83.362 11.018 17.636 1.00 7.64 142 LEU C C 1
ATOM 6581 O O . LEU C 1 142 ? 82.254 11.177 17.125 1.00 8.69 142 LEU C O 1
ATOM 6586 N N . GLU C 1 143 ? 83.898 9.821 17.824 1.00 9.76 143 GLU C N 1
ATOM 6587 C CA . GLU C 1 143 ? 83.236 8.591 17.321 1.00 9.97 143 GLU C CA 1
ATOM 6588 C C . GLU C 1 143 ? 81.901 8.345 17.977 1.00 11.74 143 GLU C C 1
ATOM 6589 O O . GLU C 1 143 ? 80.935 7.983 17.310 1.00 13.82 143 GLU C O 1
ATOM 6595 N N . ALA C 1 144 ? 81.846 8.560 19.277 1.00 9.51 144 ALA C N 1
ATOM 6596 C CA . ALA C 1 144 ? 80.619 8.427 20.024 1.00 9.35 144 ALA C CA 1
ATOM 6597 C C . ALA C 1 144 ? 79.672 9.537 19.636 1.00 8.01 144 ALA C C 1
ATOM 6598 O O . ALA C 1 144 ? 78.461 9.300 19.470 1.00 8.57 144 ALA C O 1
ATOM 6600 N N . ALA C 1 145 ? 80.195 10.754 19.504 1.00 6.65 145 ALA C N 1
ATOM 6601 C CA . ALA C 1 145 ? 79.357 11.915 19.255 1.00 7.87 145 ALA C CA 1
ATOM 6602 C C . ALA C 1 145 ? 78.625 11.796 17.918 1.00 7.95 145 ALA C C 1
ATOM 6603 O O . ALA C 1 145 ? 77.492 12.258 17.794 1.00 8.07 145 ALA C O 1
ATOM 6605 N N . VAL C 1 146 ? 79.258 11.182 16.928 1.00 6.74 146 VAL C N 1
ATOM 6606 C CA . VAL C 1 146 ? 78.647 11.080 15.616 1.00 6.91 146 VAL C CA 1
ATOM 6607 C C . VAL C 1 146 ? 77.499 10.077 15.560 1.00 6.20 146 VAL C C 1
ATOM 6608 O O . VAL C 1 146 ? 76.761 10.033 14.582 1.00 6.65 146 VAL C O 1
ATOM 6612 N N . MET C 1 147 ? 77.329 9.300 16.629 1.00 5.15 147 MET C N 1
ATOM 6613 C CA . MET C 1 147 ? 76.154 8.444 16.772 1.00 5.32 147 MET C CA 1
ATOM 6614 C C . MET C 1 147 ? 74.903 9.181 17.271 1.00 5.39 147 MET C C 1
ATOM 6615 O O . MET C 1 147 ? 73.802 8.604 17.279 1.00 7.16 147 MET C O 1
ATOM 6620 N N . ILE C 1 148 ? 75.064 10.416 17.726 1.00 4.87 148 ILE C N 1
ATOM 6621 C CA . ILE C 1 148 ? 73.958 11.176 18.329 1.00 4.55 148 ILE C CA 1
ATOM 6622 C C . ILE C 1 148 ? 72.992 11.763 17.275 1.00 5.97 148 ILE C C 1
ATOM 6623 O O . ILE C 1 148 ? 71.793 11.703 17.466 1.00 7.25 148 ILE C O 1
ATOM 6628 N N . PRO C 1 149 ? 73.510 12.322 16.169 1.00 5.67 149 PRO C N 1
ATOM 6629 C CA . PRO C 1 149 ? 72.599 12.967 15.200 1.00 5.67 149 PRO C CA 1
ATOM 6630 C C . PRO C 1 149 ? 71.485 12.180 14.601 1.00 5.78 149 PRO C C 1
ATOM 6631 O O . PRO C 1 149 ? 70.458 12.773 14.217 1.00 6.41 149 PRO C O 1
ATOM 6635 N N . ASP C 1 150 ? 71.658 10.869 14.527 1.00 5.72 150 ASP C N 1
ATOM 6636 C CA . ASP C 1 150 ? 70.678 10.007 13.824 1.00 5.41 150 ASP C CA 1
ATOM 6637 C C . ASP C 1 150 ? 70.497 8.677 14.548 1.00 5.79 150 ASP C C 1
ATOM 6638 O O . ASP C 1 150 ? 69.385 8.300 14.875 1.00 6.45 150 ASP C O 1
ATOM 6643 N N . MET C 1 151 ? 71.578 7.949 14.818 1.00 5.82 151 MET C N 1
ATOM 6644 C CA . MET C 1 151 ? 71.366 6.597 15.352 1.00 5.36 151 MET C CA 1
ATOM 6645 C C . MET C 1 151 ? 70.659 6.650 16.726 1.00 5.66 151 MET C C 1
ATOM 6646 O O . MET C 1 151 ? 69.685 5.920 16.956 1.00 6.32 151 MET C O 1
ATOM 6651 N N A MET C 1 152 ? 71.163 7.470 17.635 0.50 6.15 152 MET C N 1
ATOM 6652 N N B MET C 1 152 ? 71.168 7.449 17.669 0.50 4.94 152 MET C N 1
ATOM 6653 C CA A MET C 1 152 ? 70.566 7.540 18.953 0.50 6.55 152 MET C CA 1
ATOM 6654 C CA B MET C 1 152 ? 70.538 7.517 19.000 0.50 4.31 152 MET C CA 1
ATOM 6655 C C A MET C 1 152 ? 69.161 8.117 18.877 0.50 5.44 152 MET C C 1
ATOM 6656 C C B MET C 1 152 ? 69.149 8.138 18.918 0.50 4.22 152 MET C C 1
ATOM 6657 O O A MET C 1 152 ? 68.211 7.541 19.417 0.50 6.85 152 MET C O 1
ATOM 6658 O O B MET C 1 152 ? 68.196 7.634 19.523 0.50 4.51 152 MET C O 1
ATOM 6667 N N . THR C 1 153 ? 69.003 9.263 18.219 1.00 5.14 153 THR C N 1
ATOM 6668 C CA . THR C 1 153 ? 67.704 9.904 18.174 1.00 3.89 153 THR C CA 1
ATOM 6669 C C . THR C 1 153 ? 66.660 9.010 17.499 1.00 4.74 153 THR C C 1
ATOM 6670 O O . THR C 1 153 ? 65.508 8.940 17.972 1.00 5.28 153 THR C O 1
ATOM 6674 N N . THR C 1 154 ? 67.041 8.329 16.417 1.00 5.07 154 THR C N 1
ATOM 6675 C CA . THR C 1 154 ? 66.106 7.438 15.722 1.00 5.08 154 THR C CA 1
ATOM 6676 C C . THR C 1 154 ? 65.765 6.210 16.536 1.00 4.64 154 THR C C 1
ATOM 6677 O O . THR C 1 154 ? 64.594 5.848 16.706 1.00 5.66 154 THR C O 1
ATOM 6681 N N . GLY C 1 155 ? 66.796 5.512 17.012 1.00 5.12 155 GLY C N 1
ATOM 6682 C CA . GLY C 1 155 ? 66.534 4.318 17.772 1.00 6.32 155 GLY C CA 1
ATOM 6683 C C . GLY C 1 155 ? 65.693 4.598 19.012 1.00 5.10 155 GLY C C 1
ATOM 6684 O O . GLY C 1 155 ? 64.745 3.871 19.336 1.00 6.29 155 GLY C O 1
ATOM 6685 N N . PHE C 1 156 ? 66.040 5.661 19.733 1.00 5.11 156 PHE C N 1
ATOM 6686 C CA A PHE C 1 156 ? 65.244 6.072 20.887 0.50 5.07 156 PHE C CA 1
ATOM 6687 C CA B PHE C 1 156 ? 65.272 6.024 20.907 0.50 4.79 156 PHE C CA 1
ATOM 6688 C C . PHE C 1 156 ? 63.834 6.450 20.509 1.00 5.47 156 PHE C C 1
ATOM 6689 O O . PHE C 1 156 ? 62.908 6.156 21.242 1.00 6.24 156 PHE C O 1
ATOM 6704 N N . HIS C 1 157 ? 63.654 7.067 19.349 1.00 5.12 157 HIS C N 1
ATOM 6705 C CA . HIS C 1 157 ? 62.322 7.413 18.905 1.00 5.90 157 HIS C CA 1
ATOM 6706 C C . HIS C 1 157 ? 61.464 6.196 18.640 1.00 5.76 157 HIS C C 1
ATOM 6707 O O . HIS C 1 157 ? 60.265 6.225 18.852 1.00 6.38 157 HIS C O 1
ATOM 6714 N N . GLY C 1 158 ? 62.074 5.111 18.217 1.00 5.99 158 GLY C N 1
ATOM 6715 C CA . GLY C 1 158 ? 61.316 3.875 18.027 1.00 5.71 158 GLY C CA 1
ATOM 6716 C C . GLY C 1 158 ? 60.732 3.423 19.349 1.00 6.37 158 GLY C C 1
ATOM 6717 O O . GLY C 1 158 ? 59.567 3.021 19.439 1.00 6.32 158 GLY C O 1
ATOM 6718 N N . ALA C 1 159 ? 61.564 3.468 20.378 1.00 5.77 159 ALA C N 1
ATOM 6719 C CA . ALA C 1 159 ? 61.117 3.091 21.722 1.00 5.93 159 ALA C CA 1
ATOM 6720 C C . ALA C 1 159 ? 60.051 4.062 22.241 1.00 6.18 159 ALA C C 1
ATOM 6721 O O . ALA C 1 159 ? 59.099 3.664 22.885 1.00 7.87 159 ALA C O 1
ATOM 6723 N N . GLU C 1 160 ? 60.211 5.352 21.965 1.00 5.37 160 GLU C N 1
ATOM 6724 C CA . GLU C 1 160 ? 59.210 6.346 22.334 1.00 6.09 160 GLU C CA 1
ATOM 6725 C C . GLU C 1 160 ? 57.874 6.106 21.650 1.00 6.63 160 GLU C C 1
ATOM 6726 O O . GLU C 1 160 ? 56.811 6.136 22.293 1.00 8.10 160 GLU C O 1
ATOM 6732 N N . LEU C 1 161 ? 57.915 5.840 20.355 1.00 5.79 161 LEU C N 1
ATOM 6733 C CA . LEU C 1 161 ? 56.697 5.593 19.569 1.00 6.85 161 LEU C CA 1
ATOM 6734 C C . LEU C 1 161 ? 56.005 4.300 20.002 1.00 7.51 161 LEU C C 1
ATOM 6735 O O . LEU C 1 161 ? 54.780 4.189 19.894 1.00 8.83 161 LEU C O 1
ATOM 6740 N N . ALA C 1 162 ? 56.784 3.355 20.525 1.00 7.39 162 ALA C N 1
ATOM 6741 C CA . ALA C 1 162 ? 56.266 2.086 21.044 1.00 6.64 162 ALA C CA 1
ATOM 6742 C C . ALA C 1 162 ? 55.562 2.224 22.395 1.00 6.83 162 ALA C C 1
ATOM 6743 O O . ALA C 1 162 ? 55.014 1.242 22.907 1.00 7.90 162 ALA C O 1
ATOM 6745 N N . ASN C 1 163 ? 55.555 3.424 22.990 1.00 6.91 163 ASN C N 1
ATOM 6746 C CA . ASN C 1 163 ? 54.746 3.682 24.171 1.00 8.40 163 ASN C CA 1
ATOM 6747 C C . ASN C 1 163 ? 55.035 2.682 25.288 1.00 7.88 163 ASN C C 1
ATOM 6748 O O . ASN C 1 163 ? 54.126 2.110 25.886 1.00 9.07 163 ASN C O 1
ATOM 6753 N N . ILE C 1 164 ? 56.316 2.492 25.553 1.00 8.44 164 ILE C N 1
ATOM 6754 C CA . ILE C 1 164 ? 56.745 1.497 26.527 1.00 8.26 164 ILE C CA 1
ATOM 6755 C C . ILE C 1 164 ? 56.403 1.942 27.936 1.00 11.48 164 ILE C C 1
ATOM 6756 O O . ILE C 1 164 ? 56.597 3.120 28.281 1.00 14.76 164 ILE C O 1
ATOM 6761 N N . LYS C 1 165 ? 55.867 1.010 28.729 1.00 11.96 165 LYS C N 1
ATOM 6762 C CA . LYS C 1 165 ? 55.498 1.246 30.129 1.00 13.44 165 LYS C CA 1
ATOM 6763 C C . LYS C 1 165 ? 56.400 0.332 30.986 1.00 12.03 165 LYS C C 1
ATOM 6764 O O . LYS C 1 165 ? 56.969 -0.644 30.510 1.00 10.16 165 LYS C O 1
ATOM 6770 N N A LEU C 1 166 ? 56.601 0.701 32.254 0.50 11.39 166 LEU C N 1
ATOM 6771 N N B LEU C 1 166 ? 56.454 0.645 32.257 0.50 11.25 166 LEU C N 1
ATOM 6772 C CA A LEU C 1 166 ? 57.522 -0.021 33.148 0.50 8.60 166 LEU C CA 1
ATOM 6773 C CA B LEU C 1 166 ? 57.294 -0.045 33.185 0.50 8.45 166 LEU C CA 1
ATOM 6774 C C A LEU C 1 166 ? 57.138 -1.498 33.251 0.50 7.89 166 LEU C C 1
ATOM 6775 C C B LEU C 1 166 ? 57.060 -1.556 33.186 0.50 7.80 166 LEU C C 1
ATOM 6776 O O A LEU C 1 166 ? 56.003 -1.868 33.600 0.50 8.79 166 LEU C O 1
ATOM 6777 O O B LEU C 1 166 ? 55.925 -2.019 33.401 0.50 8.58 166 LEU C O 1
ATOM 6786 N N . GLY C 1 167 ? 58.126 -2.325 32.943 1.00 6.75 167 GLY C N 1
ATOM 6787 C CA . GLY C 1 167 ? 58.043 -3.745 33.005 1.00 6.18 167 GLY C CA 1
ATOM 6788 C C . GLY C 1 167 ? 57.524 -4.413 31.744 1.00 5.66 167 GLY C C 1
ATOM 6789 O O . GLY C 1 167 ? 57.430 -5.639 31.688 1.00 8.06 167 GLY C O 1
ATOM 6790 N N . ASP C 1 168 ? 57.153 -3.629 30.741 1.00 6.17 168 ASP C N 1
ATOM 6791 C CA . ASP C 1 168 ? 56.639 -4.202 29.489 1.00 7.23 168 ASP C CA 1
ATOM 6792 C C . ASP C 1 168 ? 57.652 -5.145 28.858 1.00 5.91 168 ASP C C 1
ATOM 6793 O O . ASP C 1 168 ? 58.859 -4.907 28.873 1.00 5.87 168 ASP C O 1
ATOM 6798 N N . THR C 1 169 ? 57.139 -6.203 28.254 1.00 5.46 169 THR C N 1
ATOM 6799 C CA . THR C 1 169 ? 57.925 -7.067 27.390 1.00 4.95 169 THR C CA 1
ATOM 6800 C C . THR C 1 169 ? 57.900 -6.443 26.009 1.00 4.72 169 THR C C 1
ATOM 6801 O O . THR C 1 169 ? 56.839 -6.165 25.441 1.00 5.74 169 THR C O 1
ATOM 6805 N N . VAL C 1 170 ? 59.087 -6.216 25.451 1.00 5.49 170 VAL C N 1
ATOM 6806 C CA . VAL C 1 170 ? 59.278 -5.511 24.175 1.00 5.53 170 VAL C CA 1
ATOM 6807 C C . VAL C 1 170 ? 60.012 -6.397 23.202 1.00 6.85 170 VAL C C 1
ATOM 6808 O O . VAL C 1 170 ? 60.921 -7.130 23.593 1.00 7.57 170 VAL C O 1
ATOM 6812 N N . CYS C 1 171 ? 59.618 -6.330 21.927 1.00 5.40 171 CYS C N 1
ATOM 6813 C CA . CYS C 1 171 ? 60.393 -6.914 20.850 1.00 5.74 171 CYS C CA 1
ATOM 6814 C C . CYS C 1 171 ? 60.893 -5.796 19.944 1.00 5.52 171 CYS C C 1
ATOM 6815 O O . CYS C 1 171 ? 60.086 -4.993 19.482 1.00 6.71 171 CYS C O 1
ATOM 6818 N N . VAL C 1 172 ? 62.204 -5.757 19.697 1.00 4.94 172 VAL C N 1
ATOM 6819 C CA . VAL C 1 172 ? 62.828 -4.877 18.704 1.00 5.05 172 VAL C CA 1
ATOM 6820 C C . VAL C 1 172 ? 63.156 -5.737 17.489 1.00 5.16 172 VAL C C 1
ATOM 6821 O O . VAL C 1 172 ? 63.936 -6.693 17.591 1.00 5.44 172 VAL C O 1
ATOM 6825 N N . ILE C 1 173 ? 62.528 -5.416 16.365 1.00 5.80 173 ILE C N 1
ATOM 6826 C CA . ILE C 1 173 ? 62.753 -6.138 15.119 1.00 5.09 173 ILE C CA 1
ATOM 6827 C C . ILE C 1 173 ? 63.759 -5.376 14.285 1.00 5.92 173 ILE C C 1
ATOM 6828 O O . ILE C 1 173 ? 63.459 -4.269 13.783 1.00 7.92 173 ILE C O 1
ATOM 6833 N N . GLY C 1 174 ? 64.962 -5.954 14.137 1.00 7.93 174 GLY C N 1
ATOM 6834 C CA . GLY C 1 174 ? 66.068 -5.320 13.443 1.00 9.05 174 GLY C CA 1
ATOM 6835 C C . GLY C 1 174 ? 67.072 -4.787 14.448 1.00 11.65 174 GLY C C 1
ATOM 6836 O O . GLY C 1 174 ? 66.711 -3.993 15.342 1.00 12.66 174 GLY C O 1
ATOM 6837 N N . ILE C 1 175 ? 68.319 -5.239 14.359 1.00 9.47 175 ILE C N 1
ATOM 6838 C CA . ILE C 1 175 ? 69.360 -4.762 15.252 1.00 10.38 175 ILE C CA 1
ATOM 6839 C C . ILE C 1 175 ? 70.624 -4.356 14.492 1.00 10.33 175 ILE C C 1
ATOM 6840 O O . ILE C 1 175 ? 71.751 -4.668 14.880 1.00 10.18 175 ILE C O 1
ATOM 6845 N N . GLY C 1 176 ? 70.411 -3.581 13.438 1.00 9.30 176 GLY C N 1
ATOM 6846 C CA . GLY C 1 176 ? 71.469 -2.681 12.967 1.00 7.96 176 GLY C CA 1
ATOM 6847 C C . GLY C 1 176 ? 71.626 -1.584 14.013 1.00 7.19 176 GLY C C 1
ATOM 6848 O O . GLY C 1 176 ? 71.068 -1.670 15.124 1.00 8.15 176 GLY C O 1
ATOM 6849 N N . PRO C 1 177 ? 72.399 -0.532 13.699 1.00 7.22 177 PRO C N 1
ATOM 6850 C CA . PRO C 1 177 ? 72.701 0.493 14.674 1.00 7.64 177 PRO C CA 1
ATOM 6851 C C . PRO C 1 177 ? 71.437 1.145 15.203 1.00 6.03 177 PRO C C 1
ATOM 6852 O O . PRO C 1 177 ? 71.366 1.437 16.392 1.00 7.18 177 PRO C O 1
ATOM 6856 N N . VAL C 1 178 ? 70.426 1.398 14.356 1.00 5.97 178 VAL C N 1
ATOM 6857 C CA . VAL C 1 178 ? 69.197 2.023 14.884 1.00 5.73 178 VAL C CA 1
ATOM 6858 C C . VAL C 1 178 ? 68.510 1.087 15.886 1.00 5.72 178 VAL C C 1
ATOM 6859 O O . VAL C 1 178 ? 68.139 1.481 16.988 1.00 6.57 178 VAL C O 1
ATOM 6863 N N . GLY C 1 179 ? 68.367 -0.181 15.505 1.00 6.12 179 GLY C N 1
ATOM 6864 C CA . GLY C 1 179 ? 67.730 -1.146 16.388 1.00 6.75 179 GLY C CA 1
ATOM 6865 C C . GLY C 1 179 ? 68.454 -1.389 17.696 1.00 4.83 179 GLY C C 1
ATOM 6866 O O . GLY C 1 179 ? 67.859 -1.629 18.753 1.00 5.84 179 GLY C O 1
ATOM 6867 N N . LEU C 1 180 ? 69.785 -1.342 17.643 1.00 5.87 180 LEU C N 1
ATOM 6868 C CA . LEU C 1 180 ? 70.556 -1.442 18.868 1.00 5.16 180 LEU C CA 1
ATOM 6869 C C . LEU C 1 180 ? 70.234 -0.264 19.792 1.00 4.56 180 LEU C C 1
ATOM 6870 O O . LEU C 1 180 ? 70.166 -0.436 21.023 1.00 5.22 180 LEU C O 1
ATOM 6875 N N . MET C 1 181 ? 70.090 0.930 19.207 1.00 5.17 181 MET C N 1
ATOM 6876 C CA . MET C 1 181 ? 69.682 2.076 19.998 1.00 5.39 181 MET C CA 1
ATOM 6877 C C . MET C 1 181 ? 68.229 1.956 20.437 1.00 5.56 181 MET C C 1
ATOM 6878 O O . MET C 1 181 ? 67.886 2.480 21.495 1.00 6.11 181 MET C O 1
ATOM 6883 N N . SER C 1 182 ? 67.383 1.234 19.687 1.00 5.77 182 SER C N 1
ATOM 6884 C CA . SER C 1 182 ? 66.010 0.965 20.182 1.00 5.31 182 SER C CA 1
ATOM 6885 C C . SER C 1 182 ? 66.013 0.032 21.382 1.00 4.15 182 SER C C 1
ATOM 6886 O O . SER C 1 182 ? 65.187 0.135 22.279 1.00 5.86 182 SER C O 1
ATOM 6889 N N . VAL C 1 183 ? 66.915 -0.943 21.358 1.00 5.75 183 VAL C N 1
ATOM 6890 C CA . VAL C 1 183 ? 67.106 -1.802 22.520 1.00 5.01 183 VAL C CA 1
ATOM 6891 C C . VAL C 1 183 ? 67.532 -0.988 23.739 1.00 5.51 183 VAL C C 1
ATOM 6892 O O . VAL C 1 183 ? 66.957 -1.122 24.837 1.00 6.39 183 VAL C O 1
ATOM 6896 N N . ALA C 1 184 ? 68.558 -0.163 23.548 1.00 6.15 184 ALA C N 1
ATOM 6897 C CA . ALA C 1 184 ? 69.015 0.701 24.623 1.00 5.50 184 ALA C CA 1
ATOM 6898 C C . ALA C 1 184 ? 67.906 1.643 25.059 1.00 4.77 184 ALA C C 1
ATOM 6899 O O . ALA C 1 184 ? 67.680 1.840 26.251 1.00 7.27 184 ALA C O 1
ATOM 6901 N N . GLY C 1 185 ? 67.131 2.148 24.113 1.00 6.32 185 GLY C N 1
ATOM 6902 C CA . GLY C 1 185 ? 66.024 3.036 24.430 1.00 6.82 185 GLY C CA 1
ATOM 6903 C C . GLY C 1 185 ? 64.931 2.351 25.219 1.00 7.58 185 GLY C C 1
ATOM 6904 O O . GLY C 1 185 ? 64.422 2.895 26.170 1.00 7.41 185 GLY C O 1
ATOM 6905 N N . ALA C 1 186 ? 64.558 1.154 24.818 1.00 6.70 186 ALA C N 1
ATOM 6906 C CA . ALA C 1 186 ? 63.574 0.391 25.540 1.00 6.51 186 ALA C CA 1
ATOM 6907 C C . ALA C 1 186 ? 64.023 0.147 26.980 1.00 7.15 186 ALA C C 1
ATOM 6908 O O . ALA C 1 186 ? 63.227 0.208 27.939 1.00 7.68 186 ALA C O 1
ATOM 6910 N N . ASN C 1 187 ? 65.304 -0.155 27.135 1.00 7.25 187 ASN C N 1
ATOM 6911 C CA . ASN C 1 187 ? 65.892 -0.356 28.448 1.00 6.98 187 ASN C CA 1
ATOM 6912 C C . ASN C 1 187 ? 65.785 0.902 29.294 1.00 9.20 187 ASN C C 1
ATOM 6913 O O . ASN C 1 187 ? 65.463 0.834 30.476 1.00 14.44 187 ASN C O 1
ATOM 6918 N N A HIS C 1 188 ? 66.014 2.028 28.653 0.50 8.62 188 HIS C N 1
ATOM 6919 N N B HIS C 1 188 ? 65.922 2.078 28.680 0.50 7.20 188 HIS C N 1
ATOM 6920 C CA A HIS C 1 188 ? 65.953 3.300 29.316 0.50 8.66 188 HIS C CA 1
ATOM 6921 C CA B HIS C 1 188 ? 65.810 3.403 29.370 0.50 6.99 188 HIS C CA 1
ATOM 6922 C C A HIS C 1 188 ? 64.547 3.794 29.615 0.50 9.21 188 HIS C C 1
ATOM 6923 C C B HIS C 1 188 ? 64.437 4.069 29.287 0.50 7.55 188 HIS C C 1
ATOM 6924 O O A HIS C 1 188 ? 64.452 4.616 30.511 0.50 10.57 188 HIS C O 1
ATOM 6925 O O B HIS C 1 188 ? 64.198 5.285 29.492 0.50 6.99 188 HIS C O 1
ATOM 6938 N N . LEU C 1 189 ? 63.502 3.243 28.951 1.00 7.65 189 LEU C N 1
ATOM 6939 C CA . LEU C 1 189 ? 62.114 3.610 29.112 1.00 10.25 189 LEU C CA 1
ATOM 6940 C C . LEU C 1 189 ? 61.356 2.591 29.974 1.00 10.62 189 LEU C C 1
ATOM 6941 O O . LEU C 1 189 ? 60.139 2.623 30.051 1.00 15.05 189 LEU C O 1
ATOM 6946 N N . GLY C 1 190 ? 62.091 1.704 30.629 1.00 10.36 190 GLY C N 1
ATOM 6947 C CA . GLY C 1 190 ? 61.542 0.852 31.658 1.00 12.00 190 GLY C CA 1
ATOM 6948 C C . GLY C 1 190 ? 61.150 -0.549 31.249 1.00 9.07 190 GLY C C 1
ATOM 6949 O O . GLY C 1 190 ? 60.501 -1.250 32.036 1.00 9.17 190 GLY C O 1
ATOM 6950 N N . ALA C 1 191 ? 61.608 -1.014 30.099 1.00 7.49 191 ALA C N 1
ATOM 6951 C CA . ALA C 1 191 ? 61.209 -2.359 29.669 1.00 6.33 191 ALA C CA 1
ATOM 6952 C C . ALA C 1 191 ? 61.722 -3.410 30.649 1.00 8.76 191 ALA C C 1
ATOM 6953 O O . ALA C 1 191 ? 62.790 -3.248 31.261 1.00 9.53 191 ALA C O 1
ATOM 6955 N N . GLY C 1 192 ? 60.999 -4.520 30.722 1.00 6.99 192 GLY C N 1
ATOM 6956 C CA . GLY C 1 192 ? 61.444 -5.721 31.421 1.00 7.97 192 GLY C CA 1
ATOM 6957 C C . GLY C 1 192 ? 62.182 -6.607 30.432 1.00 7.65 192 GLY C C 1
ATOM 6958 O O . GLY C 1 192 ? 63.318 -6.326 30.076 1.00 11.00 192 GLY C O 1
ATOM 6959 N N . ARG C 1 193 ? 61.522 -7.662 29.979 1.00 5.22 193 ARG C N 1
ATOM 6960 C CA . ARG C 1 193 ? 62.108 -8.552 29.008 1.00 5.82 193 ARG C CA 1
ATOM 6961 C C . ARG C 1 193 ? 62.193 -7.844 27.667 1.00 5.68 193 ARG C C 1
ATOM 6962 O O . ARG C 1 193 ? 61.244 -7.163 27.278 1.00 7.39 193 ARG C O 1
ATOM 6970 N N . ILE C 1 194 ? 63.342 -7.969 27.001 1.00 5.54 194 ILE C N 1
ATOM 6971 C CA . ILE C 1 194 ? 63.539 -7.413 25.650 1.00 5.45 194 ILE C CA 1
ATOM 6972 C C . ILE C 1 194 ? 64.020 -8.481 24.687 1.00 5.81 194 ILE C C 1
ATOM 6973 O O . ILE C 1 194 ? 65.116 -9.014 24.827 1.00 6.21 194 ILE C O 1
ATOM 6978 N N . PHE C 1 195 ? 63.189 -8.782 23.686 1.00 4.81 195 PHE C N 1
ATOM 6979 C CA . PHE C 1 195 ? 63.585 -9.594 22.553 1.00 5.78 195 PHE C CA 1
ATOM 6980 C C . PHE C 1 195 ? 64.201 -8.742 21.473 1.00 7.57 195 PHE C C 1
ATOM 6981 O O . PHE C 1 195 ? 63.691 -7.670 21.188 1.00 8.38 195 PHE C O 1
ATOM 6989 N N . ALA C 1 196 ? 65.295 -9.215 20.893 1.00 6.33 196 ALA C N 1
ATOM 6990 C CA . ALA C 1 196 ? 65.908 -8.576 19.738 1.00 6.95 196 ALA C CA 1
ATOM 6991 C C . ALA C 1 196 ? 65.954 -9.588 18.590 1.00 7.10 196 ALA C C 1
ATOM 6992 O O . ALA C 1 196 ? 66.500 -10.663 18.746 1.00 7.55 196 ALA C O 1
ATOM 6994 N N . VAL C 1 197 ? 65.387 -9.215 17.456 1.00 6.52 197 VAL C N 1
ATOM 6995 C CA . VAL C 1 197 ? 65.327 -10.056 16.304 1.00 6.88 197 VAL C CA 1
ATOM 6996 C C . VAL C 1 197 ? 66.444 -9.649 15.357 1.00 9.01 197 VAL C C 1
ATOM 6997 O O . VAL C 1 197 ? 66.438 -8.540 14.793 1.00 10.61 197 VAL C O 1
ATOM 7001 N N . GLY C 1 198 ? 67.370 -10.582 15.171 1.00 10.48 198 GLY C N 1
ATOM 7002 C CA . GLY C 1 198 ? 68.554 -10.359 14.359 1.00 10.97 198 GLY C CA 1
ATOM 7003 C C . GLY C 1 198 ? 69.282 -11.668 14.228 1.00 14.80 198 GLY C C 1
ATOM 7004 O O . GLY C 1 198 ? 69.012 -12.627 14.978 1.00 15.54 198 GLY C O 1
ATOM 7005 N N . SER C 1 199 ? 70.191 -11.725 13.261 1.00 18.32 199 SER C N 1
ATOM 7006 C CA . SER C 1 199 ? 70.949 -12.959 13.031 1.00 19.65 199 SER C CA 1
ATOM 7007 C C . SER C 1 199 ? 72.454 -12.787 12.896 1.00 21.11 199 SER C C 1
ATOM 7008 O O . SER C 1 199 ? 73.157 -13.793 12.983 1.00 23.73 199 SER C O 1
ATOM 7011 N N . ARG C 1 200 ? 72.939 -11.564 12.654 1.00 21.60 200 ARG C N 1
ATOM 7012 C CA . ARG C 1 200 ? 74.387 -11.315 12.579 1.00 21.87 200 ARG C CA 1
ATOM 7013 C C . ARG C 1 200 ? 74.970 -11.327 13.976 1.00 20.03 200 ARG C C 1
ATOM 7014 O O . ARG C 1 200 ? 74.561 -10.559 14.842 1.00 18.61 200 ARG C O 1
ATOM 7022 N N . LYS C 1 201 ? 75.902 -12.242 14.202 1.00 19.34 201 LYS C N 1
ATOM 7023 C CA . LYS C 1 201 ? 76.432 -12.521 15.534 1.00 16.83 201 LYS C CA 1
ATOM 7024 C C . LYS C 1 201 ? 76.886 -11.288 16.311 1.00 16.22 201 LYS C C 1
ATOM 7025 O O . LYS C 1 201 ? 76.528 -11.118 17.488 1.00 16.74 201 LYS C O 1
ATOM 7031 N N . HIS C 1 202 ? 77.670 -10.419 15.677 1.00 15.43 202 HIS C N 1
ATOM 7032 C CA . HIS C 1 202 ? 78.205 -9.290 16.404 1.00 15.29 202 HIS C CA 1
ATOM 7033 C C . HIS C 1 202 ? 77.081 -8.351 16.819 1.00 14.55 202 HIS C C 1
ATOM 7034 O O . HIS C 1 202 ? 77.104 -7.845 17.937 1.00 13.60 202 HIS C O 1
ATOM 7041 N N . CYS C 1 203 ? 76.109 -8.107 15.941 1.00 15.04 203 CYS C N 1
ATOM 7042 C CA . CYS C 1 203 ? 74.940 -7.290 16.314 1.00 13.79 203 CYS C CA 1
ATOM 7043 C C . CYS C 1 203 ? 74.161 -7.913 17.464 1.00 13.70 203 CYS C C 1
ATOM 7044 O O . CYS C 1 203 ? 73.730 -7.213 18.372 1.00 13.17 203 CYS C O 1
ATOM 7047 N N . CYS C 1 204 ? 73.968 -9.223 17.428 1.00 14.69 204 CYS C N 1
ATOM 7048 C CA . CYS C 1 204 ? 73.292 -9.912 18.543 1.00 14.60 204 CYS C CA 1
ATOM 7049 C C . CYS C 1 204 ? 74.065 -9.783 19.866 1.00 13.68 204 CYS C C 1
ATOM 7050 O O . CYS C 1 204 ? 73.476 -9.539 20.923 1.00 11.78 204 CYS C O 1
ATOM 7053 N N . ASP C 1 205 ? 75.384 -9.940 19.824 1.00 14.49 205 ASP C N 1
ATOM 7054 C CA . ASP C 1 205 ? 76.203 -9.751 21.032 1.00 14.20 205 ASP C CA 1
ATOM 7055 C C . ASP C 1 205 ? 76.069 -8.334 21.600 1.00 11.59 205 ASP C C 1
ATOM 7056 O O . ASP C 1 205 ? 75.927 -8.149 22.810 1.00 14.31 205 ASP C O 1
ATOM 7061 N N . ILE C 1 206 ? 76.131 -7.327 20.735 1.00 10.10 206 ILE C N 1
ATOM 7062 C CA . ILE C 1 206 ? 75.986 -5.953 21.177 1.00 9.65 206 ILE C CA 1
ATOM 7063 C C . ILE C 1 206 ? 74.566 -5.714 21.670 1.00 9.89 206 ILE C C 1
ATOM 7064 O O . ILE C 1 206 ? 74.368 -4.942 22.625 1.00 9.17 206 ILE C O 1
ATOM 7069 N N . ALA C 1 207 ? 73.567 -6.363 21.062 1.00 9.30 207 ALA C N 1
ATOM 7070 C CA . ALA C 1 207 ? 72.206 -6.203 21.552 1.00 7.74 207 ALA C CA 1
ATOM 7071 C C . ALA C 1 207 ? 72.108 -6.626 23.018 1.00 7.08 207 ALA C C 1
ATOM 7072 O O . ALA C 1 207 ? 71.435 -5.965 23.815 1.00 7.22 207 ALA C O 1
ATOM 7074 N N . LEU C 1 208 ? 72.753 -7.743 23.378 1.00 8.47 208 LEU C N 1
ATOM 7075 C CA . LEU C 1 208 ? 72.778 -8.180 24.785 1.00 8.33 208 LEU C CA 1
ATOM 7076 C C . LEU C 1 208 ? 73.433 -7.141 25.685 1.00 9.64 208 LEU C C 1
ATOM 7077 O O . LEU C 1 208 ? 72.942 -6.828 26.777 1.00 11.41 208 LEU C O 1
ATOM 7082 N N . GLU C 1 209 ? 74.520 -6.555 25.203 1.00 9.69 209 GLU C N 1
ATOM 7083 C CA . GLU C 1 209 ? 75.202 -5.517 25.970 1.00 11.64 209 GLU C CA 1
ATOM 7084 C C . GLU C 1 209 ? 74.329 -4.287 26.223 1.00 9.15 209 GLU C C 1
ATOM 7085 O O . GLU C 1 209 ? 74.461 -3.603 27.253 1.00 13.18 209 GLU C O 1
ATOM 7091 N N . TYR C 1 210 ? 73.434 -3.980 25.291 1.00 6.94 210 TYR C N 1
ATOM 7092 C CA . TYR C 1 210 ? 72.546 -2.833 25.452 1.00 7.62 210 TYR C CA 1
ATOM 7093 C C . TYR C 1 210 ? 71.237 -3.145 26.204 1.00 8.44 210 TYR C C 1
ATOM 7094 O O . TYR C 1 210 ? 70.415 -2.250 26.444 1.00 11.58 210 TYR C O 1
ATOM 7103 N N . GLY C 1 211 ? 71.048 -4.399 26.573 1.00 7.61 211 GLY C N 1
ATOM 7104 C CA . GLY C 1 211 ? 69.926 -4.776 27.410 1.00 9.15 211 GLY C CA 1
ATOM 7105 C C . GLY C 1 211 ? 68.987 -5.842 26.882 1.00 7.67 211 GLY C C 1
ATOM 7106 O O . GLY C 1 211 ? 68.096 -6.238 27.619 1.00 9.47 211 GLY C O 1
ATOM 7107 N N . ALA C 1 212 ? 69.185 -6.344 25.666 1.00 7.72 212 ALA C N 1
ATOM 7108 C CA . ALA C 1 212 ? 68.345 -7.441 25.179 1.00 7.48 212 ALA C CA 1
ATOM 7109 C C . ALA C 1 212 ? 68.539 -8.634 26.112 1.00 7.62 212 ALA C C 1
ATOM 7110 O O . ALA C 1 212 ? 69.660 -8.889 26.560 1.00 10.83 212 ALA C O 1
ATOM 7112 N N . THR C 1 213 ? 67.449 -9.320 26.442 1.00 6.39 213 THR C N 1
ATOM 7113 C CA . THR C 1 213 ? 67.472 -10.543 27.225 1.00 5.69 213 THR C CA 1
ATOM 7114 C C . THR C 1 213 ? 67.408 -11.808 26.383 1.00 8.61 213 THR C C 1
ATOM 7115 O O . THR C 1 213 ? 67.788 -12.881 26.858 1.00 9.57 213 THR C O 1
ATOM 7119 N N . ASP C 1 214 ? 66.874 -11.691 25.164 1.00 7.89 214 ASP C N 1
ATOM 7120 C CA . ASP C 1 214 ? 66.608 -12.810 24.274 1.00 8.68 214 ASP C CA 1
ATOM 7121 C C . ASP C 1 214 ? 66.889 -12.402 22.836 1.00 7.33 214 ASP C C 1
ATOM 7122 O O . ASP C 1 214 ? 66.445 -11.354 22.376 1.00 11.45 214 ASP C O 1
ATOM 7127 N N . ILE C 1 215 ? 67.643 -13.230 22.131 1.00 8.22 215 ILE C N 1
ATOM 7128 C CA . ILE C 1 215 ? 67.914 -13.047 20.721 1.00 8.48 215 ILE C CA 1
ATOM 7129 C C . ILE C 1 215 ? 67.075 -14.018 19.948 1.00 7.50 215 ILE C C 1
ATOM 7130 O O . ILE C 1 215 ? 67.016 -15.212 20.294 1.00 12.62 215 ILE C O 1
ATOM 7135 N N . ILE C 1 216 ? 66.403 -13.498 18.929 1.00 9.01 216 ILE C N 1
ATOM 7136 C CA . ILE C 1 216 ? 65.525 -14.305 18.087 1.00 8.83 216 ILE C CA 1
ATOM 7137 C C . ILE C 1 216 ? 66.060 -14.282 16.666 1.00 8.69 216 ILE C C 1
ATOM 7138 O O . ILE C 1 216 ? 66.068 -13.247 15.974 1.00 10.87 216 ILE C O 1
ATOM 7143 N N . ASN C 1 217 ? 66.557 -15.430 16.240 1.00 10.08 217 ASN C N 1
ATOM 7144 C CA . ASN C 1 217 ? 67.235 -15.573 14.945 1.00 12.99 217 ASN C CA 1
ATOM 7145 C C . ASN C 1 217 ? 66.312 -16.359 14.015 1.00 12.63 217 ASN C C 1
ATOM 7146 O O . ASN C 1 217 ? 65.892 -17.475 14.363 1.00 11.98 217 ASN C O 1
ATOM 7151 N N . TYR C 1 218 ? 65.970 -15.759 12.873 1.00 13.96 218 TYR C N 1
ATOM 7152 C CA . TYR C 1 218 ? 65.022 -16.362 11.917 1.00 14.61 218 TYR C CA 1
ATOM 7153 C C . TYR C 1 218 ? 65.491 -17.723 11.382 1.00 17.10 218 TYR C C 1
ATOM 7154 O O . TYR C 1 218 ? 64.687 -18.501 10.858 1.00 16.58 218 TYR C O 1
ATOM 7163 N N . LYS C 1 219 ? 66.772 -18.031 11.536 1.00 17.76 219 LYS C N 1
ATOM 7164 C CA . LYS C 1 219 ? 67.285 -19.316 11.052 1.00 18.88 219 LYS C CA 1
ATOM 7165 C C . LYS C 1 219 ? 66.768 -20.475 11.909 1.00 20.51 219 LYS C C 1
ATOM 7166 O O . LYS C 1 219 ? 66.828 -21.636 11.500 1.00 21.88 219 LYS C O 1
ATOM 7172 N N . ASN C 1 220 ? 66.275 -20.161 13.107 1.00 17.74 220 ASN C N 1
ATOM 7173 C CA . ASN C 1 220 ? 65.704 -21.142 14.006 1.00 18.39 220 ASN C CA 1
ATOM 7174 C C . ASN C 1 220 ? 64.196 -21.291 13.843 1.00 19.04 220 ASN C C 1
ATOM 7175 O O . ASN C 1 220 ? 63.553 -21.991 14.622 1.00 24.03 220 ASN C O 1
ATOM 7180 N N . GLY C 1 221 ? 63.652 -20.611 12.866 1.00 17.72 221 GLY C N 1
ATOM 7181 C CA . GLY C 1 221 ? 62.241 -20.690 12.606 1.00 16.55 221 GLY C CA 1
ATOM 7182 C C . GLY C 1 221 ? 61.482 -19.362 12.594 1.00 14.18 221 GLY C C 1
ATOM 7183 O O . GLY C 1 221 ? 62.009 -18.350 12.891 1.00 14.95 221 GLY C O 1
ATOM 7184 N N . ASP C 1 222 ? 60.235 -19.433 12.203 1.00 13.97 222 ASP C N 1
ATOM 7185 C CA . ASP C 1 222 ? 59.348 -18.283 12.105 1.00 12.40 222 ASP C CA 1
ATOM 7186 C C . ASP C 1 222 ? 59.473 -17.427 13.379 1.00 11.65 222 ASP C C 1
ATOM 7187 O O . ASP C 1 222 ? 59.209 -17.884 14.437 1.00 11.74 222 ASP C O 1
ATOM 7192 N N . ILE C 1 223 ? 59.863 -16.174 13.216 1.00 9.88 223 ILE C N 1
ATOM 7193 C CA . ILE C 1 223 ? 60.182 -15.394 14.395 1.00 8.99 223 ILE C CA 1
ATOM 7194 C C . ILE C 1 223 ? 58.949 -15.117 15.224 1.00 8.54 223 ILE C C 1
ATOM 7195 O O . ILE C 1 223 ? 59.049 -15.021 16.410 1.00 10.29 223 ILE C O 1
ATOM 7200 N N . VAL C 1 224 ? 57.803 -15.041 14.594 1.00 8.19 224 VAL C N 1
ATOM 7201 C CA . VAL C 1 224 ? 56.554 -14.851 15.308 1.00 8.30 224 VAL C CA 1
ATOM 7202 C C . VAL C 1 224 ? 56.282 -16.043 16.225 1.00 8.49 224 VAL C C 1
ATOM 7203 O O . VAL C 1 224 ? 55.937 -15.885 17.400 1.00 9.38 224 VAL C O 1
ATOM 7207 N N . GLU C 1 225 ? 56.407 -17.252 15.689 1.00 8.97 225 GLU C N 1
ATOM 7208 C CA . GLU C 1 225 ? 56.200 -18.434 16.514 1.00 9.35 225 GLU C CA 1
ATOM 7209 C C . GLU C 1 225 ? 57.250 -18.564 17.635 1.00 8.36 225 GLU C C 1
ATOM 7210 O O . GLU C 1 225 ? 56.923 -18.998 18.754 1.00 9.17 225 GLU C O 1
ATOM 7216 N N . GLN C 1 226 ? 58.491 -18.145 17.365 1.00 8.61 226 GLN C N 1
ATOM 7217 C CA . GLN C 1 226 ? 59.511 -18.138 18.402 1.00 8.56 226 GLN C CA 1
ATOM 7218 C C . GLN C 1 226 ? 59.116 -17.223 19.557 1.00 8.13 226 GLN C C 1
ATOM 7219 O O . GLN C 1 226 ? 59.273 -17.583 20.754 1.00 9.82 226 GLN C O 1
ATOM 7225 N N . ILE C 1 227 ? 58.592 -16.053 19.213 1.00 8.17 227 ILE C N 1
ATOM 7226 C CA . ILE C 1 227 ? 58.138 -15.098 20.227 1.00 8.86 227 ILE C CA 1
ATOM 7227 C C . ILE C 1 227 ? 56.908 -15.577 20.974 1.00 9.07 227 ILE C C 1
ATOM 7228 O O . ILE C 1 227 ? 56.845 -15.461 22.205 1.00 9.86 227 ILE C O 1
ATOM 7233 N N . LEU C 1 228 ? 55.960 -16.190 20.264 1.00 8.21 228 LEU C N 1
ATOM 7234 C CA . LEU C 1 228 ? 54.766 -16.741 20.920 1.00 8.56 228 LEU C CA 1
ATOM 7235 C C . LEU C 1 228 ? 55.158 -17.878 21.868 1.00 9.30 228 LEU C C 1
ATOM 7236 O O . LEU C 1 228 ? 54.655 -17.955 22.996 1.00 11.21 228 LEU C O 1
ATOM 7241 N N . LYS C 1 229 ? 56.075 -18.741 21.444 1.00 11.52 229 LYS C N 1
ATOM 7242 C CA . LYS C 1 229 ? 56.585 -19.805 22.336 1.00 12.22 229 LYS C CA 1
ATOM 7243 C C . LYS C 1 229 ? 57.220 -19.245 23.595 1.00 13.38 229 LYS C C 1
ATOM 7244 O O . LYS C 1 229 ? 56.988 -19.753 24.690 1.00 14.17 229 LYS C O 1
ATOM 7250 N N . ALA C 1 230 ? 58.012 -18.186 23.439 1.00 12.64 230 ALA C N 1
ATOM 7251 C CA . ALA C 1 230 ? 58.760 -17.618 24.563 1.00 11.23 230 ALA C CA 1
ATOM 7252 C C . ALA C 1 230 ? 57.862 -16.869 25.555 1.00 12.71 230 ALA C C 1
ATOM 7253 O O . ALA C 1 230 ? 58.248 -16.717 26.730 1.00 17.27 230 ALA C O 1
ATOM 7255 N N . THR C 1 231 ? 56.697 -16.399 25.096 1.00 12.51 231 THR C N 1
ATOM 7256 C CA . THR C 1 231 ? 55.747 -15.596 25.868 1.00 14.19 231 THR C CA 1
ATOM 7257 C C . THR C 1 231 ? 54.512 -16.394 26.300 1.00 14.10 231 THR C C 1
ATOM 7258 O O . THR C 1 231 ? 53.454 -15.831 26.612 1.00 16.82 231 THR C O 1
ATOM 7262 N N . ASP C 1 232 ? 54.648 -17.710 26.244 1.00 17.52 232 ASP C N 1
ATOM 7263 C CA . ASP C 1 232 ? 53.599 -18.633 26.649 1.00 19.06 232 ASP C CA 1
ATOM 7264 C C . ASP C 1 232 ? 52.302 -18.365 25.893 1.00 17.52 232 ASP C C 1
ATOM 7265 O O . ASP C 1 232 ? 51.210 -18.532 26.406 1.00 20.63 232 ASP C O 1
ATOM 7270 N N . GLY C 1 233 ? 52.440 -17.951 24.635 1.00 13.85 233 GLY C N 1
ATOM 7271 C CA . GLY C 1 233 ? 51.325 -17.660 23.784 1.00 12.82 233 GLY C CA 1
ATOM 7272 C C . GLY C 1 233 ? 50.739 -16.282 23.968 1.00 13.67 233 GLY C C 1
ATOM 7273 O O . GLY C 1 233 ? 49.832 -15.919 23.243 1.00 16.23 233 GLY C O 1
ATOM 7274 N N . LYS C 1 234 ? 51.270 -15.524 24.928 1.00 14.80 234 LYS C N 1
ATOM 7275 C CA . LYS C 1 234 ? 50.704 -14.193 25.283 1.00 17.88 234 LYS C CA 1
ATOM 7276 C C . LYS C 1 234 ? 51.071 -13.089 24.308 1.00 15.73 234 LYS C C 1
ATOM 7277 O O . LYS C 1 234 ? 50.323 -12.130 24.156 1.00 18.99 234 LYS C O 1
ATOM 7283 N N . GLY C 1 235 ? 52.194 -13.230 23.610 1.00 12.74 235 GLY C N 1
ATOM 7284 C CA . GLY C 1 235 ? 52.676 -12.142 22.791 1.00 10.36 235 GLY C CA 1
ATOM 7285 C C . GLY C 1 235 ? 53.472 -11.157 23.639 1.00 7.86 235 GLY C C 1
ATOM 7286 O O . GLY C 1 235 ? 53.571 -11.291 24.854 1.00 11.03 235 GLY C O 1
ATOM 7287 N N . VAL C 1 236 ? 54.060 -10.184 22.967 1.00 5.57 236 VAL C N 1
ATOM 7288 C CA . VAL C 1 236 ? 54.763 -9.118 23.635 1.00 4.75 236 VAL C CA 1
ATOM 7289 C C . VAL C 1 236 ? 53.810 -7.937 23.825 1.00 5.15 236 VAL C C 1
ATOM 7290 O O . VAL C 1 236 ? 52.770 -7.815 23.155 1.00 6.39 236 VAL C O 1
ATOM 7294 N N . ASP C 1 237 ? 54.164 -7.064 24.759 1.00 4.80 237 ASP C N 1
ATOM 7295 C CA . ASP C 1 237 ? 53.385 -5.862 25.021 1.00 5.21 237 ASP C CA 1
ATOM 7296 C C . ASP C 1 237 ? 53.546 -4.794 23.966 1.00 4.76 237 ASP C C 1
ATOM 7297 O O . ASP C 1 237 ? 52.589 -4.093 23.629 1.00 5.64 237 ASP C O 1
ATOM 7302 N N . LYS C 1 238 ? 54.776 -4.621 23.492 1.00 4.97 238 LYS C N 1
ATOM 7303 C CA . LYS C 1 238 ? 55.120 -3.509 22.597 1.00 4.87 238 LYS C CA 1
ATOM 7304 C C . LYS C 1 238 ? 56.188 -3.959 21.612 1.00 4.04 238 LYS C C 1
ATOM 7305 O O . LYS C 1 238 ? 57.021 -4.801 21.945 1.00 5.36 238 LYS C O 1
ATOM 7311 N N . VAL C 1 239 ? 56.144 -3.402 20.402 1.00 3.66 239 VAL C N 1
ATOM 7312 C CA . VAL C 1 239 ? 57.105 -3.743 19.346 1.00 4.63 239 VAL C CA 1
ATOM 7313 C C . VAL C 1 239 ? 57.727 -2.469 18.793 1.00 5.53 239 VAL C C 1
ATOM 7314 O O . VAL C 1 239 ? 57.004 -1.508 18.535 1.00 5.78 239 VAL C O 1
ATOM 7318 N N . VAL C 1 240 ? 59.046 -2.505 18.595 1.00 4.87 240 VAL C N 1
ATOM 7319 C CA . VAL C 1 240 ? 59.768 -1.494 17.822 1.00 3.86 240 VAL C CA 1
ATOM 7320 C C . VAL C 1 240 ? 60.178 -2.126 16.506 1.00 4.78 240 VAL C C 1
ATOM 7321 O O . VAL C 1 240 ? 60.810 -3.165 16.549 1.00 6.01 240 VAL C O 1
ATOM 7325 N N . ILE C 1 241 ? 59.899 -1.473 15.377 1.00 5.19 241 ILE C N 1
ATOM 7326 C CA . ILE C 1 241 ? 60.404 -1.903 14.082 1.00 5.44 241 ILE C CA 1
ATOM 7327 C C . ILE C 1 241 ? 61.549 -0.975 13.691 1.00 6.67 241 ILE C C 1
ATOM 7328 O O . ILE C 1 241 ? 61.372 0.239 13.547 1.00 6.51 241 ILE C O 1
ATOM 7333 N N . ALA C 1 242 ? 62.727 -1.548 13.589 1.00 6.96 242 ALA C N 1
ATOM 7334 C CA . ALA C 1 242 ? 63.943 -0.802 13.280 1.00 7.36 242 ALA C CA 1
ATOM 7335 C C . ALA C 1 242 ? 64.697 -1.411 12.099 1.00 8.30 242 ALA C C 1
ATOM 7336 O O . ALA C 1 242 ? 65.886 -1.116 11.884 1.00 13.62 242 ALA C O 1
ATOM 7338 N N . GLY C 1 243 ? 64.050 -2.264 11.314 1.00 7.52 243 GLY C N 1
ATOM 7339 C CA . GLY C 1 243 ? 64.665 -2.920 10.178 1.00 9.29 243 GLY C CA 1
ATOM 7340 C C . GLY C 1 243 ? 63.604 -3.736 9.470 1.00 8.37 243 GLY C C 1
ATOM 7341 O O . GLY C 1 243 ? 62.415 -3.656 9.804 1.00 9.70 243 GLY C O 1
ATOM 7342 N N . GLY C 1 244 ? 64.017 -4.502 8.479 1.00 10.78 244 GLY C N 1
ATOM 7343 C CA . GLY C 1 244 ? 63.108 -5.298 7.700 1.00 9.26 244 GLY C CA 1
ATOM 7344 C C . GLY C 1 244 ? 62.572 -4.555 6.487 1.00 10.59 244 GLY C C 1
ATOM 7345 O O . GLY C 1 244 ? 63.253 -3.752 5.867 1.00 11.99 244 GLY C O 1
ATOM 7346 N N . ASP C 1 245 ? 61.333 -4.853 6.130 1.00 9.03 245 ASP C N 1
ATOM 7347 C CA . ASP C 1 245 ? 60.750 -4.322 4.950 1.00 10.35 245 ASP C CA 1
ATOM 7348 C C . ASP C 1 245 ? 59.267 -4.080 5.164 1.00 7.30 245 ASP C C 1
ATOM 7349 O O . ASP C 1 245 ? 58.778 -4.092 6.313 1.00 8.36 245 ASP C O 1
ATOM 7354 N N . VAL C 1 246 ? 58.516 -3.851 4.096 1.00 8.32 246 VAL C N 1
ATOM 7355 C CA . VAL C 1 246 ? 57.093 -3.570 4.259 1.00 7.93 246 VAL C CA 1
ATOM 7356 C C . VAL C 1 246 ? 56.306 -4.713 4.893 1.00 7.62 246 VAL C C 1
ATOM 7357 O O . VAL C 1 246 ? 55.208 -4.496 5.407 1.00 12.68 246 VAL C O 1
ATOM 7361 N N . HIS C 1 247 ? 56.819 -5.921 4.816 1.00 7.84 247 HIS C N 1
ATOM 7362 C CA . HIS C 1 247 ? 56.157 -7.093 5.354 1.00 7.85 247 HIS C CA 1
ATOM 7363 C C . HIS C 1 247 ? 56.406 -7.327 6.843 1.00 8.95 247 HIS C C 1
ATOM 7364 O O . HIS C 1 247 ? 55.806 -8.214 7.460 1.00 9.35 247 HIS C O 1
ATOM 7371 N N . THR C 1 248 ? 57.286 -6.514 7.436 1.00 8.52 248 THR C N 1
ATOM 7372 C CA . THR C 1 248 ? 57.612 -6.672 8.856 1.00 7.23 248 THR C CA 1
ATOM 7373 C C . THR C 1 248 ? 56.454 -6.263 9.733 1.00 7.22 248 THR C C 1
ATOM 7374 O O . THR C 1 248 ? 56.302 -6.782 10.853 1.00 7.22 248 THR C O 1
ATOM 7378 N N . PHE C 1 249 ? 55.627 -5.338 9.254 1.00 8.23 249 PHE C N 1
ATOM 7379 C CA . PHE C 1 249 ? 54.496 -4.899 10.045 1.00 6.51 249 PHE C CA 1
ATOM 7380 C C . PHE C 1 249 ? 53.548 -6.038 10.349 1.00 5.41 249 PHE C C 1
ATOM 7381 O O . PHE C 1 249 ? 53.008 -6.138 11.459 1.00 6.51 249 PHE C O 1
ATOM 7389 N N . ALA C 1 250 ? 53.346 -6.929 9.381 1.00 5.47 250 ALA C N 1
ATOM 7390 C CA . ALA C 1 250 ? 52.490 -8.061 9.632 1.00 5.55 250 ALA C CA 1
ATOM 7391 C C . ALA C 1 250 ? 53.034 -8.962 10.746 1.00 5.45 250 ALA C C 1
ATOM 7392 O O . ALA C 1 250 ? 52.262 -9.476 11.584 1.00 6.47 250 ALA C O 1
ATOM 7394 N N . GLN C 1 251 ? 54.344 -9.126 10.782 1.00 6.15 251 GLN C N 1
ATOM 7395 C CA . GLN C 1 251 ? 54.965 -9.913 11.840 1.00 5.56 251 GLN C CA 1
ATOM 7396 C C . GLN C 1 251 ? 54.726 -9.252 13.201 1.00 5.98 251 GLN C C 1
ATOM 7397 O O . GLN C 1 251 ? 54.404 -9.927 14.189 1.00 6.77 251 GLN C O 1
ATOM 7403 N N . ALA C 1 252 ? 54.910 -7.931 13.253 1.00 5.28 252 ALA C N 1
ATOM 7404 C CA . ALA C 1 252 ? 54.690 -7.197 14.487 1.00 5.12 252 ALA C CA 1
ATOM 7405 C C . ALA C 1 252 ? 53.256 -7.382 14.985 1.00 5.00 252 ALA C C 1
ATOM 7406 O O . ALA C 1 252 ? 53.020 -7.626 16.170 1.00 6.69 252 ALA C O 1
ATOM 7408 N N . VAL C 1 253 ? 52.296 -7.244 14.092 1.00 5.16 253 VAL C N 1
ATOM 7409 C CA . VAL C 1 253 ? 50.891 -7.410 14.481 1.00 5.18 253 VAL C CA 1
ATOM 7410 C C . VAL C 1 253 ? 50.604 -8.820 15.022 1.00 3.91 253 VAL C C 1
ATOM 7411 O O . VAL C 1 253 ? 49.867 -9.004 16.001 1.00 5.72 253 VAL C O 1
ATOM 7415 N N . LYS C 1 254 ? 51.210 -9.831 14.400 1.00 5.54 254 LYS C N 1
ATOM 7416 C CA . LYS C 1 254 ? 50.960 -11.214 14.798 1.00 5.62 254 LYS C CA 1
ATOM 7417 C C . LYS C 1 254 ? 51.618 -11.594 16.114 1.00 6.10 254 LYS C C 1
ATOM 7418 O O . LYS C 1 254 ? 51.193 -12.555 16.747 1.00 10.16 254 LYS C O 1
ATOM 7424 N N . MET C 1 255 ? 52.665 -10.882 16.535 1.00 5.60 255 MET C N 1
ATOM 7425 C CA . MET C 1 255 ? 53.338 -11.183 17.803 1.00 5.82 255 MET C CA 1
ATOM 7426 C C . MET C 1 255 ? 52.929 -10.346 18.981 1.00 5.69 255 MET C C 1
ATOM 7427 O O . MET C 1 255 ? 53.359 -10.640 20.103 1.00 7.40 255 MET C O 1
ATOM 7432 N N . ILE C 1 256 ? 52.100 -9.340 18.760 1.00 5.53 256 ILE C N 1
ATOM 7433 C CA . ILE C 1 256 ? 51.774 -8.389 19.782 1.00 5.16 256 ILE C CA 1
ATOM 7434 C C . ILE C 1 256 ? 50.387 -8.662 20.382 1.00 4.90 256 ILE C C 1
ATOM 7435 O O . ILE C 1 256 ? 49.487 -9.137 19.692 1.00 6.28 256 ILE C O 1
ATOM 7440 N N . LYS C 1 257 ? 50.230 -8.328 21.663 1.00 5.50 257 LYS C N 1
ATOM 7441 C CA . LYS C 1 257 ? 48.948 -8.414 22.352 1.00 4.70 257 LYS C CA 1
ATOM 7442 C C . LYS C 1 257 ? 47.953 -7.403 21.781 1.00 5.55 257 LYS C C 1
ATOM 7443 O O . LYS C 1 257 ? 48.356 -6.380 21.289 1.00 6.46 257 LYS C O 1
ATOM 7449 N N . PRO C 1 258 ? 46.646 -7.653 21.920 1.00 5.21 258 PRO C N 1
ATOM 7450 C CA . PRO C 1 258 ? 45.675 -6.599 21.650 1.00 6.29 258 PRO C CA 1
ATOM 7451 C C . PRO C 1 258 ? 45.867 -5.486 22.677 1.00 6.30 258 PRO C C 1
ATOM 7452 O O . PRO C 1 258 ? 46.259 -5.746 23.832 1.00 6.40 258 PRO C O 1
ATOM 7456 N N . GLY C 1 259 ? 45.590 -4.248 22.294 1.00 4.02 259 GLY C N 1
ATOM 7457 C CA . GLY C 1 259 ? 45.831 -3.143 23.213 1.00 4.06 259 GLY C CA 1
ATOM 7458 C C . GLY C 1 259 ? 47.299 -2.899 23.376 1.00 6.25 259 GLY C C 1
ATOM 7459 O O . GLY C 1 259 ? 47.891 -3.266 24.391 1.00 7.21 259 GLY C O 1
ATOM 7460 N N . SER C 1 260 ? 47.914 -2.340 22.351 1.00 5.64 260 SER C N 1
ATOM 7461 C CA . SER C 1 260 ? 49.354 -2.318 22.271 1.00 5.55 260 SER C CA 1
ATOM 7462 C C . SER C 1 260 ? 49.790 -1.277 21.276 1.00 6.11 260 SER C C 1
ATOM 7463 O O . SER C 1 260 ? 48.961 -0.616 20.634 1.00 6.11 260 SER C O 1
ATOM 7466 N N . ASP C 1 261 ? 51.102 -1.138 21.110 1.00 5.52 261 ASP C N 1
ATOM 7467 C CA . ASP C 1 261 ? 51.712 -0.164 20.224 1.00 5.15 261 ASP C CA 1
ATOM 7468 C C . ASP C 1 261 ? 52.895 -0.752 19.479 1.00 4.47 261 ASP C C 1
ATOM 7469 O O . ASP C 1 261 ? 53.744 -1.427 20.062 1.00 4.85 261 ASP C O 1
ATOM 7474 N N . ILE C 1 262 ? 52.921 -0.494 18.174 1.00 5.12 262 ILE C N 1
ATOM 7475 C CA . ILE C 1 262 ? 54.037 -0.791 17.264 1.00 5.60 262 ILE C CA 1
ATOM 7476 C C . ILE C 1 262 ? 54.657 0.514 16.834 1.00 5.19 262 ILE C C 1
ATOM 7477 O O . ILE C 1 262 ? 53.976 1.351 16.236 1.00 6.82 262 ILE C O 1
ATOM 7482 N N . GLY C 1 263 ? 55.918 0.706 17.224 1.00 4.94 263 GLY C N 1
ATOM 7483 C CA . GLY C 1 263 ? 56.636 1.920 16.869 1.00 5.63 263 GLY C CA 1
ATOM 7484 C C . GLY C 1 263 ? 57.639 1.663 15.761 1.00 6.52 263 GLY C C 1
ATOM 7485 O O . GLY C 1 263 ? 58.699 1.091 16.004 1.00 7.29 263 GLY C O 1
ATOM 7486 N N . ASN C 1 264 ? 57.343 2.133 14.556 1.00 5.78 264 ASN C N 1
ATOM 7487 C CA . ASN C 1 264 ? 58.274 2.001 13.455 1.00 4.68 264 ASN C CA 1
ATOM 7488 C C . ASN C 1 264 ? 59.166 3.236 13.302 1.00 5.22 264 ASN C C 1
ATOM 7489 O O . ASN C 1 264 ? 58.677 4.360 13.250 1.00 6.27 264 ASN C O 1
ATOM 7494 N N . VAL C 1 265 ? 60.464 2.982 13.097 1.00 5.70 265 VAL C N 1
ATOM 7495 C CA . VAL C 1 265 ? 61.404 4.006 12.658 1.00 5.78 265 VAL C CA 1
ATOM 7496 C C . VAL C 1 265 ? 62.175 3.585 11.399 1.00 5.98 265 VAL C C 1
ATOM 7497 O O . VAL C 1 265 ? 63.035 4.360 10.910 1.00 9.26 265 VAL C O 1
ATOM 7501 N N . ASN C 1 266 ? 61.878 2.401 10.825 1.00 5.89 266 ASN C N 1
ATOM 7502 C CA . ASN C 1 266 ? 62.519 1.973 9.631 1.00 6.57 266 ASN C CA 1
ATOM 7503 C C . ASN C 1 266 ? 62.050 2.795 8.420 1.00 6.18 266 ASN C C 1
ATOM 7504 O O . ASN C 1 266 ? 60.862 2.961 8.196 1.00 6.43 266 ASN C O 1
ATOM 7509 N N . TYR C 1 267 ? 63.027 3.276 7.645 1.00 6.40 267 TYR C N 1
ATOM 7510 C CA . TYR C 1 267 ? 62.796 3.902 6.362 1.00 6.74 267 TYR C CA 1
ATOM 7511 C C . TYR C 1 267 ? 62.538 2.775 5.365 1.00 7.49 267 TYR C C 1
ATOM 7512 O O . TYR C 1 267 ? 63.419 1.962 5.064 1.00 9.12 267 TYR C O 1
ATOM 7521 N N . LEU C 1 268 ? 61.327 2.755 4.828 1.00 6.84 268 LEU C N 1
ATOM 7522 C CA . LEU C 1 268 ? 60.865 1.699 3.931 1.00 7.71 268 LEU C CA 1
ATOM 7523 C C . LEU C 1 268 ? 61.263 2.076 2.508 1.00 6.85 268 LEU C C 1
ATOM 7524 O O . LEU C 1 268 ? 60.780 3.071 1.955 1.00 7.85 268 LEU C O 1
ATOM 7529 N N . GLY C 1 269 ? 62.144 1.279 1.907 1.00 9.23 269 GLY C N 1
ATOM 7530 C CA . GLY C 1 269 ? 62.765 1.650 0.655 1.00 10.50 269 GLY C CA 1
ATOM 7531 C C . GLY C 1 269 ? 62.065 1.221 -0.610 1.00 10.78 269 GLY C C 1
ATOM 7532 O O . GLY C 1 269 ? 62.322 1.765 -1.676 1.00 12.29 269 GLY C O 1
ATOM 7533 N N . GLU C 1 270 ? 61.218 0.206 -0.512 1.00 10.15 270 GLU C N 1
ATOM 7534 C CA . GLU C 1 270 ? 60.573 -0.340 -1.677 1.00 10.23 270 GLU C CA 1
ATOM 7535 C C . GLU C 1 270 ? 59.269 -0.988 -1.300 1.00 9.07 270 GLU C C 1
ATOM 7536 O O . GLU C 1 270 ? 59.042 -1.302 -0.131 1.00 10.00 270 GLU C O 1
ATOM 7542 N N . GLY C 1 271 ? 58.422 -1.195 -2.305 1.00 9.56 271 GLY C N 1
ATOM 7543 C CA . GLY C 1 271 ? 57.125 -1.825 -2.072 1.00 10.17 271 GLY C CA 1
ATOM 7544 C C . GLY C 1 271 ? 56.026 -0.802 -2.092 1.00 8.55 271 GLY C C 1
ATOM 7545 O O . GLY C 1 271 ? 56.129 0.259 -1.460 1.00 12.29 271 GLY C O 1
ATOM 7546 N N . ASP C 1 272 ? 54.941 -1.098 -2.788 1.00 8.90 272 ASP C N 1
ATOM 7547 C CA . ASP C 1 272 ? 53.871 -0.090 -2.863 1.00 8.76 272 ASP C CA 1
ATOM 7548 C C . ASP C 1 272 ? 53.103 0.107 -1.557 1.00 6.63 272 ASP C C 1
ATOM 7549 O O . ASP C 1 272 ? 52.701 1.221 -1.229 1.00 7.71 272 ASP C O 1
ATOM 7554 N N . ASN C 1 273 ? 52.913 -0.984 -0.830 1.00 6.00 273 ASN C N 1
ATOM 7555 C CA . ASN C 1 273 ? 52.044 -0.987 0.344 1.00 6.92 273 ASN C CA 1
ATOM 7556 C C . ASN C 1 273 ? 52.614 -1.781 1.501 1.00 7.14 273 ASN C C 1
ATOM 7557 O O . ASN C 1 273 ? 53.362 -2.748 1.292 1.00 8.76 273 ASN C O 1
ATOM 7562 N N . ILE C 1 274 ? 52.269 -1.326 2.698 1.00 8.30 274 ILE C N 1
ATOM 7563 C CA . ILE C 1 274 ? 52.480 -2.027 3.942 1.00 7.59 274 ILE C CA 1
ATOM 7564 C C . ILE C 1 274 ? 51.181 -2.769 4.248 1.00 7.58 274 ILE C C 1
ATOM 7565 O O . ILE C 1 274 ? 50.134 -2.138 4.352 1.00 9.25 274 ILE C O 1
ATOM 7570 N N . ASP C 1 275 ? 51.251 -4.099 4.318 1.00 8.42 275 ASP C N 1
ATOM 7571 C CA A ASP C 1 275 ? 50.050 -4.878 4.508 0.50 8.07 275 ASP C CA 1
ATOM 7572 C CA B ASP C 1 275 ? 50.106 -4.982 4.516 0.50 7.95 275 ASP C CA 1
ATOM 7573 C C . ASP C 1 275 ? 49.879 -5.210 5.996 1.00 8.06 275 ASP C C 1
ATOM 7574 O O . ASP C 1 275 ? 50.774 -5.727 6.668 1.00 9.49 275 ASP C O 1
ATOM 7583 N N . ILE C 1 276 ? 48.716 -4.860 6.515 1.00 7.71 276 ILE C N 1
ATOM 7584 C CA . ILE C 1 276 ? 48.341 -5.158 7.900 1.00 6.76 276 ILE C CA 1
ATOM 7585 C C . ILE C 1 276 ? 47.316 -6.299 7.817 1.00 5.73 276 ILE C C 1
ATOM 7586 O O . ILE C 1 276 ? 46.261 -6.150 7.199 1.00 7.22 276 ILE C O 1
ATOM 7591 N N . PRO C 1 277 ? 47.586 -7.433 8.468 1.00 6.91 277 PRO C N 1
ATOM 7592 C CA . PRO C 1 277 ? 46.705 -8.575 8.324 1.00 6.52 277 PRO C CA 1
ATOM 7593 C C . PRO C 1 277 ? 45.365 -8.349 9.034 1.00 5.04 277 PRO C C 1
ATOM 7594 O O . PRO C 1 277 ? 45.354 -8.075 10.236 1.00 6.95 277 PRO C O 1
ATOM 7598 N N . ARG C 1 278 ? 44.254 -8.501 8.315 1.00 6.10 278 ARG C N 1
ATOM 7599 C CA . ARG C 1 278 ? 42.958 -8.104 8.848 1.00 5.44 278 ARG C CA 1
ATOM 7600 C C . ARG C 1 278 ? 42.583 -8.888 10.100 1.00 5.58 278 ARG C C 1
ATOM 7601 O O . ARG C 1 278 ? 42.198 -8.305 11.098 1.00 5.79 278 ARG C O 1
ATOM 7609 N N . SER C 1 279 ? 42.672 -10.210 10.042 1.00 5.74 279 SER C N 1
ATOM 7610 C CA . SER C 1 279 ? 42.229 -11.011 11.186 1.00 6.49 279 SER C CA 1
ATOM 7611 C C . SER C 1 279 ? 43.060 -10.766 12.449 1.00 6.44 279 SER C C 1
ATOM 7612 O O . SER C 1 279 ? 42.507 -10.532 13.540 1.00 7.22 279 SER C O 1
ATOM 7615 N N . GLU C 1 280 ? 44.380 -10.768 12.306 1.00 6.50 280 GLU C N 1
ATOM 7616 C CA . GLU C 1 280 ? 45.241 -10.570 13.465 1.00 6.59 280 GLU C CA 1
ATOM 7617 C C . GLU C 1 280 ? 45.274 -9.139 13.976 1.00 5.14 280 GLU C C 1
ATOM 7618 O O . GLU C 1 280 ? 45.697 -8.889 15.110 1.00 6.89 280 GLU C O 1
ATOM 7624 N N . TRP C 1 281 ? 44.790 -8.210 13.159 1.00 4.81 281 TRP C N 1
ATOM 7625 C CA . TRP C 1 281 ? 44.542 -6.820 13.623 1.00 4.84 281 TRP C CA 1
ATOM 7626 C C . TRP C 1 281 ? 43.156 -6.678 14.276 1.00 6.51 281 TRP C C 1
ATOM 7627 O O . TRP C 1 281 ? 42.655 -5.550 14.466 1.00 8.28 281 TRP C O 1
ATOM 7638 N N . GLY C 1 282 ? 42.511 -7.796 14.605 1.00 5.58 282 GLY C N 1
ATOM 7639 C CA . GLY C 1 282 ? 41.245 -7.726 15.290 1.00 5.53 282 GLY C CA 1
ATOM 7640 C C . GLY C 1 282 ? 40.138 -7.244 14.391 1.00 3.89 282 GLY C C 1
ATOM 7641 O O . GLY C 1 282 ? 39.220 -6.612 14.862 1.00 4.70 282 GLY C O 1
ATOM 7642 N N . VAL C 1 283 ? 40.229 -7.594 13.099 1.00 4.78 283 VAL C N 1
ATOM 7643 C CA . VAL C 1 283 ? 39.263 -7.176 12.094 1.00 4.70 283 VAL C CA 1
ATOM 7644 C C . VAL C 1 283 ? 38.950 -5.691 12.200 1.00 5.12 283 VAL C C 1
ATOM 7645 O O . VAL C 1 283 ? 37.843 -5.247 11.928 1.00 6.50 283 VAL C O 1
ATOM 7649 N N . GLY C 1 284 ? 39.993 -4.919 12.470 1.00 4.54 284 GLY C N 1
ATOM 7650 C CA . GLY C 1 284 ? 39.886 -3.466 12.573 1.00 5.64 284 GLY C CA 1
ATOM 7651 C C . GLY C 1 284 ? 39.796 -2.913 13.989 1.00 3.46 284 GLY C C 1
ATOM 7652 O O . GLY C 1 284 ? 39.751 -1.681 14.159 1.00 5.57 284 GLY C O 1
ATOM 7653 N N . MET C 1 285 ? 39.713 -3.805 14.994 1.00 4.16 285 MET C N 1
ATOM 7654 C CA . MET C 1 285 ? 39.199 -3.425 16.293 1.00 4.30 285 MET C CA 1
ATOM 7655 C C . MET C 1 285 ? 40.068 -3.927 17.454 1.00 3.44 285 MET C C 1
ATOM 7656 O O . MET C 1 285 ? 39.640 -3.904 18.599 1.00 4.06 285 MET C O 1
ATOM 7661 N N . GLY C 1 286 ? 41.299 -4.353 17.165 1.00 3.90 286 GLY C N 1
ATOM 7662 C CA . GLY C 1 286 ? 42.157 -4.938 18.172 1.00 3.58 286 GLY C CA 1
ATOM 7663 C C . GLY C 1 286 ? 42.987 -4.012 19.043 1.00 3.97 286 GLY C C 1
ATOM 7664 O O . GLY C 1 286 ? 43.771 -4.490 19.871 1.00 4.36 286 GLY C O 1
ATOM 7665 N N . HIS C 1 287 ? 42.832 -2.709 18.856 1.00 3.70 287 HIS C N 1
ATOM 7666 C CA . HIS C 1 287 ? 43.670 -1.702 19.515 1.00 4.35 287 HIS C CA 1
ATOM 7667 C C . HIS C 1 287 ? 45.172 -1.961 19.413 1.00 4.83 287 HIS C C 1
ATOM 7668 O O . HIS C 1 287 ? 45.923 -1.737 20.370 1.00 5.61 287 HIS C O 1
ATOM 7675 N N . LYS C 1 288 ? 45.595 -2.443 18.249 1.00 4.69 288 LYS C N 1
ATOM 7676 C CA . LYS C 1 288 ? 47.015 -2.592 17.954 1.00 4.46 288 LYS C CA 1
ATOM 7677 C C . LYS C 1 288 ? 47.458 -1.364 17.200 1.00 4.07 288 LYS C C 1
ATOM 7678 O O . LYS C 1 288 ? 47.323 -1.273 15.985 1.00 6.27 288 LYS C O 1
ATOM 7684 N N . HIS C 1 289 ? 47.855 -0.351 17.958 1.00 4.40 289 HIS C N 1
ATOM 7685 C CA . HIS C 1 289 ? 48.167 0.981 17.414 1.00 4.77 289 HIS C CA 1
ATOM 7686 C C . HIS C 1 289 ? 49.455 0.952 16.625 1.00 5.96 289 HIS C C 1
ATOM 7687 O O . HIS C 1 289 ? 50.406 0.318 17.073 1.00 6.21 289 HIS C O 1
ATOM 7694 N N . ILE C 1 290 ? 49.457 1.594 15.442 1.00 4.57 290 ILE C N 1
ATOM 7695 C CA . ILE C 1 290 ? 50.607 1.564 14.525 1.00 4.65 290 ILE C CA 1
ATOM 7696 C C . ILE C 1 290 ? 51.133 2.974 14.341 1.00 6.05 290 ILE C C 1
ATOM 7697 O O . ILE C 1 290 ? 50.398 3.891 13.973 1.00 6.90 290 ILE C O 1
ATOM 7702 N N . HIS C 1 291 ? 52.414 3.136 14.611 1.00 6.33 291 HIS C N 1
ATOM 7703 C CA . HIS C 1 291 ? 53.068 4.412 14.549 1.00 7.72 291 HIS C CA 1
ATOM 7704 C C . HIS C 1 291 ? 54.299 4.256 13.648 1.00 7.65 291 HIS C C 1
ATOM 7705 O O . HIS C 1 291 ? 54.920 3.191 13.563 1.00 9.35 291 HIS C O 1
ATOM 7712 N N . GLY C 1 292 ? 54.633 5.305 12.940 1.00 5.11 292 GLY C N 1
ATOM 7713 C CA . GLY C 1 292 ? 55.845 5.318 12.124 1.00 6.25 292 GLY C CA 1
ATOM 7714 C C . GLY C 1 292 ? 56.307 6.747 11.937 1.00 6.67 292 GLY C C 1
ATOM 7715 O O . GLY C 1 292 ? 55.573 7.560 11.367 1.00 7.39 292 GLY C O 1
ATOM 7716 N N . GLY C 1 293 ? 57.476 7.062 12.493 1.00 4.74 293 GLY C N 1
ATOM 7717 C CA . GLY C 1 293 ? 57.917 8.412 12.591 1.00 5.21 293 GLY C CA 1
ATOM 7718 C C . GLY C 1 293 ? 59.394 8.685 12.374 1.00 5.41 293 GLY C C 1
ATOM 7719 O O . GLY C 1 293 ? 60.240 7.931 12.816 1.00 6.61 293 GLY C O 1
ATOM 7720 N N . LEU C 1 294 ? 59.662 9.804 11.704 1.00 6.07 294 LEU C N 1
ATOM 7721 C CA . LEU C 1 294 ? 60.977 10.391 11.537 1.00 4.59 294 LEU C CA 1
ATOM 7722 C C . LEU C 1 294 ? 61.536 10.869 12.864 1.00 4.89 294 LEU C C 1
ATOM 7723 O O . LEU C 1 294 ? 60.821 11.422 13.679 1.00 5.41 294 LEU C O 1
ATOM 7728 N N . CYS C 1 295 ? 62.828 10.706 13.080 1.00 5.81 295 CYS C N 1
ATOM 7729 C CA . CYS C 1 295 ? 63.417 11.057 14.345 1.00 5.56 295 CYS C CA 1
ATOM 7730 C C . CYS C 1 295 ? 63.321 12.524 14.656 1.00 4.80 295 CYS C C 1
ATOM 7731 O O . CYS C 1 295 ? 63.446 13.365 13.768 1.00 5.74 295 CYS C O 1
ATOM 7734 N N . PRO C 1 296 ? 63.221 12.846 15.942 1.00 5.95 296 PRO C N 1
ATOM 7735 C CA . PRO C 1 296 ? 63.401 14.244 16.338 1.00 5.04 296 PRO C CA 1
ATOM 7736 C C . PRO C 1 296 ? 64.791 14.776 16.043 1.00 5.72 296 PRO C C 1
ATOM 7737 O O . PRO C 1 296 ? 65.777 14.034 16.016 1.00 6.41 296 PRO C O 1
ATOM 7741 N N . GLY C 1 297 ? 64.855 16.089 15.883 1.00 6.23 297 GLY C N 1
ATOM 7742 C CA . GLY C 1 297 ? 66.117 16.779 15.716 1.00 5.54 297 GLY C CA 1
ATOM 7743 C C . GLY C 1 297 ? 66.091 18.123 16.429 1.00 5.84 297 GLY C C 1
ATOM 7744 O O . GLY C 1 297 ? 65.356 18.289 17.385 1.00 5.93 297 GLY C O 1
ATOM 7745 N N . GLY C 1 298 ? 66.910 19.045 15.942 1.00 5.66 298 GLY C N 1
ATOM 7746 C CA . GLY C 1 298 ? 67.109 20.304 16.607 1.00 5.52 298 GLY C CA 1
ATOM 7747 C C . GLY C 1 298 ? 68.046 20.247 17.791 1.00 4.35 298 GLY C C 1
ATOM 7748 O O . GLY C 1 298 ? 68.380 19.164 18.296 1.00 5.60 298 GLY C O 1
ATOM 7749 N N . ARG C 1 299 ? 68.348 21.442 18.294 1.00 4.19 299 ARG C N 1
ATOM 7750 C CA . ARG C 1 299 ? 69.280 21.593 19.398 1.00 4.27 299 ARG C CA 1
ATOM 7751 C C . ARG C 1 299 ? 68.855 20.876 20.687 1.00 4.69 299 ARG C C 1
ATOM 7752 O O . ARG C 1 299 ? 69.666 20.220 21.329 1.00 5.90 299 ARG C O 1
ATOM 7760 N N . LEU C 1 300 ? 67.607 20.997 21.107 1.00 5.88 300 LEU C N 1
ATOM 7761 C CA . LEU C 1 300 ? 67.206 20.460 22.388 1.00 6.61 300 LEU C CA 1
ATOM 7762 C C . LEU C 1 300 ? 67.329 18.939 22.371 1.00 3.93 300 LEU C C 1
ATOM 7763 O O . LEU C 1 300 ? 67.830 18.332 23.329 1.00 6.31 300 LEU C O 1
ATOM 7768 N N . ARG C 1 301 ? 66.863 18.303 21.306 1.00 4.76 301 ARG C N 1
ATOM 7769 C CA . ARG C 1 301 ? 66.989 16.852 21.226 1.00 3.97 301 ARG C CA 1
ATOM 7770 C C . ARG C 1 301 ? 68.467 16.443 21.342 1.00 4.72 301 ARG C C 1
ATOM 7771 O O . ARG C 1 301 ? 68.810 15.480 22.054 1.00 5.98 301 ARG C O 1
ATOM 7779 N N . MET C 1 302 ? 69.343 17.143 20.632 1.00 5.43 302 MET C N 1
ATOM 7780 C CA . MET C 1 302 ? 70.743 16.807 20.736 1.00 5.02 302 MET C CA 1
ATOM 7781 C C . MET C 1 302 ? 71.292 17.018 22.133 1.00 4.83 302 MET C C 1
ATOM 7782 O O . MET C 1 302 ? 72.084 16.210 22.611 1.00 6.29 302 MET C O 1
ATOM 7787 N N . GLU C 1 303 ? 70.890 18.096 22.794 1.00 5.65 303 GLU C N 1
ATOM 7788 C CA . GLU C 1 303 ? 71.357 18.367 24.162 1.00 6.31 303 GLU C CA 1
ATOM 7789 C C . GLU C 1 303 ? 70.883 17.262 25.129 1.00 4.87 303 GLU C C 1
ATOM 7790 O O . GLU C 1 303 ? 71.639 16.829 25.994 1.00 5.64 303 GLU C O 1
ATOM 7796 N N A ARG C 1 304 ? 69.637 16.810 24.961 0.50 5.19 304 ARG C N 1
ATOM 7797 N N B ARG C 1 304 ? 69.654 16.787 24.970 0.50 5.46 304 ARG C N 1
ATOM 7798 C CA A ARG C 1 304 ? 69.079 15.711 25.770 0.50 5.44 304 ARG C CA 1
ATOM 7799 C CA B ARG C 1 304 ? 69.145 15.709 25.826 0.50 6.13 304 ARG C CA 1
ATOM 7800 C C A ARG C 1 304 ? 69.960 14.466 25.598 0.50 4.88 304 ARG C C 1
ATOM 7801 C C B ARG C 1 304 ? 69.917 14.408 25.603 0.50 5.33 304 ARG C C 1
ATOM 7802 O O A ARG C 1 304 ? 70.405 13.871 26.575 0.50 5.62 304 ARG C O 1
ATOM 7803 O O B ARG C 1 304 ? 70.185 13.674 26.549 0.50 6.38 304 ARG C O 1
ATOM 7818 N N . LEU C 1 305 ? 70.255 14.106 24.354 1.00 5.47 305 LEU C N 1
ATOM 7819 C CA . LEU C 1 305 ? 71.007 12.904 24.067 1.00 6.13 305 LEU C CA 1
ATOM 7820 C C . LEU C 1 305 ? 72.487 13.035 24.476 1.00 5.98 305 LEU C C 1
ATOM 7821 O O . LEU C 1 305 ? 73.092 12.059 24.962 1.00 6.29 305 LEU C O 1
ATOM 7826 N N . ILE C 1 306 ? 73.051 14.223 24.303 1.00 5.49 306 ILE C N 1
ATOM 7827 C CA . ILE C 1 306 ? 74.382 14.509 24.835 1.00 6.36 306 ILE C CA 1
ATOM 7828 C C . ILE C 1 306 ? 74.429 14.269 26.335 1.00 5.26 306 ILE C C 1
ATOM 7829 O O . ILE C 1 306 ? 75.381 13.660 26.838 1.00 6.42 306 ILE C O 1
ATOM 7834 N N . ASP C 1 307 ? 73.378 14.681 27.053 1.00 5.93 307 ASP C N 1
ATOM 7835 C CA . ASP C 1 307 ? 73.320 14.393 28.504 1.00 6.12 307 ASP C CA 1
ATOM 7836 C C . ASP C 1 307 ? 73.292 12.875 28.778 1.00 6.39 307 ASP C C 1
ATOM 7837 O O . ASP C 1 307 ? 73.900 12.406 29.735 1.00 7.69 307 ASP C O 1
ATOM 7842 N N . LEU C 1 308 ? 72.547 12.125 27.982 1.00 6.82 308 LEU C N 1
ATOM 7843 C CA . LEU C 1 308 ? 72.521 10.679 28.147 1.00 6.29 308 LEU C CA 1
ATOM 7844 C C . LEU C 1 308 ? 73.909 10.074 27.974 1.00 7.46 308 LEU C C 1
ATOM 7845 O O . LEU C 1 308 ? 74.251 9.116 28.676 1.00 8.44 308 LEU C O 1
ATOM 7850 N N . VAL C 1 309 ? 74.700 10.619 27.059 1.00 6.70 309 VAL C N 1
ATOM 7851 C CA . VAL C 1 309 ? 76.043 10.081 26.858 1.00 6.27 309 VAL C CA 1
ATOM 7852 C C . VAL C 1 309 ? 76.981 10.583 28.000 1.00 5.59 309 VAL C C 1
ATOM 7853 O O . VAL C 1 309 ? 77.761 9.825 28.594 1.00 8.58 309 VAL C O 1
ATOM 7857 N N . PHE C 1 310 ? 76.909 11.872 28.271 1.00 5.09 310 PHE C N 1
ATOM 7858 C CA . PHE C 1 310 ? 77.801 12.518 29.238 1.00 6.59 310 PHE C CA 1
ATOM 7859 C C . PHE C 1 310 ? 77.642 11.914 30.638 1.00 7.92 310 PHE C C 1
ATOM 7860 O O . PHE C 1 310 ? 78.646 11.643 31.323 1.00 9.34 310 PHE C O 1
ATOM 7868 N N . TYR C 1 311 ? 76.395 11.659 31.047 1.00 8.35 311 TYR C N 1
ATOM 7869 C CA . TYR C 1 311 ? 76.103 11.061 32.354 1.00 8.77 311 TYR C CA 1
ATOM 7870 C C . TYR C 1 311 ? 76.062 9.540 32.319 1.00 11.07 311 TYR C C 1
ATOM 7871 O O . TYR C 1 311 ? 75.566 8.911 33.254 1.00 13.01 311 TYR C O 1
ATOM 7880 N N . LYS C 1 312 ? 76.581 8.960 31.234 1.00 11.63 312 LYS C N 1
ATOM 7881 C CA . LYS C 1 312 ? 76.893 7.540 31.150 1.00 11.00 312 LYS C CA 1
ATOM 7882 C C . LYS C 1 312 ? 75.635 6.676 31.258 1.00 11.23 312 LYS C C 1
ATOM 7883 O O . LYS C 1 312 ? 75.658 5.579 31.792 1.00 14.58 312 LYS C O 1
ATOM 7889 N N . ARG C 1 313 ? 74.524 7.166 30.710 1.00 7.99 313 ARG C N 1
ATOM 7890 C CA . ARG C 1 313 ? 73.319 6.377 30.571 1.00 8.60 313 ARG C CA 1
ATOM 7891 C C . ARG C 1 313 ? 73.414 5.411 29.399 1.00 10.05 313 ARG C C 1
ATOM 7892 O O . ARG C 1 313 ? 73.016 4.253 29.501 1.00 11.16 313 ARG C O 1
ATOM 7900 N N . VAL C 1 314 ? 73.881 5.902 28.268 1.00 11.08 314 VAL C N 1
ATOM 7901 C CA . VAL C 1 314 ? 74.066 5.076 27.065 1.00 10.18 314 VAL C CA 1
ATOM 7902 C C . VAL C 1 314 ? 75.451 5.390 26.471 1.00 12.00 314 VAL C C 1
ATOM 7903 O O . VAL C 1 314 ? 75.884 6.534 26.398 1.00 15.15 314 VAL C O 1
ATOM 7907 N N . ASP C 1 315 ? 76.163 4.349 26.106 1.00 10.30 315 ASP C N 1
ATOM 7908 C CA . ASP C 1 315 ? 77.459 4.496 25.455 1.00 9.55 315 ASP C CA 1
ATOM 7909 C C . ASP C 1 315 ? 77.313 4.021 24.021 1.00 7.40 315 ASP C C 1
ATOM 7910 O O . ASP C 1 315 ? 77.331 2.817 23.780 1.00 8.29 315 ASP C O 1
ATOM 7915 N N . PRO C 1 316 ? 77.187 4.951 23.070 1.00 7.87 316 PRO C N 1
ATOM 7916 C CA . PRO C 1 316 ? 76.988 4.556 21.701 1.00 7.59 316 PRO C CA 1
ATOM 7917 C C . PRO C 1 316 ? 78.259 4.169 20.971 1.00 6.67 316 PRO C C 1
ATOM 7918 O O . PRO C 1 316 ? 78.183 3.819 19.782 1.00 8.14 316 PRO C O 1
ATOM 7922 N N . SER C 1 317 ? 79.403 4.203 21.653 1.00 9.24 317 SER C N 1
ATOM 7923 C CA . SER C 1 317 ? 80.661 3.836 21.031 1.00 9.18 317 SER C CA 1
ATOM 7924 C C . SER C 1 317 ? 80.704 2.407 20.497 1.00 8.43 317 SER C C 1
ATOM 7925 O O . SER C 1 317 ? 81.407 2.151 19.524 1.00 9.39 317 SER C O 1
ATOM 7928 N N . LYS C 1 318 ? 79.922 1.508 21.092 1.00 9.17 318 LYS C N 1
ATOM 7929 C CA . LYS C 1 318 ? 79.837 0.098 20.693 1.00 8.39 318 LYS C CA 1
ATOM 7930 C C . LYS C 1 318 ? 79.257 -0.076 19.286 1.00 9.17 318 LYS C C 1
ATOM 7931 O O . LYS C 1 318 ? 79.444 -1.094 18.655 1.00 11.11 318 LYS C O 1
ATOM 7937 N N . LEU C 1 319 ? 78.523 0.921 18.794 1.00 6.74 319 LEU C N 1
ATOM 7938 C CA . LEU C 1 319 ? 78.020 0.878 17.446 1.00 5.81 319 LEU C CA 1
ATOM 7939 C C . LEU C 1 319 ? 79.103 1.068 16.406 1.00 6.77 319 LEU C C 1
ATOM 7940 O O . LEU C 1 319 ? 78.910 0.667 15.248 1.00 8.46 319 LEU C O 1
ATOM 7945 N N . VAL C 1 320 ? 80.218 1.680 16.797 1.00 6.74 320 VAL C N 1
ATOM 7946 C CA . VAL C 1 320 ? 81.214 2.058 15.822 1.00 6.27 320 VAL C CA 1
ATOM 7947 C C . VAL C 1 320 ? 82.216 0.903 15.688 1.00 8.75 320 VAL C C 1
ATOM 7948 O O . VAL C 1 320 ? 83.095 0.700 16.537 1.00 11.07 320 VAL C O 1
ATOM 7952 N N . THR C 1 321 ? 82.079 0.166 14.599 1.00 7.30 321 THR C N 1
ATOM 7953 C CA . THR C 1 321 ? 82.894 -0.996 14.346 1.00 5.83 321 THR C CA 1
ATOM 7954 C C . THR C 1 321 ? 84.065 -0.759 13.397 1.00 5.87 321 THR C C 1
ATOM 7955 O O . THR C 1 321 ? 84.981 -1.602 13.317 1.00 7.75 321 THR C O 1
ATOM 7959 N N . HIS C 1 322 ? 84.031 0.354 12.666 1.00 6.49 322 HIS C N 1
ATOM 7960 C CA . HIS C 1 322 ? 85.072 0.666 11.696 1.00 5.87 322 HIS C CA 1
ATOM 7961 C C . HIS C 1 322 ? 85.308 2.157 11.763 1.00 6.21 322 HIS C C 1
ATOM 7962 O O . HIS C 1 322 ? 84.366 2.915 11.658 1.00 8.04 322 HIS C O 1
ATOM 7969 N N . VAL C 1 323 ? 86.564 2.573 11.927 1.00 5.30 323 VAL C N 1
ATOM 7970 C CA . VAL C 1 323 ? 86.933 3.980 11.842 1.00 4.77 323 VAL C CA 1
ATOM 7971 C C . VAL C 1 323 ? 88.043 4.125 10.803 1.00 4.26 323 VAL C C 1
ATOM 7972 O O . VAL C 1 323 ? 89.004 3.355 10.814 1.00 6.30 323 VAL C O 1
ATOM 7976 N N . PHE C 1 324 ? 87.849 5.090 9.905 1.00 5.30 324 PHE C N 1
ATOM 7977 C CA . PHE C 1 324 ? 88.801 5.496 8.882 1.00 4.47 324 PHE C CA 1
ATOM 7978 C C . PHE C 1 324 ? 89.058 6.979 8.994 1.00 4.58 324 PHE C C 1
ATOM 7979 O O . PHE C 1 324 ? 88.403 7.693 9.758 1.00 7.76 324 PHE C O 1
ATOM 7987 N N . ARG C 1 325 ? 90.028 7.450 8.205 1.00 7.47 325 ARG C N 1
ATOM 7988 C CA . ARG C 1 325 ? 90.356 8.856 8.143 1.00 8.41 325 ARG C CA 1
ATOM 7989 C C . ARG C 1 325 ? 90.317 9.421 6.714 1.00 10.08 325 ARG C C 1
ATOM 7990 O O . ARG C 1 325 ? 90.708 8.749 5.736 1.00 11.95 325 ARG C O 1
ATOM 7998 N N . GLY C 1 326 ? 89.909 10.675 6.619 1.00 11.93 326 GLY C N 1
ATOM 7999 C CA . GLY C 1 326 ? 90.004 11.446 5.381 1.00 12.74 326 GLY C CA 1
ATOM 8000 C C . GLY C 1 326 ? 88.848 11.356 4.412 1.00 12.62 326 GLY C C 1
ATOM 8001 O O . GLY C 1 326 ? 88.125 10.355 4.382 1.00 11.19 326 GLY C O 1
ATOM 8002 N N . PHE C 1 327 ? 88.683 12.403 3.606 1.00 13.58 327 PHE C N 1
ATOM 8003 C CA . PHE C 1 327 ? 87.625 12.463 2.602 1.00 13.82 327 PHE C CA 1
ATOM 8004 C C . PHE C 1 327 ? 87.676 11.310 1.627 1.00 15.00 327 PHE C C 1
ATOM 8005 O O . PHE C 1 327 ? 86.621 10.817 1.185 1.00 17.11 327 PHE C O 1
ATOM 8013 N N . ASP C 1 328 ? 88.888 10.863 1.308 1.00 14.84 328 ASP C N 1
ATOM 8014 C CA . ASP C 1 328 ? 89.082 9.747 0.395 1.00 19.19 328 ASP C CA 1
ATOM 8015 C C . ASP C 1 328 ? 88.457 8.446 0.900 1.00 19.42 328 ASP C C 1
ATOM 8016 O O . ASP C 1 328 ? 88.386 7.474 0.128 1.00 23.24 328 ASP C O 1
ATOM 8021 N N . ASN C 1 329 ? 88.047 8.396 2.176 1.00 11.38 329 ASN C N 1
ATOM 8022 C CA . ASN C 1 329 ? 87.432 7.181 2.715 1.00 8.70 329 ASN C CA 1
ATOM 8023 C C . ASN C 1 329 ? 85.938 7.320 2.948 1.00 8.92 329 ASN C C 1
ATOM 8024 O O . ASN C 1 329 ? 85.294 6.381 3.400 1.00 10.11 329 ASN C O 1
ATOM 8029 N N . ILE C 1 330 ? 85.366 8.473 2.631 1.00 8.94 330 ILE C N 1
ATOM 8030 C CA . ILE C 1 330 ? 83.909 8.588 2.672 1.00 9.56 330 ILE C CA 1
ATOM 8031 C C . ILE C 1 330 ? 83.265 7.585 1.717 1.00 8.46 330 ILE C C 1
ATOM 8032 O O . ILE C 1 330 ? 82.263 6.951 2.079 1.00 10.04 330 ILE C O 1
ATOM 8037 N N . GLU C 1 331 ? 83.784 7.457 0.492 1.00 10.23 331 GLU C N 1
ATOM 8038 C CA . GLU C 1 331 ? 83.186 6.535 -0.467 1.00 12.25 331 GLU C CA 1
ATOM 8039 C C . GLU C 1 331 ? 83.287 5.084 0.016 1.00 10.76 331 GLU C C 1
ATOM 8040 O O . GLU C 1 331 ? 82.324 4.322 -0.072 1.00 12.13 331 GLU C O 1
ATOM 8046 N N . LYS C 1 332 ? 84.447 4.713 0.568 1.00 11.48 332 LYS C N 1
ATOM 8047 C CA . LYS C 1 332 ? 84.622 3.364 1.098 1.00 14.30 332 LYS C CA 1
ATOM 8048 C C . LYS C 1 332 ? 83.602 3.081 2.192 1.00 11.57 332 LYS C C 1
ATOM 8049 O O . LYS C 1 332 ? 82.947 2.032 2.210 1.00 14.92 332 LYS C O 1
ATOM 8055 N N . ALA C 1 333 ? 83.455 4.021 3.117 1.00 8.92 333 ALA C N 1
ATOM 8056 C CA . ALA C 1 333 ? 82.559 3.848 4.227 1.00 8.90 333 ALA C CA 1
ATOM 8057 C C . ALA C 1 333 ? 81.108 3.719 3.741 1.00 9.67 333 ALA C C 1
ATOM 8058 O O . ALA C 1 333 ? 80.354 2.880 4.211 1.00 10.55 333 ALA C O 1
ATOM 8060 N N . PHE C 1 334 ? 80.748 4.556 2.790 1.00 9.70 334 PHE C N 1
ATOM 8061 C CA . PHE C 1 334 ? 79.405 4.542 2.217 1.00 10.89 334 PHE C CA 1
ATOM 8062 C C . PHE C 1 334 ? 79.085 3.173 1.605 1.00 12.07 334 PHE C C 1
ATOM 8063 O O . PHE C 1 334 ? 78.020 2.586 1.848 1.00 15.73 334 PHE C O 1
ATOM 8071 N N . MET C 1 335 ? 80.043 2.627 0.875 1.00 16.03 335 MET C N 1
ATOM 8072 C CA . MET C 1 335 ? 79.825 1.326 0.215 1.00 18.07 335 MET C CA 1
ATOM 8073 C C . MET C 1 335 ? 79.738 0.169 1.220 1.00 19.13 335 MET C C 1
ATOM 8074 O O . MET C 1 335 ? 79.051 -0.806 0.958 1.00 19.55 335 MET C O 1
ATOM 8079 N N . LEU C 1 336 ? 80.373 0.285 2.388 1.00 19.76 336 LEU C N 1
ATOM 8080 C CA . LEU C 1 336 ? 80.119 -0.671 3.485 1.00 18.77 336 LEU C CA 1
ATOM 8081 C C . LEU C 1 336 ? 78.647 -0.800 3.858 1.00 18.72 336 LEU C C 1
ATOM 8082 O O . LEU C 1 336 ? 78.204 -1.895 4.213 1.00 19.07 336 LEU C O 1
ATOM 8087 N N . MET C 1 337 ? 77.873 0.296 3.813 1.00 18.25 337 MET C N 1
ATOM 8088 C CA . MET C 1 337 ? 76.463 0.213 4.189 1.00 18.31 337 MET C CA 1
ATOM 8089 C C . MET C 1 337 ? 75.610 -0.501 3.161 1.00 18.69 337 MET C C 1
ATOM 8090 O O . MET C 1 337 ? 74.526 -0.972 3.485 1.00 18.69 337 MET C O 1
ATOM 8095 N N . LYS C 1 338 ? 76.093 -0.535 1.931 1.00 20.76 338 LYS C N 1
ATOM 8096 C CA . LYS C 1 338 ? 75.420 -1.242 0.855 1.00 22.26 338 LYS C CA 1
ATOM 8097 C C . LYS C 1 338 ? 75.726 -2.740 0.958 1.00 22.95 338 LYS C C 1
ATOM 8098 O O . LYS C 1 338 ? 74.834 -3.576 0.805 1.00 24.85 338 LYS C O 1
ATOM 8104 N N A ASP C 1 339 ? 76.971 -3.091 1.240 0.50 23.95 339 ASP C N 1
ATOM 8105 N N B ASP C 1 339 ? 76.998 -3.037 1.235 0.50 22.49 339 ASP C N 1
ATOM 8106 C CA A ASP C 1 339 ? 77.361 -4.498 1.188 0.50 24.45 339 ASP C CA 1
ATOM 8107 C CA B ASP C 1 339 ? 77.559 -4.400 1.236 0.50 21.72 339 ASP C CA 1
ATOM 8108 C C A ASP C 1 339 ? 77.572 -5.173 2.552 0.50 23.21 339 ASP C C 1
ATOM 8109 C C B ASP C 1 339 ? 77.340 -5.182 2.532 0.50 21.10 339 ASP C C 1
ATOM 8110 O O A ASP C 1 339 ? 77.983 -6.330 2.603 0.50 24.14 339 ASP C O 1
ATOM 8111 O O B ASP C 1 339 ? 77.212 -6.399 2.518 0.50 19.86 339 ASP C O 1
ATOM 8120 N N . LYS C 1 340 ? 77.268 -4.463 3.641 1.00 21.89 340 LYS C N 1
ATOM 8121 C CA . LYS C 1 340 ? 77.253 -5.015 5.003 1.00 22.93 340 LYS C CA 1
ATOM 8122 C C . LYS C 1 340 ? 77.993 -6.316 5.296 1.00 20.50 340 LYS C C 1
ATOM 8123 O O . LYS C 1 340 ? 77.405 -7.403 5.414 1.00 20.76 340 LYS C O 1
ATOM 8129 N N . PRO C 1 341 ? 79.301 -6.195 5.485 1.00 18.05 341 PRO C N 1
ATOM 8130 C CA . PRO C 1 341 ? 80.050 -7.332 5.990 1.00 18.09 341 PRO C CA 1
ATOM 8131 C C . PRO C 1 341 ? 79.601 -7.711 7.410 1.00 15.93 341 PRO C C 1
ATOM 8132 O O . PRO C 1 341 ? 79.004 -6.884 8.115 1.00 14.35 341 PRO C O 1
ATOM 8136 N N . LYS C 1 342 ? 79.909 -8.942 7.820 1.00 15.93 342 LYS C N 1
ATOM 8137 C CA . LYS C 1 342 ? 79.332 -9.534 9.030 1.00 17.71 342 LYS C CA 1
ATOM 8138 C C . LYS C 1 342 ? 79.698 -8.821 10.330 1.00 17.06 342 LYS C C 1
ATOM 8139 O O . LYS C 1 342 ? 78.964 -8.935 11.306 1.00 19.62 342 LYS C O 1
ATOM 8145 N N . ASP C 1 343 ? 80.813 -8.093 10.330 1.00 16.99 343 ASP C N 1
ATOM 8146 C CA . ASP C 1 343 ? 81.316 -7.413 11.531 1.00 16.98 343 ASP C CA 1
ATOM 8147 C C . ASP C 1 343 ? 80.891 -5.947 11.616 1.00 14.45 343 ASP C C 1
ATOM 8148 O O . ASP C 1 343 ? 81.251 -5.247 12.563 1.00 14.99 343 ASP C O 1
ATOM 8153 N N . LEU C 1 344 ? 80.127 -5.484 10.640 1.00 11.52 344 LEU C N 1
ATOM 8154 C CA . LEU C 1 344 ? 79.780 -4.071 10.526 1.00 10.00 344 LEU C CA 1
ATOM 8155 C C . LEU C 1 344 ? 78.523 -3.740 11.340 1.00 11.94 344 LEU C C 1
ATOM 8156 O O . LEU C 1 344 ? 77.485 -4.415 11.233 1.00 15.65 344 LEU C O 1
ATOM 8161 N N . ILE C 1 345 ? 78.617 -2.686 12.147 1.00 9.72 345 ILE C N 1
ATOM 8162 C CA . ILE C 1 345 ? 77.439 -1.996 12.661 1.00 8.64 345 ILE C CA 1
ATOM 8163 C C . ILE C 1 345 ? 77.378 -0.600 12.040 1.00 8.72 345 ILE C C 1
ATOM 8164 O O . ILE C 1 345 ? 76.580 -0.352 11.124 1.00 12.58 345 ILE C O 1
ATOM 8169 N N . LYS C 1 346 ? 78.288 0.279 12.439 1.00 9.44 346 LYS C N 1
ATOM 8170 C CA . LYS C 1 346 ? 78.380 1.611 11.849 1.00 7.89 346 LYS C CA 1
ATOM 8171 C C . LYS C 1 346 ? 79.872 2.023 11.601 1.00 7.10 346 LYS C C 1
ATOM 8172 O O . LYS C 1 346 ? 80.680 1.896 12.487 1.00 8.68 346 LYS C O 1
ATOM 8178 N N . PRO C 1 347 ? 80.217 2.522 10.402 1.00 6.59 347 PRO C N 1
ATOM 8179 C CA . PRO C 1 347 ? 81.549 3.114 10.201 1.00 7.59 347 PRO C CA 1
ATOM 8180 C C . PRO C 1 347 ? 81.553 4.616 10.470 1.00 8.02 347 PRO C C 1
ATOM 8181 O O . PRO C 1 347 ? 80.548 5.260 10.291 1.00 10.73 347 PRO C O 1
ATOM 8185 N N . VAL C 1 348 ? 82.692 5.140 10.894 1.00 5.51 348 VAL C N 1
ATOM 8186 C CA . VAL C 1 348 ? 82.910 6.556 11.065 1.00 5.23 348 VAL C CA 1
ATOM 8187 C C . VAL C 1 348 ? 84.157 6.965 10.324 1.00 5.66 348 VAL C C 1
ATOM 8188 O O . VAL C 1 348 ? 85.152 6.224 10.326 1.00 5.36 348 VAL C O 1
ATOM 8192 N N . VAL C 1 349 ? 84.107 8.127 9.672 1.00 5.67 349 VAL C N 1
ATOM 8193 C CA . VAL C 1 349 ? 85.308 8.698 9.017 1.00 5.32 349 VAL C CA 1
ATOM 8194 C C . VAL C 1 349 ? 85.677 9.975 9.755 1.00 6.15 349 VAL C C 1
ATOM 8195 O O . VAL C 1 349 ? 84.848 10.888 9.888 1.00 6.68 349 VAL C O 1
ATOM 8199 N N . ILE C 1 350 ? 86.910 10.008 10.256 1.00 6.27 350 ILE C N 1
ATOM 8200 C CA A ILE C 1 350 ? 87.388 11.171 10.977 0.50 6.64 350 ILE C CA 1
ATOM 8201 C CA B ILE C 1 350 ? 87.447 11.138 11.003 0.50 6.43 350 ILE C CA 1
ATOM 8202 C C . ILE C 1 350 ? 88.140 12.050 9.995 1.00 8.43 350 ILE C C 1
ATOM 8203 O O . ILE C 1 350 ? 88.994 11.582 9.230 1.00 9.92 350 ILE C O 1
ATOM 8212 N N . LEU C 1 351 ? 87.772 13.320 9.986 1.00 9.67 351 LEU C N 1
ATOM 8213 C CA . LEU C 1 351 ? 88.340 14.294 9.094 1.00 14.10 351 LEU C CA 1
ATOM 8214 C C . LEU C 1 351 ? 89.192 15.292 9.876 1.00 21.57 351 LEU C C 1
ATOM 8215 O O . LEU C 1 351 ? 89.935 16.043 9.279 1.00 26.86 351 LEU C O 1
ATOM 8220 N N . ALA C 1 352 ? 89.050 15.320 11.195 1.00 27.92 352 ALA C N 1
ATOM 8221 C CA . ALA C 1 352 ? 89.778 16.237 12.059 1.00 33.08 352 ALA C CA 1
ATOM 8222 C C . ALA C 1 352 ? 89.462 15.916 13.515 1.00 38.03 352 ALA C C 1
ATOM 8223 O O . ALA C 1 352 ? 89.603 14.773 13.957 1.00 42.65 352 ALA C O 1
ATOM 8226 N N . MET D 1 1 ? 52.409 58.838 19.243 1.00 10.68 1 MET D N 1
ATOM 8227 C CA . MET D 1 1 ? 51.030 58.251 19.279 1.00 9.66 1 MET D CA 1
ATOM 8228 C C . MET D 1 1 ? 50.504 58.197 20.711 1.00 8.84 1 MET D C 1
ATOM 8229 O O . MET D 1 1 ? 51.282 58.120 21.647 1.00 10.65 1 MET D O 1
ATOM 8234 N N . LYS D 1 2 ? 49.179 58.226 20.864 1.00 8.60 2 LYS D N 1
ATOM 8235 C CA . LYS D 1 2 ? 48.539 58.127 22.157 1.00 9.42 2 LYS D CA 1
ATOM 8236 C C . LYS D 1 2 ? 48.346 56.664 22.541 1.00 8.60 2 LYS D C 1
ATOM 8237 O O . LYS D 1 2 ? 48.052 55.808 21.703 1.00 8.57 2 LYS D O 1
ATOM 8243 N N . GLY D 1 3 ? 48.474 56.413 23.837 1.00 8.09 3 GLY D N 1
ATOM 8244 C CA . GLY D 1 3 ? 48.175 55.106 24.408 1.00 9.40 3 GLY D CA 1
ATOM 8245 C C . GLY D 1 3 ? 47.687 55.238 25.835 1.00 8.18 3 GLY D C 1
ATOM 8246 O O . GLY D 1 3 ? 48.010 56.204 26.541 1.00 10.25 3 GLY D O 1
ATOM 8247 N N . PHE D 1 4 ? 46.887 54.268 26.246 1.00 6.69 4 PHE D N 1
ATOM 8248 C CA . PHE D 1 4 ? 46.364 54.208 27.605 1.00 6.43 4 PHE D CA 1
ATOM 8249 C C . PHE D 1 4 ? 47.198 53.225 28.393 1.00 6.63 4 PHE D C 1
ATOM 8250 O O . PHE D 1 4 ? 47.274 52.056 28.044 1.00 8.73 4 PHE D O 1
ATOM 8258 N N . ALA D 1 5 ? 47.844 53.728 29.453 1.00 6.92 5 ALA D N 1
ATOM 8259 C CA . ALA D 1 5 ? 48.940 53.034 30.104 1.00 7.28 5 ALA D CA 1
ATOM 8260 C C . ALA D 1 5 ? 48.838 52.871 31.603 1.00 8.02 5 ALA D C 1
ATOM 8261 O O . ALA D 1 5 ? 48.160 53.632 32.306 1.00 8.65 5 ALA D O 1
ATOM 8263 N N . MET D 1 6 ? 49.575 51.874 32.085 1.00 7.01 6 MET D N 1
ATOM 8264 C CA . MET D 1 6 ? 49.935 51.757 33.477 1.00 6.77 6 MET D CA 1
ATOM 8265 C C . MET D 1 6 ? 51.108 52.675 33.731 1.00 6.26 6 MET D C 1
ATOM 8266 O O . MET D 1 6 ? 52.196 52.470 33.184 1.00 7.85 6 MET D O 1
ATOM 8271 N N . LEU D 1 7 ? 50.885 53.724 34.509 1.00 7.68 7 LEU D N 1
ATOM 8272 C CA . LEU D 1 7 ? 51.952 54.686 34.761 1.00 8.19 7 LEU D CA 1
ATOM 8273 C C . LEU D 1 7 ? 52.940 54.086 35.746 1.00 8.48 7 LEU D C 1
ATOM 8274 O O . LEU D 1 7 ? 54.170 54.203 35.582 1.00 11.18 7 LEU D O 1
ATOM 8279 N N . SER D 1 8 ? 52.365 53.439 36.772 1.00 8.84 8 SER D N 1
ATOM 8280 C CA . SER D 1 8 ? 53.057 52.689 37.803 1.00 9.68 8 SER D CA 1
ATOM 8281 C C . SER D 1 8 ? 51.964 51.952 38.579 1.00 10.06 8 SER D C 1
ATOM 8282 O O . SER D 1 8 ? 50.775 52.106 38.273 1.00 10.82 8 SER D O 1
ATOM 8285 N N . ILE D 1 9 ? 52.336 51.162 39.583 1.00 9.91 9 ILE D N 1
ATOM 8286 C CA . ILE D 1 9 ? 51.324 50.464 40.376 1.00 10.56 9 ILE D CA 1
ATOM 8287 C C . ILE D 1 9 ? 50.342 51.469 40.963 1.00 11.04 9 ILE D C 1
ATOM 8288 O O . ILE D 1 9 ? 50.742 52.472 41.575 1.00 13.01 9 ILE D O 1
ATOM 8293 N N . GLY D 1 10 ? 49.050 51.213 40.750 1.00 10.04 10 GLY D N 1
ATOM 8294 C CA . GLY D 1 10 ? 47.983 52.037 41.282 1.00 11.51 10 GLY D CA 1
ATOM 8295 C C . GLY D 1 10 ? 47.584 53.226 40.417 1.00 9.90 10 GLY D C 1
ATOM 8296 O O . GLY D 1 10 ? 46.707 53.985 40.800 1.00 11.38 10 GLY D O 1
ATOM 8297 N N . LYS D 1 11 ? 48.192 53.373 39.235 1.00 10.33 11 LYS D N 1
ATOM 8298 C CA . LYS D 1 11 ? 48.014 54.589 38.434 1.00 10.24 11 LYS D CA 1
ATOM 8299 C C . LYS D 1 11 ? 47.916 54.266 36.964 1.00 10.43 11 LYS D C 1
ATOM 8300 O O . LYS D 1 11 ? 48.791 53.601 36.415 1.00 10.49 11 LYS D O 1
ATOM 8306 N N . VAL D 1 12 ? 46.841 54.737 36.342 1.00 10.42 12 VAL D N 1
ATOM 8307 C CA . VAL D 1 12 ? 46.671 54.655 34.896 1.00 9.27 12 VAL D CA 1
ATOM 8308 C C . VAL D 1 12 ? 46.454 56.046 34.299 1.00 9.62 12 VAL D C 1
ATOM 8309 O O . VAL D 1 12 ? 46.064 56.999 34.978 1.00 9.05 12 VAL D O 1
ATOM 8313 N N . GLY D 1 13 ? 46.709 56.143 33.000 1.00 7.55 13 GLY D N 1
ATOM 8314 C CA . GLY D 1 13 ? 46.434 57.352 32.258 1.00 9.94 13 GLY D CA 1
ATOM 8315 C C . GLY D 1 13 ? 46.921 57.319 30.842 1.00 10.11 13 GLY D C 1
ATOM 8316 O O . GLY D 1 13 ? 47.598 56.390 30.415 1.00 8.90 13 GLY D O 1
ATOM 8317 N N . TRP D 1 14 ? 46.518 58.342 30.108 1.00 8.59 14 TRP D N 1
ATOM 8318 C CA . TRP D 1 14 ? 46.922 58.517 28.740 1.00 7.77 14 TRP D CA 1
ATOM 8319 C C . TRP D 1 14 ? 48.344 59.057 28.681 1.00 8.75 14 TRP D C 1
ATOM 8320 O O . TRP D 1 14 ? 48.699 59.993 29.411 1.00 10.05 14 TRP D O 1
ATOM 8331 N N . ILE D 1 15 ? 49.135 58.450 27.790 1.00 8.56 15 ILE D N 1
ATOM 8332 C CA . ILE D 1 15 ? 50.504 58.849 27.548 1.00 9.31 15 ILE D CA 1
ATOM 8333 C C . ILE D 1 15 ? 50.792 58.936 26.058 1.00 9.15 15 ILE D C 1
ATOM 8334 O O . ILE D 1 15 ? 50.019 58.478 25.238 1.00 9.94 15 ILE D O 1
ATOM 8339 N N . GLU D 1 16 ? 51.899 59.586 25.710 1.00 9.91 16 GLU D N 1
ATOM 8340 C CA . GLU D 1 16 ? 52.375 59.636 24.348 1.00 9.94 16 GLU D CA 1
ATOM 8341 C C . GLU D 1 16 ? 53.632 58.790 24.244 1.00 12.81 16 GLU D C 1
ATOM 8342 O O . GLU D 1 16 ? 54.516 58.882 25.104 1.00 14.98 16 GLU D O 1
ATOM 8348 N N . LYS D 1 17 ? 53.701 57.944 23.215 1.00 12.22 17 LYS D N 1
ATOM 8349 C CA . LYS D 1 17 ? 54.879 57.125 22.940 1.00 13.43 17 LYS D CA 1
ATOM 8350 C C . LYS D 1 17 ? 55.208 57.214 21.464 1.00 11.92 17 LYS D C 1
ATOM 8351 O O . LYS D 1 17 ? 54.368 57.554 20.628 1.00 14.10 17 LYS D O 1
ATOM 8357 N N . GLU D 1 18 ? 56.439 56.895 21.128 1.00 12.79 18 GLU D N 1
ATOM 8358 C CA . GLU D 1 18 ? 56.805 56.741 19.734 1.00 13.05 18 GLU D CA 1
ATOM 8359 C C . GLU D 1 18 ? 56.034 55.582 19.094 1.00 12.70 18 GLU D C 1
ATOM 8360 O O . GLU D 1 18 ? 55.869 54.481 19.698 1.00 13.53 18 GLU D O 1
ATOM 8366 N N . LYS D 1 19 ? 55.580 55.817 17.871 1.00 11.92 19 LYS D N 1
ATOM 8367 C CA . LYS D 1 19 ? 54.962 54.748 17.087 1.00 12.96 19 LYS D CA 1
ATOM 8368 C C . LYS D 1 19 ? 56.027 53.681 16.824 1.00 12.33 19 LYS D C 1
ATOM 8369 O O . LYS D 1 19 ? 57.144 53.996 16.359 1.00 13.94 19 LYS D O 1
ATOM 8375 N N . PRO D 1 20 ? 55.707 52.413 17.111 1.00 11.52 20 PRO D N 1
ATOM 8376 C CA . PRO D 1 20 ? 56.676 51.334 16.861 1.00 11.37 20 PRO D CA 1
ATOM 8377 C C . PRO D 1 20 ? 56.933 51.110 15.378 1.00 11.09 20 PRO D C 1
ATOM 8378 O O . PRO D 1 20 ? 56.049 51.367 14.545 1.00 12.80 20 PRO D O 1
ATOM 8382 N N . ALA D 1 21 ? 58.142 50.618 15.076 1.00 11.80 21 ALA D N 1
ATOM 8383 C CA . ALA D 1 21 ? 58.527 50.208 13.721 1.00 12.16 21 ALA D CA 1
ATOM 8384 C C . ALA D 1 21 ? 58.816 48.724 13.757 1.00 11.64 21 ALA D C 1
ATOM 8385 O O . ALA D 1 21 ? 59.254 48.206 14.784 1.00 11.75 21 ALA D O 1
ATOM 8387 N N . PRO D 1 22 ? 58.512 48.031 12.662 1.00 10.30 22 PRO D N 1
ATOM 8388 C CA . PRO D 1 22 ? 58.715 46.580 12.638 1.00 10.24 22 PRO D CA 1
ATOM 8389 C C . PRO D 1 22 ? 60.146 46.173 12.272 1.00 10.10 22 PRO D C 1
ATOM 8390 O O . PRO D 1 22 ? 60.763 46.782 11.405 1.00 12.17 22 PRO D O 1
ATOM 8394 N N . GLY D 1 23 ? 60.631 45.106 12.910 1.00 10.00 23 GLY D N 1
ATOM 8395 C CA . GLY D 1 23 ? 61.797 44.396 12.411 1.00 9.34 23 GLY D CA 1
ATOM 8396 C C . GLY D 1 23 ? 61.366 43.552 11.209 1.00 8.07 23 GLY D C 1
ATOM 8397 O O . GLY D 1 23 ? 60.201 43.530 10.817 1.00 7.39 23 GLY D O 1
ATOM 8398 N N . PRO D 1 24 ? 62.321 42.850 10.602 1.00 6.67 24 PRO D N 1
ATOM 8399 C CA . PRO D 1 24 ? 62.039 42.129 9.373 1.00 7.64 24 PRO D CA 1
ATOM 8400 C C . PRO D 1 24 ? 60.887 41.109 9.456 1.00 7.28 24 PRO D C 1
ATOM 8401 O O . PRO D 1 24 ? 60.262 40.835 8.449 1.00 6.70 24 PRO D O 1
ATOM 8405 N N . PHE D 1 25 ? 60.645 40.546 10.641 1.00 7.34 25 PHE D N 1
ATOM 8406 C CA . PHE D 1 25 ? 59.630 39.538 10.805 1.00 7.39 25 PHE D CA 1
ATOM 8407 C C . PHE D 1 25 ? 58.341 40.046 11.433 1.00 6.63 25 PHE D C 1
ATOM 8408 O O . PHE D 1 25 ? 57.454 39.241 11.697 1.00 6.01 25 PHE D O 1
ATOM 8416 N N . ASP D 1 26 ? 58.247 41.355 11.698 1.00 5.54 26 ASP D N 1
ATOM 8417 C CA . ASP D 1 26 ? 57.177 41.870 12.529 1.00 4.52 26 ASP D CA 1
ATOM 8418 C C . ASP D 1 26 ? 56.127 42.632 11.729 1.00 5.92 26 ASP D C 1
ATOM 8419 O O . ASP D 1 26 ? 56.315 42.928 10.544 1.00 7.26 26 ASP D O 1
ATOM 8424 N N . ALA D 1 27 ? 55.018 42.950 12.384 1.00 5.79 27 ALA D N 1
ATOM 8425 C CA . ALA D 1 27 ? 53.967 43.787 11.802 1.00 5.12 27 ALA D CA 1
ATOM 8426 C C . ALA D 1 27 ? 53.618 44.904 12.764 1.00 6.72 27 ALA D C 1
ATOM 8427 O O . ALA D 1 27 ? 53.657 44.721 13.983 1.00 6.69 27 ALA D O 1
ATOM 8429 N N . ILE D 1 28 ? 53.225 46.038 12.211 1.00 6.54 28 ILE D N 1
ATOM 8430 C CA . ILE D 1 28 ? 52.540 47.090 12.957 1.00 6.09 28 ILE D CA 1
ATOM 8431 C C . ILE D 1 28 ? 51.074 47.002 12.571 1.00 5.89 28 ILE D C 1
ATOM 8432 O O . ILE D 1 28 ? 50.738 46.866 11.404 1.00 7.48 28 ILE D O 1
ATOM 8437 N N . VAL D 1 29 ? 50.220 47.067 13.588 1.00 5.66 29 VAL D N 1
ATOM 8438 C CA . VAL D 1 29 ? 48.790 46.889 13.463 1.00 6.02 29 VAL D CA 1
ATOM 8439 C C . VAL D 1 29 ? 48.061 48.048 14.092 1.00 7.90 29 VAL D C 1
ATOM 8440 O O . VAL D 1 29 ? 48.487 48.526 15.145 1.00 7.41 29 VAL D O 1
ATOM 8444 N N . ARG D 1 30 ? 47.008 48.527 13.425 1.00 6.53 30 ARG D N 1
ATOM 8445 C CA . ARG D 1 30 ? 46.127 49.502 14.050 1.00 8.54 30 ARG D CA 1
ATOM 8446 C C . ARG D 1 30 ? 44.881 48.770 14.574 1.00 7.79 30 ARG D C 1
ATOM 8447 O O . ARG D 1 30 ? 44.326 47.948 13.881 1.00 8.64 30 ARG D O 1
ATOM 8455 N N . PRO D 1 31 ? 44.452 49.064 15.813 1.00 7.03 31 PRO D N 1
ATOM 8456 C CA . PRO D 1 31 ? 43.283 48.371 16.318 1.00 7.35 31 PRO D CA 1
ATOM 8457 C C . PRO D 1 31 ? 41.992 48.782 15.606 1.00 8.57 31 PRO D C 1
ATOM 8458 O O . PRO D 1 31 ? 41.774 49.968 15.329 1.00 8.36 31 PRO D O 1
ATOM 8462 N N . LEU D 1 32 ? 41.137 47.777 15.368 1.00 7.68 32 LEU D N 1
ATOM 8463 C CA . LEU D 1 32 ? 39.773 47.979 14.908 1.00 7.54 32 LEU D CA 1
ATOM 8464 C C . LEU D 1 32 ? 38.771 47.828 16.048 1.00 8.11 32 LEU D C 1
ATOM 8465 O O . LEU D 1 32 ? 37.747 48.521 16.093 1.00 9.40 32 LEU D O 1
ATOM 8470 N N . ALA D 1 33 ? 39.084 46.940 16.981 1.00 7.30 33 ALA D N 1
ATOM 8471 C CA . ALA D 1 33 ? 38.257 46.740 18.171 1.00 6.33 33 ALA D CA 1
ATOM 8472 C C . ALA D 1 33 ? 39.170 46.224 19.257 1.00 6.85 33 ALA D C 1
ATOM 8473 O O . ALA D 1 33 ? 40.045 45.396 18.970 1.00 6.85 33 ALA D O 1
ATOM 8475 N N . VAL D 1 34 ? 38.955 46.673 20.507 1.00 6.73 34 VAL D N 1
ATOM 8476 C CA . VAL D 1 34 ? 39.732 46.199 21.641 1.00 6.40 34 VAL D CA 1
ATOM 8477 C C . VAL D 1 34 ? 38.811 45.934 22.837 1.00 6.08 34 VAL D C 1
ATOM 8478 O O . VAL D 1 34 ? 37.658 46.403 22.873 1.00 8.11 34 VAL D O 1
ATOM 8482 N N . ALA D 1 35 ? 39.326 45.192 23.811 1.00 7.05 35 ALA D N 1
ATOM 8483 C CA . ALA D 1 35 ? 38.606 44.966 25.062 1.00 6.37 35 ALA D CA 1
ATOM 8484 C C . ALA D 1 35 ? 39.579 45.022 26.227 1.00 7.68 35 ALA D C 1
ATOM 8485 O O . ALA D 1 35 ? 40.738 44.632 26.071 1.00 8.90 35 ALA D O 1
ATOM 8487 N N . PRO D 1 36 ? 39.113 45.502 27.389 1.00 6.79 36 PRO D N 1
ATOM 8488 C CA . PRO D 1 36 ? 39.859 45.447 28.649 1.00 6.84 36 PRO D CA 1
ATOM 8489 C C . PRO D 1 36 ? 39.665 44.107 29.365 1.00 7.36 36 PRO D C 1
ATOM 8490 O O . PRO D 1 36 ? 38.704 43.418 29.098 1.00 8.97 36 PRO D O 1
ATOM 8494 N N . CYS D 1 37 ? 40.624 43.763 30.222 1.00 7.66 37 CYS D N 1
ATOM 8495 C CA . CYS D 1 37 ? 40.653 42.490 30.917 1.00 8.37 37 CYS D CA 1
ATOM 8496 C C . CYS D 1 37 ? 40.896 42.666 32.412 1.00 7.81 37 CYS D C 1
ATOM 8497 O O . CYS D 1 37 ? 41.684 43.507 32.831 1.00 8.50 37 CYS D O 1
ATOM 8500 N N . THR D 1 38 ? 40.222 41.852 33.213 1.00 7.28 38 THR D N 1
ATOM 8501 C CA . THR D 1 38 ? 40.476 41.731 34.640 1.00 8.87 38 THR D CA 1
ATOM 8502 C C . THR D 1 38 ? 41.949 41.556 34.938 1.00 8.09 38 THR D C 1
ATOM 8503 O O . THR D 1 38 ? 42.419 42.063 35.962 1.00 8.58 38 THR D O 1
ATOM 8507 N N . SER D 1 39 ? 42.706 40.886 34.065 1.00 8.26 39 SER D N 1
ATOM 8508 C CA . SER D 1 39 ? 44.119 40.725 34.352 1.00 9.47 39 SER D CA 1
ATOM 8509 C C . SER D 1 39 ? 44.856 42.043 34.495 1.00 8.87 39 SER D C 1
ATOM 8510 O O . SER D 1 39 ? 45.758 42.163 35.327 1.00 8.30 39 SER D O 1
ATOM 8513 N N . ASP D 1 40 ? 44.495 43.036 33.688 1.00 8.56 40 ASP D N 1
ATOM 8514 C CA . ASP D 1 40 ? 45.165 44.323 33.818 1.00 7.61 40 ASP D CA 1
ATOM 8515 C C . ASP D 1 40 ? 44.832 45.018 35.128 1.00 7.81 40 ASP D C 1
ATOM 8516 O O . ASP D 1 40 ? 45.618 45.812 35.618 1.00 9.46 40 ASP D O 1
ATOM 8521 N N . ILE D 1 41 ? 43.687 44.702 35.709 1.00 8.54 41 ILE D N 1
ATOM 8522 C CA . ILE D 1 41 ? 43.339 45.232 37.045 1.00 9.02 41 ILE D CA 1
ATOM 8523 C C . ILE D 1 41 ? 44.236 44.602 38.118 1.00 10.13 41 ILE D C 1
ATOM 8524 O O . ILE D 1 41 ? 44.743 45.305 38.971 1.00 9.91 41 ILE D O 1
ATOM 8529 N N . HIS D 1 42 ? 44.467 43.285 38.056 1.00 9.96 42 HIS D N 1
ATOM 8530 C CA . HIS D 1 42 ? 45.466 42.666 38.913 1.00 10.02 42 HIS D CA 1
ATOM 8531 C C . HIS D 1 42 ? 46.861 43.304 38.756 1.00 9.92 42 HIS D C 1
ATOM 8532 O O . HIS D 1 42 ? 47.525 43.607 39.731 1.00 10.71 42 HIS D O 1
ATOM 8539 N N . THR D 1 43 ? 47.312 43.448 37.516 1.00 9.43 43 THR D N 1
ATOM 8540 C CA . THR D 1 43 ? 48.620 43.986 37.260 1.00 7.66 43 THR D CA 1
ATOM 8541 C C . THR D 1 43 ? 48.762 45.406 37.798 1.00 7.74 43 THR D C 1
ATOM 8542 O O . THR D 1 43 ? 49.734 45.737 38.490 1.00 9.22 43 THR D O 1
ATOM 8546 N N . VAL D 1 44 ? 47.805 46.261 37.467 1.00 8.11 44 VAL D N 1
ATOM 8547 C CA . VAL D 1 44 ? 47.929 47.681 37.834 1.00 7.84 44 VAL D CA 1
ATOM 8548 C C . VAL D 1 44 ? 47.688 47.904 39.330 1.00 9.62 44 VAL D C 1
ATOM 8549 O O . VAL D 1 44 ? 48.495 48.562 39.991 1.00 10.90 44 VAL D O 1
ATOM 8553 N N . PHE D 1 45 ? 46.598 47.358 39.863 1.00 9.85 45 PHE D N 1
ATOM 8554 C CA . PHE D 1 45 ? 46.156 47.746 41.206 1.00 9.72 45 PHE D CA 1
ATOM 8555 C C . PHE D 1 45 ? 46.627 46.853 42.344 1.00 11.45 45 PHE D C 1
ATOM 8556 O O . PHE D 1 45 ? 46.742 47.296 43.474 1.00 13.97 45 PHE D O 1
ATOM 8564 N N . GLU D 1 46 ? 46.873 45.591 42.050 1.00 11.39 46 GLU D N 1
ATOM 8565 C CA . GLU D 1 46 ? 47.465 44.688 43.030 1.00 12.75 46 GLU D CA 1
ATOM 8566 C C . GLU D 1 46 ? 48.972 44.509 42.857 1.00 12.71 46 GLU D C 1
ATOM 8567 O O . GLU D 1 46 ? 49.619 43.908 43.707 1.00 16.01 46 GLU D O 1
ATOM 8573 N N . GLY D 1 47 ? 49.545 45.001 41.771 1.00 12.43 47 GLY D N 1
ATOM 8574 C CA . GLY D 1 47 ? 50.975 44.823 41.511 1.00 12.02 47 GLY D CA 1
ATOM 8575 C C . GLY D 1 47 ? 51.356 43.366 41.445 1.00 13.54 47 GLY D C 1
ATOM 8576 O O . GLY D 1 47 ? 52.462 42.980 41.813 1.00 16.73 47 GLY D O 1
ATOM 8577 N N . ALA D 1 48 ? 50.426 42.561 40.935 1.00 12.21 48 ALA D N 1
ATOM 8578 C CA . ALA D 1 48 ? 50.571 41.093 40.959 1.00 13.74 48 ALA D CA 1
ATOM 8579 C C . ALA D 1 48 ? 51.782 40.515 40.218 1.00 14.68 48 ALA D C 1
ATOM 8580 O O . ALA D 1 48 ? 52.177 39.372 40.497 1.00 18.77 48 ALA D O 1
ATOM 8582 N N . ILE D 1 49 ? 52.313 41.238 39.238 1.00 14.23 49 ILE D N 1
ATOM 8583 C CA . ILE D 1 49 ? 53.488 40.817 38.451 1.00 14.47 49 ILE D CA 1
ATOM 8584 C C . ILE D 1 49 ? 54.614 41.878 38.427 1.00 16.48 49 ILE D C 1
ATOM 8585 O O . ILE D 1 49 ? 55.468 41.907 37.526 1.00 15.77 49 ILE D O 1
ATOM 8590 N N . GLY D 1 50 ? 54.618 42.711 39.456 1.00 16.47 50 GLY D N 1
ATOM 8591 C CA . GLY D 1 50 ? 55.684 43.684 39.677 1.00 14.48 50 GLY D CA 1
ATOM 8592 C C . GLY D 1 50 ? 55.402 45.072 39.160 1.00 12.92 50 GLY D C 1
ATOM 8593 O O . GLY D 1 50 ? 54.382 45.341 38.533 1.00 11.92 50 GLY D O 1
ATOM 8594 N N . GLU D 1 51 ? 56.348 45.963 39.432 1.00 12.95 51 GLU D N 1
ATOM 8595 C CA . GLU D 1 51 ? 56.233 47.355 39.031 1.00 12.94 51 GLU D CA 1
ATOM 8596 C C . GLU D 1 51 ? 56.395 47.466 37.523 1.00 13.91 51 GLU D C 1
ATOM 8597 O O . GLU D 1 51 ? 57.048 46.628 36.886 1.00 13.81 51 GLU D O 1
ATOM 8603 N N . ARG D 1 52 ? 55.801 48.516 36.972 1.00 12.58 52 ARG D N 1
ATOM 8604 C CA . ARG D 1 52 ? 55.936 48.865 35.551 1.00 13.26 52 ARG D CA 1
ATOM 8605 C C . ARG D 1 52 ? 55.979 50.359 35.462 1.00 13.54 52 ARG D C 1
ATOM 8606 O O . ARG D 1 52 ? 55.538 51.045 36.387 1.00 16.25 52 ARG D O 1
ATOM 8614 N N . HIS D 1 53 ? 56.495 50.863 34.345 1.00 11.77 53 HIS D N 1
ATOM 8615 C CA . HIS D 1 53 ? 56.561 52.279 34.086 1.00 12.63 53 HIS D CA 1
ATOM 8616 C C . HIS D 1 53 ? 56.125 52.604 32.668 1.00 11.54 53 HIS D C 1
ATOM 8617 O O . HIS D 1 53 ? 56.769 52.198 31.691 1.00 13.74 53 HIS D O 1
ATOM 8624 N N . ASN D 1 54 ? 55.019 53.330 32.555 1.00 9.94 54 ASN D N 1
ATOM 8625 C CA . ASN D 1 54 ? 54.534 53.794 31.261 1.00 8.50 54 ASN D CA 1
ATOM 8626 C C . ASN D 1 54 ? 54.368 52.650 30.253 1.00 9.49 54 ASN D C 1
ATOM 8627 O O . ASN D 1 54 ? 54.818 52.742 29.089 1.00 10.93 54 ASN D O 1
ATOM 8632 N N . MET D 1 55 ? 53.676 51.605 30.708 1.00 8.62 55 MET D N 1
ATOM 8633 C CA . MET D 1 55 ? 53.415 50.429 29.882 1.00 7.35 55 MET D CA 1
ATOM 8634 C C . MET D 1 55 ? 51.988 50.529 29.341 1.00 6.24 55 MET D C 1
ATOM 8635 O O . MET D 1 55 ? 51.020 50.533 30.142 1.00 6.92 55 MET D O 1
ATOM 8640 N N . ILE D 1 56 ? 51.840 50.612 28.015 1.00 6.93 56 ILE D N 1
ATOM 8641 C CA . ILE D 1 56 ? 50.519 50.624 27.400 1.00 6.35 56 ILE D CA 1
ATOM 8642 C C . ILE D 1 56 ? 49.801 49.317 27.727 1.00 6.46 56 ILE D C 1
ATOM 8643 O O . ILE D 1 56 ? 50.387 48.231 27.680 1.00 8.45 56 ILE D O 1
ATOM 8648 N N . LEU D 1 57 ? 48.546 49.467 28.141 1.00 6.77 57 LEU D N 1
ATOM 8649 C CA . LEU D 1 57 ? 47.703 48.349 28.586 1.00 6.50 57 LEU D CA 1
ATOM 8650 C C . LEU D 1 57 ? 46.969 47.694 27.426 1.00 7.43 57 LEU D C 1
ATOM 8651 O O . LEU D 1 57 ? 47.043 48.162 26.286 1.00 6.77 57 LEU D O 1
ATOM 8656 N N . GLY D 1 58 ? 46.306 46.577 27.736 1.00 6.28 58 GLY D N 1
ATOM 8657 C CA . GLY D 1 58 ? 45.450 45.906 26.776 1.00 7.86 58 GLY D CA 1
ATOM 8658 C C . GLY D 1 58 ? 46.144 44.794 26.035 1.00 8.01 58 GLY D C 1
ATOM 8659 O O . GLY D 1 58 ? 47.272 44.919 25.604 1.00 7.50 58 GLY D O 1
ATOM 8660 N N . HIS D 1 59 ? 45.451 43.681 25.868 1.00 6.95 59 HIS D N 1
ATOM 8661 C CA . HIS D 1 59 ? 46.031 42.576 25.101 1.00 7.18 59 HIS D CA 1
ATOM 8662 C C . HIS D 1 59 ? 44.973 41.826 24.296 1.00 5.77 59 HIS D C 1
ATOM 8663 O O . HIS D 1 59 ? 45.201 40.678 23.914 1.00 6.84 59 HIS D O 1
ATOM 8670 N N . GLU D 1 60 ? 43.822 42.482 24.039 1.00 5.58 60 GLU D N 1
ATOM 8671 C CA . GLU D 1 60 ? 42.744 41.904 23.256 1.00 5.88 60 GLU D CA 1
ATOM 8672 C C . GLU D 1 60 ? 42.374 42.828 22.112 1.00 6.32 60 GLU D C 1
ATOM 8673 O O . GLU D 1 60 ? 41.745 43.886 22.341 1.00 7.80 60 GLU D O 1
ATOM 8679 N N . ALA D 1 61 ? 42.789 42.460 20.888 1.00 6.58 61 ALA D N 1
ATOM 8680 C CA . ALA D 1 61 ? 42.523 43.288 19.731 1.00 6.91 61 ALA D CA 1
ATOM 8681 C C . ALA D 1 61 ? 42.278 42.480 18.468 1.00 7.23 61 ALA D C 1
ATOM 8682 O O . ALA D 1 61 ? 42.894 41.441 18.239 1.00 6.84 61 ALA D O 1
ATOM 8684 N N . VAL D 1 62 ? 41.414 43.047 17.641 1.00 6.52 62 VAL D N 1
ATOM 8685 C CA A VAL D 1 62 ? 41.435 42.732 16.219 0.50 6.77 62 VAL D CA 1
ATOM 8686 C CA B VAL D 1 62 ? 41.289 42.774 16.201 0.50 6.42 62 VAL D CA 1
ATOM 8687 C C . VAL D 1 62 ? 41.847 44.002 15.517 1.00 5.60 62 VAL D C 1
ATOM 8688 O O . VAL D 1 62 ? 41.575 45.118 15.970 1.00 7.65 62 VAL D O 1
ATOM 8695 N N . GLY D 1 63 ? 42.612 43.824 14.448 1.00 7.03 63 GLY D N 1
ATOM 8696 C CA . GLY D 1 63 ? 43.233 44.981 13.827 1.00 9.38 63 GLY D CA 1
ATOM 8697 C C . GLY D 1 63 ? 43.388 44.892 12.345 1.00 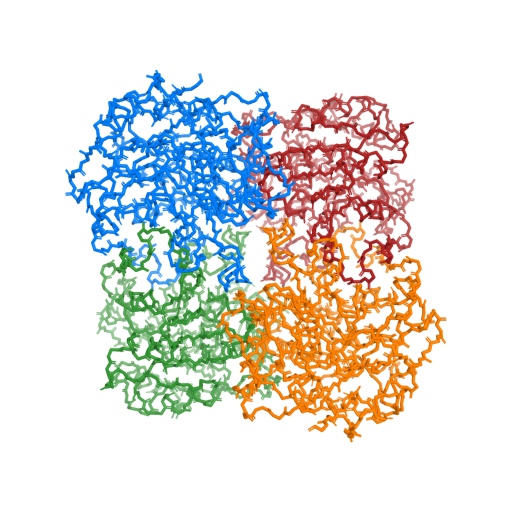7.36 63 GLY D C 1
ATOM 8698 O O . GLY D 1 63 ? 43.050 43.883 11.728 1.00 7.35 63 GLY D O 1
ATOM 8699 N N . GLU D 1 64 ? 43.932 45.962 11.803 1.00 7.17 64 GLU D N 1
ATOM 8700 C CA . GLU D 1 64 ? 44.335 46.006 10.417 1.00 7.49 64 GLU D CA 1
ATOM 8701 C C . GLU D 1 64 ? 45.839 46.160 10.386 1.00 7.70 64 GLU D C 1
ATOM 8702 O O . GLU D 1 64 ? 46.396 47.066 10.995 1.00 7.54 64 GLU D O 1
ATOM 8708 N N . VAL D 1 65 ? 46.492 45.273 9.660 1.00 6.43 65 VAL D N 1
ATOM 8709 C CA . VAL D 1 65 ? 47.940 45.384 9.430 1.00 6.13 65 VAL D CA 1
ATOM 8710 C C . VAL D 1 65 ? 48.200 46.667 8.651 1.00 6.98 65 VAL D C 1
ATOM 8711 O O . VAL D 1 65 ? 47.560 46.910 7.633 1.00 8.10 65 VAL D O 1
ATOM 8715 N N . VAL D 1 66 ? 49.154 47.470 9.100 1.00 6.82 66 VAL D N 1
ATOM 8716 C CA . VAL D 1 66 ? 49.521 48.701 8.389 1.00 6.87 66 VAL D CA 1
ATOM 8717 C C . VAL D 1 66 ? 50.939 48.711 7.827 1.00 7.82 66 VAL D C 1
ATOM 8718 O O . VAL D 1 66 ? 51.228 49.449 6.859 1.00 9.64 66 VAL D O 1
ATOM 8722 N N . GLU D 1 67 ? 51.837 47.922 8.426 1.00 7.46 67 GLU D N 1
ATOM 8723 C CA . GLU D 1 67 ? 53.213 47.797 7.919 1.00 8.58 67 GLU D CA 1
ATOM 8724 C C . GLU D 1 67 ? 53.729 46.423 8.292 1.00 8.17 67 GLU D C 1
ATOM 8725 O O . GLU D 1 67 ? 53.415 45.924 9.345 1.00 8.53 67 GLU D O 1
ATOM 8731 N N . VAL D 1 68 ? 54.540 45.850 7.421 1.00 8.34 68 VAL D N 1
ATOM 8732 C CA . VAL D 1 68 ? 55.222 44.605 7.675 1.00 8.69 68 VAL D CA 1
ATOM 8733 C C . VAL D 1 68 ? 56.692 44.709 7.349 1.00 7.57 68 VAL D C 1
ATOM 8734 O O . VAL D 1 68 ? 57.111 45.465 6.459 1.00 8.75 68 VAL D O 1
ATOM 8738 N N . GLY D 1 69 ? 57.473 43.926 8.076 1.00 6.93 69 GLY D N 1
ATOM 8739 C CA . GLY D 1 69 ? 58.892 43.758 7.772 1.00 7.87 69 GLY D CA 1
ATOM 8740 C C . GLY D 1 69 ? 59.128 43.013 6.477 1.00 7.74 69 GLY D C 1
ATOM 8741 O O . GLY D 1 69 ? 58.250 42.363 5.919 1.00 8.99 69 GLY D O 1
ATOM 8742 N N . SER D 1 70 ? 60.356 43.117 6.014 1.00 8.98 70 SER D N 1
ATOM 8743 C CA . SER D 1 70 ? 60.751 42.582 4.715 1.00 11.97 70 SER D CA 1
ATOM 8744 C C . SER D 1 70 ? 60.662 41.069 4.555 1.00 10.58 70 SER D C 1
ATOM 8745 O O . SER D 1 70 ? 60.595 40.577 3.427 1.00 14.47 70 SER D O 1
ATOM 8748 N N . GLU D 1 71 ? 60.613 40.341 5.670 1.00 8.64 71 GLU D N 1
ATOM 8749 C CA . GLU D 1 71 ? 60.586 38.880 5.669 1.00 8.17 71 GLU D CA 1
ATOM 8750 C C . GLU D 1 71 ? 59.209 38.300 5.983 1.00 8.12 71 GLU D C 1
ATOM 8751 O O . GLU D 1 71 ? 59.061 37.081 6.084 1.00 10.17 71 GLU D O 1
ATOM 8757 N N . VAL D 1 72 ? 58.191 39.148 6.127 1.00 7.59 72 VAL D N 1
ATOM 8758 C CA . VAL D 1 72 ? 56.816 38.688 6.376 1.00 7.61 72 VAL D CA 1
ATOM 8759 C C . VAL D 1 72 ? 56.212 38.254 5.048 1.00 8.93 72 VAL D C 1
ATOM 8760 O O . VAL D 1 72 ? 56.211 39.023 4.072 1.00 12.19 72 VAL D O 1
ATOM 8764 N N . LYS D 1 73 ? 55.666 37.040 5.019 1.00 8.74 73 LYS D N 1
ATOM 8765 C CA . LYS D 1 73 ? 55.165 36.414 3.798 1.00 10.51 73 LYS D CA 1
ATOM 8766 C C . LYS D 1 73 ? 53.645 36.284 3.690 1.00 9.89 73 LYS D C 1
ATOM 8767 O O . LYS D 1 73 ? 53.107 36.270 2.579 1.00 11.88 73 LYS D O 1
ATOM 8773 N N . ASP D 1 74 ? 52.959 36.127 4.827 1.00 7.66 74 ASP D N 1
ATOM 8774 C CA . ASP D 1 74 ? 51.550 35.702 4.820 1.00 8.12 74 ASP D CA 1
ATOM 8775 C C . ASP D 1 74 ? 50.560 36.795 5.174 1.00 7.70 74 ASP D C 1
ATOM 8776 O O . ASP D 1 74 ? 49.345 36.572 5.118 1.00 10.63 74 ASP D O 1
ATOM 8781 N N . PHE D 1 75 ? 51.075 37.946 5.575 1.00 7.87 75 PHE D N 1
ATOM 8782 C CA . PHE D 1 75 ? 50.278 39.103 5.958 1.00 7.43 75 PHE D CA 1
ATOM 8783 C C . PHE D 1 75 ? 50.827 40.311 5.223 1.00 8.81 75 PHE D C 1
ATOM 8784 O O . PHE D 1 75 ? 52.029 40.415 4.988 1.00 9.75 75 PHE D O 1
ATOM 8792 N N . LYS D 1 76 ? 49.927 41.210 4.831 1.00 9.63 76 LYS D N 1
ATOM 8793 C CA . LYS D 1 76 ? 50.279 42.413 4.102 1.00 8.02 76 LYS D CA 1
ATOM 8794 C C . LYS D 1 76 ? 49.419 43.567 4.629 1.00 8.11 76 LYS D C 1
ATOM 8795 O O . LYS D 1 76 ? 48.373 43.354 5.238 1.00 7.70 76 LYS D O 1
ATOM 8801 N N . PRO D 1 77 ? 49.882 44.791 4.426 1.00 8.33 77 PRO D N 1
ATOM 8802 C CA . PRO D 1 77 ? 49.089 45.971 4.804 1.00 7.96 77 PRO D CA 1
ATOM 8803 C C . PRO D 1 77 ? 47.666 45.884 4.239 1.00 7.71 77 PRO D C 1
ATOM 8804 O O . PRO D 1 77 ? 47.470 45.519 3.064 1.00 9.10 77 PRO D O 1
ATOM 8808 N N . GLY D 1 78 ? 46.694 46.166 5.101 1.00 7.96 78 GLY D N 1
ATOM 8809 C CA . GLY D 1 78 ? 45.303 46.078 4.741 1.00 9.14 78 GLY D CA 1
ATOM 8810 C C . GLY D 1 78 ? 44.621 44.843 5.265 1.00 7.94 78 GLY D C 1
ATOM 8811 O O . GLY D 1 78 ? 43.396 44.812 5.347 1.00 10.32 78 GLY D O 1
ATOM 8812 N N . ASP D 1 79 ? 45.398 43.808 5.599 1.00 7.53 79 ASP D N 1
ATOM 8813 C CA . ASP D 1 79 ? 44.817 42.586 6.115 1.00 8.19 79 ASP D CA 1
ATOM 8814 C C . ASP D 1 79 ? 44.173 42.785 7.490 1.00 7.13 79 ASP D C 1
ATOM 8815 O O . ASP D 1 79 ? 44.789 43.336 8.401 1.00 9.21 79 ASP D O 1
ATOM 8820 N N . ARG D 1 80 ? 42.951 42.303 7.645 1.00 8.74 80 ARG D N 1
ATOM 8821 C CA . ARG D 1 80 ? 42.313 42.297 8.931 1.00 7.63 80 ARG D CA 1
ATOM 8822 C C . ARG D 1 80 ? 42.666 41.008 9.673 1.00 8.12 80 ARG D C 1
ATOM 8823 O O . ARG D 1 80 ? 42.568 39.915 9.130 1.00 8.38 80 ARG D O 1
ATOM 8831 N N . VAL D 1 81 ? 43.038 41.172 10.945 1.00 6.77 81 VAL D N 1
ATOM 8832 C CA . VAL D 1 81 ? 43.637 40.088 11.707 1.00 6.52 81 VAL D CA 1
ATOM 8833 C C . VAL D 1 81 ? 43.115 39.999 13.118 1.00 6.04 81 VAL D C 1
ATOM 8834 O O . VAL D 1 81 ? 42.778 41.011 13.738 1.00 7.87 81 VAL D O 1
ATOM 8838 N N . VAL D 1 82 ? 43.071 38.776 13.641 1.00 5.60 82 VAL D N 1
ATOM 8839 C CA . VAL D 1 82 ? 42.895 38.538 15.046 1.00 5.58 82 VAL D CA 1
ATOM 8840 C C . VAL D 1 82 ? 44.316 38.435 15.626 1.00 7.09 82 VAL D C 1
ATOM 8841 O O . VAL D 1 82 ? 45.138 37.653 15.119 1.00 8.04 82 VAL D O 1
ATOM 8845 N N . VAL D 1 83 ? 44.575 39.166 16.718 1.00 6.71 83 VAL D N 1
ATOM 8846 C CA . VAL D 1 83 ? 45.892 39.225 17.320 1.00 6.22 83 VAL D CA 1
ATOM 8847 C C . VAL D 1 83 ? 45.774 38.444 18.640 1.00 5.32 83 VAL D C 1
ATOM 8848 O O . VAL D 1 83 ? 44.987 38.813 19.504 1.00 6.84 83 VAL D O 1
ATOM 8852 N N . PRO D 1 84 ? 46.509 37.339 18.801 1.00 6.12 84 PRO D N 1
ATOM 8853 C CA . PRO D 1 84 ? 46.415 36.619 20.060 1.00 5.69 84 PRO D CA 1
ATOM 8854 C C . PRO D 1 84 ? 47.000 37.423 21.199 1.00 4.46 84 PRO D C 1
ATOM 8855 O O . PRO D 1 84 ? 47.937 38.204 20.986 1.00 6.93 84 PRO D O 1
ATOM 8859 N N . ALA D 1 85 ? 46.443 37.257 22.405 1.00 5.66 85 ALA D N 1
ATOM 8860 C CA . ALA D 1 85 ? 47.062 37.858 23.561 1.00 5.42 85 ALA D CA 1
ATOM 8861 C C . ALA D 1 85 ? 48.486 37.363 23.796 1.00 6.86 85 ALA D C 1
ATOM 8862 O O . ALA D 1 85 ? 49.315 38.112 24.327 1.00 7.52 85 ALA D O 1
ATOM 8864 N N . ILE D 1 86 ? 48.717 36.083 23.499 1.00 6.37 86 ILE D N 1
ATOM 8865 C CA . ILE D 1 86 ? 50.022 35.452 23.647 1.00 5.96 86 ILE D CA 1
ATOM 8866 C C . ILE D 1 86 ? 50.669 35.416 22.250 1.00 5.76 86 ILE D C 1
ATOM 8867 O O . ILE D 1 86 ? 50.131 34.821 21.316 1.00 6.48 86 ILE D O 1
ATOM 8872 N N . THR D 1 87 ? 51.825 36.087 22.135 1.00 7.10 87 THR D N 1
ATOM 8873 C CA . THR D 1 87 ? 52.560 36.232 20.891 1.00 5.71 87 THR D CA 1
ATOM 8874 C C . THR D 1 87 ? 54.038 35.834 21.169 1.00 6.18 87 THR D C 1
ATOM 8875 O O . THR D 1 87 ? 54.895 36.698 21.388 1.00 7.24 87 THR D O 1
ATOM 8879 N N . PRO D 1 88 ? 54.310 34.520 21.237 1.00 5.93 88 PRO D N 1
ATOM 8880 C CA . PRO D 1 88 ? 55.635 34.065 21.635 1.00 6.99 88 PRO D CA 1
ATOM 8881 C C . PRO D 1 88 ? 56.747 34.443 20.701 1.00 6.76 88 PRO D C 1
ATOM 8882 O O . PRO D 1 88 ? 56.553 34.688 19.517 1.00 6.57 88 PRO D O 1
ATOM 8886 N N . ASP D 1 89 ? 57.949 34.452 21.264 1.00 8.05 89 ASP D N 1
ATOM 8887 C CA A ASP D 1 89 ? 59.155 34.267 20.462 0.50 6.85 89 ASP D CA 1
ATOM 8888 C CA B ASP D 1 89 ? 59.198 34.243 20.493 0.50 6.39 89 ASP D CA 1
ATOM 8889 C C . ASP D 1 89 ? 59.252 32.752 20.160 1.00 6.67 89 ASP D C 1
ATOM 8890 O O . ASP D 1 89 ? 59.397 31.911 21.050 1.00 9.77 89 ASP D O 1
ATOM 8899 N N . TRP D 1 90 ? 59.158 32.412 18.883 1.00 6.85 90 TRP D N 1
ATOM 8900 C CA . TRP D 1 90 ? 59.069 31.018 18.496 1.00 6.89 90 TRP D CA 1
ATOM 8901 C C . TRP D 1 90 ? 60.406 30.293 18.446 1.00 8.21 90 TRP D C 1
ATOM 8902 O O . TRP D 1 90 ? 60.430 29.078 18.399 1.00 13.17 90 TRP D O 1
ATOM 8913 N N . ARG D 1 91 ? 61.512 31.024 18.499 1.00 6.67 91 ARG D N 1
ATOM 8914 C CA . ARG D 1 91 ? 62.832 30.413 18.385 1.00 6.37 91 ARG D CA 1
ATOM 8915 C C . ARG D 1 91 ? 63.510 30.371 19.757 1.00 6.04 91 ARG D C 1
ATOM 8916 O O . ARG D 1 91 ? 64.485 31.056 20.005 1.00 7.87 91 ARG D O 1
ATOM 8924 N N . THR D 1 92 ? 62.932 29.560 20.645 1.00 7.71 92 THR D N 1
ATOM 8925 C CA . THR D 1 92 ? 63.453 29.353 21.999 1.00 8.67 92 THR D CA 1
ATOM 8926 C C . THR D 1 92 ? 63.398 27.881 22.411 1.00 9.17 92 THR D C 1
ATOM 8927 O O . THR D 1 92 ? 62.715 27.066 21.789 1.00 9.02 92 THR D O 1
ATOM 8931 N N . SER D 1 93 ? 64.118 27.562 23.480 1.00 8.29 93 SER D N 1
ATOM 8932 C CA . SER D 1 93 ? 64.107 26.215 24.048 1.00 8.70 93 SER D CA 1
ATOM 8933 C C . SER D 1 93 ? 62.740 25.807 24.539 1.00 8.87 93 SER D C 1
ATOM 8934 O O . SER D 1 93 ? 62.371 24.647 24.433 1.00 11.14 93 SER D O 1
ATOM 8937 N N . GLU D 1 94 ? 61.966 26.733 25.107 1.00 9.60 94 GLU D N 1
ATOM 8938 C CA . GLU D 1 94 ? 60.668 26.355 25.634 1.00 9.11 94 GLU D CA 1
ATOM 8939 C C . GLU D 1 94 ? 59.726 25.917 24.510 1.00 10.27 94 GLU D C 1
ATOM 8940 O O . GLU D 1 94 ? 58.907 25.026 24.688 1.00 12.32 94 GLU D O 1
ATOM 8946 N N . VAL D 1 95 ? 59.876 26.500 23.335 1.00 9.45 95 VAL D N 1
ATOM 8947 C CA . VAL D 1 95 ? 59.107 26.069 22.184 1.00 11.19 95 VAL D CA 1
ATOM 8948 C C . VAL D 1 95 ? 59.525 24.684 21.745 1.00 10.09 95 VAL D C 1
ATOM 8949 O O . VAL D 1 95 ? 58.643 23.838 21.481 1.00 11.81 95 VAL D O 1
ATOM 8953 N N . GLN D 1 96 ? 60.828 24.393 21.783 1.00 8.76 96 GLN D N 1
ATOM 8954 C CA . GLN D 1 96 ? 61.288 23.055 21.428 1.00 10.12 96 GLN D CA 1
ATOM 8955 C C . GLN D 1 96 ? 60.761 21.991 22.412 1.00 11.23 96 GLN D C 1
ATOM 8956 O O . GLN D 1 96 ? 60.727 20.807 22.031 1.00 15.98 96 GLN D O 1
ATOM 8962 N N . ARG D 1 97 ? 60.476 22.382 23.671 1.00 12.05 97 ARG D N 1
ATOM 8963 C CA . ARG D 1 97 ? 59.956 21.491 24.772 1.00 14.74 97 ARG D CA 1
ATOM 8964 C C . ARG D 1 97 ? 58.409 21.480 24.802 1.00 14.56 97 ARG D C 1
ATOM 8965 O O . ARG D 1 97 ? 57.809 20.850 25.688 1.00 13.89 97 ARG D O 1
ATOM 8973 N N . GLY D 1 98 ? 57.746 22.241 23.933 1.00 11.39 98 GLY D N 1
ATOM 8974 C CA . GLY D 1 98 ? 56.285 22.216 23.866 1.00 11.56 98 GLY D CA 1
ATOM 8975 C C . GLY D 1 98 ? 55.489 23.231 24.682 1.00 11.22 98 GLY D C 1
ATOM 8976 O O . GLY D 1 98 ? 54.294 23.042 24.885 1.00 13.97 98 GLY D O 1
ATOM 8977 N N . TYR D 1 99 ? 56.125 24.315 25.120 1.00 8.87 99 TYR D N 1
ATOM 8978 C CA . TYR D 1 99 ? 55.462 25.307 25.990 1.00 8.58 99 TYR D CA 1
ATOM 8979 C C . TYR D 1 99 ? 55.728 26.727 25.462 1.00 9.01 99 TYR D C 1
ATOM 8980 O O . TYR D 1 99 ? 56.460 27.518 26.065 1.00 9.07 99 TYR D O 1
ATOM 8989 N N . HIS D 1 100 ? 55.058 27.082 24.377 1.00 7.85 100 HIS D N 1
ATOM 8990 C CA . HIS D 1 100 ? 55.281 28.405 23.780 1.00 6.13 100 HIS D CA 1
ATOM 8991 C C . HIS D 1 100 ? 54.876 29.558 24.710 1.00 7.42 100 HIS D C 1
ATOM 8992 O O . HIS D 1 100 ? 55.406 30.671 24.592 1.00 8.62 100 HIS D O 1
ATOM 8999 N N . GLN D 1 101 ? 53.934 29.280 25.616 1.00 7.80 101 GLN D N 1
ATOM 9000 C CA . GLN D 1 101 ? 53.490 30.277 26.562 1.00 8.98 101 GLN D CA 1
ATOM 9001 C C . GLN D 1 101 ? 54.613 30.801 27.451 1.00 7.48 101 GLN D C 1
ATOM 9002 O O . GLN D 1 101 ? 54.524 31.922 27.946 1.00 7.99 101 GLN D O 1
ATOM 9008 N N . HIS D 1 102 ? 55.649 29.986 27.643 1.00 7.30 102 HIS D N 1
ATOM 9009 C CA . HIS D 1 102 ? 56.793 30.313 28.467 1.00 6.56 102 HIS D CA 1
ATOM 9010 C C . HIS D 1 102 ? 58.092 30.510 27.678 1.00 8.47 102 HIS D C 1
ATOM 9011 O O . HIS D 1 102 ? 59.179 30.346 28.191 1.00 8.81 102 HIS D O 1
ATOM 9018 N N A SER D 1 103 ? 57.952 30.881 26.422 0.50 8.97 103 SER D N 1
ATOM 9019 N N B SER D 1 103 ? 57.925 30.951 26.438 0.50 8.97 103 SER D N 1
ATOM 9020 C CA A SER D 1 103 ? 59.104 31.094 25.583 0.50 9.38 103 SER D CA 1
ATOM 9021 C CA B SER D 1 103 ? 59.026 31.258 25.543 0.50 9.25 103 SER D CA 1
ATOM 9022 C C A SER D 1 103 ? 59.855 32.313 26.064 0.50 8.81 103 SER D C 1
ATOM 9023 C C B SER D 1 103 ? 59.854 32.381 26.104 0.50 9.05 103 SER D C 1
ATOM 9024 O O A SER D 1 103 ? 59.329 33.420 26.059 0.50 10.03 103 SER D O 1
ATOM 9025 O O B SER D 1 103 ? 59.379 33.510 26.197 0.50 10.25 103 SER D O 1
ATOM 9030 N N . GLY D 1 104 ? 61.093 32.084 26.486 1.00 8.43 104 GLY D N 1
ATOM 9031 C CA . GLY D 1 104 ? 61.933 33.100 27.094 1.00 9.39 104 GLY D CA 1
ATOM 9032 C C . GLY D 1 104 ? 61.747 33.331 28.597 1.00 10.09 104 GLY D C 1
ATOM 9033 O O . GLY D 1 104 ? 62.355 34.237 29.167 1.00 13.05 104 GLY D O 1
ATOM 9034 N N . GLY D 1 105 ? 60.957 32.490 29.227 1.00 9.01 105 GLY D N 1
ATOM 9035 C CA . GLY D 1 105 ? 60.759 32.512 30.660 1.00 10.18 105 GLY D CA 1
ATOM 9036 C C . GLY D 1 105 ? 59.292 32.336 31.030 1.00 7.61 105 GLY D C 1
ATOM 9037 O O . GLY D 1 105 ? 58.400 32.465 30.191 1.00 8.06 105 GLY D O 1
ATOM 9038 N N . MET D 1 106 ? 59.023 32.097 32.299 1.00 7.70 106 MET D N 1
ATOM 9039 C CA . MET D 1 106 ? 57.657 31.912 32.737 1.00 7.84 106 MET D CA 1
ATOM 9040 C C . MET D 1 106 ? 56.796 33.120 32.387 1.00 6.60 106 MET D C 1
ATOM 9041 O O . MET D 1 106 ? 57.151 34.288 32.675 1.00 7.91 106 MET D O 1
ATOM 9046 N N . LEU D 1 107 ? 55.679 32.817 31.729 1.00 6.22 107 LEU D N 1
ATOM 9047 C CA . LEU D 1 107 ? 54.672 33.773 31.222 1.00 6.99 107 LEU D CA 1
ATOM 9048 C C . LEU D 1 107 ? 55.148 34.658 30.080 1.00 7.61 107 LEU D C 1
ATOM 9049 O O . LEU D 1 107 ? 54.396 35.504 29.622 1.00 7.61 107 LEU D O 1
ATOM 9054 N N . ALA D 1 108 ? 56.369 34.456 29.603 1.00 6.57 108 ALA D N 1
ATOM 9055 C CA . ALA D 1 108 ? 56.965 35.422 28.670 1.00 6.12 108 ALA D CA 1
ATOM 9056 C C . ALA D 1 108 ? 56.396 35.373 27.235 1.00 7.10 108 ALA D C 1
ATOM 9057 O O . ALA D 1 108 ? 56.655 36.263 26.434 1.00 8.86 108 ALA D O 1
ATOM 9059 N N . GLY D 1 109 ? 55.605 34.360 26.929 1.00 6.48 109 GLY D N 1
ATOM 9060 C CA . GLY D 1 109 ? 54.821 34.387 25.713 1.00 6.77 109 GLY D CA 1
ATOM 9061 C C . GLY D 1 109 ? 53.705 35.387 25.703 1.00 6.14 109 GLY D C 1
ATOM 9062 O O . GLY D 1 109 ? 53.263 35.824 24.622 1.00 8.15 109 GLY D O 1
ATOM 9063 N N . TRP D 1 110 ? 53.259 35.768 26.900 1.00 6.80 110 TRP D N 1
ATOM 9064 C CA . TRP D 1 110 ? 52.313 36.852 27.068 1.00 7.28 110 TRP D CA 1
ATOM 9065 C C . TRP D 1 110 ? 53.084 38.144 27.143 1.00 7.15 110 TRP D C 1
ATOM 9066 O O . TRP D 1 110 ? 53.705 38.445 28.156 1.00 8.07 110 TRP D O 1
ATOM 9077 N N . LYS D 1 111 ? 53.153 38.850 26.011 1.00 6.91 111 LYS D N 1
ATOM 9078 C CA . LYS D 1 111 ? 53.922 40.073 25.932 1.00 5.91 111 LYS D CA 1
ATOM 9079 C C . LYS D 1 111 ? 53.080 41.300 26.233 1.00 7.03 111 LYS D C 1
ATOM 9080 O O . LYS D 1 111 ? 53.366 42.048 27.187 1.00 7.67 111 LYS D O 1
ATOM 9086 N N . PHE D 1 112 ? 52.035 41.512 25.439 1.00 7.30 112 PHE D N 1
ATOM 9087 C CA . PHE D 1 112 ? 51.201 42.715 25.562 1.00 6.37 112 PHE D CA 1
ATOM 9088 C C . PHE D 1 112 ? 50.672 42.907 26.981 1.00 6.57 112 PHE D C 1
ATOM 9089 O O . PHE D 1 112 ? 49.938 42.065 27.480 1.00 8.44 112 PHE D O 1
ATOM 9097 N N . SER D 1 113 ? 51.009 44.030 27.587 1.00 7.42 113 SER D N 1
ATOM 9098 C CA . SER D 1 113 ? 50.576 44.358 28.944 1.00 6.64 113 SER D CA 1
ATOM 9099 C C . SER D 1 113 ? 51.145 43.534 30.076 1.00 8.05 113 SER D C 1
ATOM 9100 O O . SER D 1 113 ? 50.700 43.623 31.223 1.00 9.53 113 SER D O 1
ATOM 9103 N N . ASN D 1 114 ? 52.175 42.763 29.746 1.00 8.96 114 ASN D N 1
ATOM 9104 C CA . ASN D 1 114 ? 53.028 42.104 30.722 1.00 9.20 114 ASN D CA 1
ATOM 9105 C C . ASN D 1 114 ? 54.442 42.652 30.587 1.00 10.19 114 ASN D C 1
ATOM 9106 O O . ASN D 1 114 ? 54.924 43.318 31.486 1.00 13.02 114 ASN D O 1
ATOM 9111 N N . VAL D 1 115 ? 55.095 42.394 29.453 1.00 11.02 115 VAL D N 1
ATOM 9112 C CA . VAL D 1 115 ? 56.494 42.785 29.240 1.00 13.65 115 VAL D CA 1
ATOM 9113 C C . VAL D 1 115 ? 56.642 43.687 28.008 1.00 12.34 115 VAL D C 1
ATOM 9114 O O . VAL D 1 115 ? 57.780 43.947 27.553 1.00 16.02 115 VAL D O 1
ATOM 9118 N N . LYS D 1 116 ? 55.508 44.141 27.441 1.00 10.17 116 LYS D N 1
ATOM 9119 C CA . LYS D 1 116 ? 55.516 44.894 26.193 1.00 8.05 116 LYS D CA 1
ATOM 9120 C C . LYS D 1 116 ? 54.309 45.821 26.164 1.00 7.30 116 LYS D C 1
ATOM 9121 O O . LYS D 1 116 ? 53.275 45.479 26.701 1.00 8.98 116 LYS D O 1
ATOM 9127 N N . ASP D 1 117 ? 54.446 46.975 25.528 1.00 6.38 117 ASP D N 1
ATOM 9128 C CA . ASP D 1 117 ? 53.308 47.869 25.290 1.00 8.17 117 ASP D CA 1
ATOM 9129 C C . ASP D 1 117 ? 52.187 47.121 24.580 1.00 7.22 117 ASP D C 1
ATOM 9130 O O . ASP D 1 117 ? 52.427 46.432 23.599 1.00 8.16 117 ASP D O 1
ATOM 9135 N N . GLY D 1 118 ? 50.990 47.235 25.141 1.00 6.87 118 GLY D N 1
ATOM 9136 C CA . GLY D 1 118 ? 49.812 46.558 24.668 1.00 6.66 118 GLY D CA 1
ATOM 9137 C C . GLY D 1 118 ? 49.065 47.233 23.546 1.00 8.09 118 GLY D C 1
ATOM 9138 O O . GLY D 1 118 ? 49.591 48.089 22.840 1.00 8.15 118 GLY D O 1
ATOM 9139 N N . VAL D 1 119 ? 47.799 46.859 23.416 1.00 7.06 119 VAL D N 1
ATOM 9140 C CA . VAL D 1 119 ? 47.047 47.172 22.234 1.00 5.91 119 VAL D CA 1
ATOM 9141 C C . VAL D 1 119 ? 46.230 48.468 22.328 1.00 6.56 119 VAL D C 1
ATOM 9142 O O . VAL D 1 119 ? 45.632 48.879 21.325 1.00 6.95 119 VAL D O 1
ATOM 9146 N N . PHE D 1 120 ? 46.197 49.113 23.514 1.00 6.61 120 PHE D N 1
ATOM 9147 C CA . PHE D 1 120 ? 45.459 50.348 23.720 1.00 5.78 120 PHE D CA 1
ATOM 9148 C C . PHE D 1 120 ? 46.290 51.525 23.265 1.00 7.30 120 PHE D C 1
ATOM 9149 O O . PHE D 1 120 ? 46.531 52.501 24.027 1.00 8.36 120 PHE D O 1
ATOM 9157 N N . GLY D 1 121 ? 46.698 51.458 22.004 1.00 8.12 121 GLY D N 1
ATOM 9158 C CA . GLY D 1 121 ? 47.454 52.530 21.365 1.00 7.61 121 GLY D CA 1
ATOM 9159 C C . GLY D 1 121 ? 46.974 52.727 19.940 1.00 7.89 121 GLY D C 1
ATOM 9160 O O . GLY D 1 121 ? 46.312 51.856 19.371 1.00 8.47 121 GLY D O 1
ATOM 9161 N N . GLU D 1 122 ? 47.319 53.855 19.338 1.00 7.26 122 GLU D N 1
ATOM 9162 C CA . GLU D 1 122 ? 46.922 54.083 17.967 1.00 8.97 122 GLU D CA 1
ATOM 9163 C C . GLU D 1 122 ? 47.460 53.015 17.011 1.00 6.82 122 GLU D C 1
ATOM 9164 O O . GLU D 1 122 ? 46.843 52.703 16.006 1.00 7.87 122 GLU D O 1
ATOM 9170 N N . PHE D 1 123 ? 48.618 52.471 17.367 1.00 6.22 123 PHE D N 1
ATOM 9171 C CA . PHE D 1 123 ? 49.236 51.350 16.720 1.00 6.77 123 PHE D CA 1
ATOM 9172 C C . PHE D 1 123 ? 49.850 50.464 17.800 1.00 5.67 123 PHE D C 1
ATOM 9173 O O . PHE D 1 123 ? 50.087 50.897 18.914 1.00 7.83 123 PHE D O 1
ATOM 9181 N N . PHE D 1 124 ? 50.125 49.216 17.457 1.00 5.50 124 PHE D N 1
ATOM 9182 C CA . PHE D 1 124 ? 50.918 48.346 18.304 1.00 6.27 124 PHE D CA 1
ATOM 9183 C C . PHE D 1 124 ? 51.750 47.407 17.410 1.00 4.83 124 PHE D C 1
ATOM 9184 O O . PHE D 1 124 ? 51.539 47.300 16.208 1.00 7.34 124 PHE D O 1
ATOM 9192 N N . HIS D 1 125 ? 52.723 46.779 18.041 1.00 6.32 125 HIS D N 1
ATOM 9193 C CA . HIS D 1 125 ? 53.716 45.951 17.367 1.00 6.06 125 HIS D CA 1
ATOM 9194 C C . HIS D 1 125 ? 53.425 44.493 17.661 1.00 7.14 125 HIS D C 1
ATOM 9195 O O . HIS D 1 125 ? 53.226 44.129 18.821 1.00 6.24 125 HIS D O 1
ATOM 9202 N N . VAL D 1 126 ? 53.390 43.673 16.609 1.00 5.73 126 VAL D N 1
ATOM 9203 C CA . VAL D 1 126 ? 53.291 42.232 16.732 1.00 5.22 126 VAL D CA 1
ATOM 9204 C C . VAL D 1 126 ? 54.592 41.621 16.290 1.00 4.41 126 VAL D C 1
ATOM 9205 O O . VAL D 1 126 ? 55.001 41.740 15.123 1.00 5.52 126 VAL D O 1
ATOM 9209 N N . ASN D 1 127 ? 55.264 40.927 17.208 1.00 6.07 127 ASN D N 1
ATOM 9210 C CA . ASN D 1 127 ? 56.453 40.191 16.838 1.00 6.16 127 ASN D CA 1
ATOM 9211 C C . ASN D 1 127 ? 56.111 38.942 16.053 1.00 4.86 127 ASN D C 1
ATOM 9212 O O . ASN D 1 127 ? 55.164 38.259 16.389 1.00 5.88 127 ASN D O 1
ATOM 9217 N N . ASP D 1 128 ? 56.865 38.671 14.989 1.00 6.31 128 ASP D N 1
ATOM 9218 C CA . ASP D 1 128 ? 56.715 37.465 14.174 1.00 6.08 128 ASP D CA 1
ATOM 9219 C C . ASP D 1 128 ? 55.293 37.322 13.639 1.00 6.32 128 ASP D C 1
ATOM 9220 O O . ASP D 1 128 ? 54.529 36.441 14.026 1.00 6.73 128 ASP D O 1
ATOM 9225 N N . ALA D 1 129 ? 54.951 38.199 12.707 1.00 6.24 129 ALA D N 1
ATOM 9226 C CA . ALA D 1 129 ? 53.625 38.254 12.126 1.00 6.22 129 ALA D CA 1
ATOM 9227 C C . ALA D 1 129 ? 53.165 36.904 11.585 1.00 6.20 129 ALA D C 1
ATOM 9228 O O . ALA D 1 129 ? 52.029 36.494 11.799 1.00 7.13 129 ALA D O 1
ATOM 9230 N N . ASP D 1 130 ? 54.035 36.229 10.842 1.00 6.17 130 ASP D N 1
ATOM 9231 C CA . ASP D 1 130 ? 53.643 34.981 10.195 1.00 5.05 130 ASP D CA 1
ATOM 9232 C C . ASP D 1 130 ? 53.286 33.895 11.188 1.00 5.00 130 ASP D C 1
ATOM 9233 O O . ASP D 1 130 ? 52.464 32.997 10.883 1.00 7.05 130 ASP D O 1
ATOM 9238 N N . MET D 1 131 ? 53.926 33.913 12.354 1.00 5.46 131 MET D N 1
ATOM 9239 C CA . MET D 1 131 ? 53.651 32.937 13.422 1.00 4.74 131 MET D CA 1
ATOM 9240 C C . MET D 1 131 ? 52.600 33.352 14.442 1.00 5.25 131 MET D C 1
ATOM 9241 O O . MET D 1 131 ? 52.086 32.483 15.137 1.00 6.78 131 MET D O 1
ATOM 9246 N N A ASN D 1 132 ? 52.269 34.639 14.505 0.50 6.19 132 ASN D N 1
ATOM 9247 N N B ASN D 1 132 ? 52.264 34.649 14.474 0.50 5.23 132 ASN D N 1
ATOM 9248 C CA A ASN D 1 132 ? 51.420 35.119 15.576 0.50 6.23 132 ASN D CA 1
ATOM 9249 C CA B ASN D 1 132 ? 51.505 35.250 15.575 0.50 4.42 132 ASN D CA 1
ATOM 9250 C C A ASN D 1 132 ? 50.050 35.657 15.147 0.50 7.66 132 ASN D C 1
ATOM 9251 C C B ASN D 1 132 ? 50.302 36.135 15.181 0.50 4.50 132 ASN D C 1
ATOM 9252 O O A ASN D 1 132 ? 49.097 35.517 15.892 0.50 12.30 132 ASN D O 1
ATOM 9253 O O B ASN D 1 132 ? 49.777 36.865 16.007 0.50 4.84 132 ASN D O 1
ATOM 9262 N N . LEU D 1 133 ? 49.913 36.113 13.917 1.00 6.36 133 LEU D N 1
ATOM 9263 C CA . LEU D 1 133 ? 48.666 36.687 13.449 1.00 5.48 133 LEU D CA 1
ATOM 9264 C C . LEU D 1 133 ? 47.793 35.628 12.777 1.00 4.75 133 LEU D C 1
ATOM 9265 O O . LEU D 1 133 ? 48.285 34.666 12.251 1.00 6.37 133 LEU D O 1
ATOM 9270 N N . ALA D 1 134 ? 46.478 35.852 12.787 1.00 6.80 134 ALA D N 1
ATOM 9271 C CA . ALA D 1 134 ? 45.547 35.041 12.004 1.00 6.04 134 ALA D CA 1
ATOM 9272 C C . ALA D 1 134 ? 44.619 35.957 11.216 1.00 6.20 134 ALA D C 1
ATOM 9273 O O . ALA D 1 134 ? 44.165 36.991 11.717 1.00 7.53 134 ALA D O 1
ATOM 9275 N N . HIS D 1 135 ? 44.292 35.559 9.997 1.00 6.96 135 HIS D N 1
ATOM 9276 C CA . HIS D 1 135 ? 43.342 36.281 9.191 1.00 7.10 135 HIS D CA 1
ATOM 9277 C C . HIS D 1 135 ? 41.936 36.198 9.772 1.00 6.25 135 HIS D C 1
ATOM 9278 O O . HIS D 1 135 ? 41.490 35.114 10.180 1.00 8.61 135 HIS D O 1
ATOM 9285 N N . LEU D 1 136 ? 41.236 37.328 9.785 1.00 7.11 136 LEU D N 1
ATOM 9286 C CA . LEU D 1 136 ? 39.865 37.406 10.320 1.00 7.93 136 LEU D CA 1
ATOM 9287 C C . LEU D 1 136 ? 38.882 37.275 9.159 1.00 9.22 136 LEU D C 1
ATOM 9288 O O . LEU D 1 136 ? 38.811 38.148 8.305 1.00 9.11 136 LEU D O 1
ATOM 9293 N N . PRO D 1 137 ? 38.085 36.206 9.129 1.00 7.59 137 PRO D N 1
ATOM 9294 C CA . PRO D 1 137 ? 37.000 36.155 8.134 1.00 8.26 137 PRO D CA 1
ATOM 9295 C C . PRO D 1 137 ? 35.993 37.284 8.323 1.00 7.11 137 PRO D C 1
ATOM 9296 O O . PRO D 1 137 ? 35.554 37.557 9.409 1.00 9.31 137 PRO D O 1
ATOM 9300 N N . LYS D 1 138 ? 35.625 37.883 7.190 1.00 9.21 138 LYS D N 1
ATOM 9301 C CA . LYS D 1 138 ? 34.724 39.021 7.166 1.00 10.04 138 LYS D CA 1
ATOM 9302 C C . LYS D 1 138 ? 33.371 38.710 7.819 1.00 9.52 138 LYS D C 1
ATOM 9303 O O . LYS D 1 138 ? 32.673 39.613 8.274 1.00 11.28 138 LYS D O 1
ATOM 9309 N N . GLU D 1 139 ? 32.986 37.440 7.793 1.00 8.49 139 GLU D N 1
ATOM 9310 C CA . GLU D 1 139 ? 31.697 37.008 8.310 1.00 10.76 139 GLU D CA 1
ATOM 9311 C C . GLU D 1 139 ? 31.580 37.100 9.830 1.00 9.33 139 GLU D C 1
ATOM 9312 O O . GLU D 1 139 ? 30.460 37.017 10.359 1.00 12.75 139 GLU D O 1
ATOM 9318 N N . ILE D 1 140 ? 32.715 37.207 10.534 1.00 7.80 140 ILE D N 1
ATOM 9319 C CA . ILE D 1 140 ? 32.693 37.282 12.011 1.00 7.53 140 ILE D CA 1
ATOM 9320 C C . ILE D 1 140 ? 32.691 38.751 12.430 1.00 7.13 140 ILE D C 1
ATOM 9321 O O . ILE D 1 140 ? 33.642 39.491 12.142 1.00 10.00 140 ILE D O 1
ATOM 9326 N N . PRO D 1 141 ? 31.657 39.166 13.173 1.00 8.95 141 PRO D N 1
ATOM 9327 C CA . PRO D 1 141 ? 31.615 40.552 13.587 1.00 10.87 141 PRO D CA 1
ATOM 9328 C C . PRO D 1 141 ? 32.741 40.890 14.544 1.00 10.08 141 PRO D C 1
ATOM 9329 O O . PRO D 1 141 ? 33.218 40.024 15.281 1.00 9.72 141 PRO D O 1
ATOM 9333 N N . LEU D 1 142 ? 33.143 42.146 14.548 1.00 9.23 142 LEU D N 1
ATOM 9334 C CA . LEU D 1 142 ? 34.260 42.591 15.386 1.00 9.75 142 LEU D CA 1
ATOM 9335 C C . LEU D 1 142 ? 34.048 42.268 16.849 1.00 9.73 142 LEU D C 1
ATOM 9336 O O . LEU D 1 142 ? 34.987 41.841 17.537 1.00 10.52 142 LEU D O 1
ATOM 9341 N N . GLU D 1 143 ? 32.832 42.463 17.356 1.00 11.83 143 GLU D N 1
ATOM 9342 C CA . GLU D 1 143 ? 32.569 42.207 18.789 1.00 12.79 143 GLU D CA 1
ATOM 9343 C C . GLU D 1 143 ? 32.803 40.770 19.180 1.00 11.89 143 GLU D C 1
ATOM 9344 O O . GLU D 1 143 ? 33.370 40.504 20.247 1.00 13.89 143 GLU D O 1
ATOM 9350 N N . ALA D 1 144 ? 32.436 39.825 18.312 1.00 9.97 144 ALA D N 1
ATOM 9351 C CA . ALA D 1 144 ? 32.698 38.402 18.587 1.00 10.75 144 ALA D CA 1
ATOM 9352 C C . ALA D 1 144 ? 34.161 38.114 18.421 1.00 8.69 144 ALA D C 1
ATOM 9353 O O . ALA D 1 144 ? 34.742 37.338 19.205 1.00 8.59 144 ALA D O 1
ATOM 9355 N N . ALA D 1 145 ? 34.765 38.683 17.378 1.00 8.31 145 ALA D N 1
ATOM 9356 C CA . ALA D 1 145 ? 36.162 38.369 17.068 1.00 7.56 145 ALA D CA 1
ATOM 9357 C C . ALA D 1 145 ? 37.109 38.802 18.174 1.00 7.41 145 ALA D C 1
ATOM 9358 O O . ALA D 1 145 ? 38.102 38.139 18.445 1.00 8.44 145 ALA D O 1
ATOM 9360 N N . VAL D 1 146 ? 36.778 39.877 18.872 1.00 6.80 146 VAL D N 1
ATOM 9361 C CA . VAL D 1 146 ? 37.697 40.357 19.887 1.00 7.19 146 VAL D CA 1
ATOM 9362 C C . VAL D 1 146 ? 37.619 39.502 21.176 1.00 5.52 146 VAL D C 1
ATOM 9363 O O . VAL D 1 146 ? 38.453 39.660 22.065 1.00 6.69 146 VAL D O 1
ATOM 9367 N N . MET D 1 147 ? 36.689 38.542 21.238 1.00 6.30 147 MET D N 1
ATOM 9368 C CA . MET D 1 147 ? 36.659 37.584 22.313 1.00 7.15 147 MET D CA 1
ATOM 9369 C C . MET D 1 147 ? 37.597 36.404 22.090 1.00 7.97 147 MET D C 1
ATOM 9370 O O . MET D 1 147 ? 37.779 35.597 22.975 1.00 8.79 147 MET D O 1
ATOM 9375 N N . ILE D 1 148 ? 38.177 36.299 20.894 1.00 7.03 148 ILE D N 1
ATOM 9376 C CA . ILE D 1 148 ? 39.039 35.176 20.543 1.00 6.73 148 ILE D CA 1
ATOM 9377 C C . ILE D 1 148 ? 40.468 35.237 21.126 1.00 6.95 148 ILE D C 1
ATOM 9378 O O . ILE D 1 148 ? 40.963 34.216 21.604 1.00 8.73 148 ILE D O 1
ATOM 9383 N N . PRO D 1 149 ? 41.120 36.418 21.132 1.00 6.19 149 PRO D N 1
ATOM 9384 C CA . PRO D 1 149 ? 42.524 36.543 21.613 1.00 5.27 149 PRO D CA 1
ATOM 9385 C C . PRO D 1 149 ? 42.821 36.074 23.016 1.00 6.79 149 PRO D C 1
ATOM 9386 O O . PRO D 1 149 ? 43.955 35.651 23.280 1.00 7.83 149 PRO D O 1
ATOM 9390 N N . ASP D 1 150 ? 41.828 36.153 23.899 1.00 7.33 150 ASP D N 1
ATOM 9391 C CA . ASP D 1 150 ? 42.037 35.886 25.315 1.00 6.26 150 ASP D CA 1
ATOM 9392 C C . ASP D 1 150 ? 40.859 35.117 25.922 1.00 6.40 150 ASP D C 1
ATOM 9393 O O . ASP D 1 150 ? 41.045 34.053 26.535 1.00 7.71 150 ASP D O 1
ATOM 9398 N N . MET D 1 151 ? 39.640 35.637 25.794 1.00 6.24 151 MET D N 1
ATOM 9399 C CA . MET D 1 151 ? 38.546 35.005 26.550 1.00 6.22 151 MET D CA 1
ATOM 9400 C C . MET D 1 151 ? 38.329 33.569 26.093 1.00 4.90 151 MET D C 1
ATOM 9401 O O . MET D 1 151 ? 38.219 32.645 26.914 1.00 6.93 151 MET D O 1
ATOM 9406 N N . MET D 1 152 ? 38.257 33.342 24.780 1.00 7.12 152 MET D N 1
ATOM 9407 C CA A MET D 1 152 ? 38.012 32.010 24.297 0.50 7.42 152 MET D CA 1
ATOM 9408 C CA B MET D 1 152 ? 38.008 31.993 24.275 0.50 7.07 152 MET D CA 1
ATOM 9409 C C . MET D 1 152 ? 39.208 31.099 24.530 1.00 7.45 152 MET D C 1
ATOM 9410 O O . MET D 1 152 ? 39.072 29.977 24.988 1.00 7.62 152 MET D O 1
ATOM 9419 N N . THR D 1 153 ? 40.395 31.579 24.192 1.00 6.36 153 THR D N 1
ATOM 9420 C CA . THR D 1 153 ? 41.561 30.712 24.354 1.00 7.08 153 THR D CA 1
ATOM 9421 C C . THR D 1 153 ? 41.782 30.323 25.809 1.00 5.87 153 THR D C 1
ATOM 9422 O O . THR D 1 153 ? 42.098 29.182 26.121 1.00 6.47 153 THR D O 1
ATOM 9426 N N . THR D 1 154 ? 41.609 31.284 26.703 1.00 6.11 154 THR D N 1
ATOM 9427 C CA . THR D 1 154 ? 41.801 31.019 28.132 1.00 5.55 154 THR D CA 1
ATOM 9428 C C . THR D 1 154 ? 40.697 30.132 28.708 1.00 6.13 154 THR D C 1
ATOM 9429 O O . THR D 1 154 ? 40.985 29.140 29.386 1.00 6.72 154 THR D O 1
ATOM 9433 N N . GLY D 1 155 ? 39.440 30.440 28.437 1.00 6.67 155 GLY D N 1
ATOM 9434 C CA . GLY D 1 155 ? 38.365 29.618 28.968 1.00 6.30 155 GLY D CA 1
ATOM 9435 C C . GLY D 1 155 ? 38.447 28.183 28.459 1.00 5.86 155 GLY D C 1
ATOM 9436 O O . GLY D 1 155 ? 38.288 27.223 29.219 1.00 7.14 155 GLY D O 1
ATOM 9437 N N . PHE D 1 156 ? 38.718 28.025 27.159 1.00 6.31 156 PHE D N 1
ATOM 9438 C CA A PHE D 1 156 ? 38.868 26.700 26.591 0.50 6.85 156 PHE D CA 1
ATOM 9439 C CA B PHE D 1 156 ? 38.829 26.698 26.610 0.50 6.25 156 PHE D CA 1
ATOM 9440 C C . PHE D 1 156 ? 40.082 25.979 27.184 1.00 5.94 156 PHE D C 1
ATOM 9441 O O . PHE D 1 156 ? 40.060 24.772 27.387 1.00 6.79 156 PHE D O 1
ATOM 9456 N N . HIS D 1 157 ? 41.149 26.727 27.465 1.00 6.18 157 HIS D N 1
ATOM 9457 C CA . HIS D 1 157 ? 42.328 26.093 28.060 1.00 6.55 157 HIS D CA 1
ATOM 9458 C C . HIS D 1 157 ? 42.025 25.556 29.451 1.00 6.44 157 HIS D C 1
ATOM 9459 O O . HIS D 1 157 ? 42.596 24.572 29.885 1.00 7.58 157 HIS D O 1
ATOM 9466 N N . GLY D 1 158 ? 41.140 26.233 30.166 1.00 6.94 158 GLY D N 1
ATOM 9467 C CA . GLY D 1 158 ? 40.739 25.725 31.483 1.00 8.58 158 GLY D CA 1
ATOM 9468 C C . GLY D 1 158 ? 40.106 24.346 31.335 1.00 8.54 158 GLY D C 1
ATOM 9469 O O . GLY D 1 158 ? 40.407 23.406 32.077 1.00 7.71 158 GLY D O 1
ATOM 9470 N N . ALA D 1 159 ? 39.211 24.223 30.368 1.00 7.45 159 ALA D N 1
ATOM 9471 C CA . ALA D 1 159 ? 38.610 22.928 30.052 1.00 7.23 159 ALA D CA 1
ATOM 9472 C C . ALA D 1 159 ? 39.613 21.875 29.588 1.00 8.04 159 ALA D C 1
ATOM 9473 O O . ALA D 1 159 ? 39.515 20.709 29.972 1.00 8.56 159 ALA D O 1
ATOM 9475 N N . GLU D 1 160 ? 40.574 22.289 28.763 1.00 7.13 160 GLU D N 1
ATOM 9476 C CA . GLU D 1 160 ? 41.650 21.408 28.328 1.00 7.59 160 GLU D CA 1
ATOM 9477 C C . GLU D 1 160 ? 42.496 20.924 29.500 1.00 7.18 160 GLU D C 1
ATOM 9478 O O . GLU D 1 160 ? 42.794 19.716 29.640 1.00 8.72 160 GLU D O 1
ATOM 9484 N N . LEU D 1 161 ? 42.895 21.851 30.364 1.00 7.52 161 LEU D N 1
ATOM 9485 C CA . LEU D 1 161 ? 43.721 21.470 31.511 1.00 8.10 161 LEU D CA 1
ATOM 9486 C C . LEU D 1 161 ? 42.976 20.570 32.489 1.00 8.69 161 LEU D C 1
ATOM 9487 O O . LEU D 1 161 ? 43.597 19.781 33.206 1.00 9.61 161 LEU D O 1
ATOM 9492 N N . ALA D 1 162 ? 41.663 20.715 32.518 1.00 7.90 162 ALA D N 1
ATOM 9493 C CA . ALA D 1 162 ? 40.808 19.890 33.359 1.00 7.63 162 ALA D CA 1
ATOM 9494 C C . ALA D 1 162 ? 40.621 18.470 32.816 1.00 9.27 162 ALA D C 1
ATOM 9495 O O . ALA D 1 162 ? 39.964 17.638 33.452 1.00 9.62 162 ALA D O 1
ATOM 9497 N N . ASN D 1 163 ? 41.203 18.163 31.659 1.00 8.19 163 ASN D N 1
ATOM 9498 C CA . ASN D 1 163 ? 41.237 16.790 31.177 1.00 8.81 163 ASN D CA 1
ATOM 9499 C C . ASN D 1 163 ? 39.854 16.163 31.086 1.00 9.97 163 ASN D C 1
ATOM 9500 O O . ASN D 1 163 ? 39.639 15.030 31.480 1.00 11.14 163 ASN D O 1
ATOM 9505 N N . ILE D 1 164 ? 38.921 16.908 30.511 1.00 10.84 164 ILE D N 1
ATOM 9506 C CA . ILE D 1 164 ? 37.522 16.477 30.472 1.00 11.72 164 ILE D CA 1
ATOM 9507 C C . ILE D 1 164 ? 37.381 15.333 29.504 1.00 13.22 164 ILE D C 1
ATOM 9508 O O . ILE D 1 164 ? 37.944 15.373 28.389 1.00 15.32 164 ILE D O 1
ATOM 9513 N N . LYS D 1 165 ? 36.642 14.315 29.905 1.00 13.31 165 LYS D N 1
ATOM 9514 C CA . LYS D 1 165 ? 36.363 13.157 29.084 1.00 14.43 165 LYS D CA 1
ATOM 9515 C C . LYS D 1 165 ? 34.840 13.056 28.866 1.00 13.62 165 LYS D C 1
ATOM 9516 O O . LYS D 1 165 ? 34.049 13.656 29.576 1.00 12.38 165 LYS D O 1
ATOM 9522 N N . LEU D 1 166 ? 34.468 12.299 27.842 1.00 13.39 166 LEU D N 1
ATOM 9523 C CA A LEU D 1 166 ? 33.058 12.205 27.440 0.50 11.13 166 LEU D CA 1
ATOM 9524 C CA B LEU D 1 166 ? 33.094 12.130 27.437 0.50 11.72 166 LEU D CA 1
ATOM 9525 C C . LEU D 1 166 ? 32.202 11.738 28.597 1.00 10.91 166 LEU D C 1
ATOM 9526 O O . LEU D 1 166 ? 32.469 10.721 29.227 1.00 14.48 166 LEU D O 1
ATOM 9535 N N . GLY D 1 167 ? 31.173 12.535 28.875 1.00 9.34 167 GLY D N 1
ATOM 9536 C CA . GLY D 1 167 ? 30.209 12.248 29.914 1.00 9.17 167 GLY D CA 1
ATOM 9537 C C . GLY D 1 167 ? 30.593 12.696 31.305 1.00 9.37 167 GLY D C 1
ATOM 9538 O O . GLY D 1 167 ? 29.802 12.540 32.215 1.00 10.12 167 GLY D O 1
ATOM 9539 N N . ASP D 1 168 ? 31.789 13.272 31.481 1.00 9.44 168 ASP D N 1
ATOM 9540 C CA . ASP D 1 168 ? 32.221 13.726 32.794 1.00 9.29 168 ASP D CA 1
ATOM 9541 C C . ASP D 1 168 ? 31.276 14.760 33.358 1.00 9.36 168 ASP D C 1
ATOM 9542 O O . ASP D 1 168 ? 30.750 15.614 32.630 1.00 8.62 168 ASP D O 1
ATOM 9547 N N . THR D 1 169 ? 31.137 14.721 34.681 1.00 8.66 169 THR D N 1
ATOM 9548 C CA . THR D 1 169 ? 30.502 15.769 35.430 1.00 8.40 169 THR D CA 1
ATOM 9549 C C . THR D 1 169 ? 31.576 16.783 35.801 1.00 8.02 169 THR D C 1
ATOM 9550 O O . THR D 1 169 ? 32.598 16.427 36.398 1.00 8.59 169 THR D O 1
ATOM 9554 N N . VAL D 1 170 ? 31.344 18.044 35.437 1.00 6.18 170 VAL D N 1
ATOM 9555 C CA . VAL D 1 170 ? 32.331 19.108 35.551 1.00 6.70 170 VAL D CA 1
ATOM 9556 C C . VAL D 1 170 ? 31.779 20.240 36.383 1.00 7.22 170 VAL D C 1
ATOM 9557 O O . VAL D 1 170 ? 30.599 20.594 36.279 1.00 10.54 170 VAL D O 1
ATOM 9561 N N . CYS D 1 171 ? 32.623 20.827 37.227 1.00 7.20 171 CYS D N 1
ATOM 9562 C CA . CYS D 1 171 ? 32.260 22.089 37.862 1.00 7.94 171 CYS D CA 1
ATOM 9563 C C . CYS D 1 171 ? 33.185 23.178 37.359 1.00 6.28 171 CYS D C 1
ATOM 9564 O O . CYS D 1 171 ? 34.404 23.010 37.389 1.00 7.79 171 CYS D O 1
ATOM 9567 N N . VAL D 1 172 ? 32.624 24.275 36.875 1.00 6.83 172 VAL D N 1
ATOM 9568 C CA . VAL D 1 172 ? 33.404 25.471 36.542 1.00 5.77 172 VAL D CA 1
ATOM 9569 C C . VAL D 1 172 ? 33.177 26.504 37.663 1.00 6.98 172 VAL D C 1
ATOM 9570 O O . VAL D 1 172 ? 32.038 26.925 37.903 1.00 7.60 172 VAL D O 1
ATOM 9574 N N . ILE D 1 173 ? 34.265 26.876 38.343 1.00 7.10 173 ILE D N 1
ATOM 9575 C CA . ILE D 1 173 ? 34.203 27.850 39.429 1.00 8.27 173 ILE D CA 1
ATOM 9576 C C . ILE D 1 173 ? 34.596 29.231 38.890 1.00 7.77 173 ILE D C 1
ATOM 9577 O O . ILE D 1 173 ? 35.738 29.478 38.515 1.00 9.53 173 ILE D O 1
ATOM 9582 N N . GLY D 1 174 ? 33.620 30.117 38.804 1.00 10.31 174 GLY D N 1
ATOM 9583 C CA . GLY D 1 174 ? 33.807 31.458 38.268 1.00 10.34 174 GLY D CA 1
ATOM 9584 C C . GLY D 1 174 ? 33.188 31.526 36.905 1.00 11.53 174 GLY D C 1
ATOM 9585 O O . GLY D 1 174 ? 33.569 30.759 36.018 1.00 15.33 174 GLY D O 1
ATOM 9586 N N . ILE D 1 175 ? 32.216 32.415 36.729 1.00 12.04 175 ILE D N 1
ATOM 9587 C CA . ILE D 1 175 ? 31.583 32.620 35.425 1.00 11.79 175 ILE D CA 1
ATOM 9588 C C . ILE D 1 175 ? 31.525 34.087 35.001 1.00 11.86 175 ILE D C 1
ATOM 9589 O O . ILE D 1 175 ? 30.516 34.574 34.490 1.00 12.19 175 ILE D O 1
ATOM 9594 N N . GLY D 1 176 ? 32.672 34.743 35.154 1.00 10.60 176 GLY D N 1
ATOM 9595 C CA . GLY D 1 176 ? 33.018 35.872 34.331 1.00 9.74 176 GLY D CA 1
ATOM 9596 C C . GLY D 1 176 ? 33.214 35.397 32.902 1.00 10.33 176 GLY D C 1
ATOM 9597 O O . GLY D 1 176 ? 32.927 34.248 32.592 1.00 9.52 176 GLY D O 1
ATOM 9598 N N . PRO D 1 177 ? 33.655 36.281 31.998 1.00 8.33 177 PRO D N 1
ATOM 9599 C CA . PRO D 1 177 ? 33.796 35.869 30.578 1.00 9.25 177 PRO D CA 1
ATOM 9600 C C . PRO D 1 177 ? 34.690 34.651 30.373 1.00 8.73 177 PRO D C 1
ATOM 9601 O O . PRO D 1 177 ? 34.362 33.809 29.545 1.00 8.79 177 PRO D O 1
ATOM 9605 N N . VAL D 1 178 ? 35.811 34.552 31.094 1.00 7.61 178 VAL D N 1
ATOM 9606 C CA . VAL D 1 178 ? 36.661 33.363 30.983 1.00 7.40 178 VAL D CA 1
ATOM 9607 C C . VAL D 1 178 ? 35.927 32.092 31.396 1.00 6.28 178 VAL D C 1
ATOM 9608 O O . VAL D 1 178 ? 35.903 31.099 30.661 1.00 7.23 178 VAL D O 1
ATOM 9612 N N . GLY D 1 179 ? 35.271 32.146 32.555 1.00 6.61 179 GLY D N 1
ATOM 9613 C CA . GLY D 1 179 ? 34.487 31.001 33.023 1.00 8.03 179 GLY D CA 1
ATOM 9614 C C . GLY D 1 179 ? 33.335 30.592 32.123 1.00 7.24 179 GLY D C 1
ATOM 9615 O O . GLY D 1 179 ? 33.046 29.394 31.964 1.00 6.82 179 GLY D O 1
ATOM 9616 N N . LEU D 1 180 ? 32.688 31.579 31.509 1.00 6.11 180 LEU D N 1
ATOM 9617 C CA . LEU D 1 180 ? 31.626 31.282 30.556 1.00 6.49 180 LEU D CA 1
ATOM 9618 C C . LEU D 1 180 ? 32.200 30.518 29.364 1.00 5.70 180 LEU D C 1
ATOM 9619 O O . LEU D 1 180 ? 31.588 29.578 28.861 1.00 7.40 180 LEU D O 1
ATOM 9624 N N . MET D 1 181 ? 33.402 30.902 28.930 1.00 6.40 181 MET D N 1
ATOM 9625 C CA . MET D 1 181 ? 34.094 30.155 27.878 1.00 7.05 181 MET D CA 1
ATOM 9626 C C . MET D 1 181 ? 34.557 28.768 28.357 1.00 5.77 181 MET D C 1
ATOM 9627 O O . MET D 1 181 ? 34.614 27.845 27.575 1.00 7.85 181 MET D O 1
ATOM 9632 N N . SER D 1 182 ? 34.888 28.630 29.647 1.00 5.91 182 SER D N 1
ATOM 9633 C CA . SER D 1 182 ? 35.138 27.292 30.205 1.00 6.02 182 SER D CA 1
ATOM 9634 C C . SER D 1 182 ? 33.898 26.388 30.210 1.00 5.21 182 SER D C 1
ATOM 9635 O O . SER D 1 182 ? 34.007 25.169 30.019 1.00 6.69 182 SER D O 1
ATOM 9638 N N . VAL D 1 183 ? 32.727 26.959 30.478 1.00 5.35 183 VAL D N 1
ATOM 9639 C CA . VAL D 1 183 ? 31.479 26.181 30.369 1.00 5.90 183 VAL D CA 1
ATOM 9640 C C . VAL D 1 183 ? 31.312 25.724 28.916 1.00 5.77 183 VAL D C 1
ATOM 9641 O O . VAL D 1 183 ? 31.050 24.546 28.654 1.00 7.70 183 VAL D O 1
ATOM 9645 N N . ALA D 1 184 ? 31.474 26.667 27.982 1.00 6.55 184 ALA D N 1
ATOM 9646 C CA . ALA D 1 184 ? 31.381 26.315 26.576 1.00 6.62 184 ALA D CA 1
ATOM 9647 C C . ALA D 1 184 ? 32.429 25.250 26.184 1.00 8.26 184 ALA D C 1
ATOM 9648 O O . ALA D 1 184 ? 32.143 24.302 25.441 1.00 9.62 184 ALA D O 1
ATOM 9650 N N . GLY D 1 185 ? 33.638 25.424 26.694 1.00 7.94 185 GLY D N 1
ATOM 9651 C CA . GLY D 1 185 ? 34.711 24.481 26.442 1.00 8.28 185 GLY D CA 1
ATOM 9652 C C . GLY D 1 185 ? 34.391 23.107 26.951 1.00 7.03 185 GLY D C 1
ATOM 9653 O O . GLY D 1 185 ? 34.633 22.131 26.270 1.00 9.29 185 GLY D O 1
ATOM 9654 N N . ALA D 1 186 ? 33.881 23.033 28.172 1.00 7.33 186 ALA D N 1
ATOM 9655 C CA . ALA D 1 186 ? 33.530 21.778 28.763 1.00 7.81 186 ALA D CA 1
ATOM 9656 C C . ALA D 1 186 ? 32.472 21.082 27.910 1.00 8.56 186 ALA D C 1
ATOM 9657 O O . ALA D 1 186 ? 32.542 19.879 27.692 1.00 9.78 186 ALA D O 1
ATOM 9659 N N . ASN D 1 187 ? 31.504 21.857 27.415 1.00 8.74 187 ASN D N 1
ATOM 9660 C CA . ASN D 1 187 ? 30.425 21.328 26.569 1.00 7.83 187 ASN D CA 1
ATOM 9661 C C . ASN D 1 187 ? 31.025 20.776 25.290 1.00 9.38 187 ASN D C 1
ATOM 9662 O O . ASN D 1 187 ? 30.669 19.678 24.855 1.00 11.73 187 ASN D O 1
ATOM 9667 N N . HIS D 1 188 ? 31.973 21.495 24.732 1.00 9.83 188 HIS D N 1
ATOM 9668 C CA . HIS D 1 188 ? 32.653 21.067 23.514 1.00 10.19 188 HIS D CA 1
ATOM 9669 C C . HIS D 1 188 ? 33.674 19.985 23.660 1.00 12.91 188 HIS D C 1
ATOM 9670 O O . HIS D 1 188 ? 34.195 19.523 22.664 1.00 19.03 188 HIS D O 1
ATOM 9677 N N . LEU D 1 189 ? 34.012 19.610 24.881 1.00 9.33 189 LEU D N 1
ATOM 9678 C CA . LEU D 1 189 ? 34.905 18.481 25.126 1.00 9.76 189 LEU D CA 1
ATOM 9679 C C . LEU D 1 189 ? 34.146 17.260 25.687 1.00 9.37 189 LEU D C 1
ATOM 9680 O O . LEU D 1 189 ? 34.738 16.281 26.135 1.00 12.06 189 LEU D O 1
ATOM 9685 N N . GLY D 1 190 ? 32.826 17.305 25.619 1.00 11.07 190 GLY D N 1
ATOM 9686 C CA . GLY D 1 190 ? 31.997 16.143 25.866 1.00 12.35 190 GLY D CA 1
ATOM 9687 C C . GLY D 1 190 ? 31.469 15.998 27.271 1.00 9.20 190 GLY D C 1
ATOM 9688 O O . GLY D 1 190 ? 30.992 14.927 27.627 1.00 9.85 190 GLY D O 1
ATOM 9689 N N . ALA D 1 191 ? 31.466 17.076 28.059 1.00 8.31 191 ALA D N 1
ATOM 9690 C CA . ALA D 1 191 ? 30.922 16.998 29.422 1.00 6.05 191 ALA D CA 1
ATOM 9691 C C . ALA D 1 191 ? 29.452 16.642 29.402 1.00 8.06 191 ALA D C 1
ATOM 9692 O O . ALA D 1 191 ? 28.710 17.033 28.496 1.00 9.55 191 ALA D O 1
ATOM 9694 N N . GLY D 1 192 ? 29.032 15.908 30.430 1.00 9.66 192 GLY D N 1
ATOM 9695 C CA . GLY D 1 192 ? 27.625 15.649 30.661 1.00 10.09 192 GLY D CA 1
ATOM 9696 C C . GLY D 1 192 ? 27.055 16.767 31.524 1.00 10.14 192 GLY D C 1
ATOM 9697 O O . GLY D 1 192 ? 26.785 17.861 31.047 1.00 13.03 192 GLY D O 1
ATOM 9698 N N . ARG D 1 193 ? 26.905 16.513 32.812 1.00 7.81 193 ARG D N 1
ATOM 9699 C CA . ARG D 1 193 ? 26.421 17.519 33.722 1.00 8.03 193 ARG D CA 1
ATOM 9700 C C . ARG D 1 193 ? 27.483 18.595 33.948 1.00 8.33 193 ARG D C 1
ATOM 9701 O O . ARG D 1 193 ? 28.665 18.267 34.127 1.00 7.93 193 ARG D O 1
ATOM 9709 N N . ILE D 1 194 ? 27.081 19.869 33.956 1.00 8.80 194 ILE D N 1
ATOM 9710 C CA . ILE D 1 194 ? 28.029 20.959 34.168 1.00 6.84 194 ILE D CA 1
ATOM 9711 C C . ILE D 1 194 ? 27.470 21.907 35.234 1.00 7.47 194 ILE D C 1
ATOM 9712 O O . ILE D 1 194 ? 26.439 22.545 35.050 1.00 8.38 194 ILE D O 1
ATOM 9717 N N . PHE D 1 195 ? 28.145 21.948 36.366 1.00 7.86 195 PHE D N 1
ATOM 9718 C CA . PHE D 1 195 ? 27.876 22.925 37.408 1.00 8.13 195 PHE D CA 1
ATOM 9719 C C . PHE D 1 195 ? 28.642 24.203 37.106 1.00 8.05 195 PHE D C 1
ATOM 9720 O O . PHE D 1 195 ? 29.804 24.155 36.759 1.00 9.91 195 PHE D O 1
ATOM 9728 N N . ALA D 1 196 ? 28.000 25.351 37.267 1.00 7.47 196 ALA D N 1
ATOM 9729 C CA . ALA D 1 196 ? 28.657 26.654 37.134 1.00 9.09 196 ALA D CA 1
ATOM 9730 C C . ALA D 1 196 ? 28.466 27.436 38.441 1.00 8.48 196 ALA D C 1
ATOM 9731 O O . ALA D 1 196 ? 27.328 27.638 38.917 1.00 9.77 196 ALA D O 1
ATOM 9733 N N . VAL D 1 197 ? 29.583 27.835 39.039 1.00 8.12 197 VAL D N 1
ATOM 9734 C CA . VAL D 1 197 ? 29.551 28.539 40.336 1.00 7.37 197 VAL D CA 1
ATOM 9735 C C . VAL D 1 197 ? 29.639 30.035 40.070 1.00 10.55 197 VAL D C 1
ATOM 9736 O O . VAL D 1 197 ? 30.651 30.539 39.579 1.00 11.16 197 VAL D O 1
ATOM 9740 N N . GLY D 1 198 ? 28.572 30.739 40.394 1.00 12.46 198 GLY D N 1
ATOM 9741 C CA . GLY D 1 198 ? 28.480 32.172 40.192 1.00 14.78 198 GLY D CA 1
ATOM 9742 C C . GLY D 1 198 ? 27.205 32.679 40.848 1.00 17.04 198 GLY D C 1
ATOM 9743 O O . GLY D 1 198 ? 26.341 31.883 41.234 1.00 15.98 198 GLY D O 1
ATOM 9744 N N . SER D 1 199 ? 27.076 33.996 40.968 1.00 19.93 199 SER D N 1
ATOM 9745 C CA . SER D 1 199 ? 25.923 34.575 41.660 1.00 22.94 199 SER D CA 1
ATOM 9746 C C . SER D 1 199 ? 25.293 35.778 40.949 1.00 23.73 199 SER D C 1
ATOM 9747 O O . SER D 1 199 ? 24.205 36.203 41.335 1.00 26.46 199 SER D O 1
ATOM 9750 N N . ARG D 1 200 ? 25.967 36.348 39.954 1.00 22.92 200 ARG D N 1
ATOM 9751 C CA . ARG D 1 200 ? 25.416 37.478 39.201 1.00 22.65 200 ARG D CA 1
ATOM 9752 C C . ARG D 1 200 ? 24.439 36.960 38.151 1.00 22.91 200 ARG D C 1
ATOM 9753 O O . ARG D 1 200 ? 24.804 36.148 37.283 1.00 22.66 200 ARG D O 1
ATOM 9761 N N . LYS D 1 201 ? 23.212 37.468 38.213 1.00 20.61 201 LYS D N 1
ATOM 9762 C CA . LYS D 1 201 ? 22.091 36.988 37.420 1.00 21.68 201 LYS D CA 1
ATOM 9763 C C . LYS D 1 201 ? 22.431 36.847 35.935 1.00 20.74 201 LYS D C 1
ATOM 9764 O O . LYS D 1 201 ? 22.209 35.785 35.324 1.00 19.27 201 LYS D O 1
ATOM 9770 N N . HIS D 1 202 ? 22.991 37.897 35.347 1.00 20.31 202 HIS D N 1
ATOM 9771 C CA . HIS D 1 202 ? 23.173 37.880 33.902 1.00 18.74 202 HIS D CA 1
ATOM 9772 C C . HIS D 1 202 ? 24.207 36.845 33.506 1.00 18.51 202 HIS D C 1
ATOM 9773 O O . HIS D 1 202 ? 24.012 36.124 32.519 1.00 17.87 202 HIS D O 1
ATOM 9780 N N . CYS D 1 203 ? 25.276 36.757 34.292 1.00 17.93 203 CYS D N 1
ATOM 9781 C CA . CYS D 1 203 ? 26.323 35.763 34.067 1.00 17.16 203 CYS D CA 1
ATOM 9782 C C . CYS D 1 203 ? 25.771 34.347 34.183 1.00 16.49 203 CYS D C 1
ATOM 9783 O O . CYS D 1 203 ? 26.072 33.467 33.363 1.00 15.60 203 CYS D O 1
ATOM 9786 N N . CYS D 1 204 ? 24.947 34.116 35.188 1.00 14.96 204 CYS D N 1
ATOM 9787 C CA . CYS D 1 204 ? 24.331 32.790 35.376 1.00 15.90 204 CYS D CA 1
ATOM 9788 C C . CYS D 1 204 ? 23.430 32.405 34.195 1.00 14.12 204 CYS D C 1
ATOM 9789 O O . CYS D 1 204 ? 23.454 31.253 33.725 1.00 14.00 204 CYS D O 1
ATOM 9792 N N . ASP D 1 205 ? 22.644 33.361 33.693 1.00 15.46 205 ASP D N 1
ATOM 9793 C CA . ASP D 1 205 ? 21.790 33.103 32.528 1.00 16.32 205 ASP D CA 1
ATOM 9794 C C . ASP D 1 205 ? 22.613 32.749 31.282 1.00 14.18 205 ASP D C 1
ATOM 9795 O O . ASP D 1 205 ? 22.263 31.848 30.517 1.00 13.78 205 ASP D O 1
ATOM 9800 N N . ILE D 1 206 ? 23.690 33.473 31.039 1.00 12.63 206 ILE D N 1
ATOM 9801 C CA . ILE D 1 206 ? 24.523 33.147 29.897 1.00 12.15 206 ILE D CA 1
ATOM 9802 C C . ILE D 1 206 ? 25.208 31.768 30.091 1.00 11.56 206 ILE D C 1
ATOM 9803 O O . ILE D 1 206 ? 25.406 31.005 29.140 1.00 12.05 206 ILE D O 1
ATOM 9808 N N . ALA D 1 207 ? 25.577 31.430 31.314 1.00 11.19 207 ALA D N 1
ATOM 9809 C CA . ALA D 1 207 ? 26.155 30.100 31.566 1.00 9.83 207 ALA D CA 1
ATOM 9810 C C . ALA D 1 207 ? 25.212 28.991 31.098 1.00 9.76 207 ALA D C 1
ATOM 9811 O O . ALA D 1 207 ? 25.663 28.011 30.502 1.00 8.67 207 ALA D O 1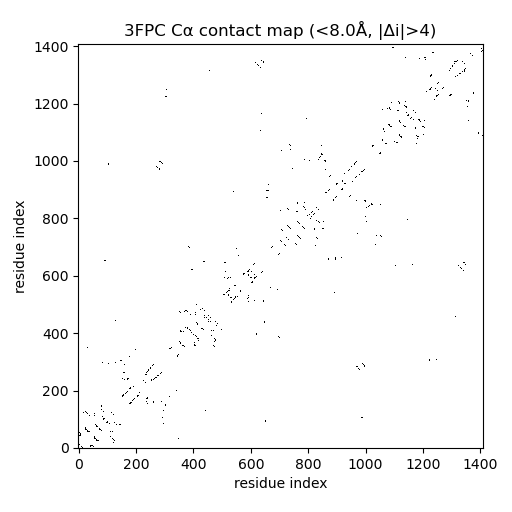
ATOM 9813 N N . LEU D 1 208 ? 23.910 29.131 31.374 1.00 10.35 208 LEU D N 1
ATOM 9814 C CA . LEU D 1 208 ? 22.931 28.128 30.919 1.00 10.89 208 LEU D CA 1
ATOM 9815 C C . LEU D 1 208 ? 22.946 28.058 29.389 1.00 10.32 208 LEU D C 1
ATOM 9816 O O . LEU D 1 208 ? 22.891 26.985 28.795 1.00 12.39 208 LEU D O 1
ATOM 9821 N N . GLU D 1 209 ? 23.074 29.209 28.735 1.00 9.93 209 GLU D N 1
ATOM 9822 C CA . GLU D 1 209 ? 23.065 29.239 27.279 1.00 11.21 209 GLU D CA 1
ATOM 9823 C C . GLU D 1 209 ? 24.295 28.543 26.677 1.00 9.05 209 GLU D C 1
ATOM 9824 O O . GLU D 1 209 ? 24.226 27.967 25.593 1.00 14.58 209 GLU D O 1
ATOM 9830 N N . TYR D 1 210 ? 25.418 28.575 27.382 1.00 8.80 210 TYR D N 1
ATOM 9831 C CA . TYR D 1 210 ? 26.619 27.863 26.946 1.00 8.35 210 TYR D CA 1
ATOM 9832 C C . TYR D 1 210 ? 26.700 26.402 27.355 1.00 10.09 210 TYR D C 1
ATOM 9833 O O . TYR D 1 210 ? 27.633 25.705 26.958 1.00 10.81 210 TYR D O 1
ATOM 9842 N N . GLY D 1 211 ? 25.738 25.940 28.146 1.00 10.45 211 GLY D N 1
ATOM 9843 C CA . GLY D 1 211 ? 25.624 24.517 28.444 1.00 12.15 211 GLY D CA 1
ATOM 9844 C C . GLY D 1 211 ? 25.625 24.115 29.906 1.00 10.01 211 GLY D C 1
ATOM 9845 O O . GLY D 1 211 ? 25.484 22.945 30.210 1.00 12.17 211 GLY D O 1
ATOM 9846 N N . ALA D 1 212 ? 25.717 25.062 30.821 1.00 9.78 212 ALA D N 1
ATOM 9847 C CA . ALA D 1 212 ? 25.625 24.740 32.244 1.00 9.18 212 ALA D CA 1
ATOM 9848 C C . ALA D 1 212 ? 24.258 24.108 32.522 1.00 8.79 212 ALA D C 1
ATOM 9849 O O . ALA D 1 212 ? 23.254 24.569 31.994 1.00 11.23 212 ALA D O 1
ATOM 9851 N N . THR D 1 213 ? 24.242 23.055 33.334 1.00 9.03 213 THR D N 1
ATOM 9852 C CA . THR D 1 213 ? 22.992 22.410 33.719 1.00 9.32 213 THR D CA 1
ATOM 9853 C C . THR D 1 213 ? 22.540 22.841 35.109 1.00 9.57 213 THR D C 1
ATOM 9854 O O . THR D 1 213 ? 21.361 22.759 35.456 1.00 12.95 213 THR D O 1
ATOM 9858 N N . ASP D 1 214 ? 23.481 23.289 35.923 1.00 10.48 214 ASP D N 1
ATOM 9859 C CA . ASP D 1 214 ? 23.213 23.592 37.325 1.00 10.32 214 ASP D CA 1
ATOM 9860 C C . ASP D 1 214 ? 23.982 24.831 37.709 1.00 11.20 214 ASP D C 1
ATOM 9861 O O . ASP D 1 214 ? 25.173 24.883 37.497 1.00 13.83 214 ASP D O 1
ATOM 9866 N N . ILE D 1 215 ? 23.314 25.817 38.276 1.00 11.32 215 ILE D N 1
ATOM 9867 C CA . ILE D 1 215 ? 23.977 27.008 38.788 1.00 12.57 215 ILE D CA 1
ATOM 9868 C C . ILE D 1 215 ? 24.103 26.899 40.301 1.00 11.62 215 ILE D C 1
ATOM 9869 O O . ILE D 1 215 ? 23.107 26.608 41.009 1.00 13.97 215 ILE D O 1
ATOM 9874 N N . ILE D 1 216 ? 25.299 27.190 40.810 1.00 11.49 216 ILE D N 1
ATOM 9875 C CA . ILE D 1 216 ? 25.606 27.126 42.243 1.00 11.98 216 ILE D CA 1
ATOM 9876 C C . ILE D 1 216 ? 26.003 28.514 42.744 1.00 12.63 216 ILE D C 1
ATOM 9877 O O . ILE D 1 216 ? 27.044 29.066 42.395 1.00 14.04 216 ILE D O 1
ATOM 9882 N N . ASN D 1 217 ? 25.132 29.085 43.566 1.00 13.79 217 ASN D N 1
ATOM 9883 C CA . ASN D 1 217 ? 25.298 30.424 44.082 1.00 13.45 217 ASN D CA 1
ATOM 9884 C C . ASN D 1 217 ? 25.707 30.327 45.557 1.00 13.83 217 ASN D C 1
ATOM 9885 O O . ASN D 1 217 ? 25.003 29.709 46.331 1.00 12.92 217 ASN D O 1
ATOM 9890 N N . TYR D 1 218 ? 26.836 30.929 45.930 1.00 15.68 218 TYR D N 1
ATOM 9891 C CA . TYR D 1 218 ? 27.359 30.851 47.306 1.00 15.42 218 TYR D CA 1
ATOM 9892 C C . TYR D 1 218 ? 26.435 31.429 48.349 1.00 15.40 218 TYR D C 1
ATOM 9893 O O . TYR D 1 218 ? 26.597 31.141 49.530 1.00 16.51 218 TYR D O 1
ATOM 9902 N N . LYS D 1 219 ? 25.479 32.246 47.925 1.00 16.11 219 LYS D N 1
ATOM 9903 C CA . LYS D 1 219 ? 24.520 32.816 48.878 1.00 17.42 219 LYS D CA 1
ATOM 9904 C C . LYS D 1 219 ? 23.561 31.751 49.416 1.00 17.06 219 LYS D C 1
ATOM 9905 O O . LYS D 1 219 ? 22.892 31.968 50.454 1.00 18.58 219 LYS D O 1
ATOM 9911 N N . ASN D 1 220 ? 23.484 30.616 48.726 1.00 16.79 220 ASN D N 1
ATOM 9912 C CA . ASN D 1 220 ? 22.685 29.466 49.165 1.00 15.84 220 ASN D CA 1
ATOM 9913 C C . ASN D 1 220 ? 23.488 28.427 49.946 1.00 17.43 220 ASN D C 1
ATOM 9914 O O . ASN D 1 220 ? 23.030 27.275 50.114 1.00 17.77 220 ASN D O 1
ATOM 9919 N N . GLY D 1 221 ? 24.678 28.809 50.417 1.00 16.14 221 GLY D N 1
ATOM 9920 C CA . GLY D 1 221 ? 25.460 27.951 51.295 1.00 15.34 221 GLY D CA 1
ATOM 9921 C C . GLY D 1 221 ? 26.787 27.499 50.694 1.00 13.06 221 GLY D C 1
ATOM 9922 O O . GLY D 1 221 ? 27.060 27.696 49.511 1.00 15.16 221 GLY D O 1
ATOM 9923 N N . ASP D 1 222 ? 27.618 26.888 51.524 1.00 13.65 222 ASP D N 1
ATOM 9924 C CA . ASP D 1 222 ? 28.954 26.501 51.105 1.00 13.20 222 ASP D CA 1
ATOM 9925 C C . ASP D 1 222 ? 28.853 25.775 49.768 1.00 12.94 222 ASP D C 1
ATOM 9926 O O . ASP D 1 222 ? 28.120 24.786 49.638 1.00 13.42 222 ASP D O 1
ATOM 9931 N N . ILE D 1 223 ? 29.589 26.264 48.770 1.00 12.21 223 ILE D N 1
ATOM 9932 C CA . ILE D 1 223 ? 29.477 25.719 47.408 1.00 11.81 223 ILE D CA 1
ATOM 9933 C C . ILE D 1 223 ? 29.916 24.252 47.327 1.00 9.87 223 ILE D C 1
ATOM 9934 O O . ILE D 1 223 ? 29.360 23.469 46.533 1.00 12.36 223 ILE D O 1
ATOM 9939 N N . VAL D 1 224 ? 30.859 23.863 48.182 1.00 11.65 224 VAL D N 1
ATOM 9940 C CA . VAL D 1 224 ? 31.305 22.466 48.206 1.00 12.14 224 VAL D CA 1
ATOM 9941 C C . VAL D 1 224 ? 30.184 21.571 48.692 1.00 12.07 224 VAL D C 1
ATOM 9942 O O . VAL D 1 224 ? 29.885 20.557 48.097 1.00 13.02 224 VAL D O 1
ATOM 9946 N N . GLU D 1 225 ? 29.551 21.968 49.790 1.00 12.65 225 GLU D N 1
ATOM 9947 C CA . GLU D 1 225 ? 28.423 21.205 50.314 1.00 13.42 225 GLU D CA 1
ATOM 9948 C C . GLU D 1 225 ? 27.250 21.157 49.323 1.00 12.89 225 GLU D C 1
ATOM 9949 O O . GLU D 1 225 ? 26.599 20.129 49.171 1.00 12.80 225 GLU D O 1
ATOM 9955 N N . GLN D 1 226 ? 27.003 22.242 48.601 1.00 13.15 226 GLN D N 1
ATOM 9956 C CA . GLN D 1 226 ? 25.956 22.197 47.582 1.00 12.53 226 GLN D CA 1
ATOM 9957 C C . GLN D 1 226 ? 26.264 21.154 46.499 1.00 13.25 226 GLN D C 1
ATOM 9958 O O . GLN D 1 226 ? 25.390 20.365 46.100 1.00 13.02 226 GLN D O 1
ATOM 9964 N N . ILE D 1 227 ? 27.516 21.124 46.035 1.00 12.38 227 ILE D N 1
ATOM 9965 C CA . ILE D 1 227 ? 27.883 20.217 44.968 1.00 11.25 227 ILE D CA 1
ATOM 9966 C C . ILE D 1 227 ? 27.908 18.756 45.463 1.00 11.49 227 ILE D C 1
ATOM 9967 O O . ILE D 1 227 ? 27.481 17.845 44.741 1.00 13.64 227 ILE D O 1
ATOM 9972 N N . LEU D 1 228 ? 28.372 18.514 46.692 1.00 12.86 228 LEU D N 1
ATOM 9973 C CA . LEU D 1 228 ? 28.344 17.150 47.241 1.00 12.74 228 LEU D CA 1
ATOM 9974 C C . LEU D 1 228 ? 26.905 16.661 47.396 1.00 14.17 228 LEU D C 1
ATOM 9975 O O . LEU D 1 228 ? 26.608 15.511 47.061 1.00 16.13 228 LEU D O 1
ATOM 9980 N N . LYS D 1 229 ? 26.011 17.532 47.858 1.00 16.02 229 LYS D N 1
ATOM 9981 C CA . LYS D 1 229 ? 24.585 17.181 47.978 1.00 15.47 229 LYS D CA 1
ATOM 9982 C C . LYS D 1 229 ? 23.985 16.842 46.612 1.00 17.35 229 LYS D C 1
ATOM 9983 O O . LYS D 1 229 ? 23.272 15.839 46.470 1.00 16.70 229 LYS D O 1
ATOM 9989 N N . ALA D 1 230 ? 24.328 17.645 45.599 1.00 14.84 230 ALA D N 1
ATOM 9990 C CA . ALA D 1 230 ? 23.763 17.480 44.249 1.00 14.16 230 ALA D CA 1
ATOM 9991 C C . ALA D 1 230 ? 24.278 16.232 43.571 1.00 14.68 230 ALA D C 1
ATOM 9992 O O . ALA D 1 230 ? 23.658 15.762 42.621 1.00 15.91 230 ALA D O 1
ATOM 9994 N N . THR D 1 231 ? 25.421 15.720 44.031 1.00 15.84 231 THR D N 1
ATOM 9995 C CA . THR D 1 231 ? 26.043 14.534 43.437 1.00 16.00 231 THR D CA 1
ATOM 9996 C C . THR D 1 231 ? 25.986 13.327 44.364 1.00 17.08 231 THR D C 1
ATOM 9997 O O . THR D 1 231 ? 26.765 12.379 44.193 1.00 15.57 231 THR D O 1
ATOM 10001 N N . ASP D 1 232 ? 25.093 13.387 45.355 1.00 17.73 232 ASP D N 1
ATOM 10002 C CA . ASP D 1 232 ? 24.865 12.278 46.283 1.00 20.77 232 ASP D CA 1
ATOM 10003 C C . ASP D 1 232 ? 26.174 11.829 46.942 1.00 18.69 232 ASP D C 1
ATOM 10004 O O . ASP D 1 232 ? 26.447 10.629 47.128 1.00 20.09 232 ASP D O 1
ATOM 10009 N N . GLY D 1 233 ? 27.007 12.816 47.268 1.00 15.83 233 GLY D N 1
ATOM 10010 C CA . GLY D 1 233 ? 28.263 12.584 47.966 1.00 17.49 233 GLY D CA 1
ATOM 10011 C C . GLY D 1 233 ? 29.443 12.147 47.121 1.00 18.34 233 GLY D C 1
ATOM 10012 O O . GLY D 1 233 ? 30.548 12.032 47.629 1.00 20.73 233 GLY D O 1
ATOM 10013 N N . LYS D 1 234 ? 29.212 11.930 45.831 1.00 17.47 234 LYS D N 1
ATOM 10014 C CA . LYS D 1 234 ? 30.209 11.386 44.925 1.00 17.06 234 LYS D CA 1
ATOM 10015 C C . LYS D 1 234 ? 31.195 12.459 44.478 1.00 16.69 234 LYS D C 1
ATOM 10016 O O . LYS D 1 234 ? 32.321 12.145 44.140 1.00 19.47 234 LYS D O 1
ATOM 10022 N N . GLY D 1 235 ? 30.770 13.714 44.466 1.00 14.83 235 GLY D N 1
ATOM 10023 C CA . GLY D 1 235 ? 31.623 14.804 43.923 1.00 11.98 235 GLY D CA 1
ATOM 10024 C C . GLY D 1 235 ? 31.567 14.845 42.403 1.00 11.28 235 GLY D C 1
ATOM 10025 O O . GLY D 1 235 ? 30.863 14.050 41.769 1.00 13.31 235 GLY D O 1
ATOM 10026 N N . VAL D 1 236 ? 32.329 15.759 41.819 1.00 8.40 236 VAL D N 1
ATOM 10027 C CA . VAL D 1 236 ? 32.421 15.905 40.376 1.00 8.47 236 VAL D CA 1
ATOM 10028 C C . VAL D 1 236 ? 33.691 15.218 39.863 1.00 7.18 236 VAL D C 1
ATOM 10029 O O . VAL D 1 236 ? 34.615 14.904 40.635 1.00 9.16 236 VAL D O 1
ATOM 10033 N N . ASP D 1 237 ? 33.734 14.977 38.554 1.00 7.16 237 ASP D N 1
ATOM 10034 C CA . ASP D 1 237 ? 34.819 14.305 37.929 1.00 6.58 237 ASP D CA 1
ATOM 10035 C C . ASP D 1 237 ? 36.006 15.248 37.675 1.00 5.69 237 ASP D C 1
ATOM 10036 O O . ASP D 1 237 ? 37.151 14.827 37.853 1.00 7.70 237 ASP D O 1
ATOM 10041 N N . LYS D 1 238 ? 35.734 16.489 37.267 1.00 6.59 238 LYS D N 1
ATOM 10042 C CA . LYS D 1 238 ? 36.744 17.438 36.864 1.00 7.57 238 LYS D CA 1
ATOM 10043 C C . LYS D 1 238 ? 36.292 18.828 37.280 1.00 5.55 238 LYS D C 1
ATOM 10044 O O . LYS D 1 238 ? 35.104 19.089 37.303 1.00 6.72 238 LYS D O 1
ATOM 10050 N N . VAL D 1 239 ? 37.263 19.710 37.566 1.00 7.02 239 VAL D N 1
ATOM 10051 C CA . VAL D 1 239 ? 36.982 21.086 37.946 1.00 6.61 239 VAL D CA 1
ATOM 10052 C C . VAL D 1 239 ? 37.817 22.048 37.124 1.00 6.53 239 VAL D C 1
ATOM 10053 O O . VAL D 1 239 ? 39.015 21.821 36.937 1.00 7.38 239 VAL D O 1
ATOM 10057 N N . VAL D 1 240 ? 37.172 23.105 36.632 1.00 6.31 240 VAL D N 1
ATOM 10058 C CA . VAL D 1 240 ? 37.852 24.244 36.050 1.00 6.41 240 VAL D CA 1
ATOM 10059 C C . VAL D 1 240 ? 37.783 25.403 37.021 1.00 6.39 240 VAL D C 1
ATOM 10060 O O . VAL D 1 240 ? 36.711 25.729 37.507 1.00 7.81 240 VAL D O 1
ATOM 10064 N N . ILE D 1 241 ? 38.923 26.011 37.334 1.00 6.76 241 ILE D N 1
ATOM 10065 C CA . ILE D 1 241 ? 38.941 27.251 38.114 1.00 6.58 241 ILE D CA 1
ATOM 10066 C C . ILE D 1 241 ? 39.158 28.422 37.165 1.00 6.12 241 ILE D C 1
ATOM 10067 O O . ILE D 1 241 ? 40.207 28.504 36.513 1.00 7.73 241 ILE D O 1
ATOM 10072 N N . ALA D 1 242 ? 38.159 29.307 37.075 1.00 7.63 242 ALA D N 1
ATOM 10073 C CA . ALA D 1 242 ? 38.168 30.472 36.181 1.00 8.76 242 ALA D CA 1
ATOM 10074 C C . ALA D 1 242 ? 37.855 31.765 36.921 1.00 10.69 242 ALA D C 1
ATOM 10075 O O . ALA D 1 242 ? 37.498 32.775 36.311 1.00 13.95 242 ALA D O 1
ATOM 10077 N N . GLY D 1 243 ? 38.033 31.746 38.228 1.00 9.32 243 GLY D N 1
ATOM 10078 C CA . GLY D 1 243 ? 37.752 32.889 39.078 1.00 11.07 243 GLY D CA 1
ATOM 10079 C C . GLY D 1 243 ? 38.074 32.546 40.515 1.00 11.14 243 GLY D C 1
ATOM 10080 O O . GLY D 1 243 ? 38.539 31.440 40.820 1.00 11.83 243 GLY D O 1
ATOM 10081 N N . GLY D 1 244 ? 37.774 33.471 41.406 1.00 11.69 244 GLY D N 1
ATOM 10082 C CA . GLY D 1 244 ? 38.022 33.299 42.819 1.00 10.82 244 GLY D CA 1
ATOM 10083 C C . GLY D 1 244 ? 39.396 33.826 43.210 1.00 11.38 244 GLY D C 1
ATOM 10084 O O . GLY D 1 244 ? 39.856 34.831 42.695 1.00 11.73 244 GLY D O 1
ATOM 10085 N N . ASP D 1 245 ? 40.018 33.156 44.161 1.00 10.87 245 ASP D N 1
ATOM 10086 C CA . ASP D 1 245 ? 41.266 33.607 44.749 1.00 11.44 245 ASP D CA 1
ATOM 10087 C C . ASP D 1 245 ? 42.121 32.393 45.117 1.00 10.90 245 ASP D C 1
ATOM 10088 O O . ASP D 1 245 ? 41.825 31.283 44.682 1.00 9.54 245 ASP D O 1
ATOM 10093 N N . VAL D 1 246 ? 43.177 32.600 45.905 1.00 10.72 246 VAL D N 1
ATOM 10094 C CA . VAL D 1 246 ? 44.063 31.501 46.249 1.00 10.23 246 VAL D CA 1
ATOM 10095 C C . VAL D 1 246 ? 43.391 30.416 47.048 1.00 12.16 246 VAL D C 1
ATOM 10096 O O . VAL D 1 246 ? 43.876 29.284 47.079 1.00 13.87 246 VAL D O 1
ATOM 10100 N N . HIS D 1 247 ? 42.271 30.747 47.683 1.00 9.97 247 HIS D N 1
ATOM 10101 C CA . HIS D 1 247 ? 41.524 29.779 48.478 1.00 10.36 247 HIS D CA 1
ATOM 10102 C C . HIS D 1 247 ? 40.563 28.895 47.697 1.00 9.96 247 HIS D C 1
ATOM 10103 O O . HIS D 1 247 ? 39.994 27.925 48.257 1.00 10.11 247 HIS D O 1
ATOM 10110 N N . THR D 1 248 ? 40.422 29.170 46.411 1.00 10.08 248 THR D N 1
ATOM 10111 C CA . THR D 1 248 ? 39.482 28.436 45.577 1.00 8.11 248 THR D CA 1
ATOM 10112 C C . THR D 1 248 ? 39.963 27.018 45.292 1.00 8.89 248 THR D C 1
ATOM 10113 O O . THR D 1 248 ? 39.160 26.119 45.137 1.00 7.92 248 THR D O 1
ATOM 10117 N N . PHE D 1 249 ? 41.266 26.820 45.287 1.00 8.57 249 PHE D N 1
ATOM 10118 C CA . PHE D 1 249 ? 41.848 25.513 45.050 1.00 8.04 249 PHE D CA 1
ATOM 10119 C C . PHE D 1 249 ? 41.403 24.514 46.122 1.00 8.69 249 PHE D C 1
ATOM 10120 O O . PHE D 1 249 ? 41.104 23.351 45.814 1.00 8.07 249 PHE D O 1
ATOM 10128 N N . ALA D 1 250 ? 41.353 24.950 47.378 1.00 8.17 250 ALA D N 1
ATOM 10129 C CA . ALA D 1 250 ? 40.898 24.048 48.437 1.00 7.45 250 ALA D CA 1
ATOM 10130 C C . ALA D 1 250 ? 39.447 23.602 48.203 1.00 9.30 250 ALA D C 1
ATOM 10131 O O . ALA D 1 250 ? 39.104 22.466 48.453 1.00 9.37 250 ALA D O 1
ATOM 10133 N N . GLN D 1 251 ? 38.608 24.505 47.713 1.00 8.09 251 GLN D N 1
ATOM 10134 C CA . GLN D 1 251 ? 37.231 24.167 47.377 1.00 7.14 251 GLN D CA 1
ATOM 10135 C C . GLN D 1 251 ? 37.200 23.108 46.267 1.00 7.44 251 GLN D C 1
ATOM 10136 O O . GLN D 1 251 ? 36.435 22.147 46.345 1.00 9.11 251 GLN D O 1
ATOM 10142 N N . ALA D 1 252 ? 38.003 23.309 45.229 1.00 7.70 252 ALA D N 1
ATOM 10143 C CA . ALA D 1 252 ? 38.081 22.357 44.129 1.00 6.83 252 ALA D CA 1
ATOM 10144 C C . ALA D 1 252 ? 38.469 20.967 44.608 1.00 6.35 252 ALA D C 1
ATOM 10145 O O . ALA D 1 252 ? 37.866 19.967 44.216 1.00 8.25 252 ALA D O 1
ATOM 10147 N N . VAL D 1 253 ? 39.498 20.898 45.447 1.00 6.63 253 VAL D N 1
ATOM 10148 C CA . VAL D 1 253 ? 39.936 19.614 45.971 1.00 6.79 253 VAL D CA 1
ATOM 10149 C C . VAL D 1 253 ? 38.842 18.925 46.767 1.00 5.89 253 VAL D C 1
ATOM 10150 O O . VAL D 1 253 ? 38.697 17.710 46.694 1.00 7.24 253 VAL D O 1
ATOM 10154 N N . LYS D 1 254 ? 38.091 19.687 47.560 1.00 7.43 254 LYS D N 1
ATOM 10155 C CA . LYS D 1 254 ? 37.069 19.094 48.423 1.00 7.55 254 LYS D CA 1
ATOM 10156 C C . LYS D 1 254 ? 35.835 18.631 47.667 1.00 8.65 254 LYS D C 1
ATOM 10157 O O . LYS D 1 254 ? 35.093 17.808 48.180 1.00 11.90 254 LYS D O 1
ATOM 10163 N N . MET D 1 255 ? 35.597 19.128 46.456 1.00 7.55 255 MET D N 1
ATOM 10164 C CA . MET D 1 255 ? 34.419 18.708 45.698 1.00 8.39 255 MET D CA 1
ATOM 10165 C C . MET D 1 255 ? 34.700 17.647 44.634 1.00 7.01 255 MET D C 1
ATOM 10166 O O . MET D 1 255 ? 33.758 17.122 44.031 1.00 9.42 255 MET D O 1
ATOM 10171 N N . ILE D 1 256 ? 35.975 17.342 44.394 1.00 7.84 256 ILE D N 1
ATOM 10172 C CA . ILE D 1 256 ? 36.359 16.490 43.303 1.00 7.59 256 ILE D CA 1
ATOM 10173 C C . ILE D 1 256 ? 36.659 15.060 43.784 1.00 8.39 256 ILE D C 1
ATOM 10174 O O . ILE D 1 256 ? 37.125 14.857 44.911 1.00 7.82 256 ILE D O 1
ATOM 10179 N N . LYS D 1 257 ? 36.382 14.087 42.916 1.00 7.01 257 LYS D N 1
ATOM 10180 C CA . LYS D 1 257 ? 36.686 12.682 43.167 1.00 8.16 257 LYS D CA 1
ATOM 10181 C C . LYS D 1 257 ? 38.207 12.463 43.211 1.00 5.97 257 LYS D C 1
ATOM 10182 O O . LYS D 1 257 ? 38.965 13.197 42.586 1.00 7.24 257 LYS D O 1
ATOM 10188 N N . PRO D 1 258 ? 38.649 11.408 43.913 1.00 6.24 258 PRO D N 1
ATOM 10189 C CA . PRO D 1 258 ? 40.048 11.008 43.774 1.00 7.01 258 PRO D CA 1
ATOM 10190 C C . PRO D 1 258 ? 40.240 10.532 42.333 1.00 6.58 258 PRO D C 1
ATOM 10191 O O . PRO D 1 258 ? 39.301 10.001 41.726 1.00 8.29 258 PRO D O 1
ATOM 10195 N N . GLY D 1 259 ? 41.432 10.707 41.793 1.00 6.00 259 GLY D N 1
ATOM 10196 C CA . GLY D 1 259 ? 41.711 10.342 40.402 1.00 7.24 259 GLY D CA 1
ATOM 10197 C C . GLY D 1 259 ? 41.018 11.298 39.460 1.00 7.21 259 GLY D C 1
ATOM 10198 O O . GLY D 1 259 ? 40.016 10.953 38.826 1.00 8.51 259 GLY D O 1
ATOM 10199 N N . SER D 1 260 ? 41.554 12.512 39.376 1.00 6.37 260 SER D N 1
ATOM 10200 C CA . SER D 1 260 ? 40.808 13.591 38.767 1.00 6.36 260 SER D CA 1
ATOM 10201 C C . SER D 1 260 ? 41.771 14.736 38.380 1.00 6.76 260 SER D C 1
ATOM 10202 O O . SER D 1 260 ? 42.973 14.658 38.656 1.00 7.72 260 SER D O 1
ATOM 10205 N N . ASP D 1 261 ? 41.205 15.818 37.824 1.00 6.28 261 ASP D N 1
ATOM 10206 C CA . ASP D 1 261 ? 41.994 16.946 37.364 1.00 6.86 261 ASP D CA 1
ATOM 10207 C C . ASP D 1 261 ? 41.298 18.248 37.664 1.00 5.96 261 ASP D C 1
ATOM 10208 O O . ASP D 1 261 ? 40.079 18.389 37.462 1.00 7.30 261 ASP D O 1
ATOM 10213 N N . ILE D 1 262 ? 42.102 19.185 38.181 1.00 6.79 262 ILE D N 1
ATOM 10214 C CA . ILE D 1 262 ? 41.706 20.565 38.422 1.00 6.67 262 ILE D CA 1
ATOM 10215 C C . ILE D 1 262 ? 42.497 21.434 37.465 1.00 6.59 262 ILE D C 1
ATOM 10216 O O . ILE D 1 262 ? 43.720 21.443 37.507 1.00 8.33 262 ILE D O 1
ATOM 10221 N N . GLY D 1 263 ? 41.798 22.143 36.577 1.00 7.26 263 GLY D N 1
ATOM 10222 C CA . GLY D 1 263 ? 42.423 23.006 35.560 1.00 8.27 263 GLY D CA 1
ATOM 10223 C C . GLY D 1 263 ? 42.192 24.453 35.907 1.00 7.32 263 GLY D C 1
ATOM 10224 O O . GLY D 1 263 ? 41.089 24.949 35.738 1.00 8.74 263 GLY D O 1
ATOM 10225 N N . ASN D 1 264 ? 43.211 25.130 36.433 1.00 6.02 264 ASN D N 1
ATOM 10226 C CA . ASN D 1 264 ? 43.144 26.560 36.707 1.00 5.74 264 ASN D CA 1
ATOM 10227 C C . ASN D 1 264 ? 43.636 27.418 35.557 1.00 5.88 264 ASN D C 1
ATOM 10228 O O . ASN D 1 264 ? 44.712 27.189 34.967 1.00 7.68 264 ASN D O 1
ATOM 10233 N N . VAL D 1 265 ? 42.836 28.421 35.249 1.00 7.28 265 VAL D N 1
ATOM 10234 C CA . VAL D 1 265 ? 43.262 29.498 34.369 1.00 7.26 265 VAL D CA 1
ATOM 10235 C C . VAL D 1 265 ? 43.131 30.886 34.991 1.00 9.00 265 VAL D C 1
ATOM 10236 O O . VAL D 1 265 ? 43.438 31.884 34.334 1.00 10.21 265 VAL D O 1
ATOM 10240 N N . ASN D 1 266 ? 42.758 30.958 36.264 1.00 8.26 266 ASN D N 1
ATOM 10241 C CA . ASN D 1 266 ? 42.646 32.244 36.930 1.00 7.98 266 ASN D CA 1
ATOM 10242 C C . ASN D 1 266 ? 44.030 32.819 37.233 1.00 8.32 266 ASN D C 1
ATOM 10243 O O . ASN D 1 266 ? 44.888 32.125 37.786 1.00 7.98 266 ASN D O 1
ATOM 10248 N N . TYR D 1 267 ? 44.188 34.110 36.959 1.00 8.48 267 TYR D N 1
ATOM 10249 C CA . TYR D 1 267 ? 45.389 34.874 37.303 1.00 6.99 267 TYR D CA 1
ATOM 10250 C C . TYR D 1 267 ? 45.192 35.326 38.752 1.00 8.56 267 TYR D C 1
ATOM 10251 O O . TYR D 1 267 ? 44.260 36.081 39.076 1.00 10.23 267 TYR D O 1
ATOM 10260 N N . LEU D 1 268 ? 46.034 34.782 39.631 1.00 7.87 268 LEU D N 1
ATOM 10261 C CA . LEU D 1 268 ? 45.954 34.986 41.063 1.00 8.99 268 LEU D CA 1
ATOM 10262 C C . LEU D 1 268 ? 46.744 36.237 41.424 1.00 9.73 268 LEU D C 1
ATOM 10263 O O . LEU D 1 268 ? 47.956 36.288 41.267 1.00 11.18 268 LEU D O 1
ATOM 10268 N N . GLY D 1 269 ? 46.024 37.239 41.901 1.00 10.73 269 GLY D N 1
ATOM 10269 C CA . GLY D 1 269 ? 46.581 38.563 42.078 1.00 12.10 269 GLY D CA 1
ATOM 10270 C C . GLY D 1 269 ? 47.183 38.892 43.429 1.00 14.02 269 GLY D C 1
ATOM 10271 O O . GLY D 1 269 ? 47.959 39.840 43.533 1.00 15.52 269 GLY D O 1
ATOM 10272 N N . GLU D 1 270 ? 46.800 38.144 44.463 1.00 12.57 270 GLU D N 1
ATOM 10273 C CA . GLU D 1 270 ? 47.166 38.426 45.846 1.00 14.00 270 GLU D CA 1
ATOM 10274 C C . GLU D 1 270 ? 47.347 37.141 46.606 1.00 11.59 270 GLU D C 1
ATOM 10275 O O . GLU D 1 270 ? 46.714 36.139 46.274 1.00 12.27 270 GLU D O 1
ATOM 10281 N N . GLY D 1 271 ? 48.148 37.191 47.667 1.00 11.75 271 GLY D N 1
ATOM 10282 C CA . GLY D 1 271 ? 48.294 36.067 48.573 1.00 11.93 271 GLY D CA 1
ATOM 10283 C C . GLY D 1 271 ? 49.631 35.384 48.394 1.00 11.83 271 GLY D C 1
ATOM 10284 O O . GLY D 1 271 ? 50.081 35.154 47.259 1.00 14.07 271 GLY D O 1
ATOM 10285 N N . ASP D 1 272 ? 50.281 35.044 49.497 1.00 11.09 272 ASP D N 1
ATOM 10286 C CA . ASP D 1 272 ? 51.579 34.394 49.397 1.00 11.60 272 ASP D CA 1
ATOM 10287 C C . ASP D 1 272 ? 51.460 32.989 48.811 1.00 10.27 272 ASP D C 1
ATOM 10288 O O . ASP D 1 272 ? 52.301 32.569 47.969 1.00 9.27 272 ASP D O 1
ATOM 10293 N N . ASN D 1 273 ? 50.454 32.249 49.275 1.00 10.95 273 ASN D N 1
ATOM 10294 C CA . ASN D 1 273 ? 50.341 30.814 49.006 1.00 10.27 273 ASN D CA 1
ATOM 10295 C C . ASN D 1 273 ? 48.956 30.381 48.568 1.00 8.77 273 ASN D C 1
ATOM 10296 O O . ASN D 1 273 ? 47.940 30.950 48.990 1.00 10.35 273 ASN D O 1
ATOM 10301 N N . ILE D 1 274 ? 48.940 29.388 47.686 1.00 7.72 274 ILE D N 1
ATOM 10302 C CA . ILE D 1 274 ? 47.756 28.571 47.390 1.00 9.12 274 ILE D CA 1
ATOM 10303 C C . ILE D 1 274 ? 47.772 27.375 48.317 1.00 9.71 274 ILE D C 1
ATOM 10304 O O . ILE D 1 274 ? 48.672 26.557 48.227 1.00 12.19 274 ILE D O 1
ATOM 10309 N N . ASP D 1 275 ? 46.759 27.255 49.175 1.00 9.71 275 ASP D N 1
ATOM 10310 C CA A ASP D 1 275 ? 46.737 26.159 50.136 0.50 10.10 275 ASP D CA 1
ATOM 10311 C CA B ASP D 1 275 ? 46.665 26.199 50.176 0.50 10.01 275 ASP D CA 1
ATOM 10312 C C . ASP D 1 275 ? 45.926 24.983 49.615 1.00 10.31 275 ASP D C 1
ATOM 10313 O O . ASP D 1 275 ? 44.761 25.113 49.203 1.00 11.23 275 ASP D O 1
ATOM 10322 N N . ILE D 1 276 ? 46.578 23.828 49.610 1.00 8.87 276 ILE D N 1
ATOM 10323 C CA . ILE D 1 276 ? 45.938 22.562 49.235 1.00 9.50 276 ILE D CA 1
ATOM 10324 C C . ILE D 1 276 ? 45.742 21.763 50.517 1.00 8.22 276 ILE D C 1
ATOM 10325 O O . ILE D 1 276 ? 46.711 21.462 51.219 1.00 9.34 276 ILE D O 1
ATOM 10330 N N . PRO D 1 277 ? 44.483 21.424 50.861 1.00 9.12 277 PRO D N 1
ATOM 10331 C CA . PRO D 1 277 ? 44.209 20.764 52.121 1.00 9.40 277 PRO D CA 1
ATOM 10332 C C . PRO D 1 277 ? 44.777 19.332 52.124 1.00 7.60 277 PRO D C 1
ATOM 10333 O O . PRO D 1 277 ? 44.451 18.518 51.261 1.00 8.27 277 PRO D O 1
ATOM 10337 N N . ARG D 1 278 ? 45.617 19.023 53.103 1.00 8.13 278 ARG D N 1
ATOM 10338 C CA . ARG D 1 278 ? 46.312 17.739 53.157 1.00 5.87 278 ARG D CA 1
ATOM 10339 C C . ARG D 1 278 ? 45.380 16.543 53.189 1.00 7.86 278 ARG D C 1
ATOM 10340 O O . ARG D 1 278 ? 45.508 15.628 52.397 1.00 6.92 278 ARG D O 1
ATOM 10348 N N . SER D 1 279 ? 44.415 16.547 54.069 1.00 8.06 279 SER D N 1
ATOM 10349 C CA A SER D 1 279 ? 43.609 15.340 54.219 0.50 7.63 279 SER D CA 1
ATOM 10350 C CA B SER D 1 279 ? 43.551 15.388 54.250 0.50 8.68 279 SER D CA 1
ATOM 10351 C C . SER D 1 279 ? 42.753 15.101 52.974 1.00 8.59 279 SER D C 1
ATOM 10352 O O . SER D 1 279 ? 42.708 13.972 52.448 1.00 8.44 279 SER D O 1
ATOM 10357 N N . GLU D 1 280 ? 42.091 16.145 52.489 1.00 7.49 280 GLU D N 1
ATOM 10358 C CA . GLU D 1 280 ? 41.242 16.007 51.311 1.00 8.63 280 GLU D CA 1
ATOM 10359 C C . GLU D 1 280 ? 42.014 15.792 50.008 1.00 7.71 280 GLU D C 1
ATOM 10360 O O . GLU D 1 280 ? 41.442 15.331 49.022 1.00 7.53 280 GLU D O 1
ATOM 10366 N N . TRP D 1 281 ? 43.324 16.081 50.000 1.00 7.05 281 TRP D N 1
ATOM 10367 C CA . TRP D 1 281 ? 44.189 15.733 48.899 1.00 6.00 281 TRP D CA 1
ATOM 10368 C C . TRP D 1 281 ? 44.739 14.310 49.054 1.00 6.99 281 TRP D C 1
ATOM 10369 O O . TRP D 1 281 ? 45.710 13.924 48.400 1.00 10.03 281 TRP D O 1
ATOM 10380 N N . GLY D 1 282 ? 44.135 13.512 49.902 1.00 6.25 282 GLY D N 1
ATOM 10381 C CA . GLY D 1 282 ? 44.564 12.139 50.075 1.00 6.83 282 GLY D CA 1
ATOM 10382 C C . GLY D 1 282 ? 45.895 11.987 50.756 1.00 6.34 282 GLY D C 1
ATOM 10383 O O . GLY D 1 282 ? 46.671 11.059 50.429 1.00 6.48 282 GLY D O 1
ATOM 10384 N N . VAL D 1 283 ? 46.172 12.897 51.680 1.00 6.78 283 VAL D N 1
ATOM 10385 C CA . VAL D 1 283 ? 47.455 12.959 52.393 1.00 5.16 283 VAL D CA 1
ATOM 10386 C C . VAL D 1 283 ? 48.653 12.797 51.443 1.00 6.20 283 VAL D C 1
ATOM 10387 O O . VAL D 1 283 ? 49.673 12.214 51.792 1.00 7.98 283 VAL D O 1
ATOM 10391 N N . GLY D 1 284 ? 48.520 13.393 50.262 1.00 6.49 284 GLY D N 1
ATOM 10392 C CA . GLY D 1 284 ? 49.557 13.420 49.245 1.00 5.38 284 GLY D CA 1
ATOM 10393 C C . GLY D 1 284 ? 49.366 12.429 48.083 1.00 5.61 284 GLY D C 1
ATOM 10394 O O . GLY D 1 284 ? 50.159 12.381 47.144 1.00 6.94 284 GLY D O 1
ATOM 10395 N N . MET D 1 285 ? 48.315 11.622 48.175 1.00 6.09 285 MET D N 1
ATOM 10396 C CA . MET D 1 285 ? 48.224 10.383 47.399 1.00 5.28 285 MET D CA 1
ATOM 10397 C C . MET D 1 285 ? 46.873 10.132 46.731 1.00 4.79 285 MET D C 1
ATOM 10398 O O . MET D 1 285 ? 46.614 9.041 46.243 1.00 5.45 285 MET D O 1
ATOM 10403 N N . GLY D 1 286 ? 46.024 11.151 46.657 1.00 5.16 286 GLY D N 1
ATOM 10404 C CA . GLY D 1 286 ? 44.683 11.009 46.088 1.00 5.25 286 GLY D CA 1
ATOM 10405 C C . GLY D 1 286 ? 44.514 11.094 44.582 1.00 5.45 286 GLY D C 1
ATOM 10406 O O . GLY D 1 286 ? 43.379 11.043 44.093 1.00 5.98 286 GLY D O 1
ATOM 10407 N N . HIS D 1 287 ? 45.606 11.284 43.856 1.00 5.47 287 HIS D N 1
ATOM 10408 C CA . HIS D 1 287 ? 45.612 11.481 42.380 1.00 5.55 287 HIS D CA 1
ATOM 10409 C C . HIS D 1 287 ? 44.646 12.615 41.974 1.00 6.33 287 HIS D C 1
ATOM 10410 O O . HIS D 1 287 ? 43.933 12.506 40.986 1.00 6.84 287 HIS D O 1
ATOM 10417 N N . LYS D 1 288 ? 44.612 13.688 42.754 1.00 6.18 288 LYS D N 1
ATOM 10418 C CA . LYS D 1 288 ? 43.824 14.881 42.407 1.00 5.28 288 LYS D CA 1
ATOM 10419 C C . LYS D 1 288 ? 44.835 15.834 41.759 1.00 6.54 288 LYS D C 1
ATOM 10420 O O . LYS D 1 288 ? 45.525 16.588 42.424 1.00 7.86 288 LYS D O 1
ATOM 10426 N N . HIS D 1 289 ? 44.977 15.725 40.449 1.00 7.43 289 HIS D N 1
ATOM 10427 C CA . HIS D 1 289 ? 46.030 16.419 39.733 1.00 6.54 289 HIS D CA 1
ATOM 10428 C C . HIS D 1 289 ? 45.678 17.905 39.630 1.00 7.10 289 HIS D C 1
ATOM 10429 O O . HIS D 1 289 ? 44.533 18.238 39.333 1.00 8.42 289 HIS D O 1
ATOM 10436 N N . ILE D 1 290 ? 46.662 18.782 39.840 1.00 6.88 290 ILE D N 1
ATOM 10437 C CA . ILE D 1 290 ? 46.449 20.221 39.863 1.00 7.88 290 ILE D CA 1
ATOM 10438 C C . ILE D 1 290 ? 47.267 20.866 38.748 1.00 6.43 290 ILE D C 1
ATOM 10439 O O . ILE D 1 290 ? 48.471 20.694 38.658 1.00 7.30 290 ILE D O 1
ATOM 10444 N N . HIS D 1 291 ? 46.567 21.591 37.888 1.00 7.05 291 HIS D N 1
ATOM 10445 C CA . HIS D 1 291 ? 47.125 22.245 36.742 1.00 7.66 291 HIS D CA 1
ATOM 10446 C C . HIS D 1 291 ? 46.795 23.732 36.810 1.00 9.14 291 HIS D C 1
ATOM 10447 O O . HIS D 1 291 ? 45.722 24.140 37.307 1.00 9.90 291 HIS D O 1
ATOM 10454 N N . GLY D 1 292 ? 47.700 24.555 36.319 1.00 7.08 292 GLY D N 1
ATOM 10455 C CA . GLY D 1 292 ? 47.455 25.982 36.197 1.00 7.42 292 GLY D CA 1
ATOM 10456 C C . GLY D 1 292 ? 48.264 26.551 35.078 1.00 7.44 292 GLY D C 1
ATOM 10457 O O . GLY D 1 292 ? 49.492 26.472 35.170 1.00 8.49 292 GLY D O 1
ATOM 10458 N N . GLY D 1 293 ? 47.600 27.105 34.048 1.00 6.80 293 GLY D N 1
ATOM 10459 C CA . GLY D 1 293 ? 48.302 27.439 32.828 1.00 7.65 293 GLY D CA 1
ATOM 10460 C C . GLY D 1 293 ? 47.813 28.678 32.109 1.00 6.99 293 GLY D C 1
ATOM 10461 O O . GLY D 1 293 ? 46.617 28.904 32.027 1.00 8.01 293 GLY D O 1
ATOM 10462 N N . LEU D 1 294 ? 48.770 29.461 31.626 1.00 6.34 294 LEU D N 1
ATOM 10463 C CA . LEU D 1 294 ? 48.553 30.564 30.705 1.00 7.84 294 LEU D CA 1
ATOM 10464 C C . LEU D 1 294 ? 47.948 30.064 29.385 1.00 7.63 294 LEU D C 1
ATOM 10465 O O . LEU D 1 294 ? 48.362 29.037 28.844 1.00 7.04 294 LEU D O 1
ATOM 10470 N N . CYS D 1 295 ? 47.018 30.832 28.817 1.00 6.85 295 CYS D N 1
ATOM 10471 C CA . CYS D 1 295 ? 46.374 30.415 27.582 1.00 7.22 295 CYS D CA 1
ATOM 10472 C C . CYS D 1 295 ? 47.353 30.261 26.430 1.00 6.95 295 CYS D C 1
ATOM 10473 O O . CYS D 1 295 ? 48.313 31.042 26.287 1.00 7.23 295 CYS D O 1
ATOM 10476 N N . PRO D 1 296 ? 47.079 29.299 25.561 1.00 6.74 296 PRO D N 1
ATOM 10477 C CA . PRO D 1 296 ? 47.802 29.300 24.298 1.00 6.05 296 PRO D CA 1
ATOM 10478 C C . PRO D 1 296 ? 47.553 30.529 23.442 1.00 6.29 296 PRO D C 1
ATOM 10479 O O . PRO D 1 296 ? 46.494 31.164 23.507 1.00 8.27 296 PRO D O 1
ATOM 10483 N N . GLY D 1 297 ? 48.541 30.820 22.609 1.00 6.70 297 GLY D N 1
ATOM 10484 C CA . GLY D 1 297 ? 48.433 31.888 21.619 1.00 6.79 297 GLY D CA 1
ATOM 10485 C C . GLY D 1 297 ? 49.098 31.466 20.326 1.00 6.59 297 GLY D C 1
ATOM 10486 O O . GLY D 1 297 ? 49.143 30.280 20.001 1.00 6.83 297 GLY D O 1
ATOM 10487 N N . GLY D 1 298 ? 49.555 32.452 19.565 1.00 5.44 298 GLY D N 1
ATOM 10488 C CA . GLY D 1 298 ? 50.058 32.210 18.229 1.00 6.26 298 GLY D CA 1
ATOM 10489 C C . GLY D 1 298 ? 48.956 32.022 17.196 1.00 5.22 298 GLY D C 1
ATOM 10490 O O . GLY D 1 298 ? 47.772 31.879 17.498 1.00 5.88 298 GLY D O 1
ATOM 10491 N N . ARG D 1 299 ? 49.396 31.980 15.945 1.00 4.96 299 ARG D N 1
ATOM 10492 C CA . ARG D 1 299 ? 48.531 31.859 14.798 1.00 5.08 299 ARG D CA 1
ATOM 10493 C C . ARG D 1 299 ? 47.639 30.625 14.811 1.00 6.52 299 ARG D C 1
ATOM 10494 O O . ARG D 1 299 ? 46.453 30.712 14.511 1.00 6.50 299 ARG D O 1
ATOM 10502 N N . LEU D 1 300 ? 48.222 29.461 15.055 1.00 6.49 300 LEU D N 1
ATOM 10503 C CA . LEU D 1 300 ? 47.460 28.249 14.922 1.00 7.34 300 LEU D CA 1
ATOM 10504 C C . LEU D 1 300 ? 46.311 28.198 15.934 1.00 6.27 300 LEU D C 1
ATOM 10505 O O . LEU D 1 300 ? 45.150 27.837 15.575 1.00 7.41 300 LEU D O 1
ATOM 10510 N N . ARG D 1 301 ? 46.574 28.543 17.200 1.00 6.13 301 ARG D N 1
ATOM 10511 C CA . ARG D 1 301 ? 45.491 28.621 18.188 1.00 6.78 301 ARG D CA 1
ATOM 10512 C C . ARG D 1 301 ? 44.387 29.532 17.712 1.00 6.46 301 ARG D C 1
ATOM 10513 O O . ARG D 1 301 ? 43.223 29.201 17.816 1.00 6.47 301 ARG D O 1
ATOM 10521 N N . MET D 1 302 ? 44.753 30.712 17.229 1.00 5.37 302 MET D N 1
ATOM 10522 C CA . MET D 1 302 ? 43.741 31.636 16.753 1.00 6.05 302 MET D CA 1
ATOM 10523 C C . MET D 1 302 ? 42.948 31.037 15.592 1.00 6.03 302 MET D C 1
ATOM 10524 O O . MET D 1 302 ? 41.726 31.188 15.546 1.00 7.18 302 MET D O 1
ATOM 10529 N N . GLU D 1 303 ? 43.630 30.388 14.653 1.00 5.85 303 GLU D N 1
ATOM 10530 C CA . GLU D 1 303 ? 42.931 29.829 13.516 1.00 5.45 303 GLU D CA 1
ATOM 10531 C C . GLU D 1 303 ? 41.935 28.759 13.954 1.00 6.32 303 GLU D C 1
ATOM 10532 O O . GLU D 1 303 ? 40.838 28.646 13.382 1.00 6.44 303 GLU D O 1
ATOM 10538 N N . ARG D 1 304 ? 42.340 27.930 14.908 1.00 7.25 304 ARG D N 1
ATOM 10539 C CA A ARG D 1 304 ? 41.479 26.880 15.451 0.25 5.61 304 ARG D CA 1
ATOM 10540 C CA B ARG D 1 304 ? 41.441 26.898 15.367 0.25 6.82 304 ARG D CA 1
ATOM 10541 C CA C ARG D 1 304 ? 41.472 26.895 15.452 0.50 5.95 304 ARG D CA 1
ATOM 10542 C C . ARG D 1 304 ? 40.208 27.486 16.052 1.00 6.47 304 ARG D C 1
ATOM 10543 O O . ARG D 1 304 ? 39.093 26.995 15.835 1.00 7.28 304 ARG D O 1
ATOM 10565 N N . LEU D 1 305 ? 40.384 28.531 16.837 1.00 6.65 305 LEU D N 1
ATOM 10566 C CA . LEU D 1 305 ? 39.243 29.147 17.511 1.00 6.19 305 LEU D CA 1
ATOM 10567 C C . LEU D 1 305 ? 38.371 29.920 16.535 1.00 6.74 305 LEU D C 1
ATOM 10568 O O . LEU D 1 305 ? 37.153 29.933 16.632 1.00 7.01 305 LEU D O 1
ATOM 10573 N N . ILE D 1 306 ? 39.003 30.543 15.546 1.00 6.44 306 ILE D N 1
ATOM 10574 C CA . ILE D 1 306 ? 38.252 31.233 14.456 1.00 6.06 306 ILE D CA 1
ATOM 10575 C C . ILE D 1 306 ? 37.365 30.191 13.758 1.00 5.83 306 ILE D C 1
ATOM 10576 O O . ILE D 1 306 ? 36.211 30.488 13.427 1.00 8.03 306 ILE D O 1
ATOM 10581 N N . ASP D 1 307 ? 37.893 28.981 13.522 1.00 6.85 307 ASP D N 1
ATOM 10582 C CA . ASP D 1 307 ? 37.071 27.923 12.938 1.00 6.80 307 ASP D CA 1
ATOM 10583 C C . ASP D 1 307 ? 35.864 27.554 13.814 1.00 6.32 307 ASP D C 1
ATOM 10584 O O . ASP D 1 307 ? 34.756 27.350 13.299 1.00 7.69 307 ASP D O 1
ATOM 10589 N N . LEU D 1 308 ? 36.064 27.476 15.123 1.00 6.62 308 LEU D N 1
ATOM 10590 C CA . LEU D 1 308 ? 34.941 27.201 16.009 1.00 6.50 308 LEU D CA 1
ATOM 10591 C C . LEU D 1 308 ? 33.863 28.303 15.906 1.00 7.63 308 LEU D C 1
ATOM 10592 O O . LEU D 1 308 ? 32.675 28.010 15.992 1.00 9.31 308 LEU D O 1
ATOM 10597 N N . VAL D 1 309 ? 34.284 29.552 15.743 1.00 6.36 309 VAL D N 1
ATOM 10598 C CA . VAL D 1 309 ? 33.309 30.649 15.622 1.00 6.47 309 VAL D CA 1
ATOM 10599 C C . VAL D 1 309 ? 32.663 30.648 14.237 1.00 7.66 309 VAL D C 1
ATOM 10600 O O . VAL D 1 309 ? 31.428 30.733 14.073 1.00 8.54 309 VAL D O 1
ATOM 10604 N N . PHE D 1 310 ? 33.500 30.495 13.214 1.00 7.13 310 PHE D N 1
ATOM 10605 C CA . PHE D 1 310 ? 33.042 30.536 11.806 1.00 7.14 310 PHE D CA 1
ATOM 10606 C C . PHE D 1 310 ? 32.028 29.450 11.539 1.00 6.97 310 PHE D C 1
ATOM 10607 O O . PHE D 1 310 ? 31.013 29.685 10.834 1.00 10.02 310 PHE D O 1
ATOM 10615 N N . TYR D 1 311 ? 32.320 28.246 12.026 1.00 8.17 311 TYR D N 1
ATOM 10616 C CA . TYR D 1 311 ? 31.443 27.097 11.782 1.00 8.20 311 TYR D CA 1
ATOM 10617 C C . TYR D 1 311 ? 30.360 26.944 12.847 1.00 10.81 311 TYR D C 1
ATOM 10618 O O . TYR D 1 311 ? 29.690 25.882 12.954 1.00 14.06 311 TYR D O 1
ATOM 10627 N N . LYS D 1 312 ? 30.200 27.993 13.639 1.00 9.68 312 LYS D N 1
ATOM 10628 C CA . LYS D 1 312 ? 29.046 28.135 14.517 1.00 11.35 312 LYS D CA 1
ATOM 10629 C C . LYS D 1 312 ? 29.009 27.119 15.662 1.00 11.83 312 LYS D C 1
ATOM 10630 O O . LYS D 1 312 ? 27.941 26.791 16.191 1.00 15.46 312 LYS D O 1
ATOM 10636 N N . ARG D 1 313 ? 30.181 26.688 16.098 1.00 10.33 313 ARG D N 1
ATOM 10637 C CA . ARG D 1 313 ? 30.301 25.830 17.256 1.00 10.95 313 ARG D CA 1
ATOM 10638 C C . ARG D 1 313 ? 30.108 26.629 18.531 1.00 11.79 313 ARG D C 1
ATOM 10639 O O . ARG D 1 313 ? 29.470 26.147 19.467 1.00 10.98 313 ARG D O 1
ATOM 10647 N N . VAL D 1 314 ? 30.710 27.828 18.566 1.00 10.59 314 VAL D N 1
ATOM 10648 C CA . VAL D 1 314 ? 30.650 28.712 19.733 1.00 12.23 314 VAL D CA 1
ATOM 10649 C C . VAL D 1 314 ? 30.345 30.140 19.258 1.00 10.32 314 VAL D C 1
ATOM 10650 O O . VAL D 1 314 ? 30.916 30.626 18.294 1.00 13.20 314 VAL D O 1
ATOM 10654 N N . ASP D 1 315 ? 29.418 30.809 19.948 1.00 9.69 315 ASP D N 1
ATOM 10655 C CA . ASP D 1 315 ? 29.104 32.208 19.636 1.00 9.76 315 ASP D CA 1
ATOM 10656 C C . ASP D 1 315 ? 29.563 33.040 20.816 1.00 8.85 315 ASP D C 1
ATOM 10657 O O . ASP D 1 315 ? 28.871 33.124 21.823 1.00 10.28 315 ASP D O 1
ATOM 10662 N N . PRO D 1 316 ? 30.757 33.641 20.726 1.00 9.25 316 PRO D N 1
ATOM 10663 C CA . PRO D 1 316 ? 31.216 34.408 21.899 1.00 9.07 316 PRO D CA 1
ATOM 10664 C C . PRO D 1 316 ? 30.644 35.813 22.037 1.00 9.39 316 PRO D C 1
ATOM 10665 O O . PRO D 1 316 ? 30.977 36.554 22.982 1.00 10.41 316 PRO D O 1
ATOM 10669 N N . SER D 1 317 ? 29.775 36.196 21.127 1.00 9.67 317 SER D N 1
ATOM 10670 C CA . SER D 1 317 ? 29.169 37.524 21.192 1.00 11.60 317 SER D CA 1
ATOM 10671 C C . SER D 1 317 ? 28.325 37.708 22.465 1.00 9.72 317 SER D C 1
ATOM 10672 O O . SER D 1 317 ? 28.136 38.851 22.928 1.00 11.86 317 SER D O 1
ATOM 10675 N N . LYS D 1 318 ? 27.844 36.620 23.065 1.00 10.13 318 LYS D N 1
ATOM 10676 C CA . LYS D 1 318 ? 27.050 36.677 24.312 1.00 10.49 318 LYS D CA 1
ATOM 10677 C C . LYS D 1 318 ? 27.833 37.252 25.494 1.00 9.14 318 LYS D C 1
ATOM 10678 O O . LYS D 1 318 ? 27.246 37.657 26.497 1.00 10.95 318 LYS D O 1
ATOM 10684 N N . LEU D 1 319 ? 29.156 37.255 25.385 1.00 8.17 319 LEU D N 1
ATOM 10685 C CA . LEU D 1 319 ? 30.010 37.804 26.427 1.00 7.97 319 LEU D CA 1
ATOM 10686 C C . LEU D 1 319 ? 29.977 39.318 26.461 1.00 9.25 319 LEU D C 1
ATOM 10687 O O . LEU D 1 319 ? 30.321 39.907 27.472 1.00 10.77 319 LEU D O 1
ATOM 10692 N N . VAL D 1 320 ? 29.650 39.923 25.329 1.00 8.73 320 VAL D N 1
ATOM 10693 C CA . VAL D 1 320 ? 29.817 41.361 25.131 1.00 8.58 320 VAL D CA 1
ATOM 10694 C C . VAL D 1 320 ? 28.594 42.095 25.639 1.00 11.54 320 VAL D C 1
ATOM 10695 O O . VAL D 1 320 ? 27.530 42.069 24.995 1.00 14.01 320 VAL D O 1
ATOM 10699 N N . THR D 1 321 ? 28.756 42.806 26.754 1.00 11.32 321 THR D N 1
ATOM 10700 C CA . THR D 1 321 ? 27.587 43.474 27.372 1.00 12.92 321 THR D CA 1
ATOM 10701 C C . THR D 1 321 ? 27.541 44.975 27.167 1.00 12.81 321 THR D C 1
ATOM 10702 O O . THR D 1 321 ? 26.480 45.599 27.348 1.00 14.14 321 THR D O 1
ATOM 10706 N N . HIS D 1 322 ? 28.687 45.555 26.809 1.00 11.97 322 HIS D N 1
ATOM 10707 C CA . HIS D 1 322 ? 28.785 47.002 26.588 1.00 12.86 322 HIS D CA 1
ATOM 10708 C C . HIS D 1 322 ? 29.599 47.206 25.335 1.00 12.02 322 HIS D C 1
ATOM 10709 O O . HIS D 1 322 ? 30.648 46.582 25.189 1.00 12.57 322 HIS D O 1
ATOM 10716 N N . VAL D 1 323 ? 29.112 48.039 24.429 1.00 11.47 323 VAL D N 1
ATOM 10717 C CA . VAL D 1 323 ? 29.862 48.399 23.259 1.00 9.71 323 VAL D CA 1
ATOM 10718 C C . VAL D 1 323 ? 30.012 49.910 23.208 1.00 10.80 323 VAL D C 1
ATOM 10719 O O . VAL D 1 323 ? 29.012 50.633 23.214 1.00 14.48 323 VAL D O 1
ATOM 10723 N N . PHE D 1 324 ? 31.263 50.368 23.150 1.00 10.31 324 PHE D N 1
ATOM 10724 C CA . PHE D 1 324 ? 31.600 51.774 23.103 1.00 10.71 324 PHE D CA 1
ATOM 10725 C C . PHE D 1 324 ? 32.184 52.053 21.744 1.00 10.21 324 PHE D C 1
ATOM 10726 O O . PHE D 1 324 ? 32.772 51.169 21.117 1.00 13.00 324 PHE D O 1
ATOM 10734 N N . ARG D 1 325 ? 32.021 53.280 21.279 1.00 10.90 325 ARG D N 1
ATOM 10735 C CA . ARG D 1 325 ? 32.596 53.700 20.016 1.00 12.48 325 ARG D CA 1
ATOM 10736 C C . ARG D 1 325 ? 33.660 54.735 20.270 1.00 13.65 325 ARG D C 1
ATOM 10737 O O . ARG D 1 325 ? 33.416 55.757 20.934 1.00 18.20 325 ARG D O 1
ATOM 10745 N N . GLY D 1 326 ? 34.830 54.519 19.697 1.00 12.12 326 GLY D N 1
ATOM 10746 C CA . GLY D 1 326 ? 35.849 55.547 19.693 1.00 13.94 326 GLY D CA 1
ATOM 10747 C C . GLY D 1 326 ? 36.987 55.269 20.645 1.00 12.99 326 GLY D C 1
ATOM 10748 O O . GLY D 1 326 ? 36.797 54.859 21.787 1.00 12.48 326 GLY D O 1
ATOM 10749 N N . PHE D 1 327 ? 38.192 55.482 20.132 1.00 14.90 327 PHE D N 1
ATOM 10750 C CA . PHE D 1 327 ? 39.445 55.311 20.876 1.00 16.16 327 PHE D CA 1
ATOM 10751 C C . PHE D 1 327 ? 39.425 55.897 22.280 1.00 14.87 327 PHE D C 1
ATOM 10752 O O . PHE D 1 327 ? 39.888 55.245 23.223 1.00 14.83 327 PHE D O 1
ATOM 10760 N N . ASP D 1 328 ? 38.847 57.085 22.460 1.00 15.48 328 ASP D N 1
ATOM 10761 C CA . ASP D 1 328 ? 38.849 57.725 23.784 1.00 14.98 328 ASP D CA 1
ATOM 10762 C C . ASP D 1 328 ? 38.080 56.948 24.872 1.00 14.85 328 ASP D C 1
ATOM 10763 O O . ASP D 1 328 ? 38.371 57.064 26.068 1.00 16.55 328 ASP D O 1
ATOM 10768 N N . ASN D 1 329 ? 37.160 56.082 24.455 1.00 11.60 329 ASN D N 1
ATOM 10769 C CA . ASN D 1 329 ? 36.355 55.310 25.399 1.00 11.86 329 ASN D CA 1
ATOM 10770 C C . ASN D 1 329 ? 37.122 54.114 26.003 1.00 9.26 329 ASN D C 1
ATOM 10771 O O . ASN D 1 329 ? 36.583 53.384 26.833 1.00 11.56 329 ASN D O 1
ATOM 10776 N N . ILE D 1 330 ? 38.363 53.895 25.582 1.00 11.01 330 ILE D N 1
ATOM 10777 C CA . ILE D 1 330 ? 39.187 52.877 26.202 1.00 10.81 330 ILE D CA 1
ATOM 10778 C C . ILE D 1 330 ? 39.273 53.071 27.700 1.00 9.65 330 ILE D C 1
ATOM 10779 O O . ILE D 1 330 ? 39.167 52.118 28.471 1.00 11.92 330 ILE D O 1
ATOM 10784 N N . GLU D 1 331 ? 39.494 54.313 28.116 1.00 11.88 331 GLU D N 1
ATOM 10785 C CA . GLU D 1 331 ? 39.561 54.622 29.532 1.00 12.15 331 GLU D CA 1
ATOM 10786 C C . GLU D 1 331 ? 38.281 54.248 30.290 1.00 12.69 331 GLU D C 1
ATOM 10787 O O . GLU D 1 331 ? 38.342 53.547 31.304 1.00 15.09 331 GLU D O 1
ATOM 10793 N N . LYS D 1 332 ? 37.136 54.677 29.754 1.00 13.02 332 LYS D N 1
ATOM 10794 C CA . LYS D 1 332 ? 35.816 54.367 30.359 1.00 15.50 332 LYS D CA 1
ATOM 10795 C C . LYS D 1 332 ? 35.604 52.853 30.456 1.00 13.70 332 LYS D C 1
ATOM 10796 O O . LYS D 1 332 ? 35.151 52.347 31.467 1.00 14.18 332 LYS D O 1
ATOM 10802 N N . ALA D 1 333 ? 35.951 52.145 29.386 1.00 12.89 333 ALA D N 1
ATOM 10803 C CA . ALA D 1 333 ? 35.757 50.702 29.313 1.00 10.26 333 ALA D CA 1
ATOM 10804 C C . ALA D 1 333 ? 36.626 49.994 30.349 1.00 11.02 333 ALA D C 1
ATOM 10805 O O . ALA D 1 333 ? 36.189 49.063 31.021 1.00 12.52 333 ALA D O 1
ATOM 10807 N N . PHE D 1 334 ? 37.868 50.451 30.475 1.00 11.31 334 PHE D N 1
ATOM 10808 C CA . PHE D 1 334 ? 38.824 49.881 31.404 1.00 11.74 334 PHE D CA 1
ATOM 10809 C C . PHE D 1 334 ? 38.327 50.070 32.824 1.00 14.74 334 PHE D C 1
ATOM 10810 O O . PHE D 1 334 ? 38.351 49.146 33.632 1.00 15.11 334 PHE D O 1
ATOM 10818 N N . MET D 1 335 ? 37.883 51.278 33.105 1.00 16.21 335 MET D N 1
ATOM 10819 C CA . MET D 1 335 ? 37.412 51.610 34.456 1.00 21.27 335 MET D CA 1
ATOM 10820 C C . MET D 1 335 ? 36.166 50.817 34.864 1.00 23.43 335 MET D C 1
ATOM 10821 O O . MET D 1 335 ? 36.003 50.539 36.035 1.00 23.93 335 MET D O 1
ATOM 10826 N N . LEU D 1 336 ? 35.344 50.382 33.904 1.00 24.72 336 LEU D N 1
ATOM 10827 C CA . LEU D 1 336 ? 34.298 49.369 34.187 1.00 26.44 336 LEU D CA 1
ATOM 10828 C C . LEU D 1 336 ? 34.791 48.005 34.692 1.00 27.87 336 LEU D C 1
ATOM 10829 O O . LEU D 1 336 ? 34.085 47.361 35.480 1.00 30.54 336 LEU D O 1
ATOM 10834 N N . MET D 1 337 ? 35.961 47.523 34.262 1.00 27.72 337 MET D N 1
ATOM 10835 C CA . MET D 1 337 ? 36.502 46.273 34.840 1.00 28.50 337 MET D CA 1
ATOM 10836 C C . MET D 1 337 ? 36.953 46.466 36.285 1.00 30.34 337 MET D C 1
ATOM 10837 O O . MET D 1 337 ? 37.058 45.486 37.027 1.00 30.42 337 MET D O 1
ATOM 10842 N N . LYS D 1 338 ? 37.273 47.706 36.649 1.00 31.14 338 LYS D N 1
ATOM 10843 C CA . LYS D 1 338 ? 37.736 48.022 37.997 1.00 33.82 338 LYS D CA 1
ATOM 10844 C C . LYS D 1 338 ? 36.509 47.984 38.915 1.00 36.34 338 LYS D C 1
ATOM 10845 O O . LYS D 1 338 ? 36.479 47.243 39.903 1.00 37.03 338 LYS D O 1
ATOM 10851 N N . ASP D 1 339 ? 35.484 48.751 38.555 1.00 37.76 339 ASP D N 1
ATOM 10852 C CA . ASP D 1 339 ? 34.231 48.765 39.319 1.00 39.54 339 ASP D CA 1
ATOM 10853 C C . ASP D 1 339 ? 33.125 48.067 38.523 1.00 40.52 339 ASP D C 1
ATOM 10854 O O . ASP D 1 339 ? 32.380 48.700 37.773 1.00 41.93 339 ASP D O 1
ATOM 10859 N N . LYS D 1 340 ? 33.048 46.746 38.701 1.00 40.71 340 LYS D N 1
ATOM 10860 C CA . LYS D 1 340 ? 32.193 45.861 37.904 1.00 40.61 340 LYS D CA 1
ATOM 10861 C C . LYS D 1 340 ? 30.693 45.993 38.222 1.00 38.96 340 LYS D C 1
ATOM 10862 O O . LYS D 1 340 ? 30.239 45.442 39.227 1.00 39.48 340 LYS D O 1
ATOM 10868 N N . PRO D 1 341 ? 29.916 46.680 37.358 1.00 35.65 341 PRO D N 1
ATOM 10869 C CA . PRO D 1 341 ? 28.456 46.707 37.578 1.00 34.58 341 PRO D CA 1
ATOM 10870 C C . PRO D 1 341 ? 27.821 45.334 37.327 1.00 33.54 341 PRO D C 1
ATOM 10871 O O . PRO D 1 341 ? 28.391 44.523 36.588 1.00 30.65 341 PRO D O 1
ATOM 10875 N N . LYS D 1 342 ? 26.664 45.059 37.930 1.00 32.86 342 LYS D N 1
ATOM 10876 C CA . LYS D 1 342 ? 26.153 43.669 37.947 1.00 34.23 342 LYS D CA 1
ATOM 10877 C C . LYS D 1 342 ? 25.733 43.110 36.577 1.00 32.62 342 LYS D C 1
ATOM 10878 O O . LYS D 1 342 ? 25.673 41.884 36.409 1.00 34.83 342 LYS D O 1
ATOM 10884 N N . ASP D 1 343 ? 25.460 43.997 35.618 1.00 30.00 343 ASP D N 1
ATOM 10885 C CA . ASP D 1 343 ? 25.100 43.604 34.245 1.00 28.84 343 ASP D CA 1
ATOM 10886 C C . ASP D 1 343 ? 26.297 43.470 33.289 1.00 26.19 343 ASP D C 1
ATOM 10887 O O . ASP D 1 343 ? 26.106 43.225 32.105 1.00 27.20 343 ASP D O 1
ATOM 10892 N N . LEU D 1 344 ? 27.508 43.667 33.791 1.00 21.93 344 LEU D N 1
ATOM 10893 C CA . LEU D 1 344 ? 28.723 43.579 32.952 1.00 21.25 344 LEU D CA 1
ATOM 10894 C C . LEU D 1 344 ? 29.243 42.160 32.807 1.00 20.58 344 LEU D C 1
ATOM 10895 O O . LEU D 1 344 ? 29.380 41.443 33.796 1.00 19.94 344 LEU D O 1
ATOM 10900 N N . ILE D 1 345 ? 29.595 41.769 31.572 1.00 18.72 345 ILE D N 1
ATOM 10901 C CA . ILE D 1 345 ? 30.462 40.593 31.376 1.00 18.75 345 ILE D CA 1
ATOM 10902 C C . ILE D 1 345 ? 31.781 41.100 30.783 1.00 18.21 345 ILE D C 1
ATOM 10903 O O . ILE D 1 345 ? 32.827 41.121 31.462 1.00 20.22 345 ILE D O 1
ATOM 10908 N N . LYS D 1 346 ? 31.720 41.610 29.551 1.00 18.49 346 LYS D N 1
ATOM 10909 C CA . LYS D 1 346 ? 32.900 42.139 28.892 1.00 12.94 346 LYS D CA 1
ATOM 10910 C C . LYS D 1 346 ? 32.544 43.380 28.016 1.00 11.97 346 LYS D C 1
ATOM 10911 O O . LYS D 1 346 ? 31.642 43.294 27.220 1.00 11.86 346 LYS D O 1
ATOM 10917 N N . PRO D 1 347 ? 33.241 44.527 28.155 1.00 11.53 347 PRO D N 1
ATOM 10918 C CA . PRO D 1 347 ? 33.052 45.644 27.219 1.00 12.36 347 PRO D CA 1
ATOM 10919 C C . PRO D 1 347 ? 33.980 45.555 26.009 1.00 10.65 347 PRO D C 1
ATOM 10920 O O . PRO D 1 347 ? 35.075 45.000 26.115 1.00 12.46 347 PRO D O 1
ATOM 10924 N N . VAL D 1 348 ? 33.525 46.104 24.880 1.00 8.73 348 VAL D N 1
ATOM 10925 C CA . VAL D 1 348 ? 34.306 46.201 23.675 1.00 8.20 348 VAL D CA 1
ATOM 10926 C C . VAL D 1 348 ? 34.279 47.647 23.223 1.00 8.55 348 VAL D C 1
ATOM 10927 O O . VAL D 1 348 ? 33.262 48.326 23.399 1.00 10.04 348 VAL D O 1
ATOM 10931 N N . VAL D 1 349 ? 35.420 48.122 22.733 1.00 7.92 349 VAL D N 1
ATOM 10932 C CA . VAL D 1 349 ? 35.544 49.436 22.143 1.00 7.10 349 VAL D CA 1
ATOM 10933 C C . VAL D 1 349 ? 35.814 49.260 20.647 1.00 8.78 349 VAL D C 1
ATOM 10934 O O . VAL D 1 349 ? 36.812 48.636 20.255 1.00 9.48 349 VAL D O 1
ATOM 10938 N N . ILE D 1 350 ? 34.921 49.779 19.811 1.00 8.21 350 ILE D N 1
ATOM 10939 C CA . ILE D 1 350 ? 35.071 49.733 18.359 1.00 8.75 350 ILE D CA 1
ATOM 10940 C C . ILE D 1 350 ? 35.635 51.072 17.910 1.00 9.85 350 ILE D C 1
ATOM 10941 O O . ILE D 1 350 ? 35.059 52.133 18.206 1.00 11.87 350 ILE D O 1
ATOM 10946 N N . LEU D 1 351 ? 36.770 51.037 17.217 1.00 11.11 351 LEU D N 1
ATOM 10947 C CA . LEU D 1 351 ? 37.440 52.259 16.811 1.00 14.06 351 LEU D CA 1
ATOM 10948 C C . LEU D 1 351 ? 36.834 52.866 15.548 1.00 19.47 351 LEU D C 1
ATOM 10949 O O . LEU D 1 351 ? 36.245 52.149 14.750 1.00 22.17 351 LEU D O 1
ATOM 10954 N N . ALA D 1 352 ? 36.951 54.191 15.400 1.00 22.78 352 ALA D N 1
ATOM 10955 C CA . ALA D 1 352 ? 36.418 54.893 14.222 1.00 26.09 352 ALA D CA 1
ATOM 10956 C C . ALA D 1 352 ? 37.036 54.376 12.933 1.00 29.70 352 ALA D C 1
ATOM 10957 O O . ALA D 1 352 ? 36.393 54.384 11.871 1.00 33.46 352 ALA D O 1
#

CATH classification: 3.90.180.10 (+1 more: 3.40.50.720)

Solvent-accessible surface area: 45050 Å² total; per-residue (Å²): 33,97,0,0,0,0,56,31,72,38,128,38,16,87,30,130,59,164,105,37,81,26,27,74,53,22,0,0,0,82,5,2,0,1,0,2,8,53,20,1,24,32,0,0,63,75,19,6,33,34,107,47,146,46,12,0,0,1,6,0,0,0,0,41,0,47,74,40,9,103,90,22,179,67,7,130,77,43,20,118,0,0,1,0,1,4,0,0,66,8,74,27,60,28,15,35,48,61,47,31,10,0,1,60,26,63,15,18,0,8,25,0,0,10,97,43,47,1,0,1,0,67,40,5,35,0,16,14,0,18,6,0,0,0,80,19,35,188,101,8,79,24,54,4,0,0,0,0,0,12,3,0,0,13,0,0,17,0,0,58,21,0,58,12,111,8,1,1,17,0,0,0,10,15,8,21,9,26,0,0,0,0,0,2,0,0,30,24,22,0,0,0,45,0,0,0,2,10,82,39,150,67,4,7,49,9,0,88,114,21,10,7,42,32,48,14,35,124,192,114,36,75,5,9,111,32,0,46,178,37,15,129,57,129,4,0,7,17,0,0,0,12,13,62,73,9,110,12,0,10,50,0,0,77,0,7,24,20,4,0,8,0,0,0,6,23,9,3,8,117,34,125,57,2,26,4,10,28,63,68,3,1,5,0,10,0,4,9,19,2,19,0,0,9,4,16,2,0,49,30,22,0,59,44,0,9,42,0,19,82,52,192,33,7,63,0,42,93,0,25,40,35,72,45,173,28,32,112,36,2,75,101,1,0,61,36,6,87,94,78,50,167,78,0,0,0,0,0,0,10,42,58,31,73,0,0,0,0,59,24,71,37,126,36,14,75,32,135,60,160,103,33,79,27,26,73,54,21,0,0,0,73,1,6,0,0,0,2,8,59,20,0,24,31,0,0,60,72,19,8,33,32,83,48,131,71,12,0,0,1,5,0,0,0,0,41,0,47,76,40,8,105,88,19,178,67,1,138,77,44,34,129,0,0,1,0,1,4,0,0,65,8,76,27,61,28,13,33,46,62,46,31,10,0,1,62,25,64,15,18,0,8,24,0,0,9,95,44,46,1,0,2,0,62,43,3,36,0,17,14,0,18,5,0,0,0,80,20,36,187,101,10,82,30,49,4,0,0,0,0,0,12,2,0,0,14,0,0,18,0,0,60,20,0,59,17,118,10,0,4,16,0,0,0,10,15,9,32,14,26,0,0,0,0,0,2,0,0,29,30,22,0,0,0,45,0,0,0,16,16,36,90,148,69,11,13,60,11,0,86,102,15,10,7,44,33,53,11,30,138,145,115,31,77,10,12,120,36,0,56,175,37,17,133,55,125,4,0,3,16,0,0,0,12,14,63,75,9,109,6,1,9,60,0,0,88,0,7,23,20,3,1,9,0,0,0,6,21,10,2,9,110,35,125,56,2,24,3,9,29,62,69,1,1,6,0,11,0,5,10,20,2,20,0,1,9,5,16,2,0,50,25,30,0,53,35,0,9,40,0,18,76,50,187,30,6,72,0,47,72,0,25,42,41,75,36,167,26,55,128,27,2,70,105,1,0,70,33,5,83,92,64,56,120,84,5,2,0,0,0,0,13,9,128,33,84,0,0,0,0,58,39,72,33,130,34,14,69,33,146,57,161,103,35,81,27,26,74,54,21,0,0,0,79,3,1,0,1,0,2,8,55,21,0,21,32,0,0,59,74,18,5,36,31,107,48,144,48,12,0,0,1,6,0,0,0,0,43,0,48,78,38,9,104,89,20,178,66,7,132,75,43,18,114,0,0,2,0,1,4,0,0,66,9,70,26,64,27,14,37,44,60,46,31,10,0,1,61,24,64,15,19,0,7,25,0,0,9,96,43,46,1,0,1,0,71,42,5,36,0,15,14,0,19,6,0,0,0,81,16,34,200,127,8,82,22,50,4,0,0,0,0,0,12,1,0,0,13,0,0,17,0,0,58,20,0,61,17,115,8,1,2,18,0,0,0,8,16,7,25,8,27,0,0,0,0,0,2,0,0,31,22,24,0,0,0,45,0,0,0,15,16,36,68,153,65,5,9,53,6,0,88,112,21,10,7,43,36,54,11,32,133,136,117,32,87,8,10,105,36,0,46,179,33,12,130,55,133,4,0,8,17,0,0,0,12,14,62,70,10,114,6,0,19,63,0,0,88,1,7,26,20,3,1,9,0,0,0,6,20,9,2,9,109,33,126,53,2,41,4,9,29,63,70,1,2,6,0,11,0,4,9,19,3,19,0,1,9,4,15,2,0,49,24,28,0,51,32,0,8,39,0,19,69,49,179,32,6,72,0,45,94,0,24,43,35,70,45,172,27,57,121,31,2,71,102,1,0,66,31,8,87,101,54,52,173,72,0,0,1,0,0,1,16,34,48,32,78,0,0,0,0,55,30,69,40,126,37,13,78,32,126,60,161,87,34,80,36,27,75,54,22,0,0,0,78,6,12,0,0,0,2,9,53,20,0,24,33,0,0,72,69,19,9,34,32,106,48,147,46,12,0,0,1,6,0,0,0,0,40,0,47,47,45,8,105,87,20,179,66,7,132,74,42,17,120,0,0,1,0,1,2,0,0,63,10,74,26,55,27,14,32,50,60,49,33,10,0,0,60,25,64,13,19,0,8,25,0,0,9,96,41,48,1,0,1,0,74,48,4,36,0,16,14,0,18,6,0,0,0,80,19,35,184,103,10,75,35,48,4,0,0,0,0,0,12,2,0,0,13,0,0,16,0,0,60,20,0,58,14,108,6,4,2,19,0,0,0,10,15,8,25,15,28,0,0,0,0,0,1,0,0,29,27,21,0,0,0,48,0,0,0,14,18,28,52,162,68,4,14,78,11,0,90,104,14,9,7,45,33,58,12,36,139,126,113,34,91,9,11,108,37,0,46,177,37,14,131,57,141,4,0,17,17,0,0,0,13,14,62,75,10,114,5,0,19,62,0,0,87,0,8,40,21,3,1,10,0,0,0,7,22,10,3,9,114,35,128,56,2,42,4,8,29,63,70,2,2,5,0,12,0,5,9,18,2,19,0,1,9,4,16,2,0,51,24,29,0,48,37,0,9,39,0,16,75,53,186,33,6,71,0,41,69,0,25,42,41,67,30,161,21,36,98,36,0,71,114,0,0,68,34,3,94,78,81,46,105,84,0,0,0,0,0,1,18,23,142